Protein AF-A0A833LW40-F1 (afdb_monomer)

Sequence (760 aa):
MRTWFSGILLFLTTVAGSALFSAPELRRFTVTARVQCLDTPEELRRGIEALIHDDLYALSAVDVVEGRDLEELQRSLYTGSIEETLKAGGVDYLIDVRCRPGKSGLVFQASLRQLLTGALISMEEQTLPQRQAGQIPFIVIRGLFLRASEKGLISSSVVAASEQSRLSSAVRPQFDTLLAYGRARQFEHVDPVRSTSYLREAMVIDPDFHQAYARLFFSYYANHTISRPAEIDLQSQRRVRTDGLAGIWLARAFYDLGVRAHTMGNIPNAAAYQRITNGLLSGAGRSRSLLAALNLHRTGQIQLLMIQPYQAHYSFQTAREMLESGEQQNTFFYAANLLPLSAAYAADGKPDLGLRLLERAQRSDRPTLFTALVQANTALIHAKAGDAASALEKFRTARKILDDEGFASSTLYMSVLVQEANLLRSTGETRTAESIYSEILLRSRILGMDASRAQADAFSGLGMTRMARGESQTARHYLQNASFMQLRLGPRPAFDSFTTSQLPERTPAGFTTEERNRVASYTGAFQYSRHARHVQARTYAGRLDDTNVILRDLFDRTMTGDTALNRLRQEWLNGRSQDEVHFLDIGPAIANRQSPGVTAVSLARDFPEMNVIALDLPEQVQIFEREVSPVLRRRVLDFPNFHILAGNGVHPLRKQILGSNWVERSKKRRTLATGDAIAIRAANSIDIYETWPVIERHLIDIGADFEANPVLYLFNRSILFKPAGSRQFRIAGMISRAGFDHMYETFNRAGEPAYTLMPR

Mean predicted aligned error: 10.38 Å

Solvent-accessible surface area (backbone atoms only — not comparable to full-atom values): 39682 Å² total; per-residue (Å²): 145,83,90,82,76,79,85,78,78,83,81,88,72,88,77,73,90,80,81,83,83,80,70,89,74,76,79,47,50,31,34,35,70,48,55,47,50,50,95,54,63,68,30,47,32,44,19,51,35,51,47,36,55,58,52,44,62,59,31,90,43,43,32,74,57,50,69,67,65,48,46,56,42,38,54,56,48,73,55,95,43,70,66,59,39,37,50,45,57,44,36,44,31,41,36,43,36,41,34,33,77,47,98,78,25,38,30,38,35,37,32,40,31,33,62,89,80,63,49,74,45,72,53,72,80,43,75,40,46,52,70,50,53,39,46,48,41,57,52,48,55,55,54,46,48,49,56,31,28,76,69,66,76,42,65,61,74,62,64,29,72,71,39,48,50,51,54,66,67,55,74,62,46,46,39,66,26,33,34,27,40,6,45,13,68,70,24,42,88,81,39,21,66,62,11,35,53,24,24,51,51,17,40,71,73,38,78,75,47,60,70,44,55,28,49,37,54,35,19,51,56,75,69,46,85,89,80,82,65,78,78,69,55,55,62,54,47,54,63,37,67,76,37,73,61,42,30,48,53,36,20,50,27,28,40,54,50,16,54,50,26,45,75,70,67,38,52,72,59,14,55,51,25,38,52,50,18,52,53,28,23,45,75,50,74,34,63,74,34,60,70,38,25,55,45,26,39,51,44,14,57,50,25,21,48,68,61,32,55,70,61,15,41,52,26,27,52,52,20,48,53,40,32,53,75,54,69,32,69,81,13,45,66,42,31,51,44,29,42,52,39,17,40,41,33,33,70,72,77,34,39,72,62,13,50,57,36,44,56,67,48,59,57,91,89,54,40,70,68,54,50,23,38,47,30,40,40,49,12,52,37,30,44,74,70,67,38,54,69,63,13,50,54,25,33,52,50,17,46,47,51,34,43,76,73,69,36,66,72,25,74,48,42,43,45,48,49,47,53,48,23,54,49,31,42,74,75,64,43,46,68,63,16,46,52,48,29,50,48,46,49,50,49,28,61,56,37,61,44,78,70,34,70,47,41,25,49,24,29,36,52,47,12,52,54,30,43,78,71,68,40,57,68,66,11,48,55,26,37,50,52,15,51,57,29,41,70,73,65,52,75,64,52,66,63,83,59,53,55,71,92,49,57,71,49,69,47,94,39,44,24,39,62,44,44,43,52,42,67,43,71,47,32,41,68,56,59,76,90,80,52,57,68,70,51,65,63,72,74,57,89,76,52,44,43,29,61,52,51,55,52,50,56,54,68,37,84,82,63,66,89,44,68,47,56,46,49,51,28,47,62,45,47,63,86,58,60,54,66,52,28,41,36,40,30,31,51,44,47,52,40,39,75,86,55,48,17,45,53,49,52,50,46,32,67,78,37,66,59,23,40,29,35,37,33,29,43,55,69,40,47,48,38,29,75,72,68,31,50,70,68,61,52,47,66,54,61,68,42,91,31,45,32,46,35,46,40,63,83,66,52,61,59,61,64,56,72,73,46,82,51,44,45,79,90,33,63,82,63,84,79,88,56,90,54,38,28,35,36,37,35,28,52,80,24,60,38,26,61,35,44,47,74,59,50,48,50,31,50,34,41,50,16,63,71,38,23,59,21,14,36,41,35,38,42,58,49,37,29,32,35,22,46,50,79,33,49,38,37,42,76,47,21,24,45,22,67,33,36,50,50,65,81,52,101,48,83,71,44,86,86,50,54,51,54,50,64,45,84,129

Foldseek 3Di:
DPDDPPPVPPDDDDPDPDPPPPDDDLQAAEEAEAEAEPPDDQLLRQLLRVLLQLLQLLFQRYFYDYPVNLVLQCQLQVDPDSLLSCVQQRHQKYKYKYWYDDPQAIKIKIWIAGSPPRDIDIDDIDGDHLQQSLCVSLCSVQVHVVVCCVVVNDPCSRVDPVNNVSSVPQDRATNQLSSLQSQLSVCQLPPLVSSLVSLVVSCVRPVLNLLSLLSNVLSVLVPDDPDDDPPSPPPSCVSLVVDLSSLSSNLVSLQVSLVVCVVVVVLVSNLVSLVSSCVSCVSSVNCLHLSVLVSLLSNLVSCQLVLNLVSSLVSLVVSLVSCVVNVNLSHLSNLLSLFVNLQSCLVVVNNVVSLVSLVSSDDPSGRLLSQLQSLLSNLQSCLSVVNLVSSLVSLVVSLVSCVVVPNCLAPSNLVSLLVNLVSCVVVPVLVVSLVSLVLSCQSCVFLVVQLDLSVLSSLQSNLVSCVVVVVNVSSVVSPVSSVVSDVVVGGDGNTDTRGSVRRWGADLQGETPSNLCRLQVQAQQDDLVPADVLLNLQDDACALCLVVVLVVLLQPPVNPPDPLSVVCSCQQQVVPDQLLEEEEEEPLQQLRQPQGSNVQLVVCVSRLNHQGEYEYAQVSVVSNVPPHDPVNNCVSLVRLRYWYFHDDLLPLVLCRLPDDRTDPSRPPDDDNDQARGYEYEQQPHSSNRHHSVSVSNSLLSCLVSRQQYWYFYHHQQFTWTDGGNGSHIYTQWGAACCSRPSRDPDPDSVPDDRIDTNDD

Structure (mmCIF, N/CA/C/O backbone):
data_AF-A0A833LW40-F1
#
_entry.id   AF-A0A833LW40-F1
#
loop_
_atom_site.group_PDB
_atom_site.id
_atom_site.type_symbol
_atom_site.label_atom_id
_atom_site.label_alt_id
_atom_site.label_comp_id
_atom_site.label_asym_id
_atom_site.label_entity_id
_atom_site.label_seq_id
_atom_site.pdbx_PDB_ins_code
_atom_site.Cartn_x
_atom_site.Cartn_y
_atom_site.Cartn_z
_atom_site.occupancy
_atom_site.B_iso_or_equiv
_atom_site.auth_seq_id
_atom_site.auth_comp_id
_atom_site.auth_asym_id
_atom_site.auth_atom_id
_atom_site.pdbx_PDB_model_num
ATOM 1 N N . MET A 1 1 ? 41.317 5.385 2.485 1.00 39.12 1 MET A N 1
ATOM 2 C CA . MET A 1 1 ? 40.192 5.944 1.692 1.00 39.12 1 MET A CA 1
ATOM 3 C C . MET A 1 1 ? 40.639 6.936 0.596 1.00 39.12 1 MET A C 1
ATOM 5 O O . MET A 1 1 ? 39.841 7.722 0.110 1.00 39.12 1 MET A O 1
ATOM 9 N N . ARG A 1 2 ? 41.888 6.850 0.120 1.00 28.72 2 ARG A N 1
ATOM 10 C CA . ARG A 1 2 ? 42.399 7.415 -1.139 1.00 28.72 2 ARG A CA 1
ATOM 11 C C . ARG A 1 2 ? 43.427 6.394 -1.620 1.00 28.72 2 ARG A C 1
ATOM 13 O O . ARG A 1 2 ? 44.335 6.174 -0.835 1.00 28.72 2 ARG A O 1
ATOM 20 N N . THR A 1 3 ? 43.208 5.781 -2.794 1.00 29.77 3 THR A N 1
ATOM 21 C CA . THR A 1 3 ? 44.083 4.859 -3.584 1.00 29.77 3 THR A CA 1
ATOM 22 C C . THR A 1 3 ? 43.399 3.588 -4.125 1.00 29.77 3 THR A C 1
ATOM 24 O O . THR A 1 3 ? 44.073 2.598 -4.331 1.00 29.77 3 THR A O 1
ATOM 27 N N . TRP A 1 4 ? 42.090 3.565 -4.414 1.00 26.28 4 TRP A N 1
ATOM 28 C CA . TRP A 1 4 ? 41.480 2.435 -5.165 1.00 26.28 4 TRP A CA 1
ATOM 29 C C . TRP A 1 4 ? 40.486 2.867 -6.267 1.00 26.28 4 TRP A C 1
ATOM 31 O O . TRP A 1 4 ? 39.803 2.038 -6.853 1.00 26.28 4 TRP A O 1
ATOM 41 N N . PHE A 1 5 ? 40.434 4.164 -6.599 1.00 28.83 5 PHE A N 1
ATOM 42 C CA . PHE A 1 5 ? 39.567 4.722 -7.656 1.00 28.83 5 PHE A CA 1
ATOM 43 C C . PHE A 1 5 ? 40.285 4.966 -8.999 1.00 28.83 5 PHE A C 1
ATOM 45 O O . PHE A 1 5 ? 39.670 5.433 -9.953 1.00 28.83 5 PHE A O 1
ATOM 52 N N . SER A 1 6 ? 41.573 4.635 -9.108 1.00 24.28 6 SER A N 1
ATOM 53 C CA . SER A 1 6 ? 42.417 5.040 -10.244 1.00 24.28 6 SER A CA 1
ATOM 54 C C . SER A 1 6 ? 42.360 4.112 -11.468 1.00 24.28 6 SER A C 1
ATOM 56 O O . SER A 1 6 ? 42.991 4.411 -12.471 1.00 24.28 6 SER A O 1
ATOM 58 N N . GLY A 1 7 ? 41.617 3.001 -11.422 1.00 24.78 7 GLY A N 1
ATOM 59 C CA . GLY A 1 7 ? 41.494 2.063 -12.553 1.00 24.78 7 GLY A CA 1
ATOM 60 C C . GLY A 1 7 ? 40.298 2.311 -13.481 1.00 24.78 7 GLY A C 1
ATOM 61 O O . GLY A 1 7 ? 40.121 1.580 -14.448 1.00 24.78 7 GLY A O 1
ATOM 62 N N . ILE A 1 8 ? 39.457 3.306 -13.179 1.00 34.19 8 ILE A N 1
ATOM 63 C CA . ILE A 1 8 ? 38.202 3.598 -13.905 1.00 34.19 8 ILE A CA 1
ATOM 64 C C . ILE A 1 8 ? 38.361 4.794 -14.870 1.00 34.19 8 ILE A C 1
ATOM 66 O O . ILE A 1 8 ? 37.428 5.173 -15.571 1.00 34.19 8 ILE A O 1
ATOM 70 N N . LEU A 1 9 ? 39.558 5.377 -14.972 1.00 28.31 9 LEU A N 1
ATOM 71 C CA . LEU A 1 9 ? 39.792 6.612 -15.720 1.00 28.31 9 LEU A CA 1
ATOM 72 C C . LEU A 1 9 ? 40.709 6.400 -16.934 1.00 28.31 9 LEU A C 1
ATOM 74 O O . LEU A 1 9 ? 41.832 6.879 -16.924 1.00 28.31 9 LEU A O 1
ATOM 78 N N . LEU A 1 10 ? 40.254 5.678 -17.964 1.00 26.95 10 LEU A N 1
ATOM 79 C CA . LEU A 1 10 ? 40.757 5.807 -19.348 1.00 26.95 10 LEU A CA 1
ATOM 80 C C . LEU A 1 10 ? 39.949 4.918 -20.306 1.00 26.95 10 LEU A C 1
ATOM 82 O O . LEU A 1 10 ? 40.386 3.851 -20.701 1.00 26.95 10 LEU A O 1
ATOM 86 N N . PHE A 1 11 ? 38.739 5.363 -20.641 1.00 24.83 11 PHE A N 1
ATOM 87 C CA . PHE A 1 11 ? 38.188 5.321 -22.003 1.00 24.83 11 PHE A CA 1
ATOM 88 C C . PHE A 1 11 ? 37.021 6.316 -22.042 1.00 24.83 11 PHE A C 1
ATOM 90 O O . PHE A 1 11 ? 35.841 5.978 -22.002 1.00 24.83 11 PHE A O 1
ATOM 97 N N . LEU A 1 12 ? 37.392 7.598 -22.030 1.00 27.61 12 LEU A N 1
ATOM 98 C CA . LEU A 1 12 ? 36.529 8.685 -22.463 1.00 27.61 12 LEU A CA 1
ATOM 99 C C . LEU A 1 12 ? 36.328 8.534 -23.971 1.00 27.61 12 LEU A C 1
ATOM 101 O O . LEU A 1 12 ? 37.266 8.724 -24.738 1.00 27.61 12 LEU A O 1
ATOM 105 N N . THR A 1 13 ? 35.103 8.250 -24.396 1.00 26.66 13 THR A N 1
ATOM 106 C CA . THR A 1 13 ? 34.599 8.815 -25.647 1.00 26.66 13 THR A CA 1
ATOM 107 C C . THR A 1 13 ? 33.279 9.510 -25.355 1.00 26.66 13 THR A C 1
ATOM 109 O O . THR A 1 13 ? 32.255 8.905 -25.050 1.00 26.66 13 THR A O 1
ATOM 112 N N . THR A 1 14 ? 33.343 10.835 -25.411 1.00 30.95 14 THR A N 1
ATOM 113 C CA . THR A 1 14 ? 32.239 11.707 -25.790 1.00 30.95 14 THR A CA 1
ATOM 114 C C . THR A 1 14 ? 31.642 11.197 -27.099 1.00 30.95 14 THR A C 1
ATOM 116 O O . THR A 1 14 ? 32.168 11.489 -28.171 1.00 30.95 14 THR A O 1
ATOM 119 N N . VAL A 1 15 ? 30.549 10.440 -27.032 1.00 29.17 15 VAL A N 1
ATOM 120 C CA . VAL A 1 15 ? 29.666 10.292 -28.190 1.00 29.17 15 VAL A CA 1
ATOM 121 C C . VAL A 1 15 ? 28.694 11.457 -28.125 1.00 29.17 15 VAL A C 1
ATOM 123 O O . VAL A 1 15 ? 27.724 11.451 -27.369 1.00 29.17 15 VAL A O 1
ATOM 126 N N . ALA A 1 16 ? 29.028 12.502 -28.879 1.00 26.61 16 ALA A N 1
ATOM 127 C CA . ALA A 1 16 ? 28.107 13.572 -29.205 1.00 26.61 16 ALA A CA 1
ATOM 128 C C . ALA A 1 16 ? 26.830 12.961 -29.804 1.00 26.61 16 ALA A C 1
ATOM 130 O O . ALA A 1 16 ? 26.882 12.118 -30.704 1.00 26.61 16 ALA A O 1
ATOM 131 N N . GLY A 1 17 ? 25.682 13.364 -29.262 1.00 33.47 17 GLY A N 1
ATOM 132 C CA . GLY A 1 17 ? 24.375 12.964 -29.756 1.00 33.47 17 GLY A CA 1
ATOM 133 C C . GLY A 1 17 ? 24.180 13.430 -31.195 1.00 33.47 17 GLY A C 1
ATOM 134 O O . GLY A 1 17 ? 24.344 14.611 -31.483 1.00 33.47 17 GLY A O 1
ATOM 135 N N . SER A 1 18 ? 23.884 12.483 -32.088 1.00 29.64 18 SER A N 1
ATOM 136 C CA . SER A 1 18 ? 23.104 12.642 -33.338 1.00 29.64 18 SER A CA 1
ATOM 137 C C . SER A 1 18 ? 23.306 11.478 -34.320 1.00 29.64 18 SER A C 1
ATOM 139 O O . SER A 1 18 ? 22.460 11.277 -35.180 1.00 29.64 18 SER A O 1
ATOM 141 N N . ALA A 1 19 ? 24.341 10.641 -34.168 1.00 26.77 19 ALA A N 1
ATOM 142 C CA . ALA A 1 19 ? 24.646 9.563 -35.127 1.00 26.77 19 ALA A CA 1
ATOM 143 C C . ALA A 1 19 ? 24.231 8.137 -34.691 1.00 26.77 19 ALA A C 1
ATOM 145 O O . ALA A 1 19 ? 24.682 7.159 -35.279 1.00 26.77 19 ALA A O 1
ATOM 146 N N . LEU A 1 20 ? 23.381 7.980 -33.668 1.00 35.72 20 LEU A N 1
ATOM 147 C CA . LEU A 1 20 ? 22.993 6.659 -33.142 1.00 35.72 20 LEU A CA 1
ATOM 148 C C . LEU A 1 20 ? 21.803 6.002 -33.877 1.00 35.72 20 LEU A C 1
ATOM 150 O O . LEU A 1 20 ? 21.520 4.839 -33.625 1.00 35.72 20 LEU A O 1
ATOM 154 N N . PHE A 1 21 ? 21.099 6.679 -34.786 1.00 42.69 21 PHE A N 1
ATOM 155 C CA . PHE A 1 21 ? 19.776 6.239 -35.272 1.00 42.69 21 PHE A CA 1
ATOM 156 C C . PHE A 1 21 ? 19.742 5.497 -36.630 1.00 42.69 21 PHE A C 1
ATOM 158 O O . PHE A 1 21 ? 18.677 5.410 -37.230 1.00 42.69 21 PHE A O 1
ATOM 165 N N . SER A 1 22 ? 20.853 4.948 -37.142 1.00 31.33 22 SER A N 1
ATOM 166 C CA . SER A 1 22 ? 20.928 4.472 -38.544 1.00 31.33 22 SER A CA 1
ATOM 167 C C . SER A 1 22 ? 21.020 2.953 -38.787 1.00 31.33 22 SER A C 1
ATOM 169 O O . SER A 1 22 ? 21.192 2.550 -39.936 1.00 31.33 22 SER A O 1
ATOM 171 N N . ALA A 1 23 ? 20.875 2.087 -37.778 1.00 35.06 23 ALA A N 1
ATOM 172 C CA . ALA A 1 23 ? 20.786 0.636 -38.009 1.00 35.06 23 ALA A CA 1
ATOM 173 C C . ALA A 1 23 ? 19.313 0.172 -38.026 1.00 35.06 23 ALA A C 1
ATOM 175 O O . ALA A 1 23 ? 18.579 0.548 -37.110 1.00 35.06 23 ALA A O 1
ATOM 176 N N . PRO A 1 24 ? 18.870 -0.651 -39.001 1.00 37.50 24 PRO A N 1
ATOM 177 C CA . PRO A 1 24 ? 17.535 -1.248 -38.979 1.00 37.50 24 PRO A CA 1
ATOM 178 C C . PRO A 1 24 ? 17.404 -2.131 -37.734 1.00 37.50 24 PRO A C 1
ATOM 180 O O . PRO A 1 24 ? 18.184 -3.068 -37.547 1.00 37.50 24 PRO A O 1
ATOM 183 N N . GLU A 1 25 ? 16.467 -1.798 -36.850 1.00 51.00 25 GLU A N 1
ATOM 184 C CA . GLU A 1 25 ? 16.312 -2.484 -35.571 1.00 51.00 25 GLU A CA 1
ATOM 185 C C . GLU A 1 25 ? 15.715 -3.885 -35.757 1.00 51.00 25 GLU A C 1
ATOM 187 O O . GLU A 1 25 ? 14.731 -4.089 -36.467 1.00 51.00 25 GLU A O 1
ATOM 192 N N . LEU A 1 26 ? 16.304 -4.868 -35.073 1.00 53.53 26 LEU A N 1
ATOM 193 C CA . LEU A 1 26 ? 15.640 -6.137 -34.798 1.00 53.53 26 LEU A CA 1
ATOM 194 C C . LEU A 1 26 ? 14.431 -5.843 -33.909 1.00 53.53 26 LEU A C 1
ATOM 196 O O . LEU A 1 26 ? 14.613 -5.494 -32.742 1.00 53.53 26 LEU A O 1
ATOM 200 N N . ARG A 1 27 ? 13.217 -5.993 -34.449 1.00 61.97 27 ARG A N 1
ATOM 201 C CA . ARG A 1 27 ? 11.978 -5.915 -33.664 1.00 61.97 27 ARG A CA 1
ATOM 202 C C . ARG A 1 27 ? 12.071 -6.905 -32.502 1.00 61.97 27 ARG A C 1
ATOM 204 O O . ARG A 1 27 ? 12.167 -8.114 -32.729 1.00 61.97 27 ARG A O 1
ATOM 211 N N . ARG A 1 28 ? 12.092 -6.382 -31.275 1.00 76.25 28 ARG A N 1
ATOM 212 C CA . ARG A 1 28 ? 12.065 -7.186 -30.051 1.00 76.25 28 ARG A CA 1
ATOM 213 C C . ARG A 1 28 ? 10.629 -7.444 -29.643 1.00 76.25 28 ARG A C 1
ATOM 215 O O . ARG A 1 28 ? 9.750 -6.638 -29.927 1.00 76.25 28 ARG A O 1
ATOM 222 N N . PHE A 1 29 ? 10.416 -8.570 -28.986 1.00 83.62 29 PHE A N 1
ATOM 223 C CA . PHE A 1 29 ? 9.145 -8.891 -28.357 1.00 83.62 29 PHE A CA 1
ATOM 224 C C . PHE A 1 29 ? 9.375 -9.212 -26.887 1.00 83.62 29 PHE A C 1
ATOM 226 O O . PHE A 1 29 ? 10.443 -9.698 -26.492 1.00 83.62 29 PHE A O 1
ATOM 233 N N . THR A 1 30 ? 8.356 -8.934 -26.090 1.00 87.38 30 THR A N 1
ATOM 234 C CA . THR A 1 30 ? 8.405 -9.061 -24.642 1.00 87.38 30 THR A CA 1
ATOM 235 C C . THR A 1 30 ? 7.868 -10.426 -24.217 1.00 87.38 30 THR A C 1
ATOM 237 O O . THR A 1 30 ? 6.760 -10.820 -24.586 1.00 87.38 30 THR A O 1
ATOM 240 N N . VAL A 1 31 ? 8.639 -11.158 -23.414 1.00 90.31 31 VAL A N 1
ATOM 241 C CA . VAL A 1 31 ? 8.305 -12.514 -22.958 1.00 90.31 31 VAL A CA 1
ATOM 242 C C . VAL A 1 31 ? 8.366 -12.605 -21.444 1.00 90.31 31 VAL A C 1
ATOM 244 O O . VAL A 1 31 ? 9.227 -12.013 -20.793 1.00 90.31 31 VAL A O 1
ATOM 247 N N . THR A 1 32 ? 7.486 -13.423 -20.881 1.00 91.31 32 THR A N 1
ATOM 248 C CA . THR A 1 32 ? 7.669 -13.964 -19.535 1.00 91.31 32 THR A CA 1
ATOM 249 C C . THR A 1 32 ? 7.434 -15.470 -19.526 1.00 91.31 32 THR A C 1
ATOM 251 O O . THR A 1 32 ? 6.927 -16.048 -20.491 1.00 91.31 32 THR A O 1
ATOM 254 N N . ALA A 1 33 ? 7.798 -16.110 -18.423 1.00 91.12 33 ALA A N 1
ATOM 255 C CA . ALA A 1 33 ? 7.589 -17.534 -18.219 1.00 91.12 33 ALA A CA 1
ATOM 256 C C . ALA A 1 33 ? 6.937 -17.803 -16.870 1.00 91.12 33 ALA A C 1
ATOM 258 O O . ALA A 1 33 ? 7.247 -17.125 -15.894 1.00 91.12 33 ALA A O 1
ATOM 259 N N . ARG A 1 34 ? 6.074 -18.818 -16.843 1.00 90.12 34 ARG A N 1
ATOM 260 C CA . ARG A 1 34 ? 5.414 -19.352 -15.661 1.00 90.12 34 ARG A CA 1
ATOM 261 C C . ARG A 1 34 ? 5.629 -20.855 -15.616 1.00 90.12 34 ARG A C 1
ATOM 263 O O . ARG A 1 34 ? 5.356 -21.561 -16.586 1.00 90.12 34 ARG A O 1
ATOM 270 N N . VAL A 1 35 ? 6.056 -21.354 -14.462 1.00 90.88 35 VAL A N 1
ATOM 271 C CA . VAL A 1 35 ? 6.257 -22.791 -14.249 1.00 90.88 35 VAL A CA 1
ATOM 272 C C . VAL A 1 35 ? 5.314 -23.296 -13.167 1.00 90.88 35 VAL A C 1
ATOM 274 O O . VAL A 1 35 ? 5.223 -22.721 -12.080 1.00 90.88 35 VAL A O 1
ATOM 277 N N . GLN A 1 36 ? 4.615 -24.388 -13.462 1.00 90.06 36 GLN A N 1
ATOM 278 C CA . GLN A 1 36 ? 3.779 -25.138 -12.532 1.00 90.06 36 GLN A CA 1
ATOM 279 C C . GLN A 1 36 ? 4.321 -26.558 -12.433 1.00 90.06 36 GLN A C 1
ATOM 281 O O . GLN A 1 36 ? 4.336 -27.278 -13.427 1.00 90.06 36 GLN A O 1
ATOM 286 N N . CYS A 1 37 ? 4.733 -26.981 -11.244 1.00 86.75 37 CYS A N 1
ATOM 287 C CA . CYS A 1 37 ? 5.163 -28.354 -11.029 1.00 86.75 37 CYS A CA 1
ATOM 288 C C . CYS A 1 37 ? 4.234 -29.018 -10.006 1.00 86.75 37 CYS A C 1
ATOM 290 O O . CYS A 1 37 ? 4.160 -28.570 -8.863 1.00 86.75 37 CYS A O 1
ATOM 292 N N . LEU A 1 38 ? 3.486 -30.036 -10.435 1.00 85.62 38 LEU A N 1
ATOM 293 C CA . LEU A 1 38 ? 2.583 -30.805 -9.575 1.00 85.62 38 LEU A CA 1
ATOM 294 C C . LEU A 1 38 ? 3.371 -31.900 -8.860 1.00 85.62 38 LEU A C 1
ATOM 296 O O . LEU A 1 38 ? 4.189 -32.563 -9.493 1.00 85.62 38 LEU A O 1
ATOM 300 N N . ASP A 1 39 ? 3.109 -32.098 -7.568 1.00 83.19 39 ASP A N 1
ATOM 301 C CA . ASP A 1 39 ? 3.709 -33.165 -6.752 1.00 83.19 39 ASP A CA 1
ATOM 302 C C . ASP A 1 39 ? 5.252 -33.184 -6.771 1.00 83.19 39 ASP A C 1
ATOM 304 O O . ASP A 1 39 ? 5.891 -34.234 -6.699 1.00 83.19 39 ASP A O 1
ATOM 308 N N . THR A 1 40 ? 5.873 -32.005 -6.867 1.00 79.31 40 THR A N 1
ATOM 309 C CA . THR A 1 40 ? 7.334 -31.820 -6.806 1.00 79.31 40 THR A CA 1
ATOM 310 C C . THR A 1 40 ? 7.721 -30.724 -5.810 1.00 79.31 40 THR A C 1
ATOM 312 O O . THR A 1 40 ? 6.889 -29.858 -5.534 1.00 79.31 40 THR A O 1
ATOM 315 N N . PRO A 1 41 ? 8.984 -30.679 -5.342 1.00 82.19 41 PRO A N 1
ATOM 316 C CA . PRO A 1 41 ? 9.470 -29.592 -4.494 1.00 82.19 41 PRO A CA 1
ATOM 317 C C . PRO A 1 41 ? 9.287 -28.206 -5.138 1.00 82.19 41 PRO A C 1
ATOM 319 O O . PRO A 1 41 ? 9.587 -28.013 -6.318 1.00 82.19 41 PRO A O 1
ATOM 322 N N . GLU A 1 42 ? 8.830 -27.229 -4.354 1.00 83.38 42 GLU A N 1
ATOM 323 C CA . GLU A 1 42 ? 8.603 -25.841 -4.792 1.00 83.38 42 GLU A CA 1
ATOM 324 C C . GLU A 1 42 ? 9.896 -25.176 -5.295 1.00 83.38 42 GLU A C 1
ATOM 326 O O . GLU A 1 42 ? 9.872 -24.370 -6.228 1.00 83.38 42 GLU A O 1
ATOM 331 N N . GLU A 1 43 ? 11.051 -25.549 -4.738 1.00 88.56 43 GLU A N 1
ATOM 332 C CA . GLU A 1 43 ? 12.347 -25.083 -5.225 1.00 88.56 43 GLU A CA 1
ATOM 333 C C . GLU A 1 43 ? 12.643 -25.526 -6.665 1.00 88.56 43 GLU A C 1
ATOM 335 O O . GLU A 1 43 ? 13.246 -24.763 -7.414 1.00 88.56 43 GLU A O 1
ATOM 340 N N . LEU A 1 44 ? 12.169 -26.697 -7.107 1.00 89.62 44 LEU A N 1
ATOM 341 C CA . LEU A 1 44 ? 12.368 -27.145 -8.487 1.00 89.62 44 LEU A CA 1
ATOM 342 C C . LEU A 1 44 ? 11.615 -26.235 -9.459 1.00 89.62 44 LEU A C 1
ATOM 344 O O . LEU A 1 44 ? 12.169 -25.807 -10.471 1.00 89.62 44 LEU A O 1
ATOM 348 N N . ARG A 1 45 ? 10.363 -25.904 -9.122 1.00 91.19 45 ARG A N 1
ATOM 349 C CA . ARG A 1 45 ? 9.527 -24.971 -9.886 1.00 91.19 45 ARG A CA 1
ATOM 350 C C . ARG A 1 45 ? 10.227 -23.621 -10.050 1.00 91.19 45 ARG A C 1
ATOM 352 O O . ARG A 1 45 ? 10.368 -23.141 -11.172 1.00 91.19 45 ARG A O 1
ATOM 359 N N . ARG A 1 46 ? 10.719 -23.050 -8.944 1.00 89.06 46 ARG A N 1
ATOM 360 C CA . ARG A 1 46 ? 11.427 -21.757 -8.929 1.00 89.06 46 ARG A CA 1
ATOM 361 C C . ARG A 1 46 ? 12.762 -21.799 -9.662 1.00 89.06 46 ARG A C 1
ATOM 363 O O . ARG A 1 46 ? 13.106 -20.829 -10.328 1.00 89.06 46 ARG A O 1
ATOM 370 N N . GLY A 1 47 ? 13.499 -22.904 -9.549 1.00 92.25 47 GLY A N 1
ATOM 371 C CA . GLY A 1 47 ? 14.762 -23.104 -10.255 1.00 92.25 47 GLY A CA 1
ATOM 372 C C . GLY A 1 47 ? 14.569 -23.112 -11.771 1.00 92.25 47 GLY A C 1
ATOM 373 O O . GLY A 1 47 ? 15.266 -22.383 -12.472 1.00 92.25 47 GLY A O 1
ATOM 374 N N . ILE A 1 48 ? 13.592 -23.880 -12.274 1.00 92.75 48 ILE A N 1
ATOM 375 C CA . ILE A 1 48 ? 13.271 -23.934 -13.712 1.00 92.75 48 ILE A CA 1
ATOM 376 C C . ILE A 1 48 ? 12.790 -22.565 -14.206 1.00 92.75 48 ILE A C 1
ATOM 378 O O . ILE A 1 48 ? 13.251 -22.101 -15.243 1.00 92.75 48 ILE A O 1
ATOM 382 N N . GLU A 1 49 ? 11.888 -21.908 -13.471 1.00 91.81 49 GLU A N 1
ATOM 383 C CA . GLU A 1 49 ? 11.341 -20.596 -13.843 1.00 91.81 49 GLU A CA 1
ATOM 384 C C . GLU A 1 49 ? 12.430 -19.524 -13.947 1.00 91.81 49 GLU A C 1
ATOM 386 O O . GLU A 1 49 ? 12.527 -18.845 -14.969 1.00 91.81 49 GLU A O 1
ATOM 391 N N . ALA A 1 50 ? 13.294 -19.428 -12.932 1.00 89.44 50 ALA A N 1
ATOM 392 C CA . ALA A 1 50 ? 14.398 -18.476 -12.925 1.00 89.44 50 ALA A CA 1
ATOM 393 C C . ALA A 1 50 ? 15.392 -18.741 -14.060 1.00 89.44 50 ALA A C 1
ATOM 395 O O . ALA A 1 50 ? 15.809 -17.802 -14.730 1.00 89.44 50 ALA A O 1
ATOM 396 N N . LEU A 1 51 ? 15.727 -20.009 -14.317 1.00 91.00 51 LEU A N 1
ATOM 397 C CA . LEU A 1 51 ? 16.663 -20.354 -15.383 1.00 91.00 51 LEU A CA 1
ATOM 398 C C . LEU A 1 51 ? 16.080 -20.072 -16.779 1.00 91.00 51 LEU A C 1
ATOM 400 O O . LEU A 1 51 ? 16.814 -19.633 -17.656 1.00 91.00 51 LEU A O 1
ATOM 404 N N . ILE A 1 52 ? 14.762 -20.229 -16.982 1.00 92.25 52 ILE A N 1
ATOM 405 C CA . ILE A 1 52 ? 14.104 -19.783 -18.224 1.00 92.25 52 ILE A CA 1
ATOM 406 C C . ILE A 1 52 ? 14.260 -18.269 -18.404 1.00 92.25 52 ILE A C 1
ATOM 408 O O . ILE A 1 52 ? 14.605 -17.829 -19.498 1.00 92.25 52 ILE A O 1
ATOM 412 N N . HIS A 1 53 ? 14.012 -17.459 -17.367 1.00 89.56 53 HIS A N 1
ATOM 413 C CA . HIS A 1 53 ? 14.185 -16.001 -17.466 1.00 89.56 53 HIS A CA 1
ATOM 414 C C . HIS A 1 53 ? 15.645 -15.623 -17.752 1.00 89.56 53 HIS A C 1
ATOM 416 O O . HIS A 1 53 ? 15.896 -14.829 -18.662 1.00 89.56 53 HIS A O 1
ATOM 422 N N . ASP A 1 54 ? 16.599 -16.232 -17.043 1.00 86.62 54 ASP A N 1
ATOM 423 C CA . ASP A 1 54 ? 18.035 -15.999 -17.233 1.00 86.62 54 ASP A CA 1
ATOM 424 C C . ASP A 1 54 ? 18.489 -16.353 -18.664 1.00 86.62 54 ASP A C 1
ATOM 426 O O . ASP A 1 54 ? 19.220 -15.579 -19.291 1.00 86.62 54 ASP A O 1
ATOM 430 N N . ASP A 1 55 ? 18.020 -17.475 -19.215 1.00 87.81 55 ASP A N 1
ATOM 431 C CA . ASP A 1 55 ? 18.337 -17.907 -20.581 1.00 87.81 55 ASP A CA 1
ATOM 432 C C . ASP A 1 55 ? 17.685 -17.002 -21.641 1.00 87.81 55 ASP A C 1
ATOM 434 O O . ASP A 1 55 ? 18.299 -16.695 -22.664 1.00 87.81 55 ASP A O 1
ATOM 438 N N . LEU A 1 56 ? 16.463 -16.511 -21.404 1.00 88.62 56 LEU A N 1
ATOM 439 C CA . LEU A 1 56 ? 15.813 -15.550 -22.300 1.00 88.62 56 LEU A CA 1
ATOM 440 C C . LEU A 1 56 ? 16.563 -14.210 -22.341 1.00 88.62 56 LEU A C 1
ATOM 442 O O . LEU A 1 56 ? 16.679 -13.614 -23.414 1.00 88.62 56 LEU A O 1
ATOM 446 N N . TYR A 1 57 ? 17.141 -13.758 -21.220 1.00 83.12 57 TYR A N 1
ATOM 447 C CA . TYR A 1 57 ? 17.981 -12.553 -21.194 1.00 83.12 57 TYR A CA 1
ATOM 448 C C . TYR A 1 57 ? 19.224 -12.668 -22.086 1.00 83.12 57 TYR A C 1
ATOM 450 O O . TYR A 1 57 ? 19.746 -11.642 -22.533 1.00 83.12 57 TYR A O 1
ATOM 458 N N . ALA A 1 58 ? 19.688 -13.882 -22.401 1.00 77.62 58 ALA A N 1
ATOM 459 C CA . ALA A 1 58 ? 20.801 -14.090 -23.324 1.00 77.62 58 ALA A CA 1
ATOM 460 C C . ALA A 1 58 ? 20.437 -13.755 -24.786 1.00 77.62 58 ALA A C 1
ATOM 462 O O . ALA A 1 58 ? 21.322 -13.391 -25.566 1.00 77.62 58 ALA A O 1
ATOM 463 N N . LEU A 1 59 ? 19.150 -13.792 -25.158 1.00 83.75 59 LEU A N 1
ATOM 464 C CA . LEU A 1 59 ? 18.687 -13.646 -26.545 1.00 83.75 59 LEU A CA 1
ATOM 465 C C . LEU A 1 59 ? 18.510 -12.181 -26.962 1.00 83.75 59 LEU A C 1
ATOM 467 O O . LEU A 1 59 ? 17.814 -11.427 -26.280 1.00 83.75 59 LEU A O 1
ATOM 471 N N . SER A 1 60 ? 19.137 -11.730 -28.057 1.00 77.62 60 SER A N 1
ATOM 472 C CA . SER A 1 60 ? 19.195 -10.286 -28.387 1.00 77.62 60 SER A CA 1
ATOM 473 C C . SER A 1 60 ? 17.917 -9.687 -28.954 1.00 77.62 60 SER A C 1
ATOM 475 O O . SER A 1 60 ? 17.734 -8.467 -28.896 1.00 77.62 60 SER A O 1
ATOM 477 N N . ALA A 1 61 ? 17.027 -10.545 -29.442 1.00 78.31 61 ALA A N 1
ATOM 478 C CA . ALA A 1 61 ? 15.717 -10.186 -29.968 1.00 78.31 61 ALA A CA 1
ATOM 479 C C . ALA A 1 61 ? 14.584 -10.305 -28.927 1.00 78.31 61 ALA A C 1
ATOM 481 O O . ALA A 1 61 ? 13.421 -10.128 -29.277 1.00 78.31 61 ALA A O 1
ATOM 482 N N . VAL A 1 62 ? 14.910 -10.620 -27.669 1.00 85.62 62 VAL A N 1
ATOM 483 C CA . VAL A 1 62 ? 13.931 -10.834 -26.597 1.00 85.62 62 VAL A CA 1
ATOM 484 C C . VAL A 1 62 ? 14.151 -9.823 -25.484 1.00 85.62 62 VAL A C 1
ATOM 486 O O . VAL A 1 62 ? 15.283 -9.614 -25.037 1.00 85.62 62 VAL A O 1
ATOM 489 N N . ASP A 1 63 ? 13.053 -9.232 -25.026 1.00 86.88 63 ASP A N 1
ATOM 490 C CA . ASP A 1 63 ? 12.983 -8.527 -23.754 1.00 86.88 63 ASP A CA 1
ATOM 491 C C . ASP A 1 63 ? 12.211 -9.383 -22.744 1.00 86.88 63 ASP A C 1
ATOM 493 O O . ASP A 1 63 ? 11.217 -10.029 -23.077 1.00 86.88 63 ASP A O 1
ATOM 497 N N . VAL A 1 64 ? 12.694 -9.423 -21.502 1.00 86.25 64 VAL A N 1
ATOM 498 C CA . VAL A 1 64 ? 12.139 -10.281 -20.449 1.00 86.25 64 VAL A CA 1
ATOM 499 C C . VAL A 1 64 ? 11.541 -9.422 -19.351 1.00 86.25 64 VAL A C 1
ATOM 501 O O . VAL A 1 64 ? 12.213 -8.531 -18.821 1.00 86.25 64 VAL A O 1
ATOM 504 N N . VAL A 1 65 ? 10.297 -9.731 -18.986 1.00 80.19 65 VAL A N 1
ATOM 505 C CA . VAL A 1 65 ? 9.649 -9.190 -17.788 1.00 80.19 65 VAL A CA 1
ATOM 506 C C . VAL A 1 65 ? 9.613 -10.297 -16.742 1.00 80.19 65 VAL A C 1
ATOM 508 O O . VAL A 1 65 ? 8.910 -11.298 -16.897 1.00 80.19 65 VAL A O 1
ATOM 511 N N . GLU A 1 66 ? 10.406 -10.138 -15.688 1.00 75.75 66 GLU A N 1
ATOM 512 C CA . GLU A 1 66 ? 10.474 -11.102 -14.591 1.00 75.75 66 GLU A CA 1
ATOM 513 C C . GLU A 1 66 ? 9.336 -10.922 -13.583 1.00 75.75 66 GLU A C 1
ATOM 515 O O . GLU A 1 66 ? 8.706 -9.866 -13.481 1.00 75.75 66 GLU A O 1
ATOM 520 N N . GLY A 1 67 ? 9.160 -11.948 -12.745 1.00 65.12 67 GLY A N 1
ATOM 521 C CA . GLY A 1 67 ? 8.168 -11.982 -11.674 1.00 65.12 67 GLY A CA 1
ATOM 522 C C . GLY A 1 67 ? 8.186 -10.765 -10.747 1.00 65.12 67 GLY A C 1
ATOM 523 O O . GLY A 1 67 ? 7.123 -10.330 -10.350 1.00 65.12 67 GLY A O 1
ATOM 524 N N . ARG A 1 68 ? 9.338 -10.147 -10.446 1.00 65.88 68 ARG A N 1
ATOM 525 C CA . ARG A 1 68 ? 9.382 -8.947 -9.584 1.00 65.88 68 ARG A CA 1
ATOM 526 C C . ARG A 1 68 ? 8.705 -7.736 -10.229 1.00 65.88 68 ARG A C 1
ATOM 528 O O . ARG A 1 68 ? 7.911 -7.067 -9.573 1.00 65.88 68 ARG A O 1
ATOM 535 N N . ASP A 1 69 ? 9.035 -7.454 -11.488 1.00 68.88 69 ASP A N 1
ATOM 536 C CA . ASP A 1 69 ? 8.455 -6.322 -12.216 1.00 68.88 69 ASP A CA 1
ATOM 537 C C . ASP A 1 69 ? 6.953 -6.566 -12.428 1.00 68.88 69 ASP A C 1
AT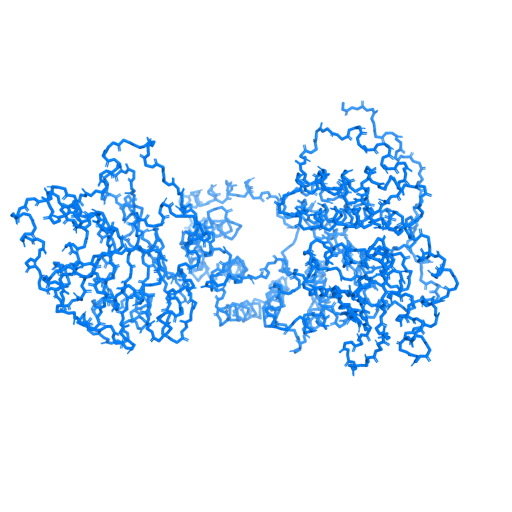OM 539 O O . ASP A 1 69 ? 6.154 -5.640 -12.318 1.00 68.88 69 ASP A O 1
ATOM 543 N N . LEU A 1 70 ? 6.558 -7.831 -12.630 1.00 67.81 70 LEU A N 1
ATOM 544 C CA . LEU A 1 70 ? 5.161 -8.264 -12.675 1.00 67.81 70 LEU A CA 1
ATOM 545 C C . LEU A 1 70 ? 4.457 -8.234 -11.324 1.00 67.81 70 LEU A C 1
ATOM 547 O O . LEU A 1 70 ? 3.272 -7.956 -11.301 1.00 67.81 70 LEU A O 1
ATOM 551 N N . GLU A 1 71 ? 5.132 -8.513 -10.215 1.00 65.62 71 GLU A N 1
ATOM 552 C CA . GLU A 1 71 ? 4.569 -8.397 -8.871 1.00 65.62 71 GLU A CA 1
ATOM 553 C C . GLU A 1 71 ? 4.316 -6.928 -8.537 1.00 65.62 71 GLU A C 1
ATOM 555 O O . GLU A 1 71 ? 3.247 -6.609 -8.028 1.00 65.62 71 GLU A O 1
ATOM 560 N N . GLU A 1 72 ? 5.253 -6.026 -8.856 1.00 64.38 72 GLU A N 1
ATOM 561 C CA . GLU A 1 72 ? 5.048 -4.574 -8.740 1.00 64.38 72 GLU A CA 1
ATOM 562 C C . GLU A 1 72 ? 3.866 -4.129 -9.615 1.00 64.38 72 GLU A C 1
ATOM 564 O O . GLU A 1 72 ? 3.003 -3.374 -9.162 1.00 64.38 72 GLU A O 1
ATOM 569 N N . LEU A 1 73 ? 3.764 -4.668 -10.833 1.00 65.44 73 LEU A N 1
ATOM 570 C CA . LEU A 1 73 ? 2.634 -4.439 -11.730 1.00 65.44 73 LEU A CA 1
ATOM 571 C C . LEU A 1 73 ? 1.320 -4.991 -11.154 1.00 65.44 73 LEU A C 1
ATOM 573 O O . LEU A 1 73 ? 0.334 -4.275 -11.073 1.00 65.44 73 LEU A O 1
ATOM 577 N N . GLN A 1 74 ? 1.290 -6.240 -10.700 1.00 66.38 74 GLN A N 1
ATOM 578 C CA . GLN A 1 74 ? 0.102 -6.912 -10.172 1.00 66.38 74 GLN A CA 1
ATOM 579 C C . GLN A 1 74 ? -0.417 -6.202 -8.922 1.00 66.38 74 GLN A C 1
ATOM 581 O O . GLN A 1 74 ? -1.622 -5.987 -8.791 1.00 66.38 74 GLN A O 1
ATOM 586 N N . ARG A 1 75 ? 0.498 -5.776 -8.041 1.00 63.62 75 ARG A N 1
ATOM 587 C CA . ARG A 1 75 ? 0.189 -4.933 -6.880 1.00 63.62 75 ARG A CA 1
ATOM 588 C C . ARG A 1 75 ? -0.408 -3.591 -7.304 1.00 63.62 75 ARG A C 1
ATOM 590 O O . ARG A 1 75 ? -1.380 -3.148 -6.704 1.00 63.62 75 ARG A O 1
ATOM 597 N N . SER A 1 76 ? 0.121 -2.992 -8.371 1.00 58.94 76 SER A N 1
ATOM 598 C CA . SER A 1 76 ? -0.313 -1.690 -8.898 1.00 58.94 76 SER A CA 1
ATOM 599 C C . SER A 1 76 ? -1.646 -1.719 -9.657 1.00 58.94 76 SER A C 1
ATOM 601 O O . SER A 1 76 ? -2.375 -0.728 -9.650 1.00 58.94 76 SER A O 1
ATOM 603 N N . LEU A 1 77 ? -1.957 -2.812 -10.363 1.00 59.88 77 LEU A N 1
ATOM 604 C CA . LEU A 1 77 ? -3.117 -2.890 -11.258 1.00 59.88 77 LEU A CA 1
ATOM 605 C C . LEU A 1 77 ? -4.373 -3.471 -10.586 1.00 59.88 77 LEU A C 1
ATOM 607 O O . LEU A 1 77 ? -5.459 -3.328 -11.140 1.00 59.88 77 LEU A O 1
ATOM 611 N N . TYR A 1 78 ? -4.243 -4.117 -9.421 1.00 57.81 78 TYR A N 1
ATOM 612 C CA . TYR A 1 78 ? -5.354 -4.728 -8.673 1.00 57.81 78 TYR A CA 1
ATOM 613 C C . TYR A 1 78 ? -6.217 -5.706 -9.505 1.00 57.81 78 TYR A C 1
ATOM 615 O O . TYR A 1 78 ? -7.416 -5.859 -9.280 1.00 57.81 78 TYR A O 1
ATOM 623 N N . THR A 1 79 ? -5.626 -6.386 -10.491 1.00 55.44 79 THR A N 1
ATOM 624 C CA . THR A 1 79 ? -6.343 -7.338 -11.354 1.00 55.44 79 THR A CA 1
ATOM 625 C C . THR A 1 79 ? -6.373 -8.731 -10.726 1.00 55.44 79 THR A C 1
ATOM 627 O O . THR A 1 79 ? -5.342 -9.243 -10.286 1.00 55.44 79 THR A O 1
ATOM 630 N N . GLY A 1 80 ? -7.537 -9.389 -10.741 1.00 53.94 80 GLY A N 1
ATOM 631 C CA . GLY A 1 80 ? -7.683 -10.781 -10.288 1.00 53.94 80 GLY A CA 1
ATOM 632 C C . GLY A 1 80 ? -7.061 -11.815 -11.238 1.00 53.94 80 GLY A C 1
ATOM 633 O O . GLY A 1 80 ? -6.841 -12.959 -10.842 1.00 53.94 80 GLY A O 1
ATOM 634 N N . SER A 1 81 ? -6.753 -11.422 -12.480 1.00 73.06 81 SER A N 1
ATOM 635 C CA . SER A 1 81 ? -6.134 -12.282 -13.489 1.00 73.06 81 SER A CA 1
ATOM 636 C C . SER A 1 81 ? -4.692 -11.873 -13.770 1.00 73.06 81 SER A C 1
ATOM 638 O O . SER A 1 81 ? -4.421 -10.751 -14.196 1.00 73.06 81 SER A O 1
ATOM 640 N N . ILE A 1 82 ? -3.765 -12.825 -13.624 1.00 73.56 82 ILE A N 1
ATOM 641 C CA . ILE A 1 82 ? -2.372 -12.644 -14.049 1.00 73.56 82 ILE A CA 1
ATOM 642 C C . ILE A 1 82 ? -2.287 -12.310 -15.543 1.00 73.56 82 ILE A C 1
ATOM 644 O O . ILE A 1 82 ? -1.431 -11.542 -15.946 1.00 73.56 82 ILE A O 1
ATOM 648 N N . GLU A 1 83 ? -3.196 -12.821 -16.377 1.00 76.38 83 GLU A N 1
ATOM 649 C CA . GLU A 1 83 ? -3.167 -12.560 -17.819 1.00 76.38 83 GLU A CA 1
ATOM 650 C C . GLU A 1 83 ? -3.463 -11.090 -18.146 1.00 76.38 83 GLU A C 1
ATOM 652 O O . GLU A 1 83 ? -2.820 -10.507 -19.018 1.00 76.38 83 GLU A O 1
ATOM 657 N N . GLU A 1 84 ? -4.392 -10.471 -17.416 1.00 75.94 84 GLU A N 1
ATOM 658 C CA . GLU A 1 84 ? -4.686 -9.039 -17.537 1.00 75.94 84 GLU A CA 1
ATOM 659 C C . GLU A 1 84 ? -3.495 -8.201 -17.075 1.00 75.94 84 GLU A C 1
ATOM 661 O O . GLU A 1 84 ? -3.124 -7.240 -17.750 1.00 75.94 84 GLU A O 1
ATOM 666 N N . THR A 1 85 ? -2.836 -8.617 -15.985 1.00 76.06 85 THR A N 1
ATOM 667 C CA . THR A 1 85 ? -1.578 -8.015 -15.527 1.00 76.06 85 THR A CA 1
ATOM 668 C C . THR A 1 85 ? -0.517 -8.066 -16.627 1.00 76.06 85 THR A C 1
ATOM 670 O O . THR A 1 85 ? 0.055 -7.040 -16.982 1.00 76.06 85 THR A O 1
ATOM 673 N N . LEU A 1 86 ? -0.276 -9.242 -17.214 1.00 80.38 86 LEU A N 1
ATOM 674 C CA . LEU A 1 86 ? 0.732 -9.426 -18.261 1.00 80.38 86 LEU A CA 1
ATOM 675 C C . LEU A 1 86 ? 0.436 -8.565 -19.499 1.00 80.38 86 LEU A C 1
ATOM 677 O O . LEU A 1 86 ? 1.332 -7.888 -20.005 1.00 80.38 86 LEU A O 1
ATOM 681 N N . LYS A 1 87 ? -0.825 -8.535 -19.949 1.00 78.75 87 LYS A N 1
ATOM 682 C CA . LYS A 1 87 ? -1.276 -7.701 -21.075 1.00 78.75 87 LYS A CA 1
ATOM 683 C C . LYS A 1 87 ? -1.045 -6.217 -20.806 1.00 78.75 87 LYS A C 1
ATOM 685 O O . LYS A 1 87 ? -0.456 -5.527 -21.633 1.00 78.75 87 LYS A O 1
ATOM 690 N N . ALA A 1 88 ? -1.448 -5.733 -19.633 1.00 73.56 88 ALA A N 1
ATOM 691 C CA . ALA A 1 88 ? -1.232 -4.344 -19.235 1.00 73.56 88 ALA A CA 1
ATOM 692 C C . ALA A 1 88 ? 0.264 -3.997 -19.116 1.00 73.56 88 ALA A C 1
ATOM 694 O O . ALA A 1 88 ? 0.675 -2.882 -19.450 1.00 73.56 88 ALA A O 1
ATOM 695 N N . GLY A 1 89 ? 1.084 -4.961 -18.689 1.00 75.25 89 GLY A N 1
ATOM 696 C CA . GLY A 1 89 ? 2.542 -4.858 -18.625 1.00 75.25 89 GLY A CA 1
ATOM 697 C C . GLY A 1 89 ? 3.230 -4.837 -19.988 1.00 75.25 89 GLY A C 1
ATOM 698 O O . GLY A 1 89 ? 4.416 -4.526 -20.046 1.00 75.25 89 GLY A O 1
ATOM 699 N N . GLY A 1 90 ? 2.503 -5.109 -21.078 1.00 77.88 90 GLY A N 1
ATOM 700 C CA . GLY A 1 90 ? 3.078 -5.160 -22.418 1.00 77.88 90 GLY A CA 1
ATOM 701 C C . GLY A 1 90 ? 3.781 -6.460 -22.756 1.00 77.88 90 GLY A C 1
ATOM 702 O O . GLY A 1 90 ? 4.664 -6.472 -23.606 1.00 77.88 90 GLY A O 1
ATOM 703 N N . VAL A 1 91 ? 3.448 -7.544 -22.060 1.00 86.12 91 VAL A N 1
ATOM 704 C CA . VAL A 1 91 ? 3.995 -8.856 -22.386 1.00 86.12 91 VAL A CA 1
ATOM 705 C C . VAL A 1 91 ? 3.306 -9.363 -23.649 1.00 86.12 91 VAL A C 1
ATOM 707 O O . VAL A 1 91 ? 2.084 -9.493 -23.693 1.00 86.12 91 VAL A O 1
ATOM 710 N N . ASP A 1 92 ? 4.091 -9.665 -24.679 1.00 87.81 92 ASP A N 1
ATOM 711 C CA . ASP A 1 92 ? 3.574 -10.192 -25.940 1.00 87.81 92 ASP A CA 1
ATOM 712 C C . ASP A 1 92 ? 3.297 -11.693 -25.826 1.00 87.81 92 ASP A C 1
ATOM 714 O O . ASP A 1 92 ? 2.271 -12.181 -26.314 1.00 87.81 92 ASP A O 1
ATOM 718 N N . TYR A 1 93 ? 4.195 -12.425 -25.152 1.00 91.25 93 TYR A N 1
ATOM 719 C CA . TYR A 1 93 ? 4.118 -13.878 -25.037 1.00 91.25 93 TYR A CA 1
ATOM 720 C C . TYR A 1 93 ? 4.336 -14.401 -23.617 1.00 91.25 93 TYR A C 1
ATOM 722 O O . TYR A 1 93 ? 5.238 -13.97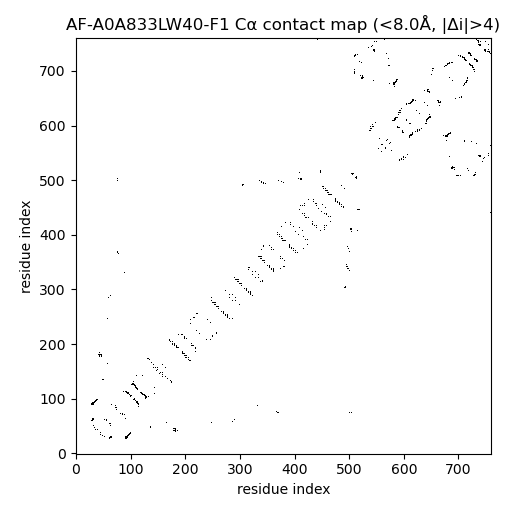6 -22.895 1.00 91.25 93 TYR A O 1
ATOM 730 N N . LEU A 1 94 ? 3.543 -15.409 -23.258 1.00 92.69 94 LEU A N 1
ATOM 731 C CA . LEU A 1 94 ? 3.691 -16.196 -22.039 1.00 92.69 94 LEU A CA 1
ATOM 732 C C . LEU A 1 94 ? 4.170 -17.608 -22.388 1.00 92.69 94 LEU A C 1
ATOM 734 O O . LEU A 1 94 ? 3.504 -18.325 -23.138 1.00 92.69 94 LEU A O 1
ATOM 738 N N . ILE A 1 95 ? 5.306 -18.011 -21.822 1.00 94.88 95 ILE A N 1
ATOM 739 C CA . ILE A 1 95 ? 5.747 -19.406 -21.781 1.00 94.88 95 ILE A CA 1
ATOM 740 C C . ILE A 1 95 ? 5.127 -20.055 -20.543 1.00 94.88 95 ILE A C 1
ATOM 742 O O . ILE A 1 95 ? 5.518 -19.750 -19.422 1.00 94.88 95 ILE A O 1
ATOM 746 N N . ASP A 1 96 ? 4.190 -20.975 -20.732 1.00 94.06 96 ASP A N 1
ATOM 747 C CA . ASP A 1 96 ? 3.674 -21.828 -19.662 1.00 94.06 96 ASP A CA 1
ATOM 748 C C . ASP A 1 96 ? 4.391 -23.178 -19.701 1.00 94.06 96 ASP A C 1
ATOM 750 O O . ASP A 1 96 ? 4.345 -23.875 -20.715 1.00 94.06 96 ASP A O 1
ATOM 754 N N . VAL A 1 97 ? 5.018 -23.572 -18.593 1.00 95.56 97 VAL A N 1
ATOM 755 C CA . VAL A 1 97 ? 5.629 -24.896 -18.419 1.00 95.56 97 VAL A CA 1
ATOM 756 C C . VAL A 1 97 ? 4.910 -25.635 -17.303 1.00 95.56 97 VAL A C 1
ATOM 758 O O . VAL A 1 97 ? 4.767 -25.128 -16.191 1.00 95.56 97 VAL A O 1
ATOM 761 N N . ARG A 1 98 ? 4.466 -26.856 -17.591 1.00 94.44 98 ARG A N 1
ATOM 762 C CA . ARG A 1 98 ? 3.871 -27.770 -16.619 1.00 94.44 98 ARG A CA 1
ATOM 763 C C . ARG A 1 98 ? 4.766 -28.980 -16.459 1.00 94.44 98 ARG A C 1
ATOM 765 O O . ARG A 1 98 ? 5.065 -29.638 -17.449 1.00 94.44 98 ARG A O 1
ATOM 772 N N . CYS A 1 99 ? 5.141 -29.293 -15.229 1.00 92.81 99 CYS A N 1
ATOM 773 C CA . CYS A 1 99 ? 5.953 -30.455 -14.898 1.00 92.81 99 CYS A CA 1
ATOM 774 C C . CYS A 1 99 ? 5.234 -31.340 -13.876 1.00 92.81 99 CYS A C 1
ATOM 776 O O . CYS A 1 99 ? 4.464 -30.855 -13.047 1.00 92.81 99 CYS A O 1
ATOM 778 N N . ARG A 1 100 ? 5.505 -32.642 -13.914 1.00 92.00 100 ARG A N 1
ATOM 779 C CA . ARG A 1 100 ? 5.026 -33.625 -12.936 1.00 92.00 100 ARG A CA 1
ATOM 780 C C . ARG A 1 100 ? 6.006 -34.796 -12.833 1.00 92.00 100 ARG A C 1
ATOM 782 O O . ARG A 1 100 ? 6.733 -35.063 -13.797 1.00 92.00 100 ARG A O 1
ATOM 789 N N . PRO A 1 101 ? 6.036 -35.529 -11.713 1.00 87.19 101 PRO A N 1
ATOM 790 C CA . PRO A 1 101 ? 6.781 -36.776 -11.642 1.00 87.19 101 PRO A CA 1
ATOM 791 C C . PRO A 1 101 ? 6.185 -37.819 -12.605 1.00 87.19 101 PRO A C 1
ATOM 793 O O . PRO A 1 101 ? 4.968 -37.936 -12.767 1.00 87.19 101 PRO A O 1
ATOM 796 N N . GLY A 1 102 ? 7.055 -38.586 -13.258 1.00 84.62 102 GLY A N 1
ATOM 797 C CA . GLY A 1 102 ? 6.710 -39.737 -14.089 1.00 84.62 102 GLY A CA 1
ATOM 798 C C . GLY A 1 102 ? 7.497 -40.984 -13.691 1.00 84.62 102 GLY A C 1
ATOM 799 O O . GLY A 1 102 ? 8.395 -40.938 -12.855 1.00 84.62 102 GLY A O 1
ATOM 800 N N . LYS A 1 103 ? 7.170 -42.125 -14.313 1.00 80.44 103 LYS A N 1
ATOM 801 C CA . LYS A 1 103 ? 7.748 -43.437 -13.959 1.00 80.44 103 LYS A CA 1
ATOM 802 C C . LYS A 1 103 ? 9.269 -43.522 -14.151 1.00 80.44 103 LYS A C 1
ATOM 804 O O . LYS A 1 103 ? 9.922 -44.272 -13.438 1.00 80.44 103 LYS A O 1
ATOM 809 N N . SER A 1 104 ? 9.820 -42.787 -15.116 1.00 79.38 104 SER A N 1
ATOM 810 C CA . SER A 1 104 ? 11.238 -42.837 -15.509 1.00 79.38 104 SER A CA 1
ATOM 811 C C . SER A 1 104 ? 11.955 -41.483 -15.410 1.00 79.38 104 SER A C 1
ATOM 813 O O . SER A 1 104 ? 13.075 -41.343 -15.905 1.00 79.38 104 SER A O 1
ATOM 815 N N . GLY A 1 105 ? 11.330 -40.475 -14.793 1.00 86.88 105 GLY A N 1
ATOM 816 C CA . GLY A 1 105 ? 11.888 -39.128 -14.698 1.00 86.88 105 GLY A CA 1
ATOM 817 C C . GLY A 1 105 ? 10.831 -38.039 -14.536 1.00 86.88 105 GLY A C 1
ATOM 818 O O . GLY A 1 105 ? 9.697 -38.315 -14.153 1.00 86.88 105 GLY A O 1
ATOM 819 N N . LEU A 1 106 ? 11.208 -36.796 -14.828 1.00 91.19 106 LEU A N 1
ATOM 820 C CA . LEU A 1 106 ? 10.295 -35.661 -14.844 1.00 91.19 106 LEU A CA 1
ATOM 821 C C . LEU A 1 106 ? 9.608 -35.578 -16.208 1.00 91.19 106 LEU A C 1
ATOM 823 O O . LEU A 1 106 ? 10.264 -35.569 -17.253 1.00 91.19 106 LEU A O 1
ATOM 827 N N . VAL A 1 107 ? 8.285 -35.507 -16.183 1.00 93.50 107 VAL A N 1
ATOM 828 C CA . VAL A 1 107 ? 7.459 -35.297 -17.367 1.00 93.50 107 VAL A CA 1
ATOM 829 C C . VAL A 1 107 ? 7.120 -33.820 -17.439 1.00 93.50 107 VAL A C 1
ATOM 831 O O . VAL A 1 107 ? 6.685 -33.250 -16.437 1.00 93.50 107 VAL A O 1
ATOM 834 N N . PHE A 1 108 ? 7.308 -33.196 -18.597 1.00 95.06 108 PHE A N 1
ATOM 835 C CA . PHE A 1 108 ? 6.956 -31.797 -18.789 1.00 95.06 108 PHE A CA 1
ATOM 836 C C . PHE A 1 108 ? 6.284 -31.540 -20.134 1.00 95.06 108 PHE A C 1
ATOM 838 O O . PHE A 1 108 ? 6.524 -32.218 -21.132 1.00 95.06 108 PHE A O 1
ATOM 845 N N . GLN A 1 109 ? 5.448 -30.512 -20.141 1.00 95.75 109 GLN A N 1
ATOM 846 C CA . GLN A 1 109 ? 4.820 -29.944 -21.319 1.00 95.75 109 GLN A CA 1
ATOM 847 C C . GLN A 1 109 ? 5.004 -28.432 -21.263 1.00 95.75 109 GLN A C 1
ATOM 849 O O . GLN A 1 109 ? 4.914 -27.833 -20.191 1.00 95.75 109 GLN A O 1
ATOM 854 N N . ALA A 1 110 ? 5.242 -27.808 -22.411 1.00 97.12 110 ALA A N 1
ATOM 855 C CA . ALA A 1 110 ? 5.355 -26.363 -22.491 1.00 97.12 110 ALA A CA 1
ATOM 856 C C . ALA A 1 110 ? 4.515 -25.795 -23.628 1.00 97.12 110 ALA A C 1
ATOM 858 O O . ALA A 1 110 ? 4.303 -26.452 -24.652 1.00 97.12 110 ALA A O 1
ATOM 859 N N . SER A 1 111 ? 4.060 -24.562 -23.453 1.00 96.62 111 SER A N 1
ATOM 860 C CA . SER A 1 111 ? 3.364 -23.811 -24.485 1.00 96.62 111 SER A CA 1
ATOM 861 C C . SER A 1 111 ? 3.774 -22.347 -24.496 1.00 96.62 111 SER A C 1
ATOM 863 O O . SER A 1 111 ? 4.007 -21.764 -23.444 1.00 96.62 111 SER A O 1
ATOM 865 N N . LEU A 1 112 ? 3.810 -21.752 -25.683 1.00 95.94 112 LEU A N 1
ATOM 866 C CA . LEU A 1 112 ? 3.953 -20.324 -25.917 1.00 95.94 112 LEU A CA 1
ATOM 867 C C . LEU A 1 112 ? 2.591 -19.775 -26.334 1.00 95.94 112 LEU A C 1
ATOM 869 O O . LEU A 1 112 ? 2.045 -20.189 -27.360 1.00 95.94 112 LEU A O 1
ATOM 873 N N . ARG A 1 113 ? 2.051 -18.844 -25.554 1.00 93.94 113 ARG A N 1
ATOM 874 C CA . ARG A 1 113 ? 0.804 -18.145 -25.863 1.00 93.94 113 ARG A CA 1
ATOM 875 C C . ARG A 1 113 ? 1.097 -16.699 -26.224 1.00 93.94 113 ARG A C 1
ATOM 877 O O . ARG A 1 113 ? 1.716 -16.001 -25.431 1.00 93.94 113 ARG A O 1
ATOM 884 N N . GLN A 1 114 ? 0.598 -16.239 -27.364 1.00 92.88 114 GLN A N 1
ATOM 885 C CA . GLN A 1 114 ? 0.544 -14.819 -27.693 1.00 92.88 114 GLN A CA 1
ATOM 886 C C . GLN A 1 114 ? -0.646 -14.188 -26.966 1.00 92.88 114 GLN A C 1
ATOM 888 O O . GLN A 1 114 ? -1.792 -14.582 -27.187 1.00 92.88 114 GLN A O 1
ATOM 893 N N . LEU A 1 115 ? -0.395 -13.222 -26.085 1.00 88.19 115 LEU A N 1
ATOM 894 C CA . LEU A 1 115 ? -1.424 -12.722 -25.172 1.00 88.19 115 LEU A CA 1
ATOM 895 C C . LEU A 1 115 ? -2.512 -11.912 -25.886 1.00 88.19 115 LEU A C 1
ATOM 897 O O . LEU A 1 115 ? -3.680 -12.014 -25.519 1.00 88.19 115 LEU A O 1
ATOM 901 N N . LEU A 1 116 ? -2.164 -11.150 -26.926 1.00 83.31 116 LEU A N 1
ATOM 902 C CA . LEU A 1 116 ? -3.130 -10.315 -27.651 1.00 83.31 116 LEU A CA 1
ATOM 903 C C . LEU A 1 116 ? -4.111 -11.124 -28.509 1.00 83.31 116 LEU A C 1
ATOM 905 O O . LEU A 1 116 ? -5.303 -10.837 -28.514 1.00 83.31 116 LEU A O 1
ATOM 909 N N . THR A 1 117 ? -3.620 -12.129 -29.234 1.00 88.25 117 THR A N 1
ATOM 910 C CA . THR A 1 117 ? -4.423 -12.906 -30.197 1.00 88.25 117 THR A CA 1
ATOM 911 C C . THR A 1 117 ? -4.969 -14.203 -29.604 1.00 88.25 117 THR A C 1
ATOM 913 O O . THR A 1 117 ? -5.871 -14.809 -30.175 1.00 88.25 117 THR A O 1
ATOM 916 N N . GLY A 1 118 ? -4.396 -14.669 -28.489 1.00 89.31 118 GLY A N 1
ATOM 917 C CA . GLY A 1 118 ? -4.651 -15.996 -27.938 1.00 89.31 118 GLY A CA 1
ATOM 918 C C . GLY A 1 118 ? -3.990 -17.135 -28.723 1.00 89.31 118 GLY A C 1
ATOM 919 O O . GLY A 1 118 ? -4.210 -18.298 -28.383 1.00 89.31 118 GLY A O 1
ATOM 920 N N . ALA A 1 119 ? -3.181 -16.839 -29.751 1.00 93.25 119 ALA A N 1
ATOM 921 C CA . ALA A 1 119 ? -2.493 -17.863 -30.532 1.00 93.25 119 ALA A CA 1
ATOM 922 C C . ALA A 1 119 ? -1.600 -18.723 -29.627 1.00 93.25 119 ALA A C 1
ATOM 924 O O . ALA A 1 119 ? -0.843 -18.204 -28.805 1.00 93.25 119 ALA A O 1
ATOM 925 N N . LEU A 1 120 ? -1.694 -20.044 -29.781 1.00 94.88 120 LEU A N 1
ATOM 926 C CA . LEU A 1 120 ? -1.041 -21.010 -28.904 1.00 94.88 120 LEU A CA 1
ATOM 927 C C . LEU A 1 120 ? -0.157 -21.966 -29.700 1.00 94.88 120 LEU A C 1
ATOM 929 O O . LEU A 1 120 ? -0.578 -22.575 -30.687 1.00 94.88 120 LEU A O 1
ATOM 933 N N . ILE A 1 121 ? 1.066 -22.145 -29.218 1.00 95.75 121 ILE A N 1
ATOM 934 C CA . ILE A 1 121 ? 1.994 -23.166 -29.687 1.00 95.75 121 ILE A CA 1
ATOM 935 C C . ILE A 1 121 ? 2.338 -24.051 -28.518 1.00 95.75 121 ILE A C 1
ATOM 937 O O . ILE A 1 121 ? 2.814 -23.569 -27.502 1.00 95.75 121 ILE A O 1
ATOM 941 N N . SER A 1 122 ? 2.140 -25.347 -28.689 1.00 95.69 122 SER A N 1
ATOM 942 C CA . SER A 1 122 ? 2.446 -26.327 -27.658 1.00 95.69 122 SER A CA 1
ATOM 943 C C . SER A 1 122 ? 3.543 -27.263 -28.131 1.00 95.69 122 SER A C 1
ATOM 945 O O . SER A 1 122 ? 3.638 -27.609 -29.314 1.00 95.69 122 SER A O 1
ATOM 947 N N . MET A 1 123 ? 4.373 -27.680 -27.188 1.00 95.50 123 MET A N 1
ATOM 948 C CA . MET A 1 123 ? 5.240 -28.837 -27.323 1.00 95.50 123 MET A CA 1
ATOM 949 C C . MET A 1 123 ? 4.466 -30.088 -26.916 1.00 95.50 123 MET A C 1
ATOM 951 O O . MET A 1 123 ? 3.547 -30.033 -26.094 1.00 95.50 123 MET A O 1
ATOM 955 N N . GLU A 1 124 ? 4.835 -31.214 -27.519 1.00 93.19 124 GLU A N 1
ATOM 956 C CA . GLU A 1 124 ? 4.381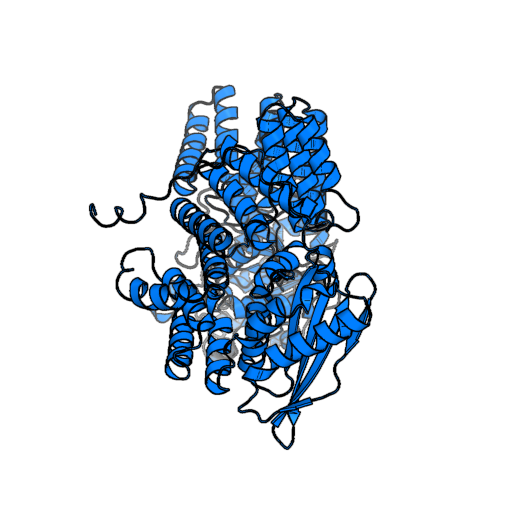 -32.519 -27.044 1.00 93.19 124 GLU A CA 1
ATOM 957 C C . GLU A 1 124 ? 4.960 -32.798 -25.657 1.00 93.19 124 GLU A C 1
ATOM 959 O O . GLU A 1 124 ? 5.975 -32.213 -25.269 1.00 93.19 124 GLU A O 1
ATOM 964 N N . GLU A 1 125 ? 4.293 -33.675 -24.910 1.00 93.69 125 GLU A N 1
ATOM 965 C CA . GLU A 1 125 ? 4.780 -34.118 -23.610 1.00 93.69 125 GLU A CA 1
ATOM 966 C C . GLU A 1 125 ? 6.141 -34.809 -23.778 1.00 93.69 125 GLU A C 1
ATOM 968 O O . GLU A 1 125 ? 6.303 -35.709 -24.601 1.00 93.69 125 GLU A O 1
ATOM 973 N N . GLN A 1 126 ? 7.128 -34.376 -22.997 1.00 94.00 126 GLN A N 1
ATOM 974 C CA . GLN A 1 126 ? 8.470 -34.946 -22.995 1.00 94.00 126 GLN A CA 1
ATOM 975 C C . GLN A 1 126 ? 8.798 -35.513 -21.620 1.00 94.00 126 GLN A C 1
ATOM 977 O O . GLN A 1 126 ? 8.370 -34.991 -20.592 1.00 94.00 126 GLN A O 1
ATOM 982 N N . THR A 1 127 ? 9.588 -36.585 -21.601 1.00 93.50 127 THR A N 1
ATOM 983 C CA . THR A 1 127 ? 10.093 -37.193 -20.366 1.00 93.50 127 THR A CA 1
ATOM 984 C C . THR A 1 127 ? 11.609 -37.104 -20.347 1.00 93.50 127 THR A C 1
ATOM 986 O O . THR A 1 127 ? 12.267 -37.570 -21.275 1.00 93.50 127 THR A O 1
ATOM 989 N N . LEU A 1 128 ? 12.164 -36.542 -19.275 1.00 92.19 128 LEU A N 1
ATOM 990 C CA . LEU A 1 128 ? 13.604 -36.490 -19.038 1.00 92.19 128 LEU A CA 1
ATOM 991 C C . LEU A 1 128 ? 13.947 -37.157 -17.708 1.00 92.19 128 LEU A C 1
ATOM 993 O O . LEU A 1 128 ? 13.230 -36.954 -16.727 1.00 92.19 128 LEU A O 1
ATOM 997 N N . PRO A 1 129 ? 15.066 -37.895 -17.614 1.00 91.75 129 PRO A N 1
ATOM 998 C CA . PRO A 1 129 ? 15.607 -38.309 -16.326 1.00 91.75 129 PRO A CA 1
ATOM 999 C C . PRO A 1 129 ? 15.729 -37.105 -15.385 1.00 91.75 129 PRO A C 1
ATOM 1001 O O . PRO A 1 129 ? 16.197 -36.048 -15.800 1.00 91.75 129 PRO A O 1
ATOM 1004 N N . GLN A 1 130 ? 15.369 -37.261 -14.110 1.00 84.69 130 GLN A N 1
ATOM 1005 C CA . GLN A 1 130 ? 15.359 -36.154 -13.139 1.00 84.69 130 GLN A CA 1
ATOM 1006 C C . GLN A 1 130 ? 16.713 -35.430 -13.042 1.00 84.69 130 GLN A C 1
ATOM 1008 O O . GLN A 1 130 ? 16.763 -34.205 -13.007 1.00 84.69 130 GLN A O 1
ATOM 1013 N N . ARG A 1 131 ? 17.820 -36.180 -13.130 1.00 86.81 131 ARG A N 1
ATOM 1014 C CA . ARG A 1 131 ? 19.192 -35.641 -13.188 1.00 86.81 131 ARG A CA 1
ATOM 1015 C C . ARG A 1 131 ? 19.449 -34.662 -14.348 1.00 86.81 131 ARG A C 1
ATOM 1017 O O . ARG A 1 131 ? 20.434 -33.942 -14.320 1.00 86.81 131 ARG A O 1
ATOM 1024 N N . GLN A 1 132 ? 18.593 -34.657 -15.371 1.00 89.31 132 GLN A N 1
ATOM 1025 C CA . GLN A 1 132 ? 18.665 -33.787 -16.548 1.00 89.31 132 GLN A CA 1
ATOM 1026 C C . GLN A 1 132 ? 17.632 -32.649 -16.510 1.00 89.31 132 GLN A C 1
ATOM 1028 O O . GLN A 1 132 ? 17.455 -31.969 -17.517 1.00 89.31 132 GLN A O 1
ATOM 1033 N N . ALA A 1 133 ? 16.956 -32.398 -15.380 1.00 87.88 133 ALA A N 1
ATOM 1034 C CA . ALA A 1 133 ? 15.947 -31.336 -15.298 1.00 87.88 133 ALA A CA 1
ATOM 1035 C C . ALA A 1 133 ? 16.503 -29.939 -15.638 1.00 87.88 133 ALA A C 1
ATOM 1037 O O . ALA A 1 133 ? 15.777 -29.117 -16.189 1.00 87.88 133 ALA A O 1
ATOM 1038 N N . GLY A 1 134 ? 17.798 -29.685 -15.407 1.00 88.56 134 GLY A N 1
ATOM 1039 C CA . GLY A 1 134 ? 18.466 -28.447 -15.830 1.00 88.56 134 GLY A CA 1
ATOM 1040 C C . GLY A 1 134 ? 18.496 -28.219 -17.349 1.00 88.56 134 GLY A C 1
ATOM 1041 O O . GLY A 1 134 ? 18.811 -27.122 -17.790 1.00 88.56 134 GLY A O 1
ATOM 1042 N N . GLN A 1 135 ? 18.141 -29.218 -18.168 1.00 92.12 135 GLN A N 1
ATOM 1043 C CA . GLN A 1 135 ? 18.012 -29.073 -19.624 1.00 92.12 135 GLN A CA 1
ATOM 1044 C C . GLN A 1 135 ? 16.643 -28.535 -20.064 1.00 92.12 135 GLN A C 1
ATOM 1046 O O . GLN A 1 135 ? 16.496 -28.123 -21.215 1.00 92.12 135 GLN A O 1
ATOM 1051 N N . ILE A 1 136 ? 15.641 -28.550 -19.177 1.00 93.06 136 ILE A N 1
ATOM 1052 C CA . ILE A 1 136 ? 14.260 -28.171 -19.507 1.00 93.06 136 ILE A CA 1
ATOM 1053 C C . ILE A 1 136 ? 14.183 -26.747 -20.076 1.00 93.06 136 ILE A C 1
ATOM 1055 O O . ILE A 1 136 ? 13.587 -26.608 -21.144 1.00 93.06 136 ILE A O 1
ATOM 1059 N N . PRO A 1 137 ? 14.801 -25.710 -19.470 1.00 92.25 137 PRO A N 1
ATOM 1060 C CA . PRO A 1 137 ? 14.743 -24.347 -20.008 1.00 92.25 137 PRO A CA 1
ATOM 1061 C C . PRO A 1 137 ? 15.219 -24.248 -21.460 1.00 92.25 137 PRO A C 1
ATOM 1063 O O . PRO A 1 137 ? 14.484 -23.761 -22.320 1.00 92.25 137 PRO A O 1
ATOM 1066 N N . PHE A 1 138 ? 16.386 -24.825 -21.762 1.00 91.38 138 PHE A N 1
ATOM 1067 C CA . PHE A 1 138 ? 16.937 -24.882 -23.117 1.00 91.38 138 PHE A CA 1
ATOM 1068 C C . PHE A 1 138 ? 15.977 -25.562 -24.106 1.00 91.38 138 PHE A C 1
ATOM 1070 O O . PHE A 1 138 ? 15.717 -25.032 -25.189 1.00 91.38 138 PHE A O 1
ATOM 1077 N N . ILE A 1 139 ? 15.439 -26.732 -23.740 1.00 93.56 139 ILE A N 1
ATOM 1078 C CA . ILE A 1 139 ? 14.531 -27.507 -24.599 1.00 93.56 139 ILE A CA 1
ATOM 1079 C C . ILE A 1 139 ? 13.240 -26.729 -24.865 1.00 93.56 139 ILE A C 1
ATOM 1081 O O . ILE A 1 139 ? 12.786 -26.675 -26.010 1.00 93.56 139 ILE A O 1
ATOM 1085 N N . VAL A 1 140 ? 12.677 -26.106 -23.828 1.00 94.75 140 VAL A N 1
ATOM 1086 C CA . VAL A 1 140 ? 11.446 -25.316 -23.905 1.00 94.75 140 VAL A CA 1
ATOM 1087 C C . VAL A 1 140 ? 11.629 -24.096 -24.801 1.00 94.75 140 VAL A C 1
ATOM 1089 O O . VAL A 1 140 ? 10.871 -23.935 -25.757 1.00 94.75 140 VAL A O 1
ATOM 1092 N N . ILE A 1 141 ? 12.643 -23.263 -24.540 1.00 93.06 141 ILE A N 1
ATOM 1093 C CA . ILE A 1 141 ? 12.871 -22.025 -25.300 1.00 93.06 141 ILE A CA 1
ATOM 1094 C C . ILE A 1 141 ? 13.127 -22.363 -26.769 1.00 93.06 141 ILE A C 1
ATOM 1096 O O . ILE A 1 141 ? 12.437 -21.855 -27.653 1.00 93.06 141 ILE A O 1
ATOM 1100 N N . ARG A 1 142 ? 14.060 -23.284 -27.043 1.00 92.00 142 ARG A N 1
ATOM 1101 C CA . ARG A 1 142 ? 14.398 -23.683 -28.414 1.00 92.00 142 ARG A CA 1
ATOM 1102 C C . ARG A 1 142 ? 13.200 -24.291 -29.143 1.00 92.00 142 ARG A C 1
ATOM 1104 O O . ARG A 1 142 ? 12.920 -23.909 -30.277 1.00 92.00 142 ARG A O 1
ATOM 1111 N N . GLY A 1 143 ? 12.500 -25.232 -28.510 1.00 92.88 143 GLY A N 1
ATOM 1112 C CA . GLY A 1 143 ? 11.382 -25.950 -29.122 1.00 92.88 143 GLY A CA 1
ATOM 1113 C C . GLY A 1 143 ? 10.196 -25.044 -29.441 1.00 92.88 143 GLY A C 1
ATOM 1114 O O . GLY A 1 143 ? 9.648 -25.115 -30.543 1.00 92.88 143 GLY A O 1
ATOM 1115 N N . LEU A 1 144 ? 9.818 -24.166 -28.508 1.00 95.06 144 LEU A N 1
ATOM 1116 C CA . LEU A 1 144 ? 8.724 -23.221 -28.716 1.00 95.06 144 LEU A CA 1
ATOM 1117 C C . LEU A 1 144 ? 9.076 -22.163 -29.757 1.00 95.06 144 LEU A C 1
ATOM 1119 O O . LEU A 1 144 ? 8.249 -21.887 -30.622 1.00 95.06 144 LEU A O 1
ATOM 1123 N N . PHE A 1 145 ? 10.283 -21.594 -29.710 1.00 92.44 145 PHE A N 1
ATOM 1124 C CA . PHE A 1 145 ? 10.655 -20.505 -30.613 1.00 92.44 145 PHE A CA 1
ATOM 1125 C C . PHE A 1 145 ? 10.826 -20.984 -32.056 1.00 92.44 145 PHE A C 1
ATOM 1127 O O . PHE A 1 145 ? 10.386 -20.292 -32.970 1.00 92.44 145 PHE A O 1
ATOM 1134 N N . LEU A 1 146 ? 11.373 -22.185 -32.280 1.00 92.12 146 LEU A N 1
ATOM 1135 C CA . LEU A 1 146 ? 11.421 -22.783 -33.621 1.00 92.12 146 LEU A CA 1
ATOM 1136 C C . LEU A 1 146 ? 10.011 -22.967 -34.195 1.00 92.12 146 LEU A C 1
ATOM 1138 O O . LEU A 1 146 ? 9.713 -22.433 -35.261 1.00 92.12 146 LEU A O 1
ATOM 1142 N N . ARG A 1 147 ? 9.107 -23.608 -33.443 1.00 94.06 147 ARG A N 1
ATOM 1143 C CA . ARG A 1 147 ? 7.706 -23.803 -33.864 1.00 94.06 147 ARG A CA 1
ATOM 1144 C C . ARG A 1 147 ? 6.972 -22.474 -34.078 1.00 94.06 147 ARG A C 1
ATOM 1146 O O . ARG A 1 147 ? 6.138 -22.360 -34.973 1.00 94.06 147 ARG A O 1
ATOM 1153 N N . ALA A 1 148 ? 7.259 -21.467 -33.254 1.00 91.62 148 ALA A N 1
ATOM 1154 C CA . ALA A 1 148 ? 6.688 -20.128 -33.379 1.00 91.62 148 ALA A CA 1
ATOM 1155 C C . ALA A 1 148 ? 7.182 -19.384 -34.608 1.00 91.62 148 ALA A C 1
ATOM 1157 O O . ALA A 1 148 ? 6.380 -18.735 -35.279 1.00 91.62 148 ALA A O 1
ATOM 1158 N N . SER A 1 149 ? 8.462 -19.527 -34.936 1.00 90.56 149 SER A N 1
ATOM 1159 C CA . SER A 1 149 ? 9.022 -18.980 -36.163 1.00 90.56 149 SER A CA 1
ATOM 1160 C C . SER A 1 149 ? 8.452 -19.676 -37.400 1.00 90.56 149 SER A C 1
ATOM 1162 O O . SER A 1 149 ? 8.115 -18.993 -38.360 1.00 90.56 149 SER A O 1
ATOM 1164 N N . GLU A 1 150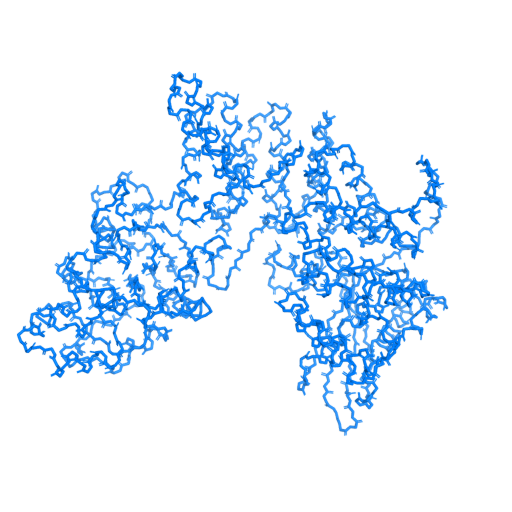 ? 8.304 -21.004 -37.386 1.00 91.50 150 GLU A N 1
ATOM 1165 C CA . GLU A 1 150 ? 7.721 -21.778 -38.497 1.00 91.50 150 GLU A CA 1
ATOM 1166 C C . GLU A 1 150 ? 6.273 -21.370 -38.794 1.00 91.50 150 GLU A C 1
ATOM 1168 O O . GLU A 1 150 ? 5.857 -21.319 -39.948 1.00 91.50 150 GLU A O 1
ATOM 1173 N N . LYS A 1 151 ? 5.507 -21.035 -37.749 1.00 90.06 151 LYS A N 1
ATOM 1174 C CA . LYS A 1 151 ? 4.128 -20.541 -37.867 1.00 90.06 151 LYS A CA 1
ATOM 1175 C C . LYS A 1 151 ? 4.025 -19.035 -38.128 1.00 90.06 151 LYS A C 1
ATOM 1177 O O . LYS A 1 151 ? 2.914 -18.512 -38.160 1.00 90.06 151 LYS A O 1
ATOM 1182 N N . GLY A 1 152 ? 5.150 -18.334 -38.268 1.00 87.38 152 GLY A N 1
ATOM 1183 C CA . GLY A 1 152 ? 5.181 -16.887 -38.483 1.00 87.38 152 GLY A CA 1
ATOM 1184 C C . GLY A 1 152 ? 4.671 -16.056 -37.300 1.00 87.38 152 GLY A C 1
ATOM 1185 O O . GLY A 1 152 ? 4.334 -14.892 -37.492 1.00 87.38 152 GLY A O 1
ATOM 1186 N N . LEU A 1 153 ? 4.598 -16.626 -36.088 1.00 86.38 153 LEU A N 1
ATOM 1187 C CA . LEU A 1 153 ? 4.205 -15.877 -34.888 1.00 86.38 153 LEU A CA 1
ATOM 1188 C C . LEU A 1 153 ? 5.343 -14.981 -34.392 1.00 86.38 153 LEU A C 1
ATOM 1190 O O . LEU A 1 153 ? 5.097 -13.850 -33.989 1.00 86.38 153 LEU A O 1
ATOM 1194 N N . ILE A 1 154 ? 6.586 -15.464 -34.448 1.00 86.19 154 ILE A N 1
ATOM 1195 C CA . ILE A 1 154 ? 7.776 -14.677 -34.098 1.00 86.19 154 ILE A CA 1
ATOM 1196 C C . ILE A 1 154 ? 8.734 -14.585 -35.284 1.00 86.19 154 ILE A C 1
ATOM 1198 O O . ILE A 1 154 ? 8.737 -15.443 -36.166 1.00 86.19 154 ILE A O 1
ATOM 1202 N N . SER A 1 155 ? 9.564 -13.542 -35.298 1.00 82.50 155 SER A N 1
ATOM 1203 C CA . SER A 1 155 ? 10.558 -13.332 -36.354 1.00 82.50 155 SER A CA 1
ATOM 1204 C C . SER A 1 155 ? 11.576 -14.478 -36.416 1.00 82.50 155 SER A C 1
ATOM 1206 O O . SER A 1 155 ? 12.088 -14.928 -35.388 1.00 82.50 155 SER A O 1
ATOM 1208 N N . SER A 1 156 ? 11.956 -14.883 -37.630 1.00 81.44 156 SER A N 1
ATOM 1209 C CA . SER A 1 156 ? 13.005 -15.888 -37.862 1.00 81.44 156 SER A CA 1
ATOM 1210 C C . SER A 1 156 ? 14.380 -15.455 -37.353 1.00 81.44 156 SER A C 1
ATOM 1212 O O . SER A 1 156 ? 15.233 -16.291 -37.061 1.00 81.44 156 SER A O 1
ATOM 1214 N N . SER A 1 157 ? 14.588 -14.152 -37.155 1.00 78.38 157 SER A N 1
ATOM 1215 C CA . SER A 1 157 ? 15.808 -13.618 -36.551 1.00 78.38 157 SER A CA 1
ATOM 1216 C C . SER A 1 157 ? 16.040 -14.079 -35.108 1.00 78.38 157 SER A C 1
ATOM 1218 O O . SER A 1 157 ? 17.179 -14.107 -34.652 1.00 78.38 157 SER A O 1
ATOM 1220 N N . VAL A 1 158 ? 14.981 -14.468 -34.394 1.00 76.69 158 VAL A N 1
ATOM 1221 C CA . VAL A 1 158 ? 15.026 -14.938 -32.997 1.00 76.69 158 VAL A CA 1
ATOM 1222 C C . VAL A 1 158 ? 15.584 -16.363 -32.908 1.00 76.69 158 VAL A C 1
ATOM 1224 O O . VAL A 1 158 ? 16.117 -16.778 -31.881 1.00 76.69 158 VAL A O 1
ATOM 1227 N N . VAL A 1 159 ? 15.501 -17.115 -34.007 1.00 81.69 159 VAL A N 1
ATOM 1228 C CA . VAL A 1 159 ? 16.049 -18.471 -34.142 1.00 81.69 159 VAL A CA 1
ATOM 1229 C C . VAL A 1 159 ? 17.281 -18.513 -35.047 1.00 81.69 159 VAL A C 1
ATOM 1231 O O . VAL A 1 159 ? 17.714 -19.589 -35.458 1.00 81.69 159 VAL A O 1
ATOM 1234 N N . ALA A 1 160 ? 17.879 -17.353 -35.335 1.00 84.19 160 ALA A N 1
ATOM 1235 C CA . ALA A 1 160 ? 19.117 -17.264 -36.095 1.00 84.19 160 ALA A CA 1
ATOM 1236 C C . ALA A 1 160 ? 20.252 -18.055 -35.421 1.00 84.19 160 ALA A C 1
ATOM 1238 O O . ALA A 1 160 ? 20.286 -18.219 -34.200 1.00 84.19 160 ALA A O 1
ATOM 1239 N N . ALA A 1 161 ? 21.223 -18.510 -36.218 1.00 81.38 161 ALA A N 1
ATOM 1240 C CA . ALA A 1 161 ? 22.333 -19.336 -35.736 1.00 81.38 161 ALA A CA 1
ATOM 1241 C C . ALA A 1 161 ? 23.107 -18.693 -34.568 1.00 81.38 161 ALA A C 1
ATOM 1243 O O . ALA A 1 161 ? 23.515 -19.389 -33.641 1.00 81.38 161 ALA A O 1
ATOM 1244 N N . SER A 1 162 ? 23.257 -17.366 -34.570 1.00 80.00 162 SER A N 1
ATOM 1245 C CA . SER A 1 162 ? 23.884 -16.609 -33.480 1.00 80.00 162 SER A CA 1
ATOM 1246 C C . SER A 1 162 ? 23.089 -16.673 -32.169 1.00 80.00 162 SER A C 1
ATOM 1248 O O . SER A 1 162 ? 23.681 -16.865 -31.109 1.00 80.00 162 SER A O 1
ATOM 1250 N N . GLU A 1 163 ? 21.760 -16.560 -32.226 1.00 82.88 163 GLU A N 1
ATOM 1251 C CA . GLU A 1 163 ? 20.874 -16.677 -31.058 1.00 82.88 163 GLU A CA 1
ATOM 1252 C C . GLU A 1 163 ? 20.855 -18.108 -30.515 1.00 82.88 163 GLU A C 1
ATOM 1254 O O . GLU A 1 163 ? 20.984 -18.329 -29.311 1.00 82.88 163 GLU A O 1
ATOM 1259 N N . GLN A 1 164 ? 20.795 -19.099 -31.407 1.00 82.25 164 GLN A N 1
ATOM 1260 C CA . GLN A 1 164 ? 20.875 -20.510 -31.028 1.00 82.25 164 GLN A CA 1
ATOM 1261 C C . GLN A 1 164 ? 22.227 -20.850 -30.392 1.00 82.25 164 GLN A C 1
ATOM 1263 O O . GLN A 1 164 ? 22.268 -21.587 -29.408 1.00 82.25 164 GLN A O 1
ATOM 1268 N N . SER A 1 165 ? 23.322 -20.274 -30.899 1.00 82.00 165 SER A N 1
ATOM 1269 C CA . SER A 1 165 ? 24.650 -20.433 -30.305 1.00 82.00 165 SER A CA 1
ATOM 1270 C C . SER A 1 165 ? 24.693 -19.883 -28.877 1.00 82.00 165 SER A C 1
ATOM 1272 O O . SER A 1 165 ? 25.186 -20.577 -27.991 1.00 82.00 165 SER A O 1
ATOM 1274 N N . ARG A 1 166 ? 24.133 -18.689 -28.627 1.00 80.12 166 ARG A N 1
ATOM 1275 C CA . ARG A 1 166 ? 24.062 -18.089 -27.278 1.00 80.12 166 ARG A CA 1
ATOM 1276 C C . ARG A 1 166 ? 23.231 -18.924 -26.310 1.00 80.12 166 ARG A C 1
ATOM 1278 O O . ARG A 1 166 ? 23.648 -19.158 -25.180 1.00 80.12 166 ARG A O 1
ATOM 1285 N N . LEU A 1 167 ? 22.079 -19.412 -26.763 1.00 81.38 167 LEU A N 1
ATOM 1286 C CA . LEU A 1 167 ? 21.235 -20.285 -25.951 1.00 81.38 167 LEU A CA 1
ATOM 1287 C C . LEU A 1 167 ? 21.937 -21.619 -25.654 1.00 81.38 167 LEU A C 1
ATOM 1289 O O . LEU A 1 167 ? 21.816 -22.167 -24.565 1.00 81.38 167 LEU A O 1
ATOM 1293 N N . SER A 1 168 ? 22.706 -22.144 -26.612 1.00 80.38 168 SER A N 1
ATOM 1294 C CA . SER A 1 168 ? 23.447 -23.396 -26.437 1.00 80.38 168 SER A CA 1
ATOM 1295 C C . SER A 1 168 ? 24.651 -23.284 -25.501 1.00 80.38 168 SER A C 1
ATOM 1297 O O . SER A 1 168 ? 25.036 -24.298 -24.921 1.00 80.38 168 SER A O 1
ATOM 1299 N N . SER A 1 169 ? 25.219 -22.083 -25.337 1.00 75.88 169 SER A N 1
ATOM 1300 C CA . SER A 1 169 ? 26.304 -21.820 -24.385 1.00 75.88 169 SER A CA 1
ATOM 1301 C C . SER A 1 169 ? 25.830 -21.673 -22.937 1.00 75.88 169 SER A C 1
ATOM 1303 O O . SER A 1 169 ? 26.665 -21.671 -22.037 1.00 75.88 169 SER A O 1
ATOM 1305 N N . ALA A 1 170 ? 24.518 -21.571 -22.692 1.00 77.00 170 ALA A N 1
ATOM 1306 C CA . ALA A 1 170 ? 23.981 -21.541 -21.338 1.00 77.00 170 ALA A CA 1
ATOM 1307 C C . ALA A 1 170 ? 24.279 -22.858 -20.600 1.00 77.00 170 ALA A C 1
ATOM 1309 O O . ALA A 1 170 ? 24.078 -23.961 -21.124 1.00 77.00 170 ALA A O 1
ATOM 1310 N N . VAL A 1 171 ? 24.773 -22.739 -19.367 1.00 78.94 171 VAL A N 1
ATOM 1311 C CA . VAL A 1 171 ? 25.118 -23.889 -18.527 1.00 78.94 171 VAL A CA 1
ATOM 1312 C C . VAL A 1 171 ? 23.848 -24.622 -18.111 1.00 78.94 171 VAL A C 1
ATOM 1314 O O . VAL A 1 171 ? 22.882 -24.009 -17.669 1.00 78.94 171 VAL A O 1
ATOM 1317 N N . ARG A 1 172 ? 23.862 -25.951 -18.245 1.00 88.19 172 ARG A N 1
ATOM 1318 C CA . ARG A 1 172 ? 22.761 -26.842 -17.856 1.00 88.19 172 ARG A CA 1
ATOM 1319 C C . ARG A 1 172 ? 23.097 -27.433 -16.487 1.00 88.19 172 ARG A C 1
ATOM 1321 O O . ARG A 1 172 ? 23.851 -28.407 -16.450 1.00 88.19 172 ARG A O 1
ATOM 1328 N N . PRO A 1 173 ? 22.606 -26.846 -15.384 1.00 89.81 173 PRO A N 1
ATOM 1329 C CA . PRO A 1 173 ? 23.013 -27.260 -14.052 1.00 89.81 173 PRO A CA 1
ATOM 1330 C C . PRO A 1 173 ? 22.546 -28.683 -13.741 1.00 89.81 173 PRO A C 1
ATOM 1332 O O . PRO A 1 173 ? 21.528 -29.164 -14.257 1.00 89.81 173 PRO A O 1
ATOM 1335 N N . GLN A 1 174 ? 23.278 -29.344 -12.851 1.00 91.38 174 GLN A N 1
ATOM 1336 C CA . GLN A 1 174 ? 22.845 -30.585 -12.229 1.00 91.38 174 GLN A CA 1
ATOM 1337 C C . GLN A 1 174 ? 21.549 -30.368 -11.441 1.00 91.38 174 GLN A C 1
ATOM 1339 O O . GLN A 1 174 ? 21.192 -29.251 -11.061 1.00 91.38 174 GLN A O 1
ATOM 1344 N N . PHE A 1 175 ? 20.829 -31.460 -11.180 1.00 91.19 175 PHE A N 1
ATOM 1345 C CA . PHE A 1 175 ? 19.551 -31.395 -10.475 1.00 91.19 175 PHE A CA 1
ATOM 1346 C C . PHE A 1 175 ? 19.674 -30.738 -9.092 1.00 91.19 175 PHE A C 1
ATOM 1348 O O . PHE A 1 175 ? 18.889 -29.847 -8.775 1.00 91.19 175 PHE A O 1
ATOM 1355 N N . ASP A 1 176 ? 20.689 -31.105 -8.310 1.00 92.38 176 ASP A N 1
ATOM 1356 C CA . ASP A 1 176 ? 20.886 -30.547 -6.969 1.00 92.38 176 ASP A CA 1
ATOM 1357 C C . ASP A 1 176 ? 21.288 -29.064 -7.016 1.00 92.38 176 ASP A C 1
ATOM 1359 O O . ASP A 1 176 ? 20.773 -28.263 -6.235 1.00 92.38 176 ASP A O 1
ATOM 1363 N N . THR A 1 177 ? 22.101 -28.659 -8.000 1.00 94.12 177 THR A N 1
ATOM 1364 C CA . THR A 1 177 ? 22.400 -27.245 -8.287 1.00 94.12 177 THR A CA 1
ATOM 1365 C C . THR A 1 177 ? 21.130 -26.458 -8.596 1.00 94.12 177 THR A C 1
ATOM 1367 O O . THR A 1 177 ? 20.945 -25.356 -8.081 1.00 94.12 177 THR A O 1
ATOM 1370 N N . LEU A 1 178 ? 20.228 -27.019 -9.409 1.00 93.31 178 LEU A N 1
ATOM 1371 C CA . LEU A 1 178 ? 18.958 -26.386 -9.767 1.00 93.31 178 LEU A CA 1
ATOM 1372 C C . LEU A 1 178 ? 18.040 -26.217 -8.547 1.00 93.31 178 LEU A C 1
ATOM 1374 O O . LEU A 1 178 ? 17.409 -25.169 -8.402 1.00 93.31 178 LEU A O 1
ATOM 1378 N N . LEU A 1 179 ? 17.984 -27.213 -7.655 1.00 93.31 179 LEU A N 1
ATOM 1379 C CA . LEU A 1 179 ? 17.236 -27.117 -6.398 1.00 93.31 179 LEU A CA 1
ATOM 1380 C C . LEU A 1 179 ? 17.824 -26.045 -5.475 1.00 93.31 179 LEU A C 1
ATOM 1382 O O . LEU A 1 179 ? 17.082 -25.201 -4.969 1.00 93.31 179 LEU A O 1
ATOM 1386 N N . ALA A 1 180 ? 19.146 -26.042 -5.279 1.00 94.06 180 ALA A N 1
ATOM 1387 C CA . ALA A 1 180 ? 19.831 -25.034 -4.474 1.00 94.06 180 ALA A CA 1
ATOM 1388 C C . ALA A 1 180 ? 19.601 -23.623 -5.042 1.00 94.06 180 ALA A C 1
ATOM 1390 O O . ALA A 1 180 ? 19.233 -22.704 -4.307 1.00 94.06 180 ALA A O 1
ATOM 1391 N N . TYR A 1 181 ? 19.695 -23.460 -6.364 1.00 94.12 181 TYR A N 1
ATOM 1392 C CA . TYR A 1 181 ? 19.373 -22.201 -7.031 1.00 94.12 181 TYR A CA 1
ATOM 1393 C C . TYR A 1 181 ? 17.916 -21.788 -6.797 1.00 94.12 181 TYR A C 1
ATOM 1395 O O . TYR A 1 181 ? 17.655 -20.662 -6.383 1.00 94.12 181 TYR A O 1
ATOM 1403 N N . GLY A 1 182 ? 16.958 -22.701 -6.960 1.00 92.19 182 GLY A N 1
ATOM 1404 C CA . GLY A 1 182 ? 15.544 -22.435 -6.702 1.00 92.19 182 GLY A CA 1
ATOM 1405 C C . GLY A 1 182 ? 15.248 -21.985 -5.267 1.00 92.19 182 GLY A C 1
ATOM 1406 O O . GLY A 1 182 ? 14.495 -21.026 -5.064 1.00 92.19 182 GLY A O 1
ATOM 1407 N N . ARG A 1 183 ? 15.897 -22.604 -4.270 1.00 92.56 183 ARG A N 1
ATOM 1408 C CA . ARG A 1 183 ? 15.834 -22.165 -2.863 1.00 92.56 183 ARG A CA 1
ATOM 1409 C C . ARG A 1 183 ? 16.426 -20.773 -2.687 1.00 92.56 183 ARG A C 1
ATOM 1411 O O . ARG A 1 183 ? 15.827 -19.937 -2.013 1.00 92.56 183 ARG A O 1
ATOM 1418 N N . ALA A 1 184 ? 17.563 -20.482 -3.315 1.00 91.56 184 ALA A N 1
ATOM 1419 C CA . ALA A 1 184 ? 18.131 -19.141 -3.277 1.00 91.56 184 ALA A CA 1
ATOM 1420 C C . ALA A 1 184 ? 17.151 -18.090 -3.816 1.00 91.56 184 ALA A C 1
ATOM 1422 O O . ALA A 1 184 ? 16.862 -17.110 -3.130 1.00 91.56 184 ALA A O 1
ATOM 1423 N N . ARG A 1 185 ? 16.562 -18.329 -4.998 1.00 88.06 185 ARG A N 1
ATOM 1424 C CA . ARG A 1 185 ? 15.570 -17.423 -5.608 1.00 88.06 185 ARG A CA 1
ATOM 1425 C C . ARG A 1 185 ? 14.347 -17.213 -4.710 1.00 88.06 185 ARG A C 1
ATOM 1427 O O . ARG A 1 185 ? 13.805 -16.115 -4.679 1.00 88.06 185 ARG A O 1
ATOM 1434 N N . GLN A 1 186 ? 13.930 -18.228 -3.950 1.00 84.94 186 GLN A N 1
ATOM 1435 C CA . GLN A 1 186 ? 12.831 -18.112 -2.986 1.00 84.94 186 GLN A CA 1
ATOM 1436 C C . GLN A 1 186 ? 13.140 -17.124 -1.851 1.00 84.94 186 GLN A C 1
ATOM 1438 O O . GLN A 1 186 ? 12.271 -16.344 -1.462 1.00 84.94 186 GLN A O 1
ATOM 1443 N N . PHE A 1 187 ? 14.356 -17.165 -1.303 1.00 82.25 187 PHE A N 1
ATOM 1444 C CA . PHE A 1 187 ? 14.728 -16.365 -0.133 1.00 82.25 187 PHE A CA 1
ATOM 1445 C C . PHE A 1 187 ? 15.385 -15.030 -0.480 1.00 82.25 187 PHE A C 1
ATOM 1447 O O . PHE A 1 187 ? 15.550 -14.195 0.402 1.00 82.25 187 PHE A O 1
ATOM 1454 N N . GLU A 1 188 ? 15.724 -14.783 -1.741 1.00 82.06 188 GLU A N 1
ATOM 1455 C CA . GLU A 1 188 ? 16.583 -13.672 -2.156 1.00 82.06 188 GLU A CA 1
ATOM 1456 C C . GLU A 1 188 ? 16.143 -12.280 -1.667 1.00 82.06 188 GLU A C 1
ATOM 1458 O O . GLU A 1 188 ? 16.974 -11.406 -1.419 1.00 82.06 188 GLU A O 1
ATOM 1463 N N . HIS A 1 189 ? 14.838 -12.049 -1.522 1.00 73.19 189 HIS A N 1
ATOM 1464 C CA . HIS A 1 189 ? 14.286 -10.757 -1.090 1.00 73.19 189 HIS A CA 1
ATOM 1465 C C . HIS A 1 189 ? 13.741 -10.763 0.336 1.00 73.19 189 HIS A C 1
ATOM 1467 O O . HIS A 1 189 ? 13.457 -9.698 0.879 1.00 73.19 189 HIS A O 1
ATOM 1473 N N . VAL A 1 190 ? 13.612 -11.945 0.938 1.00 74.06 190 VAL A N 1
ATOM 1474 C CA . VAL A 1 190 ? 13.020 -12.137 2.268 1.00 74.06 190 VAL A CA 1
ATOM 1475 C C . VAL A 1 190 ? 14.110 -12.378 3.311 1.00 74.06 190 VAL A C 1
ATOM 1477 O O . VAL A 1 190 ? 14.106 -11.769 4.374 1.00 74.06 190 VAL A O 1
ATOM 1480 N N . ASP A 1 191 ? 15.068 -13.241 2.983 1.00 75.75 191 ASP A N 1
ATOM 1481 C CA . ASP A 1 191 ? 16.211 -13.622 3.809 1.00 75.75 191 ASP A CA 1
ATOM 1482 C C . ASP A 1 191 ? 17.440 -13.782 2.890 1.00 75.75 191 ASP A C 1
ATOM 1484 O O . ASP A 1 191 ? 17.804 -14.897 2.487 1.00 75.75 191 ASP A O 1
ATOM 1488 N N . PRO A 1 192 ? 18.094 -12.669 2.499 1.00 79.38 192 PRO A N 1
ATOM 1489 C CA . PRO A 1 192 ? 19.196 -12.748 1.552 1.00 79.38 192 PRO A CA 1
ATOM 1490 C C . PRO A 1 192 ? 20.433 -13.437 2.152 1.00 79.38 192 PRO A C 1
ATOM 1492 O O . PRO A 1 192 ? 21.337 -13.831 1.410 1.00 79.38 192 PRO A O 1
ATOM 1495 N N . VAL A 1 193 ? 20.516 -13.610 3.479 1.00 77.69 193 VAL A N 1
ATOM 1496 C CA . VAL A 1 193 ? 21.577 -14.399 4.134 1.00 77.69 193 VAL A CA 1
ATOM 1497 C C . VAL A 1 193 ? 21.403 -15.867 3.776 1.00 77.69 193 VAL A C 1
ATOM 1499 O O . VAL A 1 193 ? 22.332 -16.499 3.274 1.00 77.69 193 VAL A O 1
ATOM 1502 N N . ARG A 1 194 ? 20.188 -16.390 3.944 1.00 82.38 194 ARG A N 1
ATOM 1503 C CA . ARG A 1 194 ? 19.857 -17.759 3.552 1.00 82.38 194 ARG A CA 1
ATOM 1504 C C . ARG A 1 194 ? 19.996 -17.976 2.046 1.00 82.38 194 ARG A C 1
ATOM 1506 O O . ARG A 1 194 ? 20.551 -18.990 1.634 1.00 82.38 194 ARG A O 1
ATOM 1513 N N . SER A 1 195 ? 19.598 -16.991 1.235 1.00 87.75 195 SER A N 1
ATOM 1514 C CA . SER A 1 195 ? 19.851 -16.998 -0.215 1.00 87.75 195 SER A CA 1
ATOM 1515 C C . SER A 1 195 ? 21.340 -17.145 -0.547 1.00 87.75 195 SER A C 1
ATOM 1517 O O . SER A 1 195 ? 21.720 -17.988 -1.355 1.00 87.75 195 SER A O 1
ATOM 1519 N N . THR A 1 196 ? 22.207 -16.381 0.130 1.00 85.94 196 THR A N 1
ATOM 1520 C CA . THR A 1 196 ? 23.667 -16.441 -0.063 1.00 85.94 196 THR A CA 1
ATOM 1521 C C . THR A 1 196 ? 24.214 -17.849 0.187 1.00 85.94 196 THR A C 1
ATOM 1523 O O . THR A 1 196 ? 25.053 -18.323 -0.579 1.00 85.94 196 THR A O 1
ATOM 1526 N N . SER A 1 197 ? 23.739 -18.532 1.233 1.00 85.69 197 SER A N 1
ATOM 1527 C CA . SER A 1 197 ? 24.151 -19.908 1.539 1.00 85.69 197 SER A CA 1
ATOM 1528 C C . SER A 1 197 ? 23.761 -20.888 0.432 1.00 85.69 197 SER A C 1
ATOM 1530 O O . SER A 1 197 ? 24.610 -21.654 -0.016 1.00 85.69 197 SER A O 1
ATOM 1532 N N . TYR A 1 198 ? 22.524 -20.816 -0.067 1.00 92.81 198 TYR A N 1
ATOM 1533 C CA . TYR A 1 198 ? 22.058 -21.686 -1.151 1.00 92.81 198 TYR A CA 1
ATOM 1534 C C . TYR A 1 198 ? 22.753 -21.410 -2.494 1.00 92.81 198 TYR A C 1
ATOM 1536 O O . TYR A 1 198 ? 23.010 -22.334 -3.260 1.00 92.81 198 TYR A O 1
ATOM 1544 N N . LEU A 1 199 ? 23.127 -20.158 -2.779 1.00 90.50 199 LEU A N 1
ATOM 1545 C CA . LEU A 1 199 ? 23.916 -19.832 -3.975 1.00 90.50 199 LEU A CA 1
ATOM 1546 C C . LEU A 1 199 ? 25.326 -20.416 -3.899 1.00 90.50 199 LEU A C 1
ATOM 1548 O O . LEU A 1 199 ? 25.829 -20.940 -4.889 1.00 90.50 199 LEU A O 1
ATOM 1552 N N . ARG A 1 200 ? 25.954 -20.372 -2.718 1.00 88.44 200 ARG A N 1
ATOM 1553 C CA . ARG A 1 200 ? 27.251 -21.024 -2.497 1.00 88.44 200 ARG A CA 1
ATOM 1554 C C . ARG A 1 200 ? 27.150 -22.539 -2.635 1.00 88.44 200 ARG A C 1
ATOM 1556 O O . ARG A 1 200 ? 28.042 -23.127 -3.228 1.00 88.44 200 ARG A O 1
ATOM 1563 N N . GLU A 1 201 ? 26.080 -23.149 -2.130 1.00 92.31 201 GLU A N 1
ATOM 1564 C CA . GLU A 1 201 ? 25.799 -24.577 -2.322 1.00 92.31 201 GLU A CA 1
ATOM 1565 C C . GLU A 1 201 ? 25.720 -24.928 -3.815 1.00 92.31 201 GLU A C 1
ATOM 1567 O O . GLU A 1 201 ? 26.455 -25.802 -4.268 1.00 92.31 201 GLU A O 1
ATOM 1572 N N . ALA A 1 202 ? 24.937 -24.181 -4.601 1.00 92.06 202 ALA A N 1
ATOM 1573 C CA . ALA A 1 202 ? 24.847 -24.373 -6.050 1.00 92.06 202 ALA A CA 1
ATOM 1574 C C . ALA A 1 202 ? 26.224 -24.280 -6.739 1.00 92.06 202 ALA A C 1
ATOM 1576 O O . ALA A 1 202 ? 26.560 -25.109 -7.576 1.00 92.06 202 ALA A O 1
ATOM 1577 N N . MET A 1 203 ? 27.051 -23.308 -6.343 1.00 88.56 203 MET A N 1
ATOM 1578 C CA . MET A 1 203 ? 28.397 -23.108 -6.895 1.00 88.56 203 MET A CA 1
ATOM 1579 C C . MET A 1 203 ? 29.422 -24.164 -6.453 1.00 88.56 203 MET A C 1
ATOM 1581 O O . MET A 1 203 ? 30.430 -24.350 -7.128 1.00 88.56 203 MET A O 1
ATOM 1585 N N . VAL A 1 204 ? 29.211 -24.828 -5.313 1.00 91.00 204 VAL A N 1
ATOM 1586 C CA . VAL A 1 204 ? 30.045 -25.964 -4.889 1.00 91.00 204 VAL A CA 1
ATOM 1587 C C . VAL A 1 204 ? 29.738 -27.192 -5.744 1.00 91.00 204 VAL A C 1
ATOM 1589 O O . VAL A 1 204 ? 30.660 -27.929 -6.085 1.00 91.00 204 VAL A O 1
ATOM 1592 N N . ILE A 1 205 ? 28.465 -27.395 -6.097 1.00 91.12 205 ILE A N 1
ATOM 1593 C CA . ILE A 1 205 ? 28.024 -28.524 -6.924 1.00 91.12 205 ILE A CA 1
ATOM 1594 C C . ILE A 1 205 ? 28.432 -28.307 -8.390 1.00 91.12 205 ILE A C 1
ATOM 1596 O O . ILE A 1 205 ? 29.066 -29.184 -8.973 1.00 91.12 205 ILE A O 1
ATOM 1600 N N . ASP A 1 206 ? 28.135 -27.131 -8.958 1.00 88.88 206 ASP A N 1
ATOM 1601 C CA . ASP A 1 206 ? 28.532 -26.735 -10.315 1.00 88.88 206 ASP A CA 1
ATOM 1602 C C . ASP A 1 206 ? 29.306 -25.396 -10.304 1.00 88.88 206 ASP A C 1
ATOM 1604 O O . ASP A 1 206 ? 28.710 -24.317 -10.412 1.00 88.88 206 ASP A O 1
ATOM 1608 N N . PRO A 1 207 ? 30.652 -25.432 -10.237 1.00 84.94 207 PRO A N 1
ATOM 1609 C CA . PRO A 1 207 ? 31.502 -24.232 -10.212 1.00 84.94 207 PRO A CA 1
ATOM 1610 C C . PRO A 1 207 ? 31.447 -23.349 -11.465 1.00 84.94 207 PRO A C 1
ATOM 1612 O O . PRO A 1 207 ? 31.948 -22.222 -11.438 1.00 84.94 207 PRO A O 1
ATOM 1615 N N . ASP A 1 208 ? 30.861 -23.850 -12.551 1.00 80.50 208 ASP A N 1
ATOM 1616 C CA . ASP A 1 208 ? 30.695 -23.134 -13.817 1.00 80.50 208 ASP A CA 1
ATOM 1617 C C . ASP A 1 208 ? 29.288 -22.530 -13.969 1.00 80.50 208 ASP A C 1
ATOM 1619 O O . ASP A 1 208 ? 28.970 -21.950 -15.003 1.00 80.50 208 ASP A O 1
ATOM 1623 N N . PHE A 1 209 ? 28.414 -22.627 -12.960 1.00 84.81 209 PHE A N 1
ATOM 1624 C CA . PHE A 1 209 ? 27.057 -22.079 -13.032 1.00 84.81 209 PHE A CA 1
ATOM 1625 C C . PHE A 1 209 ? 27.038 -20.547 -12.843 1.00 84.81 209 PHE A C 1
ATOM 1627 O O . PHE A 1 209 ? 26.757 -20.016 -11.766 1.00 84.81 209 PHE A O 1
ATOM 1634 N N . HIS A 1 210 ? 27.369 -19.819 -13.915 1.00 78.38 210 HIS A N 1
ATOM 1635 C CA . HIS A 1 210 ? 27.563 -18.362 -13.946 1.00 78.38 210 HIS A CA 1
ATOM 1636 C C . HIS A 1 210 ? 26.364 -17.545 -13.425 1.00 78.38 210 HIS A C 1
ATOM 1638 O O . HIS A 1 210 ? 26.563 -16.508 -12.786 1.00 78.38 210 HIS A O 1
ATOM 1644 N N . GLN A 1 211 ? 25.128 -18.010 -13.628 1.00 83.25 211 GLN A N 1
ATOM 1645 C CA . GLN A 1 211 ? 23.917 -17.347 -13.131 1.00 83.25 211 GLN A CA 1
ATOM 1646 C C . GLN A 1 211 ? 23.912 -17.253 -11.592 1.00 83.25 211 GLN A C 1
ATOM 1648 O O . GLN A 1 211 ? 23.593 -16.198 -11.031 1.00 83.25 211 GLN A O 1
ATOM 1653 N N . ALA A 1 212 ? 24.365 -18.301 -10.890 1.00 86.12 212 ALA A N 1
ATOM 1654 C CA . ALA A 1 212 ? 24.484 -18.274 -9.431 1.00 86.12 212 ALA A CA 1
ATOM 1655 C C . ALA A 1 212 ? 25.517 -17.246 -8.947 1.00 86.12 212 ALA A C 1
ATOM 1657 O O . ALA A 1 212 ? 25.270 -16.570 -7.947 1.00 86.12 212 ALA A O 1
ATOM 1658 N N . TYR A 1 213 ? 26.621 -17.042 -9.676 1.00 80.69 213 TYR A N 1
ATOM 1659 C CA . TYR A 1 213 ? 27.598 -15.994 -9.353 1.00 80.69 213 TYR A CA 1
ATOM 1660 C C . TYR A 1 213 ? 26.994 -14.586 -9.466 1.00 80.69 213 TYR A C 1
ATOM 1662 O O . TYR A 1 213 ? 27.221 -13.746 -8.590 1.00 80.69 213 TYR A O 1
ATOM 1670 N N . ALA A 1 214 ? 26.198 -14.322 -10.508 1.00 78.31 214 ALA A N 1
ATOM 1671 C CA . ALA A 1 214 ? 25.531 -13.031 -10.681 1.00 78.31 214 ALA A CA 1
ATOM 1672 C C . ALA A 1 214 ? 24.507 -12.756 -9.562 1.00 78.31 214 ALA A C 1
ATOM 1674 O O . ALA A 1 214 ? 24.489 -11.660 -8.997 1.00 78.31 214 ALA A O 1
ATOM 1675 N N . ARG A 1 215 ? 23.696 -13.748 -9.166 1.00 85.81 215 ARG A N 1
ATOM 1676 C CA . ARG A 1 215 ? 22.747 -13.584 -8.044 1.00 85.81 215 ARG A CA 1
ATOM 1677 C C . ARG A 1 215 ? 23.433 -13.576 -6.672 1.00 85.81 215 ARG A C 1
ATOM 1679 O O . ARG A 1 215 ? 22.928 -12.938 -5.744 1.00 85.81 215 ARG A O 1
ATOM 1686 N N . LEU A 1 216 ? 24.606 -14.204 -6.529 1.00 82.81 216 LEU A N 1
ATOM 1687 C CA . LEU A 1 216 ? 25.412 -14.124 -5.302 1.00 82.81 216 LEU A CA 1
ATOM 1688 C C . LEU A 1 216 ? 25.834 -12.680 -5.040 1.00 82.81 216 LEU A C 1
ATOM 1690 O O . LEU A 1 216 ? 25.773 -12.227 -3.897 1.00 82.81 216 LEU A O 1
ATOM 1694 N N . PHE A 1 217 ? 26.180 -11.943 -6.100 1.00 76.75 217 PHE A N 1
ATOM 1695 C CA . PHE A 1 217 ? 26.460 -10.515 -6.010 1.00 76.75 217 PHE A CA 1
ATOM 1696 C C . PHE A 1 217 ? 25.267 -9.748 -5.421 1.00 76.75 217 PHE A C 1
ATOM 1698 O O . PHE A 1 217 ? 25.427 -9.050 -4.419 1.00 76.75 217 PHE A O 1
ATOM 1705 N N . PHE A 1 218 ? 24.060 -9.933 -5.974 1.00 79.06 218 PHE A N 1
ATOM 1706 C CA . PHE A 1 218 ? 22.848 -9.317 -5.423 1.00 79.06 218 PHE A CA 1
ATOM 1707 C C . PHE A 1 218 ? 22.668 -9.677 -3.941 1.00 79.06 218 PHE A C 1
ATOM 1709 O O . PHE A 1 218 ? 22.610 -8.776 -3.107 1.00 79.06 218 PHE A O 1
ATOM 1716 N N . SER A 1 219 ? 22.631 -10.972 -3.603 1.00 77.44 219 SER A N 1
ATOM 1717 C CA . SER A 1 219 ? 22.326 -11.457 -2.245 1.00 77.44 219 SER A CA 1
ATOM 1718 C C . SER A 1 219 ? 23.347 -10.994 -1.201 1.00 77.44 219 SER A C 1
ATOM 1720 O O . SER A 1 219 ? 22.981 -10.661 -0.074 1.00 77.44 219 SER A O 1
ATOM 1722 N N . TYR A 1 220 ? 24.627 -10.908 -1.566 1.00 73.44 220 TYR A N 1
ATOM 1723 C CA . TYR A 1 220 ? 25.677 -10.474 -0.649 1.00 73.44 220 TYR A CA 1
ATOM 1724 C C . TYR A 1 220 ? 25.613 -8.968 -0.353 1.00 73.44 220 TYR A C 1
ATOM 1726 O O . TYR A 1 220 ? 25.653 -8.569 0.816 1.00 73.44 220 TYR A O 1
ATOM 1734 N N . TYR A 1 221 ? 25.459 -8.127 -1.383 1.00 72.56 221 TYR A N 1
ATOM 1735 C CA . TYR A 1 221 ? 25.336 -6.669 -1.220 1.00 72.56 221 TYR A CA 1
ATOM 1736 C C . TYR A 1 221 ? 24.000 -6.263 -0.596 1.00 72.56 221 TYR A C 1
ATOM 1738 O O . TYR A 1 221 ? 23.935 -5.313 0.180 1.00 72.56 221 TYR A O 1
ATOM 1746 N N . ALA A 1 222 ? 22.947 -7.032 -0.860 1.00 69.88 222 ALA A N 1
ATOM 1747 C CA . ALA A 1 222 ? 21.661 -6.960 -0.181 1.00 69.88 222 ALA A CA 1
ATOM 1748 C C . ALA A 1 222 ? 21.769 -7.075 1.356 1.00 69.88 222 ALA A C 1
ATOM 1750 O O . ALA A 1 222 ? 20.909 -6.550 2.065 1.00 69.88 222 ALA A O 1
ATOM 1751 N N . ASN A 1 223 ? 22.796 -7.754 1.873 1.00 67.06 223 ASN A N 1
ATOM 1752 C CA . ASN A 1 223 ? 22.985 -7.991 3.306 1.00 67.06 223 ASN A CA 1
ATOM 1753 C C . ASN A 1 223 ? 23.959 -7.024 3.989 1.00 67.06 223 ASN A C 1
ATOM 1755 O O . ASN A 1 223 ? 23.961 -6.949 5.215 1.00 67.06 223 ASN A O 1
ATOM 1759 N N . HIS A 1 224 ? 24.795 -6.300 3.240 1.00 59.50 224 HIS A N 1
ATOM 1760 C CA . HIS A 1 224 ? 25.882 -5.507 3.815 1.00 59.50 224 HIS A CA 1
ATOM 1761 C C . HIS A 1 224 ? 25.774 -4.030 3.424 1.00 59.50 224 HIS A C 1
ATOM 1763 O O . HIS A 1 224 ? 25.924 -3.658 2.261 1.00 59.50 224 HIS A O 1
ATOM 1769 N N . THR A 1 225 ? 25.604 -3.155 4.418 1.00 51.50 225 THR A N 1
ATOM 1770 C CA . THR A 1 225 ? 25.877 -1.719 4.286 1.00 51.50 225 THR A CA 1
ATOM 1771 C C . THR A 1 225 ? 27.377 -1.532 4.065 1.00 51.50 225 THR A C 1
ATOM 1773 O O . THR A 1 225 ? 28.179 -1.670 4.987 1.00 51.50 225 THR A O 1
ATOM 1776 N N . ILE A 1 226 ? 27.736 -1.304 2.798 1.00 48.75 226 ILE A N 1
ATOM 1777 C CA . ILE A 1 226 ? 29.063 -1.008 2.232 1.00 48.75 226 ILE A CA 1
ATOM 1778 C C . ILE A 1 226 ? 30.140 -0.734 3.293 1.00 48.75 226 ILE A C 1
ATOM 1780 O O . ILE A 1 226 ? 30.381 0.404 3.683 1.00 48.75 226 ILE A O 1
ATOM 1784 N N . SER A 1 227 ? 30.813 -1.787 3.756 1.00 41.03 227 SER A N 1
ATOM 1785 C CA . SER A 1 227 ? 32.064 -1.635 4.511 1.00 41.03 227 SER A CA 1
ATOM 1786 C C . SER A 1 227 ? 33.031 -2.819 4.410 1.00 41.03 227 SER A C 1
ATOM 1788 O O . SER A 1 227 ? 34.169 -2.677 4.849 1.00 41.03 227 SER A O 1
ATOM 1790 N N . ARG A 1 228 ? 32.682 -3.942 3.754 1.00 45.34 228 ARG A N 1
ATOM 1791 C CA . ARG A 1 228 ? 33.655 -5.007 3.417 1.00 45.34 228 ARG A CA 1
ATOM 1792 C C . ARG A 1 228 ? 33.395 -5.664 2.047 1.00 45.34 228 ARG A C 1
ATOM 1794 O O . ARG A 1 228 ? 32.782 -6.728 1.999 1.00 45.34 228 ARG A O 1
ATOM 1801 N N . PRO A 1 229 ? 33.852 -5.049 0.935 1.00 48.75 229 PRO A N 1
ATOM 1802 C CA . PRO A 1 229 ? 33.651 -5.596 -0.410 1.00 48.75 229 PRO A CA 1
ATOM 1803 C C . PRO A 1 229 ? 34.803 -6.484 -0.919 1.00 48.75 229 PRO A C 1
ATOM 1805 O O . PRO A 1 229 ? 34.600 -7.254 -1.838 1.00 48.75 229 PRO A O 1
ATOM 1808 N N . ALA A 1 230 ? 36.018 -6.408 -0.372 1.00 44.22 230 ALA A N 1
ATOM 1809 C CA . ALA A 1 230 ? 37.216 -6.697 -1.175 1.00 44.22 230 ALA A CA 1
ATOM 1810 C C . ALA A 1 230 ? 37.462 -8.163 -1.613 1.00 44.22 230 ALA A C 1
ATOM 1812 O O . ALA A 1 230 ? 38.089 -8.362 -2.650 1.00 44.22 230 ALA A O 1
ATOM 1813 N N . GLU A 1 231 ? 37.002 -9.188 -0.887 1.00 42.31 231 GLU A N 1
ATOM 1814 C CA . GLU A 1 231 ? 37.418 -10.579 -1.180 1.00 42.31 231 GLU A CA 1
ATOM 1815 C C . GLU A 1 231 ? 36.490 -11.350 -2.131 1.00 42.31 231 GLU A C 1
ATOM 1817 O O . GLU A 1 231 ? 36.971 -12.132 -2.949 1.00 42.31 231 GLU A O 1
ATOM 1822 N N . ILE A 1 232 ? 35.176 -11.103 -2.108 1.00 50.38 232 ILE A N 1
ATOM 1823 C CA . ILE A 1 232 ? 34.222 -11.778 -3.017 1.00 50.38 232 ILE A CA 1
ATOM 1824 C C . ILE A 1 232 ? 34.205 -11.111 -4.412 1.00 50.38 232 ILE A C 1
ATOM 1826 O O . ILE A 1 232 ? 33.776 -11.711 -5.402 1.00 50.38 232 ILE A O 1
ATOM 1830 N N . ASP A 1 233 ? 34.744 -9.894 -4.506 1.00 56.41 233 ASP A N 1
ATOM 1831 C CA . ASP A 1 233 ? 34.581 -8.956 -5.620 1.00 56.41 233 ASP A CA 1
ATOM 1832 C C . ASP A 1 233 ? 35.582 -9.144 -6.775 1.00 56.41 233 ASP A C 1
ATOM 1834 O O . ASP A 1 233 ? 35.343 -8.665 -7.874 1.00 56.41 233 ASP A O 1
ATOM 1838 N N . LEU A 1 234 ? 36.685 -9.881 -6.597 1.00 50.09 234 LEU A N 1
ATOM 1839 C CA . LEU A 1 234 ? 37.718 -10.011 -7.642 1.00 50.09 234 LEU A CA 1
ATOM 1840 C C . LEU A 1 234 ? 37.639 -11.315 -8.446 1.00 50.09 234 LEU A C 1
ATOM 1842 O O . LEU A 1 234 ? 37.776 -11.279 -9.668 1.00 50.09 234 LEU A O 1
ATOM 1846 N N . GLN A 1 235 ? 37.392 -12.463 -7.809 1.00 50.62 235 GLN A N 1
ATOM 1847 C CA . GLN A 1 235 ? 37.274 -13.745 -8.525 1.00 50.62 235 GLN A CA 1
ATOM 1848 C C . GLN A 1 235 ? 35.918 -13.899 -9.223 1.00 50.62 235 GLN A C 1
ATOM 1850 O O . GLN A 1 235 ? 35.875 -14.295 -10.388 1.00 50.62 235 GLN A O 1
ATOM 1855 N N . SER A 1 236 ? 34.830 -13.513 -8.551 1.00 53.47 236 SER A N 1
ATOM 1856 C CA . SER A 1 236 ? 33.471 -13.569 -9.104 1.00 53.47 236 SER A CA 1
ATOM 1857 C C . SER A 1 236 ? 33.314 -12.605 -10.284 1.00 53.47 236 SER A C 1
ATOM 1859 O O . SER A 1 236 ? 32.815 -12.994 -11.335 1.00 53.47 236 SER A O 1
ATOM 1861 N N . GLN A 1 237 ? 33.832 -11.372 -10.168 1.00 53.44 237 GLN A N 1
ATOM 1862 C CA . GLN A 1 237 ? 33.824 -10.421 -11.283 1.00 53.44 237 GLN A CA 1
ATOM 1863 C C . GLN A 1 237 ? 34.731 -10.859 -12.436 1.00 53.44 237 GLN A C 1
ATOM 1865 O O . GLN A 1 237 ? 34.361 -10.649 -13.584 1.00 53.44 237 GLN A O 1
ATOM 1870 N N . ARG A 1 238 ? 35.904 -11.461 -12.181 1.00 57.94 238 ARG A N 1
ATOM 1871 C CA . ARG A 1 238 ? 36.778 -11.944 -13.267 1.00 57.94 238 ARG A CA 1
ATOM 1872 C C . ARG A 1 238 ? 36.112 -13.045 -14.092 1.00 57.94 238 ARG A C 1
ATOM 1874 O O . ARG A 1 238 ? 36.166 -12.954 -15.309 1.00 57.94 238 ARG A O 1
ATOM 1881 N N . ARG A 1 239 ? 35.458 -14.023 -13.451 1.00 56.44 239 ARG A N 1
ATOM 1882 C CA . ARG A 1 239 ? 34.751 -15.115 -14.150 1.00 56.44 239 ARG A CA 1
ATOM 1883 C C . ARG A 1 239 ? 33.513 -14.631 -14.910 1.00 56.44 239 ARG A C 1
ATOM 1885 O O . ARG A 1 239 ? 33.284 -15.051 -16.035 1.00 56.44 239 ARG A O 1
ATOM 1892 N N . VAL A 1 240 ? 32.756 -13.697 -14.335 1.00 56.38 240 VAL A N 1
ATOM 1893 C CA . VAL A 1 240 ? 31.569 -13.106 -14.982 1.00 56.38 240 VAL A CA 1
ATOM 1894 C C . VAL A 1 240 ? 31.949 -12.131 -16.110 1.00 56.38 240 VAL A C 1
ATOM 1896 O O .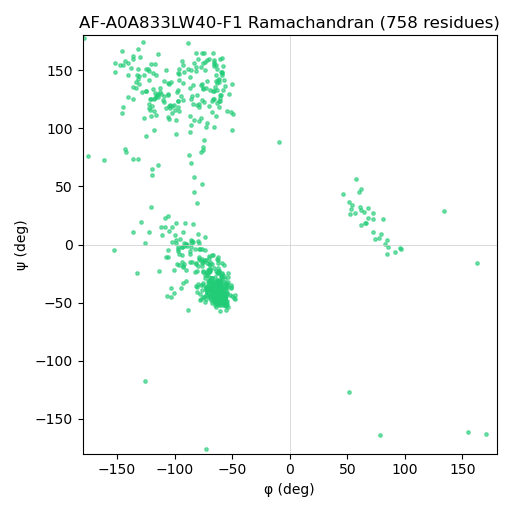 VAL A 1 240 ? 31.207 -11.985 -17.067 1.00 56.38 240 VAL A O 1
ATOM 1899 N N . ARG A 1 241 ? 33.110 -11.464 -16.056 1.00 53.81 241 ARG A N 1
ATOM 1900 C CA . ARG A 1 241 ? 33.542 -10.516 -17.107 1.00 53.81 241 ARG A CA 1
ATOM 1901 C C . ARG A 1 241 ? 34.127 -11.182 -18.355 1.00 53.81 241 ARG A C 1
ATOM 1903 O O . ARG A 1 241 ? 34.234 -10.514 -19.378 1.00 53.81 241 ARG A O 1
ATOM 1910 N N . THR A 1 242 ? 34.542 -12.446 -18.278 1.00 52.84 242 THR A N 1
ATOM 1911 C CA . THR A 1 242 ? 35.092 -13.185 -19.429 1.00 52.84 242 THR A CA 1
ATOM 1912 C C . THR A 1 242 ? 34.020 -13.757 -20.356 1.00 52.84 242 THR A C 1
ATOM 1914 O O . THR A 1 242 ? 34.332 -14.068 -21.501 1.00 52.84 242 THR A O 1
ATOM 1917 N N . ASP A 1 243 ? 32.771 -13.852 -19.895 1.00 58.50 243 ASP A N 1
ATOM 1918 C CA . ASP A 1 243 ? 31.623 -14.274 -20.698 1.00 58.50 243 ASP A CA 1
ATOM 1919 C C . ASP A 1 243 ? 30.757 -13.055 -21.065 1.00 58.50 243 ASP A C 1
ATOM 1921 O O . ASP A 1 243 ? 30.246 -12.343 -20.198 1.00 58.50 243 ASP A O 1
ATOM 1925 N N . GLY A 1 244 ? 30.585 -12.801 -22.366 1.00 58.47 244 GLY A N 1
ATOM 1926 C CA . GLY A 1 244 ? 29.785 -11.683 -22.874 1.00 58.47 244 GLY A CA 1
ATOM 1927 C C . GLY A 1 244 ? 28.303 -11.744 -22.477 1.00 58.47 244 GLY A C 1
ATOM 1928 O O . GLY A 1 244 ? 27.651 -10.700 -22.430 1.00 58.47 244 GLY A O 1
ATOM 1929 N N . LEU A 1 245 ? 27.769 -12.930 -22.151 1.00 63.59 245 LEU A N 1
ATOM 1930 C CA . LEU A 1 245 ? 26.388 -13.106 -21.678 1.00 63.59 245 LEU A CA 1
ATOM 1931 C C . LEU A 1 245 ? 26.232 -12.764 -20.193 1.00 63.59 245 LEU A C 1
ATOM 1933 O O . LEU A 1 245 ? 25.226 -12.178 -19.782 1.00 63.59 245 LEU A O 1
ATOM 1937 N N . ALA A 1 246 ? 27.260 -13.039 -19.393 1.00 68.31 246 ALA A N 1
ATOM 1938 C CA . ALA A 1 246 ? 27.211 -12.859 -17.949 1.00 68.31 246 ALA A CA 1
ATOM 1939 C C . ALA A 1 246 ? 27.165 -11.374 -17.522 1.00 68.31 246 ALA A C 1
ATOM 1941 O O . ALA A 1 246 ? 26.683 -11.044 -16.433 1.00 68.31 246 ALA A O 1
ATOM 1942 N N . GLY A 1 247 ? 27.539 -10.454 -18.420 1.00 76.06 247 GLY A N 1
ATOM 1943 C CA . GLY A 1 247 ? 27.328 -9.015 -18.249 1.00 76.06 247 GLY A CA 1
ATOM 1944 C C . GLY A 1 247 ? 25.853 -8.609 -18.100 1.00 76.06 247 GLY A C 1
ATOM 1945 O O . GLY A 1 247 ? 25.560 -7.690 -17.334 1.00 76.06 247 GLY A O 1
ATOM 1946 N N . ILE A 1 248 ? 24.915 -9.301 -18.761 1.00 80.00 248 ILE A N 1
ATOM 1947 C CA . ILE A 1 248 ? 23.475 -8.980 -18.698 1.00 80.00 248 ILE A CA 1
ATOM 1948 C C . ILE A 1 248 ? 22.881 -9.414 -17.356 1.00 80.00 248 ILE A C 1
ATOM 1950 O O . ILE A 1 248 ? 22.185 -8.630 -16.711 1.00 80.00 248 ILE A O 1
ATOM 1954 N N . TRP A 1 249 ? 23.201 -10.623 -16.889 1.00 82.88 249 TRP A N 1
ATOM 1955 C CA . TRP A 1 249 ? 22.750 -11.106 -15.579 1.00 82.88 249 TRP A CA 1
ATOM 1956 C C . TRP A 1 249 ? 23.295 -10.237 -14.445 1.00 82.88 249 TRP A C 1
ATOM 1958 O O . TRP A 1 249 ? 22.572 -9.892 -13.507 1.00 82.88 249 TRP A O 1
ATOM 1968 N N . LEU A 1 250 ? 24.555 -9.805 -14.561 1.00 81.88 250 LEU A N 1
ATOM 1969 C CA . LEU A 1 250 ? 25.143 -8.865 -13.615 1.00 81.88 250 LEU A CA 1
ATOM 1970 C C . LEU A 1 250 ? 24.456 -7.492 -13.684 1.00 81.88 250 LEU A C 1
ATOM 1972 O O . LEU A 1 250 ? 24.177 -6.903 -12.640 1.00 81.88 250 LEU A O 1
ATOM 1976 N N . ALA A 1 251 ? 24.124 -6.998 -14.882 1.00 86.06 251 ALA A N 1
ATOM 1977 C CA . ALA A 1 251 ? 23.358 -5.763 -15.036 1.00 86.06 251 ALA A CA 1
ATOM 1978 C C . ALA A 1 251 ? 21.995 -5.851 -14.333 1.00 86.06 251 ALA A C 1
ATOM 1980 O O . ALA A 1 251 ? 21.624 -4.925 -13.616 1.00 86.06 251 ALA A O 1
ATOM 1981 N N . ARG A 1 252 ? 21.279 -6.976 -14.462 1.00 86.62 252 ARG A N 1
ATOM 1982 C CA . ARG A 1 252 ? 20.012 -7.210 -13.753 1.00 86.62 252 ARG A CA 1
ATOM 1983 C C . ARG A 1 252 ? 20.194 -7.217 -12.232 1.00 86.62 252 ARG A C 1
ATOM 1985 O O . ARG A 1 252 ? 19.429 -6.563 -11.528 1.00 86.62 252 ARG A O 1
ATOM 1992 N N . ALA A 1 253 ? 21.233 -7.874 -11.720 1.00 84.69 253 ALA A N 1
ATOM 1993 C CA . ALA A 1 253 ? 21.546 -7.864 -10.289 1.00 84.69 253 ALA A CA 1
ATOM 1994 C C . ALA A 1 253 ? 21.825 -6.441 -9.758 1.00 84.69 253 ALA A C 1
ATOM 1996 O O . ALA A 1 253 ? 21.331 -6.065 -8.692 1.00 84.69 253 ALA A O 1
ATOM 1997 N N . PHE A 1 254 ? 22.577 -5.621 -10.501 1.00 86.44 254 PHE A N 1
ATOM 1998 C CA . PHE A 1 254 ? 22.813 -4.220 -10.138 1.00 86.44 254 PHE A CA 1
ATOM 1999 C C . PHE A 1 254 ? 21.558 -3.354 -10.255 1.00 86.44 254 PHE A C 1
ATOM 2001 O O . PHE A 1 254 ? 21.334 -2.509 -9.386 1.00 86.44 254 PHE A O 1
ATOM 2008 N N . TYR A 1 255 ? 20.719 -3.582 -11.267 1.00 89.00 255 TYR A N 1
ATOM 2009 C CA . TYR A 1 255 ? 19.419 -2.927 -11.379 1.00 89.00 255 TYR A CA 1
ATOM 2010 C C . TYR A 1 255 ? 18.592 -3.175 -10.113 1.00 89.00 255 TYR A C 1
ATOM 2012 O O . TYR A 1 255 ? 18.154 -2.222 -9.466 1.00 89.00 255 TYR A O 1
ATOM 2020 N N . ASP A 1 256 ? 18.481 -4.443 -9.705 1.00 86.25 256 ASP A N 1
ATOM 2021 C CA . ASP A 1 256 ? 17.741 -4.883 -8.524 1.00 86.25 256 ASP A CA 1
ATOM 2022 C C . ASP A 1 256 ? 18.292 -4.286 -7.215 1.00 86.25 256 ASP A C 1
ATOM 2024 O O . ASP A 1 256 ? 17.516 -3.880 -6.342 1.00 86.25 256 ASP A O 1
ATOM 2028 N N . LEU A 1 257 ? 19.623 -4.221 -7.059 1.00 84.56 257 LEU A N 1
ATOM 2029 C CA . LEU A 1 257 ? 20.282 -3.552 -5.925 1.00 84.56 257 LEU A CA 1
ATOM 2030 C C . LEU A 1 257 ? 19.981 -2.057 -5.905 1.00 84.56 257 LEU A C 1
ATOM 2032 O O . LEU A 1 257 ? 19.760 -1.473 -4.845 1.00 84.56 257 LEU A O 1
ATOM 2036 N N . GLY A 1 258 ? 19.969 -1.453 -7.083 1.00 87.44 258 GLY A N 1
ATOM 2037 C CA . GLY A 1 258 ? 19.619 -0.070 -7.316 1.00 87.44 258 GLY A CA 1
ATOM 2038 C C . GLY A 1 258 ? 18.208 0.292 -6.889 1.00 87.44 258 GLY A C 1
ATOM 2039 O O . GLY A 1 258 ? 18.014 1.230 -6.115 1.00 87.44 258 GLY A O 1
ATOM 2040 N N . VAL A 1 259 ? 17.232 -0.504 -7.335 1.00 85.38 259 VAL A N 1
ATOM 2041 C CA . VAL A 1 259 ? 15.830 -0.386 -6.918 1.00 85.38 259 VAL A CA 1
ATOM 2042 C C . VAL A 1 259 ? 15.730 -0.489 -5.400 1.00 85.38 259 VAL A C 1
ATOM 2044 O O . VAL A 1 259 ? 15.169 0.396 -4.761 1.00 85.38 259 VAL A O 1
ATOM 2047 N N . ARG A 1 260 ? 16.368 -1.498 -4.796 1.00 83.38 260 ARG A N 1
ATOM 2048 C CA . ARG A 1 260 ? 16.362 -1.658 -3.339 1.00 83.38 260 ARG A CA 1
ATOM 2049 C C . ARG A 1 260 ? 17.002 -0.469 -2.615 1.00 83.38 260 ARG A C 1
ATOM 2051 O O . ARG A 1 260 ? 16.451 0.008 -1.627 1.00 83.38 260 ARG A O 1
ATOM 2058 N N . ALA A 1 261 ? 18.156 0.009 -3.076 1.00 83.62 261 ALA A N 1
ATOM 2059 C CA . ALA A 1 261 ? 18.841 1.157 -2.488 1.00 83.62 261 ALA A CA 1
ATOM 2060 C C . ALA A 1 261 ? 17.977 2.423 -2.560 1.00 83.62 261 ALA A C 1
ATOM 2062 O O . ALA A 1 261 ? 17.902 3.154 -1.575 1.00 83.62 261 ALA A O 1
ATOM 2063 N N . HIS A 1 262 ? 17.283 2.636 -3.681 1.00 85.25 262 HIS A N 1
ATOM 2064 C CA . HIS A 1 262 ? 16.338 3.735 -3.850 1.00 85.25 262 HIS A CA 1
ATOM 2065 C C . HIS A 1 262 ? 15.168 3.628 -2.863 1.00 85.25 262 HIS A C 1
ATOM 2067 O O . HIS A 1 262 ? 14.903 4.590 -2.146 1.00 85.25 262 HIS A O 1
ATOM 2073 N N . THR A 1 263 ? 14.541 2.452 -2.742 1.00 80.00 263 THR A N 1
ATOM 2074 C CA . THR A 1 263 ? 13.447 2.203 -1.784 1.00 80.00 263 THR A CA 1
ATOM 2075 C C . THR A 1 263 ? 13.882 2.411 -0.330 1.00 80.00 263 THR A C 1
ATOM 2077 O O . THR A 1 263 ? 13.107 2.901 0.483 1.00 80.00 263 THR A O 1
ATOM 2080 N N . MET A 1 264 ? 15.137 2.098 0.007 1.00 78.38 264 MET A N 1
ATOM 2081 C CA . MET A 1 264 ? 15.714 2.352 1.337 1.00 78.38 264 MET A CA 1
ATOM 2082 C C . MET A 1 264 ? 16.166 3.812 1.545 1.00 78.38 264 MET A C 1
ATOM 2084 O O . MET A 1 264 ? 16.766 4.121 2.573 1.00 78.38 264 MET A O 1
ATOM 2088 N N . GLY A 1 265 ? 15.949 4.707 0.576 1.00 79.69 265 GLY A N 1
ATOM 2089 C CA . GLY A 1 265 ? 16.376 6.109 0.643 1.00 79.69 265 GLY A CA 1
ATOM 2090 C C . GLY A 1 265 ? 17.888 6.325 0.491 1.00 79.69 265 GLY A C 1
ATOM 2091 O O . GLY A 1 265 ? 18.381 7.434 0.692 1.00 79.69 265 GLY A O 1
ATOM 2092 N N . ASN A 1 266 ? 18.653 5.299 0.109 1.00 85.38 266 ASN A N 1
ATOM 2093 C CA . ASN A 1 266 ? 20.094 5.392 -0.112 1.00 85.38 266 ASN A CA 1
ATOM 2094 C C . ASN A 1 266 ? 20.403 5.862 -1.542 1.00 85.38 266 ASN A C 1
ATOM 2096 O O . ASN A 1 266 ? 20.884 5.106 -2.393 1.00 85.38 266 ASN A O 1
ATOM 2100 N N . ILE A 1 267 ? 20.099 7.137 -1.791 1.00 88.06 267 ILE A N 1
ATOM 2101 C CA . ILE A 1 267 ? 20.180 7.773 -3.113 1.00 88.06 267 ILE A CA 1
ATOM 2102 C C . ILE A 1 267 ? 21.584 7.678 -3.743 1.00 88.06 267 ILE A C 1
ATOM 2104 O O . ILE A 1 267 ? 21.662 7.325 -4.922 1.00 88.06 267 ILE A O 1
ATOM 2108 N N . PRO A 1 268 ? 22.704 7.895 -3.016 1.00 86.25 268 PRO A N 1
ATOM 2109 C CA . PRO A 1 268 ? 24.039 7.776 -3.608 1.00 86.25 268 PRO A CA 1
ATOM 2110 C C . PRO A 1 268 ? 24.362 6.366 -4.119 1.00 86.25 268 PRO A C 1
ATOM 2112 O O . PRO A 1 268 ? 24.921 6.217 -5.208 1.00 86.25 268 PRO A O 1
ATOM 2115 N N . ASN A 1 269 ? 23.986 5.328 -3.365 1.00 84.19 269 ASN A N 1
ATOM 2116 C CA . ASN A 1 269 ? 24.222 3.945 -3.780 1.00 84.19 269 ASN A CA 1
ATOM 2117 C C . ASN A 1 269 ? 23.307 3.539 -4.931 1.00 84.19 269 ASN A C 1
ATOM 2119 O O . ASN A 1 269 ? 23.774 2.890 -5.864 1.00 84.19 269 ASN A O 1
ATOM 2123 N N . ALA A 1 270 ? 22.045 3.976 -4.909 1.00 89.56 270 ALA A N 1
ATOM 2124 C CA . ALA A 1 270 ? 21.144 3.793 -6.039 1.00 89.56 270 ALA A CA 1
ATOM 2125 C C . ALA A 1 270 ? 21.747 4.412 -7.315 1.00 89.56 270 ALA A C 1
ATOM 2127 O O . ALA A 1 270 ? 21.925 3.734 -8.318 1.00 89.56 270 ALA A O 1
ATOM 2128 N N . ALA A 1 271 ? 22.209 5.665 -7.266 1.00 89.31 271 ALA A N 1
ATOM 2129 C CA . ALA A 1 271 ? 22.861 6.300 -8.415 1.00 89.31 271 ALA A CA 1
ATOM 2130 C C . ALA A 1 271 ? 24.108 5.532 -8.905 1.00 89.31 271 ALA A C 1
ATOM 2132 O O . ALA A 1 271 ? 24.373 5.454 -10.108 1.00 89.31 271 ALA A O 1
ATOM 2133 N N . ALA A 1 272 ? 24.902 4.965 -7.992 1.00 85.88 272 ALA A N 1
ATOM 2134 C CA . ALA A 1 272 ? 26.070 4.165 -8.349 1.00 85.88 272 ALA A CA 1
ATOM 2135 C C . ALA A 1 272 ? 25.683 2.863 -9.071 1.00 85.88 272 ALA A C 1
ATOM 2137 O O . ALA A 1 272 ? 26.220 2.589 -10.145 1.00 85.88 272 ALA A O 1
ATOM 2138 N N . TYR A 1 273 ? 24.730 2.101 -8.531 1.00 88.12 273 TYR A N 1
ATOM 2139 C CA . TYR A 1 273 ? 24.295 0.831 -9.115 1.00 88.12 273 TYR A CA 1
ATOM 2140 C C . TYR A 1 273 ? 23.618 1.007 -10.483 1.00 88.12 273 TYR A C 1
ATOM 2142 O O . TYR A 1 273 ? 23.889 0.237 -11.406 1.00 88.12 273 TYR A O 1
ATOM 2150 N N . GLN A 1 274 ? 22.839 2.071 -10.680 1.00 91.62 274 GLN A N 1
ATOM 2151 C CA . GLN A 1 274 ? 22.185 2.380 -11.960 1.00 91.62 274 GLN A CA 1
ATOM 2152 C C . GLN A 1 274 ? 23.197 2.755 -13.047 1.00 91.62 274 GLN A C 1
ATOM 2154 O O . GLN A 1 274 ? 23.039 2.359 -14.205 1.00 91.62 274 GLN A O 1
ATOM 2159 N N . ARG A 1 275 ? 24.280 3.459 -12.686 1.00 89.00 275 ARG A N 1
ATOM 2160 C CA . ARG A 1 275 ? 25.391 3.738 -13.612 1.00 89.00 275 ARG A CA 1
ATOM 2161 C C . ARG A 1 275 ? 26.131 2.467 -14.016 1.00 89.00 275 ARG A C 1
ATOM 2163 O O . ARG A 1 275 ? 26.423 2.300 -15.197 1.00 89.00 275 ARG A O 1
ATOM 2170 N N . ILE A 1 276 ? 26.403 1.571 -13.064 1.00 85.81 276 ILE A N 1
ATOM 2171 C CA . ILE A 1 276 ? 27.042 0.277 -13.352 1.00 85.81 276 ILE A CA 1
ATOM 2172 C C . ILE A 1 276 ? 26.145 -0.561 -14.271 1.00 85.81 276 ILE A C 1
ATOM 2174 O O . ILE A 1 276 ? 26.629 -1.092 -15.266 1.00 85.81 276 ILE A O 1
ATOM 2178 N N . THR A 1 277 ? 24.838 -0.595 -13.998 1.00 89.19 277 THR A N 1
ATOM 2179 C CA . THR A 1 277 ? 23.837 -1.259 -14.848 1.00 89.19 277 THR A CA 1
ATOM 2180 C C . THR A 1 277 ? 23.911 -0.758 -16.293 1.00 89.19 277 THR A C 1
ATOM 2182 O O . THR A 1 277 ? 24.061 -1.563 -17.207 1.00 89.19 277 THR A O 1
ATOM 2185 N N . ASN A 1 278 ? 23.895 0.564 -16.514 1.00 89.19 278 ASN A N 1
ATOM 2186 C CA . ASN A 1 278 ? 24.021 1.146 -17.858 1.00 89.19 278 ASN A CA 1
ATOM 2187 C C . ASN A 1 278 ? 25.344 0.773 -18.544 1.00 89.19 278 ASN A C 1
ATOM 2189 O O . ASN A 1 278 ? 25.348 0.458 -19.732 1.00 89.19 278 ASN A O 1
ATOM 2193 N N . GLY A 1 279 ? 26.459 0.790 -17.807 1.00 84.00 279 GLY A N 1
ATOM 2194 C CA . GLY A 1 279 ? 27.766 0.397 -18.337 1.00 84.00 279 GLY A CA 1
ATOM 2195 C C . GLY A 1 279 ? 27.800 -1.063 -18.795 1.00 84.00 279 GLY A C 1
ATOM 2196 O O . GLY A 1 279 ? 28.269 -1.350 -19.895 1.00 84.00 279 GLY A O 1
ATOM 2197 N N . LEU A 1 280 ? 27.243 -1.972 -17.989 1.00 85.25 280 LEU A N 1
ATOM 2198 C CA . LEU A 1 280 ? 27.155 -3.398 -18.309 1.00 85.25 280 LEU A CA 1
ATOM 2199 C C . LEU A 1 280 ? 26.218 -3.668 -19.493 1.00 85.25 280 LEU A C 1
ATOM 2201 O O . LEU A 1 280 ? 26.580 -4.421 -20.393 1.00 85.25 280 LEU A O 1
ATOM 2205 N N . LEU A 1 281 ? 25.054 -3.009 -19.543 1.00 85.81 281 LEU A N 1
ATOM 2206 C CA . LEU A 1 281 ? 24.134 -3.119 -20.679 1.00 85.81 281 LEU A CA 1
ATOM 2207 C C . LEU A 1 281 ? 24.767 -2.593 -21.968 1.00 85.81 281 LEU A C 1
ATOM 2209 O O . LEU A 1 281 ? 24.629 -3.225 -23.009 1.00 85.81 281 LEU A O 1
ATOM 2213 N N . SER A 1 282 ? 25.492 -1.475 -21.909 1.00 84.56 282 SER A N 1
ATOM 2214 C CA . SER A 1 282 ? 26.227 -0.947 -23.062 1.00 84.56 282 SER A CA 1
ATOM 2215 C C . SER A 1 282 ? 27.299 -1.930 -23.545 1.00 84.56 282 SER A C 1
ATOM 2217 O O . SER A 1 282 ? 27.316 -2.284 -24.723 1.00 84.56 282 SER A O 1
ATOM 2219 N N . GLY A 1 283 ? 28.126 -2.452 -22.630 1.00 79.31 283 GLY A N 1
ATOM 2220 C CA . GLY A 1 283 ? 29.163 -3.441 -22.947 1.00 79.31 283 GLY A CA 1
ATOM 2221 C C . GLY A 1 283 ? 28.614 -4.748 -23.528 1.00 79.31 283 GLY A C 1
ATOM 2222 O O . GLY A 1 283 ? 29.265 -5.365 -24.364 1.00 79.31 283 GLY A O 1
ATOM 2223 N N . ALA A 1 284 ? 27.394 -5.135 -23.146 1.00 77.56 284 ALA A N 1
ATOM 2224 C CA . ALA A 1 284 ? 26.694 -6.303 -23.681 1.00 77.56 284 ALA A CA 1
ATOM 2225 C C . ALA A 1 284 ? 25.895 -6.025 -24.976 1.00 77.56 284 ALA A C 1
ATOM 2227 O O . ALA A 1 284 ? 25.169 -6.901 -25.447 1.00 77.56 284 ALA A O 1
ATOM 2228 N N . GLY A 1 285 ? 25.952 -4.810 -25.541 1.00 79.19 285 GLY A N 1
ATOM 2229 C CA . GLY A 1 285 ? 25.156 -4.434 -26.719 1.00 79.19 285 GLY A CA 1
ATOM 2230 C C . GLY A 1 285 ? 23.643 -4.355 -26.451 1.00 79.19 285 GLY A C 1
ATOM 2231 O O . GLY A 1 285 ? 22.827 -4.480 -27.363 1.00 79.19 285 GLY A O 1
ATOM 2232 N N . ARG A 1 286 ? 23.250 -4.158 -25.189 1.00 81.25 286 ARG A N 1
ATOM 2233 C CA . ARG A 1 286 ? 21.866 -4.099 -24.687 1.00 81.25 286 ARG A CA 1
ATOM 2234 C C . ARG A 1 286 ? 21.432 -2.695 -24.278 1.00 81.25 286 ARG A C 1
ATOM 2236 O O . ARG A 1 286 ? 20.493 -2.544 -23.508 1.00 81.25 286 ARG A O 1
ATOM 2243 N N . SER A 1 287 ? 22.067 -1.654 -24.809 1.00 83.75 287 SER A N 1
ATOM 2244 C CA . SER A 1 287 ? 21.741 -0.261 -24.476 1.00 83.75 287 SER A CA 1
ATOM 2245 C C . SER A 1 287 ? 20.319 0.165 -24.860 1.00 83.75 287 SER A C 1
ATOM 2247 O O . SER A 1 287 ? 19.860 1.175 -24.350 1.00 83.75 287 SER A O 1
ATOM 2249 N N . ARG A 1 288 ? 19.616 -0.595 -25.714 1.00 82.31 288 ARG A N 1
ATOM 2250 C CA . ARG A 1 288 ? 18.221 -0.344 -26.135 1.00 82.31 288 ARG A CA 1
ATOM 2251 C C . ARG A 1 288 ? 17.207 -1.377 -25.632 1.00 82.31 288 ARG A C 1
ATOM 2253 O O . ARG A 1 288 ? 16.161 -1.532 -26.246 1.00 82.31 288 ARG A O 1
ATOM 2260 N N . SER A 1 289 ? 17.549 -2.203 -24.644 1.00 85.31 289 SER A N 1
ATOM 2261 C CA . SER A 1 289 ? 16.609 -3.208 -24.115 1.00 85.31 289 SER A CA 1
ATOM 2262 C C . SER A 1 289 ? 15.531 -2.570 -23.242 1.00 85.31 289 SER A C 1
ATOM 2264 O O . SER A 1 289 ? 15.706 -1.452 -22.748 1.00 85.31 289 SER A O 1
ATOM 2266 N N . LEU A 1 290 ? 14.454 -3.309 -22.968 1.00 85.12 290 LEU A N 1
ATOM 2267 C CA . LEU A 1 290 ? 13.457 -2.906 -21.975 1.00 85.12 290 LEU A CA 1
ATOM 2268 C C . LEU A 1 290 ? 14.121 -2.637 -20.615 1.00 85.12 290 LEU A C 1
ATOM 2270 O O . LEU A 1 290 ? 13.850 -1.620 -19.983 1.00 85.12 290 LEU A O 1
ATOM 2274 N N . LEU A 1 291 ? 15.067 -3.487 -20.198 1.00 87.00 291 LEU A N 1
ATOM 2275 C CA . LEU A 1 291 ? 15.828 -3.288 -18.959 1.00 87.00 291 LEU A CA 1
ATOM 2276 C C . LEU A 1 291 ? 16.633 -1.974 -18.971 1.00 87.00 291 LEU A C 1
ATOM 2278 O O . LEU A 1 291 ? 16.722 -1.309 -17.939 1.00 87.00 291 LEU A O 1
ATOM 2282 N N . ALA A 1 292 ? 17.182 -1.565 -20.120 1.00 90.44 292 ALA A N 1
ATOM 2283 C CA . ALA A 1 292 ? 17.859 -0.275 -20.255 1.00 90.44 292 ALA A CA 1
ATOM 2284 C C . ALA A 1 292 ? 16.882 0.898 -20.088 1.00 90.44 292 ALA A C 1
ATOM 2286 O O . ALA A 1 292 ? 17.173 1.831 -19.337 1.00 90.44 292 ALA A O 1
ATOM 2287 N N . ALA A 1 293 ? 15.700 0.823 -20.709 1.00 91.06 293 ALA A N 1
ATOM 2288 C CA . ALA A 1 293 ? 14.659 1.838 -20.560 1.00 91.06 293 ALA A CA 1
ATOM 2289 C C . ALA A 1 293 ? 14.160 1.944 -19.106 1.00 91.06 293 ALA A C 1
ATOM 2291 O O . ALA A 1 293 ? 14.078 3.044 -18.556 1.00 91.06 293 ALA A O 1
ATOM 2292 N N . LEU A 1 294 ? 13.911 0.810 -18.441 1.00 88.81 294 LEU A N 1
ATOM 2293 C CA . LEU A 1 294 ? 13.532 0.764 -17.023 1.00 88.81 294 LEU A CA 1
ATOM 2294 C C . LEU A 1 294 ? 14.637 1.321 -16.113 1.00 88.81 294 LEU A C 1
ATOM 2296 O O . LEU A 1 294 ? 14.354 2.023 -15.138 1.00 88.81 294 LEU A O 1
ATOM 2300 N N . ASN A 1 295 ? 15.906 1.045 -16.427 1.00 93.12 295 ASN A N 1
ATOM 2301 C CA . ASN A 1 295 ? 17.035 1.599 -15.688 1.00 93.12 295 ASN A CA 1
ATOM 2302 C C . ASN A 1 295 ? 17.169 3.117 -15.884 1.00 93.12 295 ASN A C 1
ATOM 2304 O O . ASN A 1 295 ? 17.458 3.827 -14.920 1.00 93.12 295 ASN A O 1
ATOM 2308 N N . LEU A 1 296 ? 16.922 3.636 -17.090 1.00 95.25 296 LEU A N 1
ATOM 2309 C CA . LEU A 1 296 ? 16.900 5.076 -17.367 1.00 95.25 296 LEU A CA 1
ATOM 2310 C C . LEU A 1 296 ? 15.742 5.780 -16.661 1.00 95.25 296 LEU A C 1
ATOM 2312 O O . LEU A 1 296 ? 15.964 6.811 -16.028 1.00 95.25 296 LEU A O 1
ATOM 2316 N N . HIS A 1 297 ? 14.544 5.193 -16.672 1.00 92.12 297 HIS A N 1
ATOM 2317 C CA . HIS A 1 297 ? 13.413 5.683 -15.887 1.00 92.12 297 HIS A CA 1
ATOM 2318 C C . HIS A 1 297 ? 13.787 5.815 -14.400 1.00 92.12 297 HIS A C 1
ATOM 2320 O O . HIS A 1 297 ? 13.614 6.870 -13.785 1.00 92.12 297 HIS A O 1
ATOM 2326 N N . ARG A 1 298 ? 14.390 4.768 -13.823 1.00 91.06 298 ARG A N 1
ATOM 2327 C CA . ARG A 1 298 ? 14.843 4.783 -12.425 1.00 91.06 298 ARG A CA 1
ATOM 2328 C C . ARG A 1 298 ? 15.957 5.807 -12.183 1.00 91.06 298 ARG A C 1
ATOM 2330 O O . ARG A 1 298 ? 15.949 6.497 -11.166 1.00 91.06 298 ARG A O 1
ATOM 2337 N N . THR A 1 299 ? 16.892 5.930 -13.123 1.00 94.44 299 THR A N 1
ATOM 2338 C CA . THR A 1 299 ? 17.972 6.927 -13.087 1.00 94.44 299 THR A CA 1
ATOM 2339 C C . THR A 1 299 ? 17.403 8.344 -13.056 1.00 94.44 299 THR A C 1
ATOM 2341 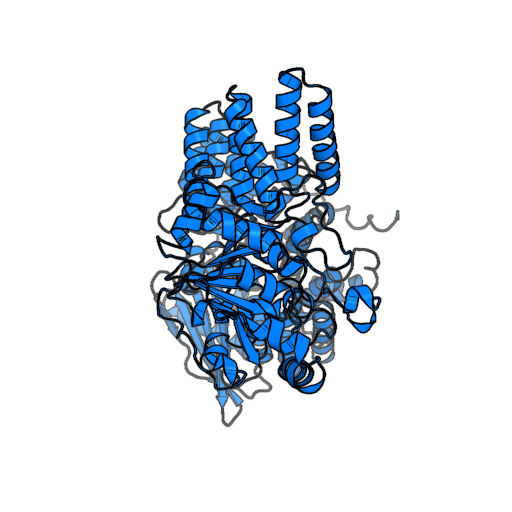O O . THR A 1 299 ? 17.854 9.150 -12.245 1.00 94.44 299 THR A O 1
ATOM 2344 N N . GLY A 1 300 ? 16.370 8.624 -13.857 1.00 93.19 300 GLY A N 1
ATOM 2345 C CA . GLY A 1 300 ? 15.662 9.901 -13.845 1.00 93.19 300 GLY A CA 1
ATOM 2346 C C . GLY A 1 300 ? 15.073 10.222 -12.470 1.00 93.19 300 GLY A C 1
ATOM 2347 O O . GLY A 1 300 ? 15.324 11.297 -11.933 1.00 93.19 300 GLY A O 1
ATOM 2348 N N . GLN A 1 301 ? 14.378 9.270 -11.838 1.00 90.88 301 GLN A N 1
ATOM 2349 C CA . GLN A 1 301 ? 13.818 9.456 -10.487 1.00 90.88 301 GLN A CA 1
ATOM 2350 C C . GLN A 1 301 ? 14.897 9.769 -9.439 1.00 90.88 301 GLN A C 1
ATOM 2352 O O . GLN A 1 301 ? 14.738 10.677 -8.625 1.00 90.88 301 GLN A O 1
ATOM 2357 N N . ILE A 1 302 ? 16.023 9.054 -9.487 1.00 91.62 302 ILE A N 1
ATOM 2358 C CA . ILE A 1 302 ? 17.167 9.282 -8.593 1.00 91.62 302 ILE A CA 1
ATOM 2359 C C . ILE A 1 302 ? 17.772 10.672 -8.829 1.00 91.62 302 ILE A C 1
ATOM 2361 O O . ILE A 1 302 ? 18.066 11.388 -7.873 1.00 91.62 302 ILE A O 1
ATOM 2365 N N . GLN A 1 303 ? 17.920 11.087 -10.089 1.00 92.56 303 GLN A N 1
ATOM 2366 C CA . GLN A 1 303 ? 18.434 12.410 -10.452 1.00 92.56 303 GLN A CA 1
ATOM 2367 C C . GLN A 1 303 ? 17.534 13.542 -9.938 1.00 92.56 303 GLN A C 1
ATOM 2369 O O . GLN A 1 303 ? 18.052 14.570 -9.503 1.00 92.56 303 GLN A O 1
ATOM 2374 N N . LEU A 1 304 ? 16.211 13.350 -9.878 1.00 90.50 304 LEU A N 1
ATOM 2375 C CA . LEU A 1 304 ? 15.315 14.321 -9.237 1.00 90.50 304 LEU A CA 1
ATOM 2376 C C . LEU A 1 304 ? 15.624 14.510 -7.756 1.00 90.50 304 LEU A C 1
ATOM 2378 O O . LEU A 1 304 ? 15.675 15.648 -7.292 1.00 90.50 304 LEU A O 1
ATOM 2382 N N . LEU A 1 305 ? 15.869 13.422 -7.026 1.00 89.06 305 LEU A N 1
ATOM 2383 C CA . LEU A 1 305 ? 16.228 13.466 -5.604 1.00 89.06 305 LEU A CA 1
ATOM 2384 C C . LEU A 1 305 ? 17.637 14.028 -5.366 1.00 89.06 305 LEU A C 1
ATOM 2386 O O . LEU A 1 305 ? 17.917 14.559 -4.294 1.00 89.06 305 LEU A O 1
ATOM 2390 N N . MET A 1 306 ? 18.511 13.946 -6.370 1.00 89.62 306 MET A N 1
ATOM 2391 C CA . MET A 1 306 ? 19.831 14.581 -6.377 1.00 89.62 306 MET A CA 1
ATOM 2392 C C . MET A 1 306 ? 19.809 16.045 -6.846 1.00 89.62 306 MET A C 1
ATOM 2394 O O . MET A 1 306 ? 20.871 16.656 -6.944 1.00 89.62 306 MET A O 1
ATOM 2398 N N . ILE A 1 307 ? 18.630 16.611 -7.130 1.00 89.50 307 ILE A N 1
ATOM 2399 C CA . ILE A 1 307 ? 18.461 17.988 -7.623 1.00 89.50 307 ILE A CA 1
ATOM 2400 C C . ILE A 1 307 ? 19.193 18.200 -8.966 1.00 89.50 307 ILE A C 1
ATOM 2402 O O . ILE A 1 307 ? 19.890 19.184 -9.194 1.00 89.50 307 ILE A O 1
ATOM 2406 N N . GLN A 1 308 ? 19.032 17.239 -9.880 1.00 91.06 308 GLN A N 1
ATOM 2407 C CA . GLN A 1 308 ? 19.615 17.219 -11.227 1.00 91.06 308 GLN A CA 1
ATOM 2408 C C . GLN A 1 308 ? 18.510 17.178 -12.305 1.00 91.06 308 GLN A C 1
ATOM 2410 O O . GLN A 1 308 ? 18.370 16.177 -13.013 1.00 91.06 308 GLN A O 1
ATOM 2415 N N . PRO A 1 309 ? 17.674 18.231 -12.426 1.00 89.81 309 PRO A N 1
ATOM 2416 C CA . PRO A 1 309 ? 16.457 18.193 -13.243 1.00 89.81 309 PRO A CA 1
ATOM 2417 C C . PRO A 1 309 ? 16.730 18.031 -14.745 1.00 89.81 309 PRO A C 1
ATOM 2419 O O . PRO A 1 309 ? 16.019 17.279 -15.406 1.00 89.81 309 PRO A O 1
ATOM 2422 N N . TYR A 1 310 ? 17.787 18.653 -15.277 1.00 91.06 310 TYR A N 1
ATOM 2423 C CA . TYR A 1 310 ? 18.149 18.517 -16.693 1.00 91.06 310 TYR A CA 1
ATOM 2424 C C . TYR A 1 310 ? 18.578 17.090 -17.046 1.00 91.06 310 TYR A C 1
ATOM 2426 O O . TYR A 1 310 ? 18.154 16.542 -18.062 1.00 91.06 310 TYR A O 1
ATOM 2434 N N . GLN A 1 311 ? 19.390 16.459 -16.191 1.00 92.88 311 GLN A N 1
ATOM 2435 C CA . GLN A 1 311 ? 19.776 15.063 -16.382 1.00 92.88 311 GLN A CA 1
ATOM 2436 C C . GLN A 1 311 ? 18.568 14.133 -16.235 1.00 92.88 311 GLN A C 1
ATOM 2438 O O . GLN A 1 311 ? 18.432 13.193 -17.016 1.00 92.88 311 GLN A O 1
ATOM 2443 N N . ALA A 1 312 ? 17.673 14.418 -15.282 1.00 92.38 312 ALA A N 1
ATOM 2444 C CA . ALA A 1 312 ? 16.455 13.641 -15.089 1.00 92.38 312 ALA A CA 1
ATOM 2445 C C . ALA A 1 312 ? 15.550 13.688 -16.324 1.00 92.38 312 ALA A C 1
ATOM 2447 O O . ALA A 1 312 ? 15.130 12.635 -16.804 1.00 92.38 312 ALA A O 1
ATOM 2448 N N . HIS A 1 313 ? 15.313 14.883 -16.880 1.00 93.69 313 HIS A N 1
ATOM 2449 C CA . HIS A 1 313 ? 14.587 15.055 -18.139 1.00 93.69 313 HIS A CA 1
ATOM 2450 C C . HIS A 1 313 ? 15.220 14.197 -19.235 1.00 93.69 313 HIS A C 1
ATOM 2452 O O . HIS A 1 313 ? 14.536 13.361 -19.824 1.00 93.69 313 HIS A O 1
ATOM 2458 N N . TYR A 1 314 ? 16.530 14.335 -19.460 1.00 94.38 314 TYR A N 1
ATOM 2459 C CA . TYR A 1 314 ? 17.239 13.563 -20.479 1.00 94.38 314 TYR A CA 1
ATOM 2460 C C . TYR A 1 314 ? 17.054 12.047 -20.303 1.00 94.38 314 TYR A C 1
ATOM 2462 O O . TYR A 1 314 ? 16.751 11.347 -21.270 1.00 94.38 314 TYR A O 1
ATOM 2470 N N . SER A 1 315 ? 17.167 11.540 -19.072 1.00 95.06 315 SER A N 1
ATOM 2471 C CA . SER A 1 315 ? 16.965 10.120 -18.766 1.00 95.06 315 SER A CA 1
ATOM 2472 C C . SER A 1 315 ? 15.539 9.659 -19.086 1.00 95.06 315 SER A C 1
ATOM 2474 O O . SER A 1 315 ? 15.365 8.637 -19.750 1.00 95.06 315 SER A O 1
ATOM 2476 N N . PHE A 1 316 ? 14.517 10.417 -18.676 1.00 95.38 316 PHE A N 1
ATOM 2477 C CA . PHE A 1 316 ? 13.116 10.080 -18.954 1.00 95.38 316 PHE A CA 1
ATOM 2478 C C . PHE A 1 316 ? 12.766 10.165 -20.441 1.00 95.38 316 PHE A C 1
ATOM 2480 O O . PHE A 1 316 ? 12.027 9.319 -20.949 1.00 95.38 316 PHE A O 1
ATOM 2487 N N . GLN A 1 317 ? 13.294 11.165 -21.147 1.00 95.62 317 GLN A N 1
ATOM 2488 C CA . GLN A 1 317 ? 13.094 11.312 -22.583 1.00 95.62 317 GLN A CA 1
ATOM 2489 C C . GLN A 1 317 ? 13.754 10.159 -23.345 1.00 95.62 317 GLN A C 1
ATOM 2491 O O . GLN A 1 317 ? 13.102 9.534 -24.175 1.00 95.62 317 GLN A O 1
ATOM 2496 N N . THR A 1 318 ? 14.997 9.817 -23.002 1.00 94.94 318 THR A N 1
ATOM 2497 C CA . THR A 1 318 ? 15.707 8.685 -23.615 1.00 94.94 318 THR A CA 1
ATOM 2498 C C . THR A 1 318 ? 14.971 7.369 -23.349 1.00 94.94 318 THR A C 1
ATOM 2500 O O . THR A 1 318 ? 14.798 6.562 -24.258 1.00 94.94 318 THR A O 1
ATOM 2503 N N . ALA A 1 319 ? 14.463 7.165 -22.126 1.00 94.19 319 ALA A N 1
ATOM 2504 C CA . ALA A 1 319 ? 13.633 6.006 -21.801 1.00 94.19 319 ALA A CA 1
ATOM 2505 C C . ALA A 1 319 ? 12.347 5.960 -22.646 1.00 94.19 319 ALA A C 1
ATOM 2507 O O . ALA A 1 319 ? 11.982 4.896 -23.138 1.00 94.19 319 ALA A O 1
ATOM 2508 N N . ARG A 1 320 ? 11.677 7.105 -22.856 1.00 94.50 320 ARG A N 1
ATOM 2509 C CA . ARG A 1 320 ? 10.485 7.196 -23.717 1.00 94.50 320 ARG A CA 1
ATOM 2510 C C . ARG A 1 320 ? 10.811 6.797 -25.154 1.00 94.50 320 ARG A C 1
ATOM 2512 O O . ARG A 1 320 ? 10.091 5.985 -25.720 1.00 94.50 320 ARG A O 1
ATOM 2519 N N . GLU A 1 321 ? 11.877 7.355 -25.719 1.00 92.31 321 GLU A N 1
ATOM 2520 C CA . GLU A 1 321 ? 12.304 7.092 -27.099 1.00 92.31 321 GLU A CA 1
ATOM 2521 C C . GLU A 1 321 ? 12.661 5.612 -27.305 1.00 92.31 321 GLU A C 1
ATOM 2523 O O . GLU A 1 321 ? 12.265 5.024 -28.307 1.00 92.31 321 GLU A O 1
ATOM 2528 N N . MET A 1 322 ? 13.321 4.978 -26.327 1.00 89.50 322 MET A N 1
ATOM 2529 C CA . MET A 1 322 ? 13.591 3.533 -26.352 1.00 89.50 322 MET A CA 1
ATOM 2530 C C . MET A 1 322 ? 12.314 2.690 -26.304 1.00 89.50 322 MET A C 1
ATOM 2532 O O . MET A 1 322 ? 12.199 1.691 -27.008 1.00 89.50 322 MET A O 1
ATOM 2536 N N . LEU A 1 323 ? 11.344 3.077 -25.474 1.00 88.00 323 LEU A N 1
ATOM 2537 C CA . LEU A 1 323 ? 10.062 2.378 -25.401 1.00 88.00 323 LEU A CA 1
ATOM 2538 C C . LEU A 1 323 ? 9.244 2.571 -26.686 1.00 88.00 323 LEU A C 1
ATOM 2540 O O . LEU A 1 323 ? 8.561 1.648 -27.112 1.00 88.00 323 LEU A O 1
ATOM 2544 N N . GLU A 1 324 ? 9.326 3.738 -27.329 1.00 88.31 324 GLU A N 1
ATOM 2545 C CA . GLU A 1 324 ? 8.691 3.993 -28.627 1.00 88.31 324 GLU A CA 1
ATOM 2546 C C . GLU A 1 324 ? 9.326 3.167 -29.750 1.00 88.31 324 GLU A C 1
ATOM 2548 O O . GLU A 1 324 ? 8.594 2.595 -30.557 1.00 88.31 324 GLU A O 1
ATOM 2553 N N . SER A 1 325 ? 10.658 3.059 -29.783 1.00 83.56 325 SER A N 1
ATOM 2554 C CA . SER A 1 325 ? 11.356 2.248 -30.788 1.00 83.56 325 SER A CA 1
ATOM 2555 C C . SER A 1 325 ? 11.101 0.747 -30.602 1.00 83.56 325 SER A C 1
ATOM 2557 O O . SER A 1 325 ? 10.992 0.010 -31.576 1.00 83.56 325 SER A O 1
ATOM 2559 N N . GLY A 1 326 ? 10.904 0.302 -29.356 1.00 77.25 326 GLY A N 1
ATOM 2560 C CA . GLY A 1 326 ? 10.484 -1.060 -29.020 1.00 77.25 326 GLY A CA 1
ATOM 2561 C C . GLY A 1 326 ? 8.984 -1.346 -29.176 1.00 77.25 326 GLY A C 1
ATOM 2562 O O . GLY A 1 326 ? 8.533 -2.385 -28.701 1.00 77.25 326 GLY A O 1
ATOM 2563 N N . GLU A 1 327 ? 8.199 -0.434 -29.765 1.00 81.12 327 GLU A N 1
ATOM 2564 C CA . GLU A 1 327 ? 6.735 -0.550 -29.917 1.00 81.12 327 GLU A CA 1
ATOM 2565 C C . GLU A 1 327 ? 5.972 -0.751 -28.584 1.00 81.12 327 GLU A C 1
ATOM 2567 O O . GLU A 1 327 ? 4.876 -1.311 -28.530 1.00 81.12 327 GLU A O 1
ATOM 2572 N N . GLN A 1 328 ? 6.533 -0.262 -27.475 1.00 80.75 328 GLN A N 1
ATOM 2573 C CA . GLN A 1 328 ? 5.990 -0.427 -26.125 1.00 80.75 328 GLN A CA 1
ATOM 2574 C C . GLN A 1 328 ? 5.035 0.715 -25.711 1.00 80.75 328 GLN A C 1
ATOM 2576 O O . GLN A 1 328 ? 4.763 0.888 -24.520 1.00 80.75 328 GLN A O 1
ATOM 2581 N N . GLN A 1 329 ? 4.484 1.505 -26.642 1.00 85.56 329 GLN A N 1
ATOM 2582 C CA . GLN A 1 329 ? 3.645 2.680 -26.320 1.00 85.56 329 GLN A CA 1
ATOM 2583 C C . GLN A 1 329 ? 2.349 2.317 -25.576 1.00 85.56 329 GLN A C 1
ATOM 2585 O O . GLN A 1 329 ? 1.781 3.125 -24.842 1.00 85.56 329 GLN A O 1
ATOM 2590 N N . ASN A 1 330 ? 1.872 1.084 -25.745 1.00 78.62 330 ASN A N 1
ATOM 2591 C CA . ASN A 1 330 ? 0.647 0.602 -25.109 1.00 78.62 330 ASN A CA 1
ATOM 2592 C C . ASN A 1 330 ? 0.889 0.042 -23.694 1.00 78.62 330 ASN A C 1
ATOM 2594 O O . ASN A 1 330 ? -0.055 -0.272 -22.973 1.00 78.62 330 ASN A O 1
ATOM 2598 N N . THR A 1 331 ? 2.145 -0.060 -23.261 1.00 79.81 331 THR A N 1
ATOM 2599 C CA . THR A 1 331 ? 2.512 -0.739 -22.012 1.00 79.81 331 THR A CA 1
ATOM 2600 C C . THR A 1 331 ? 2.361 0.151 -20.792 1.00 79.81 331 THR A C 1
ATOM 2602 O O . THR A 1 331 ? 2.382 1.382 -20.882 1.00 79.81 331 THR A O 1
ATOM 2605 N N . PHE A 1 332 ? 2.196 -0.465 -19.625 1.00 81.50 332 PHE A N 1
ATOM 2606 C CA . PHE A 1 332 ? 2.194 0.251 -18.354 1.00 81.50 332 PHE A CA 1
ATOM 2607 C C . PHE A 1 332 ? 3.534 0.944 -18.086 1.00 81.50 332 PHE A C 1
ATOM 2609 O O . PHE A 1 332 ? 3.537 2.072 -17.605 1.00 81.50 332 PHE A O 1
ATOM 2616 N N . PHE A 1 333 ? 4.664 0.330 -18.459 1.00 83.06 333 PHE A N 1
ATOM 2617 C CA . PHE A 1 333 ? 5.993 0.927 -18.283 1.00 83.06 333 PHE A CA 1
ATOM 2618 C C . PHE A 1 333 ? 6.155 2.239 -19.059 1.00 83.06 333 PHE A C 1
ATOM 2620 O O . PHE A 1 333 ? 6.698 3.207 -18.524 1.00 83.06 333 PHE A O 1
ATOM 2627 N N . TYR A 1 334 ? 5.625 2.308 -20.285 1.00 88.62 334 TYR A N 1
ATOM 2628 C CA . TYR A 1 334 ? 5.583 3.551 -21.054 1.00 88.62 334 TYR A CA 1
ATOM 2629 C C . TYR A 1 334 ? 4.765 4.625 -20.344 1.00 88.62 334 TYR A C 1
ATOM 2631 O O . TYR A 1 334 ? 5.283 5.710 -20.082 1.00 88.62 334 TYR A O 1
ATOM 2639 N N . ALA A 1 335 ? 3.531 4.309 -19.945 1.00 89.50 335 ALA A N 1
ATOM 2640 C CA . ALA A 1 335 ? 2.673 5.263 -19.247 1.00 89.50 335 ALA A CA 1
ATOM 2641 C C . ALA A 1 335 ? 3.277 5.726 -17.907 1.00 89.50 335 ALA A C 1
ATOM 2643 O O . ALA A 1 335 ? 3.249 6.917 -17.601 1.00 89.50 335 ALA A O 1
ATOM 2644 N N . ALA A 1 336 ? 3.895 4.820 -17.145 1.00 87.69 336 ALA A N 1
ATOM 2645 C CA . ALA A 1 336 ? 4.599 5.130 -15.903 1.00 87.69 336 ALA A CA 1
ATOM 2646 C C . ALA A 1 336 ? 5.778 6.092 -16.125 1.00 87.69 336 ALA A C 1
ATOM 2648 O O . ALA A 1 336 ? 6.015 6.975 -15.299 1.00 87.69 336 ALA A O 1
ATOM 2649 N N . ASN A 1 337 ? 6.493 5.964 -17.249 1.00 92.88 337 ASN A N 1
ATOM 2650 C CA . ASN A 1 337 ? 7.568 6.881 -17.621 1.00 92.88 337 ASN A CA 1
ATOM 2651 C C . ASN A 1 337 ? 7.060 8.275 -18.021 1.00 92.88 337 ASN A C 1
ATOM 2653 O O . ASN A 1 337 ? 7.749 9.266 -17.775 1.00 92.88 337 ASN A O 1
ATOM 2657 N N . LEU A 1 338 ? 5.856 8.370 -18.595 1.00 95.44 338 LEU A N 1
ATOM 2658 C CA . LEU A 1 338 ? 5.277 9.654 -18.991 1.00 95.44 338 LEU A CA 1
ATOM 2659 C C . LEU A 1 338 ? 4.930 10.556 -17.797 1.00 95.44 338 LEU A C 1
ATOM 2661 O O . LEU A 1 338 ? 5.021 11.770 -17.949 1.00 95.44 338 LEU A O 1
ATOM 2665 N N . LEU A 1 339 ? 4.606 9.998 -16.623 1.00 94.38 339 LEU A N 1
ATOM 2666 C CA . LEU A 1 339 ? 4.227 10.775 -15.429 1.00 94.38 339 LEU A CA 1
ATOM 2667 C C . LEU A 1 339 ? 5.341 11.735 -14.942 1.00 94.38 339 LEU A C 1
ATOM 2669 O O . LEU A 1 339 ? 5.114 12.944 -14.880 1.00 94.38 339 LEU A O 1
ATOM 2673 N N . PRO A 1 340 ? 6.567 11.278 -14.615 1.00 93.88 340 PRO A N 1
ATOM 2674 C CA . PRO A 1 340 ? 7.632 12.199 -14.224 1.00 93.88 340 PRO A CA 1
ATOM 2675 C C . PRO A 1 340 ? 8.179 13.011 -15.410 1.00 93.88 340 PRO A C 1
ATOM 2677 O O . PRO A 1 340 ? 8.647 14.132 -15.209 1.00 93.88 340 PRO A O 1
ATOM 2680 N N . LEU A 1 341 ? 8.097 12.501 -16.648 1.00 95.81 341 LEU A N 1
ATOM 2681 C CA . LEU A 1 341 ? 8.506 13.252 -17.841 1.00 95.81 341 LEU A CA 1
ATOM 2682 C C . LEU A 1 341 ? 7.592 14.458 -18.099 1.00 95.81 341 LEU A C 1
ATOM 2684 O O . LEU A 1 341 ? 8.076 15.531 -18.455 1.00 95.81 341 LEU A O 1
ATOM 2688 N N . SER A 1 342 ? 6.278 14.319 -17.900 1.00 96.06 342 SER A N 1
ATOM 2689 C CA . SER A 1 342 ? 5.341 15.434 -18.055 1.00 96.06 342 SER A CA 1
ATOM 2690 C C . SER A 1 342 ? 5.602 16.534 -17.029 1.00 96.06 342 SER A C 1
ATOM 2692 O O . SER A 1 342 ? 5.584 17.716 -17.375 1.00 96.06 342 SER A O 1
ATOM 2694 N N . ALA A 1 343 ? 5.911 16.152 -15.786 1.00 92.81 343 ALA A N 1
ATOM 2695 C CA . ALA A 1 343 ? 6.313 17.089 -14.743 1.00 92.81 343 ALA A CA 1
ATOM 2696 C C . ALA A 1 343 ? 7.641 17.793 -15.082 1.00 92.81 343 ALA A C 1
ATOM 2698 O O . ALA A 1 343 ? 7.760 18.998 -14.854 1.00 92.81 343 ALA A O 1
ATOM 2699 N N . ALA A 1 344 ? 8.597 17.087 -15.702 1.00 92.25 344 ALA A N 1
ATOM 2700 C CA . ALA A 1 344 ? 9.841 17.680 -16.196 1.00 92.25 344 ALA A CA 1
ATOM 2701 C C . ALA A 1 344 ? 9.583 18.745 -17.278 1.00 92.25 344 ALA A C 1
ATOM 2703 O O . ALA A 1 344 ? 10.081 19.862 -17.167 1.00 92.25 344 ALA A O 1
ATOM 2704 N N . TYR A 1 345 ? 8.740 18.455 -18.278 1.00 94.25 345 TYR A N 1
ATOM 2705 C CA . TYR A 1 345 ? 8.372 19.448 -19.299 1.00 94.25 345 TYR A CA 1
ATOM 2706 C C . TYR A 1 345 ? 7.671 20.669 -18.703 1.00 94.25 345 TYR A C 1
ATOM 2708 O O . TYR A 1 345 ? 7.997 21.800 -19.060 1.00 94.25 345 TYR A O 1
ATOM 2716 N N . ALA A 1 346 ? 6.742 20.466 -17.767 1.00 92.00 346 ALA A N 1
ATOM 2717 C CA . ALA A 1 346 ? 6.110 21.576 -17.061 1.00 92.00 346 ALA A CA 1
ATOM 2718 C C . ALA A 1 346 ? 7.129 22.381 -16.235 1.00 92.00 346 ALA A C 1
ATOM 2720 O O . ALA A 1 346 ? 7.011 23.602 -16.124 1.00 92.00 346 ALA A O 1
ATOM 2721 N N . ALA A 1 347 ? 8.154 21.727 -15.676 1.00 89.06 347 ALA A N 1
ATOM 2722 C CA . ALA A 1 347 ? 9.250 22.400 -14.991 1.00 89.06 347 ALA A CA 1
ATOM 2723 C C . ALA A 1 347 ? 10.138 23.248 -15.895 1.00 89.06 347 ALA A C 1
ATOM 2725 O O . ALA A 1 347 ? 10.535 24.330 -15.469 1.00 89.06 347 ALA A O 1
ATOM 2726 N N . ASP A 1 348 ? 10.313 22.835 -17.143 1.00 89.56 348 ASP A N 1
ATOM 2727 C CA . ASP A 1 348 ? 11.034 23.584 -18.173 1.00 89.56 348 ASP A CA 1
ATOM 2728 C C . ASP A 1 348 ? 10.161 24.640 -18.884 1.00 89.56 348 ASP A C 1
ATOM 2730 O O . ASP A 1 348 ? 10.489 25.088 -19.984 1.00 89.56 348 ASP A O 1
ATOM 2734 N N . GLY A 1 349 ? 9.024 25.028 -18.293 1.00 91.06 349 GLY A N 1
ATOM 2735 C CA . GLY A 1 349 ? 8.132 26.053 -18.847 1.00 91.06 349 GLY A CA 1
ATOM 2736 C C . GLY A 1 349 ? 7.343 25.598 -20.079 1.00 91.06 349 GLY A C 1
ATOM 2737 O O . GLY A 1 349 ? 6.898 26.431 -20.863 1.00 91.06 349 GLY A O 1
ATOM 2738 N N . LYS A 1 350 ? 7.168 24.284 -20.268 1.00 94.75 350 LYS A N 1
AT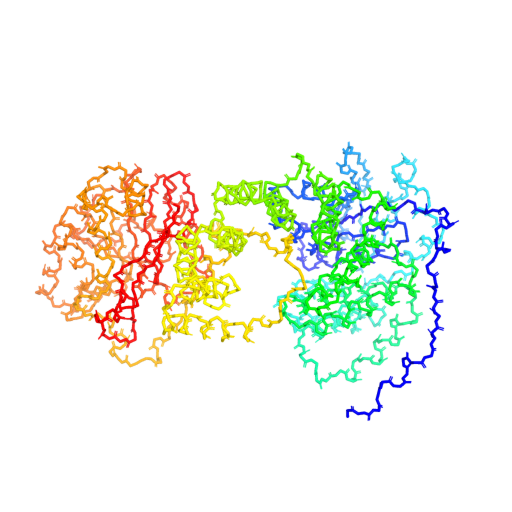OM 2739 C CA . LYS A 1 350 ? 6.450 23.680 -21.404 1.00 94.75 350 LYS A CA 1
ATOM 2740 C C . LYS A 1 350 ? 5.238 22.849 -20.939 1.00 94.75 350 LYS A C 1
ATOM 2742 O O . LYS A 1 350 ? 5.189 21.644 -21.209 1.00 94.75 350 LYS A O 1
ATOM 2747 N N . PRO A 1 351 ? 4.255 23.451 -20.242 1.00 95.31 351 PRO A N 1
ATOM 2748 C CA . PRO A 1 351 ? 3.111 22.725 -19.684 1.00 95.31 351 PRO A CA 1
ATOM 2749 C C . PRO A 1 351 ? 2.280 21.997 -20.753 1.00 95.31 351 PRO A C 1
ATOM 2751 O O . PRO A 1 351 ? 1.920 20.845 -20.536 1.00 95.31 351 PRO A O 1
ATOM 2754 N N . ASP A 1 352 ? 2.081 22.581 -21.939 1.00 96.12 352 ASP A N 1
ATOM 2755 C CA . ASP A 1 352 ? 1.307 21.959 -23.032 1.00 96.12 352 ASP A CA 1
ATOM 2756 C C . ASP A 1 352 ? 1.929 20.661 -23.561 1.00 96.12 352 ASP A C 1
ATOM 2758 O O . ASP A 1 352 ? 1.242 19.757 -24.040 1.00 96.12 352 ASP A O 1
ATOM 2762 N N . LEU A 1 353 ? 3.262 20.553 -23.522 1.00 95.38 353 LEU A N 1
ATOM 2763 C CA . LEU A 1 353 ? 3.938 19.296 -23.846 1.00 95.38 353 LEU A CA 1
ATOM 2764 C C . LEU A 1 353 ? 3.717 18.271 -22.737 1.00 95.38 353 LEU A C 1
ATOM 2766 O O . LEU A 1 353 ? 3.443 17.114 -23.040 1.00 95.38 353 LEU A O 1
ATOM 2770 N N . GLY A 1 354 ? 3.778 18.697 -21.474 1.00 95.56 354 GLY A N 1
ATOM 2771 C CA . GLY A 1 354 ? 3.478 17.836 -20.335 1.00 95.56 354 GLY A CA 1
ATOM 2772 C C . GLY A 1 354 ? 2.046 17.289 -20.364 1.00 95.56 354 GLY A C 1
ATOM 2773 O O . GLY A 1 354 ? 1.863 16.081 -20.235 1.00 95.56 354 GLY A O 1
ATOM 2774 N N . LEU A 1 355 ? 1.046 18.140 -20.614 1.00 96.75 355 LEU A N 1
ATOM 2775 C CA . LEU A 1 355 ? -0.363 17.736 -20.712 1.00 96.75 355 LEU A CA 1
ATOM 2776 C C . LEU A 1 355 ? -0.588 16.709 -21.829 1.00 96.75 355 LEU A C 1
ATOM 2778 O O . LEU A 1 355 ? -1.173 15.659 -21.576 1.00 96.75 355 LEU A O 1
ATOM 2782 N N . ARG A 1 356 ? -0.016 16.925 -23.021 1.00 95.88 356 ARG A N 1
ATOM 2783 C CA . ARG A 1 356 ? -0.094 15.953 -24.130 1.00 95.88 356 ARG A CA 1
ATOM 2784 C C . ARG A 1 356 ? 0.507 14.589 -23.792 1.00 95.88 356 ARG A C 1
ATOM 2786 O O . ARG A 1 356 ? 0.062 13.570 -24.316 1.00 95.88 356 ARG A O 1
ATOM 2793 N N . LEU A 1 357 ? 1.535 14.536 -22.942 1.00 95.50 357 LEU A N 1
ATOM 2794 C CA . LEU A 1 357 ? 2.075 13.255 -22.477 1.00 95.50 357 LEU A CA 1
ATOM 2795 C C . LEU A 1 357 ? 1.131 12.564 -21.490 1.00 95.50 357 LEU A C 1
ATOM 2797 O O . LEU A 1 357 ? 0.993 11.346 -21.550 1.00 95.50 357 LEU A O 1
ATOM 2801 N N . LEU A 1 358 ? 0.454 13.312 -20.620 1.00 95.31 358 LEU A N 1
ATOM 2802 C CA . LEU A 1 358 ? -0.538 12.739 -19.707 1.00 95.31 358 LEU A CA 1
ATOM 2803 C C . LEU A 1 358 ? -1.780 12.237 -20.448 1.00 95.31 358 LEU A C 1
ATOM 2805 O O . LEU A 1 358 ? -2.266 11.154 -20.132 1.00 95.31 358 LEU A O 1
ATOM 2809 N N . GLU A 1 359 ? -2.220 12.940 -21.492 1.00 92.81 359 GLU A N 1
ATOM 2810 C CA . GLU A 1 359 ? -3.268 12.461 -22.404 1.00 92.81 359 GLU A CA 1
ATOM 2811 C C . GLU A 1 359 ? -2.881 11.127 -23.054 1.00 92.81 359 GLU A C 1
ATOM 2813 O O . GLU A 1 359 ? -3.689 10.206 -23.098 1.00 92.81 359 GLU A O 1
ATOM 2818 N N . ARG A 1 360 ? -1.623 10.977 -23.493 1.00 91.00 360 ARG A N 1
ATOM 2819 C CA . ARG A 1 360 ? -1.109 9.700 -24.026 1.00 91.00 360 ARG A CA 1
ATOM 2820 C C . ARG A 1 360 ? -1.020 8.600 -22.969 1.00 91.00 360 ARG A C 1
ATOM 2822 O O . ARG A 1 360 ? -1.177 7.426 -23.298 1.00 91.00 360 ARG A O 1
ATOM 2829 N N . ALA A 1 361 ? -0.727 8.954 -21.718 1.00 89.62 361 ALA A N 1
ATOM 2830 C CA . ALA A 1 361 ? -0.694 7.995 -20.617 1.00 89.62 361 ALA A CA 1
ATOM 2831 C C . ALA A 1 361 ? -2.103 7.479 -20.273 1.00 89.62 361 ALA A C 1
ATOM 2833 O O . ALA A 1 361 ? -2.250 6.331 -19.840 1.00 89.62 361 ALA A O 1
ATOM 2834 N N . GLN A 1 362 ? -3.129 8.310 -20.480 1.00 84.31 362 GLN A N 1
ATOM 2835 C CA . GLN A 1 362 ? -4.519 8.000 -20.179 1.00 84.31 362 GLN A CA 1
ATOM 2836 C C . GLN A 1 362 ? -5.145 7.103 -21.254 1.00 84.31 362 GLN A C 1
ATOM 2838 O O . GLN A 1 362 ? -5.232 7.459 -22.425 1.00 84.31 362 GLN A O 1
ATOM 2843 N N . ARG A 1 363 ? -5.622 5.925 -20.845 1.00 77.81 363 ARG A N 1
ATOM 2844 C CA . ARG A 1 363 ? -6.390 5.000 -21.691 1.00 77.81 363 ARG A CA 1
ATOM 2845 C C . ARG A 1 363 ? -7.455 4.299 -20.855 1.00 77.81 363 ARG A C 1
ATOM 2847 O O . ARG A 1 363 ? -7.289 4.156 -19.646 1.00 77.81 363 ARG A O 1
ATOM 2854 N N . SER A 1 364 ? -8.528 3.850 -21.501 1.00 61.50 364 SER A N 1
ATOM 2855 C CA . SER A 1 364 ? -9.656 3.172 -20.844 1.00 61.50 364 SER A CA 1
ATOM 2856 C C . SER A 1 364 ? -9.318 1.782 -20.298 1.00 61.50 364 SER A C 1
ATOM 2858 O O . SER A 1 364 ? -10.013 1.299 -19.414 1.00 61.50 364 SER A O 1
ATOM 2860 N N . ASP A 1 365 ? -8.259 1.147 -20.802 1.00 67.38 365 ASP A N 1
ATOM 2861 C CA . ASP A 1 365 ? -7.751 -0.150 -20.344 1.00 67.38 365 ASP A CA 1
ATOM 2862 C C . ASP A 1 365 ? -6.785 -0.036 -19.150 1.00 67.38 365 ASP A C 1
ATOM 2864 O O . ASP A 1 365 ? -6.257 -1.043 -18.675 1.00 67.38 365 ASP A O 1
ATOM 2868 N N . ARG A 1 366 ? -6.527 1.181 -18.651 1.00 74.81 366 ARG A N 1
ATOM 2869 C CA . ARG A 1 366 ? -5.697 1.395 -17.459 1.00 74.81 366 ARG A CA 1
ATOM 2870 C C . ARG A 1 366 ? -6.502 1.166 -16.182 1.00 74.81 366 ARG A C 1
ATOM 2872 O O . ARG A 1 366 ? -7.684 1.502 -16.141 1.00 74.81 366 ARG A O 1
ATOM 2879 N N . PRO A 1 367 ? -5.857 0.697 -15.099 1.00 75.56 367 PRO A N 1
ATOM 2880 C CA . PRO A 1 367 ? -6.524 0.600 -13.811 1.00 75.56 367 PRO A CA 1
ATOM 2881 C C . PRO A 1 367 ? -7.022 1.955 -13.331 1.00 75.56 367 PRO A C 1
ATOM 2883 O O . PRO A 1 367 ? -6.369 2.990 -13.517 1.00 75.56 367 PRO A O 1
ATOM 2886 N N . THR A 1 368 ? -8.127 1.919 -12.598 1.00 83.81 368 THR A N 1
ATOM 2887 C CA . THR A 1 368 ? -8.741 3.085 -11.967 1.00 83.81 368 THR A CA 1
ATOM 2888 C C . THR A 1 368 ? -7.735 3.886 -11.129 1.00 83.81 368 THR A C 1
ATOM 2890 O O . THR A 1 368 ? -7.636 5.105 -11.271 1.00 83.81 368 THR A O 1
ATOM 2893 N N . LEU A 1 369 ? -6.887 3.216 -10.339 1.00 85.75 369 LEU A N 1
ATOM 2894 C CA . LEU A 1 369 ? -5.870 3.884 -9.515 1.00 85.75 369 LEU A CA 1
ATOM 2895 C C . LEU A 1 369 ? -4.769 4.572 -10.337 1.00 85.75 369 LEU A C 1
ATOM 2897 O O . LEU A 1 369 ? -4.270 5.626 -9.941 1.00 85.75 369 LEU A O 1
ATOM 2901 N N . PHE A 1 370 ? -4.414 4.034 -11.510 1.00 86.81 370 PHE A N 1
ATOM 2902 C CA . PHE A 1 370 ? -3.485 4.713 -12.417 1.00 86.81 370 PHE A CA 1
ATOM 2903 C C . PHE A 1 370 ? -4.103 6.006 -12.964 1.00 86.81 370 PHE A C 1
ATOM 2905 O O . PHE A 1 370 ? -3.422 7.025 -13.074 1.00 86.81 370 PHE A O 1
ATOM 2912 N N . THR A 1 371 ? -5.411 6.003 -13.227 1.00 89.69 371 THR A N 1
ATOM 2913 C CA . THR A 1 371 ? -6.134 7.220 -13.620 1.00 89.69 371 THR A CA 1
ATOM 2914 C C . THR A 1 371 ? -6.042 8.295 -12.535 1.00 89.69 371 THR A C 1
ATOM 2916 O O . THR A 1 371 ? -5.799 9.454 -12.866 1.00 89.69 371 THR A O 1
ATOM 2919 N N . ALA A 1 372 ? -6.121 7.938 -11.247 1.00 92.94 372 ALA A N 1
ATOM 2920 C CA . ALA A 1 372 ? -5.919 8.899 -10.158 1.00 92.94 372 ALA A CA 1
ATOM 2921 C C . ALA A 1 372 ? -4.528 9.565 -10.202 1.00 92.94 372 ALA A C 1
ATOM 2923 O O . ALA A 1 372 ? -4.430 10.779 -10.018 1.00 92.94 372 ALA A O 1
ATOM 2924 N N . LEU A 1 373 ? -3.462 8.812 -10.515 1.00 93.25 373 LEU A N 1
ATOM 2925 C CA . LEU A 1 373 ? -2.117 9.379 -10.707 1.00 93.25 373 LEU A CA 1
ATOM 2926 C C . LEU A 1 373 ? -2.057 10.349 -11.888 1.00 93.25 373 LEU A C 1
ATOM 2928 O O . LEU A 1 373 ? -1.446 11.414 -11.777 1.00 93.25 373 LEU A O 1
ATOM 2932 N N . VAL A 1 374 ? -2.676 9.998 -13.018 1.00 95.25 374 VAL A N 1
ATOM 2933 C CA . VAL A 1 374 ? -2.720 10.875 -14.197 1.00 95.25 374 VAL A CA 1
ATOM 2934 C C . VAL A 1 374 ? -3.450 12.176 -13.863 1.00 95.25 374 VAL A C 1
ATOM 2936 O O . VAL A 1 374 ? -2.932 13.253 -14.161 1.00 95.25 374 VAL A O 1
ATOM 2939 N N . GLN A 1 375 ? -4.599 12.106 -13.181 1.00 97.19 375 GLN A N 1
ATOM 2940 C CA . GLN A 1 375 ? -5.344 13.294 -12.747 1.00 97.19 375 GLN A CA 1
ATOM 2941 C C . GLN A 1 375 ? -4.521 14.156 -11.776 1.00 97.19 375 GLN A C 1
ATOM 2943 O O . GLN A 1 375 ? -4.438 15.370 -11.953 1.00 97.19 375 GLN A O 1
ATOM 2948 N N . ALA A 1 376 ? -3.839 13.543 -10.804 1.00 97.44 376 ALA A N 1
ATOM 2949 C CA . ALA A 1 376 ? -2.996 14.264 -9.852 1.00 97.44 376 ALA A CA 1
ATOM 2950 C C . ALA A 1 376 ? -1.791 14.955 -10.523 1.00 97.44 376 ALA A C 1
ATOM 2952 O O . ALA A 1 376 ? -1.471 16.095 -10.191 1.00 97.44 376 ALA A O 1
ATOM 2953 N N . ASN A 1 377 ? -1.142 14.316 -11.503 1.00 97.75 377 ASN A N 1
ATOM 2954 C CA . ASN A 1 377 ? -0.077 14.964 -12.280 1.00 97.75 377 ASN A CA 1
ATOM 2955 C C . ASN A 1 377 ? -0.622 16.062 -13.202 1.00 97.75 377 ASN A C 1
ATOM 2957 O O . ASN A 1 377 ? 0.004 17.108 -13.335 1.00 97.75 377 ASN A O 1
ATOM 2961 N N . THR A 1 378 ? -1.798 15.861 -13.800 1.00 98.12 378 THR A N 1
ATOM 2962 C CA . THR A 1 378 ? -2.462 16.877 -14.636 1.00 98.12 378 THR A CA 1
ATOM 2963 C C . THR A 1 378 ? -2.734 18.133 -13.808 1.00 98.12 378 THR A C 1
ATOM 2965 O O . THR A 1 378 ? -2.421 19.243 -14.237 1.00 98.12 378 THR A O 1
ATOM 2968 N N . ALA A 1 379 ? -3.208 17.954 -12.572 1.00 98.00 379 ALA A N 1
ATOM 2969 C CA . ALA A 1 379 ? -3.409 19.033 -11.614 1.00 98.00 379 ALA A CA 1
ATOM 2970 C C . ALA A 1 379 ? -2.118 19.809 -11.305 1.00 98.00 379 ALA A C 1
ATOM 2972 O O . ALA A 1 379 ? -2.126 21.038 -11.336 1.00 98.00 379 ALA A O 1
ATOM 2973 N N . LEU A 1 380 ? -0.998 19.111 -11.063 1.00 97.00 380 LEU A N 1
ATOM 2974 C CA . LEU A 1 380 ? 0.304 19.754 -10.834 1.00 97.00 380 LEU A CA 1
ATOM 2975 C C . LEU A 1 380 ? 0.734 20.628 -12.020 1.00 97.00 380 LEU A C 1
ATOM 2977 O O . LEU A 1 380 ? 1.269 21.719 -11.817 1.00 97.00 380 LEU A O 1
ATOM 2981 N N . ILE A 1 381 ? 0.490 20.174 -13.253 1.00 97.50 381 ILE A N 1
ATOM 2982 C CA . ILE A 1 381 ? 0.846 20.934 -14.457 1.00 97.50 381 ILE A CA 1
ATOM 2983 C C . ILE A 1 381 ? -0.036 22.178 -14.603 1.00 97.50 381 ILE A C 1
ATOM 2985 O O . ILE A 1 381 ? 0.507 23.263 -14.809 1.00 97.50 381 ILE A O 1
ATOM 2989 N N . HIS A 1 382 ? -1.358 22.060 -14.428 1.00 97.56 382 HIS A N 1
ATOM 2990 C CA . HIS A 1 382 ? -2.259 23.223 -14.434 1.00 97.56 382 HIS A CA 1
ATOM 2991 C C . HIS A 1 382 ? -1.897 24.232 -13.339 1.00 97.56 382 HIS A C 1
ATOM 2993 O O . HIS A 1 382 ? -1.791 25.426 -13.618 1.00 97.56 382 HIS A O 1
ATOM 2999 N N . ALA A 1 383 ? -1.612 23.760 -12.120 1.00 95.12 383 ALA A N 1
ATOM 3000 C CA . ALA A 1 383 ? -1.207 24.617 -11.008 1.00 95.12 383 ALA A CA 1
ATOM 3001 C C . ALA A 1 383 ? 0.062 25.407 -11.354 1.00 95.12 383 ALA A C 1
ATOM 3003 O O . ALA A 1 383 ? 0.142 26.609 -11.109 1.00 95.12 383 ALA A O 1
ATOM 3004 N N . LYS A 1 384 ? 1.038 24.747 -11.986 1.00 92.44 384 LYS A N 1
ATOM 3005 C CA . LYS A 1 384 ? 2.282 25.380 -12.433 1.00 92.44 384 LYS A CA 1
ATOM 3006 C C . LYS A 1 384 ? 2.079 26.370 -13.582 1.00 92.44 384 LYS A C 1
ATOM 3008 O O . LYS A 1 384 ? 2.807 27.355 -13.658 1.00 92.44 384 LYS A O 1
ATOM 3013 N N . ALA A 1 385 ? 1.095 26.126 -14.444 1.00 93.69 385 ALA A N 1
ATOM 3014 C CA . ALA A 1 385 ? 0.687 27.044 -15.504 1.00 93.69 385 ALA A CA 1
ATOM 3015 C C . ALA A 1 385 ? -0.153 28.236 -14.993 1.00 93.69 385 ALA A C 1
ATOM 3017 O O . ALA A 1 385 ? -0.481 29.123 -15.776 1.00 93.69 385 ALA A O 1
ATOM 3018 N N . GLY A 1 386 ? -0.493 28.278 -13.698 1.00 93.75 386 GLY A N 1
ATOM 3019 C CA . GLY A 1 386 ? -1.326 29.325 -13.097 1.00 93.75 386 GLY A CA 1
ATOM 3020 C C . GLY A 1 386 ? -2.835 29.094 -13.236 1.00 93.75 386 GLY A C 1
ATOM 3021 O O . GLY A 1 386 ? -3.622 29.926 -12.790 1.00 93.75 386 GLY A O 1
ATOM 3022 N N . ASP A 1 387 ? -3.256 27.962 -13.800 1.00 96.19 387 ASP A N 1
ATOM 3023 C CA . ASP A 1 387 ? -4.662 27.577 -13.930 1.00 96.19 387 ASP A CA 1
ATOM 3024 C C . ASP A 1 387 ? -5.136 26.832 -12.674 1.00 96.19 387 ASP A C 1
ATOM 3026 O O . ASP A 1 387 ? -5.232 25.602 -12.616 1.00 96.19 387 ASP A O 1
ATOM 3030 N N . ALA A 1 388 ? -5.394 27.603 -11.617 1.00 96.81 388 ALA A N 1
ATOM 3031 C CA . ALA A 1 388 ? -5.798 27.052 -10.331 1.00 96.81 388 ALA A CA 1
ATOM 3032 C C . ALA A 1 388 ? -7.159 26.338 -10.378 1.00 96.81 388 ALA A C 1
ATOM 3034 O O . ALA A 1 388 ? -7.349 25.353 -9.665 1.00 96.81 388 ALA A O 1
ATOM 3035 N N . ALA A 1 389 ? -8.097 26.804 -11.208 1.00 96.88 389 ALA A N 1
ATOM 3036 C CA . ALA A 1 389 ? -9.440 26.234 -11.286 1.00 96.88 389 ALA A CA 1
ATOM 3037 C C . ALA A 1 389 ? -9.397 24.792 -11.811 1.00 96.88 389 ALA A C 1
ATOM 3039 O O . ALA A 1 389 ? -9.878 23.878 -11.133 1.00 96.88 389 ALA A O 1
ATOM 3040 N N . SER A 1 390 ? -8.736 24.574 -12.953 1.00 97.50 390 SER A N 1
ATOM 3041 C CA . SER A 1 390 ? -8.560 23.230 -13.511 1.00 97.50 390 SER A CA 1
ATOM 3042 C C . SER A 1 390 ? -7.729 22.349 -12.581 1.00 97.50 390 SER A C 1
ATOM 3044 O O . SER A 1 390 ? -8.055 21.183 -12.370 1.00 97.50 390 SER A O 1
ATOM 3046 N N . ALA A 1 391 ? -6.681 22.893 -11.956 1.00 98.06 391 ALA A N 1
ATOM 3047 C CA . ALA A 1 391 ? -5.864 22.126 -11.023 1.00 98.06 391 ALA A CA 1
ATOM 3048 C C . ALA A 1 391 ? -6.667 21.596 -9.820 1.00 98.06 391 ALA A C 1
ATOM 3050 O O . ALA A 1 391 ? -6.558 20.416 -9.482 1.00 98.06 391 ALA A O 1
ATOM 3051 N N . LEU A 1 392 ? -7.516 22.428 -9.206 1.00 98.19 392 LEU A N 1
ATOM 3052 C CA . LEU A 1 392 ? -8.380 22.007 -8.098 1.00 98.19 392 LEU A CA 1
ATOM 3053 C C . LEU A 1 392 ? -9.390 20.937 -8.527 1.00 98.19 392 LEU A C 1
ATOM 3055 O O . LEU A 1 392 ? -9.577 19.955 -7.808 1.00 98.19 392 LEU A O 1
ATOM 3059 N N . GLU A 1 393 ? -10.013 21.081 -9.700 1.00 98.12 393 GLU A N 1
ATOM 3060 C CA . GLU A 1 393 ? -10.916 20.062 -10.254 1.00 98.12 393 GLU A CA 1
ATOM 3061 C C . GLU A 1 393 ? -10.210 18.701 -10.383 1.00 98.12 393 GLU A C 1
ATOM 3063 O O . GLU A 1 393 ? -10.735 17.662 -9.962 1.00 98.12 393 GLU A O 1
ATOM 3068 N N . LYS A 1 394 ? -8.986 18.700 -10.918 1.00 98.31 394 LYS A N 1
ATOM 3069 C CA . LYS A 1 394 ? -8.206 17.482 -11.158 1.00 98.31 394 LYS A CA 1
ATOM 3070 C C . LYS A 1 394 ? -7.702 16.844 -9.858 1.00 98.31 394 LYS A C 1
ATOM 3072 O O . LYS A 1 394 ? -7.805 15.623 -9.720 1.00 98.31 394 LYS A O 1
ATOM 3077 N N . PHE A 1 395 ? -7.263 17.626 -8.864 1.00 98.19 395 PHE A N 1
ATOM 3078 C CA . PHE A 1 395 ? -6.933 17.091 -7.532 1.00 98.19 395 PHE A CA 1
ATOM 3079 C C . PHE A 1 395 ? -8.144 16.450 -6.848 1.00 98.19 395 PHE A C 1
ATOM 3081 O O . PHE A 1 395 ? -8.040 15.340 -6.320 1.00 98.19 395 PHE A O 1
ATOM 3088 N N . ARG A 1 396 ? -9.313 17.098 -6.909 1.00 97.50 396 ARG A N 1
ATOM 3089 C CA . ARG A 1 396 ? -10.560 16.561 -6.344 1.00 97.50 396 ARG A CA 1
ATOM 3090 C C . ARG A 1 396 ? -11.006 15.288 -7.051 1.00 97.50 396 ARG A C 1
ATOM 3092 O O . ARG A 1 396 ? -11.451 14.357 -6.387 1.00 97.50 396 ARG A O 1
ATOM 3099 N N . THR A 1 397 ? -10.827 15.214 -8.368 1.00 97.75 397 THR A N 1
ATOM 3100 C CA . THR A 1 397 ? -11.096 14.000 -9.150 1.00 97.75 397 THR A CA 1
ATOM 3101 C C . THR A 1 397 ? -10.178 12.854 -8.724 1.00 97.75 397 THR A C 1
ATOM 3103 O O . THR A 1 397 ? -10.663 11.759 -8.448 1.00 97.75 397 THR A O 1
ATOM 3106 N N . ALA A 1 398 ? -8.870 13.101 -8.588 1.00 96.81 398 ALA A N 1
ATOM 3107 C CA . ALA A 1 398 ? -7.921 12.096 -8.107 1.00 96.81 398 ALA A CA 1
ATOM 3108 C C . ALA A 1 398 ? -8.276 11.594 -6.695 1.00 96.81 398 ALA A C 1
ATOM 3110 O O . ALA A 1 398 ? -8.299 10.388 -6.455 1.00 96.81 398 ALA A O 1
ATOM 3111 N N . ARG A 1 399 ? -8.608 12.509 -5.773 1.00 95.94 399 ARG A N 1
ATOM 3112 C CA . ARG A 1 399 ? -9.086 12.174 -4.421 1.00 95.94 399 ARG A CA 1
ATOM 3113 C C . ARG A 1 399 ? -10.351 11.334 -4.445 1.00 95.94 399 ARG A C 1
ATOM 3115 O O . ARG A 1 399 ? -10.412 10.346 -3.728 1.00 95.94 399 ARG A O 1
ATOM 3122 N N . LYS A 1 400 ? -11.340 11.726 -5.252 1.00 95.81 400 LYS A N 1
ATOM 3123 C CA . LYS A 1 400 ? -12.608 11.006 -5.366 1.00 95.81 400 LYS A CA 1
ATOM 3124 C C . LYS A 1 400 ? -12.374 9.572 -5.830 1.00 95.81 400 LYS A C 1
ATOM 3126 O O . LYS A 1 400 ? -12.873 8.660 -5.193 1.00 95.81 400 LYS A O 1
ATOM 3131 N N . ILE A 1 401 ? -11.550 9.376 -6.862 1.00 94.38 401 ILE A N 1
ATOM 3132 C CA . ILE A 1 401 ? -11.180 8.033 -7.326 1.00 94.38 401 ILE A CA 1
ATOM 3133 C C . ILE A 1 401 ? -10.557 7.219 -6.185 1.00 94.38 401 ILE A C 1
ATOM 3135 O O . ILE A 1 401 ? -10.943 6.080 -5.953 1.00 94.38 401 ILE A O 1
ATOM 3139 N N . LEU A 1 402 ? -9.607 7.802 -5.450 1.00 93.31 402 LEU A N 1
ATOM 3140 C CA . LEU A 1 402 ? -8.967 7.117 -4.328 1.00 93.31 402 LEU A CA 1
ATOM 3141 C C . LEU A 1 402 ? -9.948 6.810 -3.189 1.00 93.31 402 LEU A C 1
ATOM 3143 O O . LEU A 1 402 ? -9.819 5.758 -2.578 1.00 93.31 402 LEU A O 1
ATOM 3147 N N . ASP A 1 403 ? -10.900 7.689 -2.881 1.00 91.62 403 ASP A N 1
ATOM 3148 C CA . ASP A 1 403 ? -11.903 7.458 -1.832 1.00 91.62 403 ASP A CA 1
ATOM 3149 C C . ASP A 1 403 ? -12.948 6.409 -2.246 1.00 91.62 403 ASP A C 1
ATOM 3151 O O . ASP A 1 403 ? -13.227 5.501 -1.464 1.00 91.62 403 ASP A O 1
ATOM 3155 N N . ASP A 1 404 ? -13.442 6.468 -3.488 1.00 90.50 404 ASP A N 1
ATOM 3156 C CA . ASP A 1 404 ? -14.388 5.499 -4.064 1.00 90.50 404 ASP A CA 1
ATOM 3157 C C . ASP A 1 404 ? -13.773 4.086 -4.099 1.00 90.50 404 ASP A C 1
ATOM 3159 O O . ASP A 1 404 ? -14.427 3.104 -3.749 1.00 90.50 404 ASP A O 1
ATOM 3163 N N . GLU A 1 405 ? -12.477 3.990 -4.414 1.00 87.81 405 GLU A N 1
ATOM 3164 C CA . GLU A 1 405 ? -11.693 2.749 -4.346 1.00 87.81 405 GLU A CA 1
ATOM 3165 C C . GLU A 1 405 ? -11.247 2.397 -2.912 1.00 87.81 405 GLU A C 1
ATOM 3167 O O . GLU A 1 405 ? -10.551 1.404 -2.702 1.00 87.81 405 GLU A O 1
ATOM 3172 N N . GLY A 1 406 ? -11.624 3.197 -1.907 1.00 87.69 406 GLY A N 1
ATOM 3173 C CA . GLY A 1 406 ? -11.414 2.983 -0.472 1.00 87.69 406 GLY A CA 1
ATOM 3174 C C . GLY A 1 406 ? -9.971 3.154 0.027 1.00 87.69 406 GLY A C 1
ATOM 3175 O O . GLY A 1 406 ? -9.591 2.525 1.015 1.00 87.69 406 GLY A O 1
ATOM 3176 N N . PHE A 1 407 ? -9.170 3.974 -0.646 1.00 91.56 407 PHE A N 1
ATOM 3177 C CA . PHE A 1 407 ? -7.771 4.298 -0.351 1.00 91.56 407 PHE A CA 1
ATOM 3178 C C . PHE A 1 407 ? -7.577 5.700 0.251 1.00 91.56 407 PHE A C 1
ATOM 3180 O O . PHE A 1 407 ? -6.479 6.259 0.187 1.00 91.56 407 PHE A O 1
ATOM 3187 N N . ALA A 1 408 ? -8.596 6.266 0.904 1.00 91.12 408 ALA A N 1
ATOM 3188 C CA . ALA A 1 408 ? -8.493 7.554 1.605 1.00 91.12 408 ALA A CA 1
ATOM 3189 C C . ALA A 1 408 ? -7.484 7.567 2.780 1.00 91.12 408 ALA A C 1
ATOM 3191 O O . ALA A 1 408 ? -7.121 8.630 3.284 1.00 91.12 408 ALA A O 1
ATOM 3192 N N . SER A 1 409 ? -7.023 6.391 3.217 1.00 91.50 409 SER A N 1
ATOM 3193 C CA . SER A 1 409 ? -5.973 6.216 4.233 1.00 91.50 409 SER A CA 1
ATOM 3194 C C . SER A 1 409 ? -4.561 6.099 3.632 1.00 91.50 409 SER A C 1
ATOM 3196 O O . SER A 1 409 ? -3.600 5.889 4.364 1.00 91.50 409 SER A O 1
ATOM 3198 N N . SER A 1 410 ? -4.414 6.187 2.306 1.00 91.94 410 SER A N 1
ATOM 3199 C CA . SER A 1 410 ? -3.128 5.970 1.633 1.00 91.94 410 SER A CA 1
ATOM 3200 C C . SER A 1 410 ? -2.208 7.191 1.647 1.00 91.94 410 SER A C 1
ATOM 3202 O O . SER A 1 410 ? -2.657 8.338 1.590 1.00 91.94 410 SER A O 1
ATOM 3204 N N . THR A 1 411 ? -0.893 6.955 1.593 1.00 91.31 411 THR A N 1
ATOM 3205 C CA . THR A 1 411 ? 0.111 8.018 1.402 1.00 91.31 411 THR A CA 1
ATOM 3206 C C . THR A 1 411 ? -0.148 8.845 0.136 1.00 91.31 411 THR A C 1
ATOM 3208 O O . THR A 1 411 ? 0.071 10.060 0.140 1.00 91.31 411 THR A O 1
ATOM 3211 N N . LEU A 1 412 ? -0.644 8.224 -0.940 1.00 93.00 412 LEU A N 1
ATOM 3212 C CA . LEU A 1 412 ? -1.001 8.925 -2.175 1.00 93.00 412 LEU A CA 1
ATOM 3213 C C . LEU A 1 412 ? -2.146 9.918 -1.956 1.00 93.00 412 LEU A C 1
ATOM 3215 O O . LEU A 1 412 ? -1.997 11.085 -2.311 1.00 93.00 412 LEU A O 1
ATOM 3219 N N . TYR A 1 413 ? -3.238 9.496 -1.310 1.00 95.25 413 TYR A N 1
ATOM 3220 C CA . TYR A 1 413 ? -4.363 10.381 -0.985 1.00 95.25 413 TYR A CA 1
ATOM 3221 C C . TYR A 1 413 ? -3.910 11.595 -0.165 1.00 95.25 413 TYR A C 1
ATOM 3223 O O . TYR A 1 413 ? -4.223 12.740 -0.495 1.00 95.25 413 TYR A O 1
ATOM 3231 N N . MET A 1 414 ? -3.087 11.351 0.857 1.00 94.75 414 MET A N 1
ATOM 3232 C CA . MET A 1 414 ? -2.506 12.394 1.708 1.00 94.75 414 MET A CA 1
ATOM 3233 C C . MET A 1 414 ? -1.612 13.366 0.926 1.00 94.75 414 MET A C 1
ATOM 3235 O O . MET A 1 414 ? -1.624 14.569 1.179 1.00 94.75 414 MET A O 1
ATOM 3239 N N . SER A 1 415 ? -0.851 12.860 -0.045 1.00 94.75 415 SER A N 1
ATOM 3240 C CA . SER A 1 415 ? 0.030 13.676 -0.887 1.00 94.75 415 SER A CA 1
ATOM 3241 C C . SER A 1 415 ? -0.763 14.546 -1.870 1.00 94.75 415 SER A C 1
ATOM 3243 O O . SER A 1 415 ? -0.414 15.706 -2.077 1.00 94.75 415 SER A O 1
ATOM 3245 N N . VAL A 1 416 ? -1.858 14.025 -2.436 1.00 97.19 416 VAL A N 1
ATOM 3246 C CA . VAL A 1 416 ? -2.792 14.806 -3.268 1.00 97.19 416 VAL A CA 1
ATOM 3247 C C . VAL A 1 416 ? -3.425 15.932 -2.446 1.00 97.19 416 VAL A C 1
ATOM 3249 O O . VAL A 1 416 ? -3.455 17.079 -2.887 1.00 97.19 416 VAL A O 1
ATOM 3252 N N . LEU A 1 417 ? -3.847 15.624 -1.218 1.00 96.88 417 LEU A N 1
ATOM 3253 C CA . LEU A 1 417 ? -4.398 16.594 -0.275 1.00 96.88 417 LEU A CA 1
ATOM 3254 C C . LEU A 1 417 ? -3.453 17.761 0.033 1.00 96.88 417 LEU A C 1
ATOM 3256 O O . LEU A 1 417 ? -3.871 18.918 0.065 1.00 96.88 417 LEU A O 1
ATOM 3260 N N . VAL A 1 418 ? -2.172 17.462 0.249 1.00 96.38 418 VAL A N 1
ATOM 3261 C CA . VAL A 1 418 ? -1.143 18.484 0.481 1.00 96.38 418 VAL A CA 1
ATOM 3262 C C . VAL A 1 418 ? -1.040 19.435 -0.704 1.00 96.38 418 VAL A C 1
ATOM 3264 O O . VAL A 1 418 ? -0.973 20.648 -0.507 1.00 96.38 418 VAL A O 1
ATOM 3267 N N . GLN A 1 419 ? -1.033 18.902 -1.927 1.00 96.94 419 GLN A N 1
ATOM 3268 C CA . GLN A 1 419 ? -0.895 19.718 -3.131 1.00 96.94 419 GLN A CA 1
ATOM 3269 C C . GLN A 1 419 ? -2.137 20.586 -3.378 1.00 96.94 419 GLN A C 1
ATOM 3271 O O . GLN A 1 419 ? -1.997 21.766 -3.700 1.00 96.94 419 GLN A O 1
ATOM 3276 N N . GLU A 1 420 ? -3.338 20.062 -3.112 1.00 97.50 420 GLU A N 1
ATOM 3277 C CA . GLU A 1 420 ? -4.577 20.850 -3.122 1.00 97.50 420 GLU A CA 1
ATOM 3278 C C . GLU A 1 420 ? -4.522 22.001 -2.101 1.00 97.50 420 GLU A C 1
ATOM 3280 O O . GLU A 1 420 ? -4.771 23.156 -2.450 1.00 97.50 420 GLU A O 1
ATOM 3285 N N . ALA A 1 421 ? -4.128 21.724 -0.854 1.00 97.56 421 ALA A N 1
ATOM 3286 C CA . ALA A 1 421 ? -4.016 22.748 0.187 1.00 97.56 421 ALA A CA 1
ATOM 3287 C C . ALA A 1 421 ? -2.953 23.807 -0.132 1.00 97.56 421 ALA A C 1
ATOM 3289 O O . ALA A 1 421 ? -3.172 24.997 0.101 1.00 97.56 421 ALA A O 1
ATOM 3290 N N . ASN A 1 422 ? -1.811 23.393 -0.687 1.00 96.06 422 ASN A N 1
ATOM 3291 C CA . ASN A 1 422 ? -0.761 24.306 -1.131 1.00 96.06 422 ASN A CA 1
ATOM 3292 C C . ASN A 1 422 ? -1.276 25.261 -2.211 1.00 96.06 422 ASN A C 1
ATOM 3294 O O . ASN A 1 422 ? -1.011 26.464 -2.126 1.00 96.06 422 ASN A O 1
ATOM 3298 N N . LEU A 1 423 ? -2.036 24.741 -3.179 1.00 96.88 423 LEU A N 1
ATOM 3299 C CA . LEU A 1 423 ? -2.651 25.540 -4.230 1.00 96.88 423 LEU A CA 1
ATOM 3300 C C . LEU A 1 423 ? -3.666 26.533 -3.649 1.00 96.88 423 LEU A C 1
ATOM 3302 O O . LEU A 1 423 ? -3.517 27.732 -3.873 1.00 96.88 423 LEU A O 1
ATOM 3306 N N . LEU A 1 424 ? -4.607 26.071 -2.820 1.00 96.69 424 LEU A N 1
ATOM 3307 C CA . LEU A 1 424 ? -5.596 26.927 -2.145 1.00 96.69 424 LEU A CA 1
ATOM 3308 C C . LEU A 1 424 ? -4.941 28.033 -1.310 1.00 96.69 424 LEU A C 1
ATOM 3310 O O . LEU A 1 424 ? -5.361 29.188 -1.334 1.00 96.69 424 LEU A O 1
ATOM 3314 N N . ARG A 1 425 ? -3.868 27.708 -0.581 1.00 95.62 425 ARG A N 1
ATOM 3315 C CA . ARG A 1 425 ? -3.105 28.703 0.180 1.00 95.62 425 ARG A CA 1
ATOM 3316 C C . ARG A 1 425 ? -2.486 29.745 -0.751 1.00 95.62 425 ARG A C 1
ATOM 3318 O O . ARG A 1 425 ? -2.514 30.928 -0.425 1.00 95.62 425 ARG A O 1
ATOM 3325 N N . SER A 1 426 ? -1.921 29.316 -1.881 1.00 93.25 426 SER A N 1
ATOM 3326 C CA . SER A 1 426 ? -1.280 30.216 -2.847 1.00 93.25 426 SER A CA 1
ATOM 3327 C C . SER A 1 426 ? -2.266 31.143 -3.566 1.00 93.25 426 SER A C 1
ATOM 3329 O O . SER A 1 426 ? -1.898 32.266 -3.894 1.00 93.25 426 SER A O 1
ATOM 3331 N N . THR A 1 427 ? -3.522 30.718 -3.741 1.00 93.81 427 THR A N 1
ATOM 3332 C CA . THR A 1 427 ? -4.594 31.518 -4.357 1.00 93.81 427 THR A CA 1
ATOM 3333 C C . THR A 1 427 ? -5.379 32.372 -3.356 1.00 93.81 427 THR A C 1
ATOM 3335 O O . THR A 1 427 ? -6.270 33.116 -3.754 1.00 93.81 427 THR A O 1
ATOM 3338 N N . GLY A 1 428 ? -5.050 32.303 -2.061 1.00 90.75 428 GLY A N 1
ATOM 3339 C CA . GLY A 1 428 ? -5.665 33.119 -1.008 1.00 90.75 428 GLY A CA 1
ATOM 3340 C C . GLY A 1 428 ? -6.819 32.452 -0.248 1.00 90.75 428 GLY A C 1
ATOM 3341 O O . GLY A 1 428 ? -7.285 33.007 0.750 1.00 90.75 428 GLY A O 1
ATOM 3342 N N . GLU A 1 429 ? -7.222 31.232 -0.611 1.00 94.00 429 GLU A N 1
ATOM 3343 C CA . GLU A 1 429 ? -8.225 30.415 0.096 1.00 94.00 429 GLU A CA 1
ATOM 3344 C C . GLU A 1 429 ? -7.662 29.775 1.384 1.00 94.00 429 GLU A C 1
ATOM 3346 O O . GLU A 1 429 ? -7.739 28.571 1.641 1.00 94.00 429 GLU A O 1
ATOM 3351 N N . THR A 1 430 ? -7.074 30.612 2.237 1.00 90.88 430 THR A N 1
ATOM 3352 C CA . THR A 1 430 ? -6.287 30.185 3.403 1.00 90.88 430 THR A CA 1
ATOM 3353 C C . THR A 1 430 ? -7.084 29.384 4.431 1.00 90.88 430 THR A C 1
ATOM 3355 O O . THR A 1 430 ? -6.527 28.481 5.045 1.00 90.88 430 THR A O 1
ATOM 3358 N N . ARG A 1 431 ? -8.379 29.670 4.623 1.00 92.56 431 ARG A N 1
ATOM 3359 C CA . ARG A 1 431 ? -9.228 28.929 5.577 1.00 92.56 431 ARG A CA 1
ATOM 3360 C C . ARG A 1 431 ? -9.450 27.482 5.135 1.00 92.56 431 ARG A C 1
ATOM 3362 O O . ARG A 1 431 ? -9.296 26.570 5.943 1.00 92.56 431 ARG A O 1
ATOM 3369 N N . THR A 1 432 ? -9.759 27.275 3.857 1.00 94.94 432 THR A N 1
ATOM 3370 C CA . THR A 1 432 ? -9.933 25.937 3.277 1.00 94.94 432 THR A CA 1
ATOM 3371 C C . THR A 1 432 ? -8.620 25.158 3.342 1.00 94.94 432 THR A C 1
ATOM 3373 O O . THR A 1 432 ? -8.603 24.017 3.799 1.00 94.94 432 THR A O 1
ATOM 3376 N N . ALA A 1 433 ? -7.498 25.801 2.994 1.00 96.38 433 ALA A N 1
ATOM 3377 C CA . ALA A 1 433 ? -6.173 25.194 3.101 1.00 96.38 433 ALA A CA 1
ATOM 3378 C C . ALA A 1 433 ? -5.833 24.767 4.542 1.00 96.38 433 ALA A C 1
ATOM 3380 O O . ALA A 1 433 ? -5.357 23.656 4.758 1.00 96.38 433 ALA A O 1
ATOM 3381 N N . GLU A 1 434 ? -6.109 25.607 5.546 1.00 95.31 434 GLU A N 1
ATOM 3382 C CA . GLU A 1 434 ? -5.898 25.259 6.961 1.00 95.31 434 GLU A CA 1
ATOM 3383 C C . GLU A 1 434 ? -6.745 24.076 7.421 1.00 95.31 434 GLU A C 1
ATOM 3385 O O . GLU A 1 434 ? -6.245 23.230 8.168 1.00 95.31 434 GLU A O 1
ATOM 3390 N N . SER A 1 435 ? -8.003 24.011 6.980 1.00 95.12 435 SER A N 1
ATOM 3391 C CA . SER A 1 435 ? -8.881 22.874 7.260 1.00 95.12 435 SER A CA 1
ATOM 3392 C C . SER A 1 435 ? -8.269 21.584 6.720 1.00 95.12 435 SER A C 1
ATOM 3394 O O . SER A 1 435 ? -8.155 20.603 7.452 1.00 95.12 435 SER A O 1
ATOM 3396 N N . ILE A 1 436 ? -7.786 21.611 5.477 1.00 96.62 436 ILE A N 1
ATOM 3397 C CA . ILE A 1 436 ? -7.150 20.455 4.843 1.00 96.62 436 ILE A CA 1
ATOM 3398 C C . ILE A 1 436 ? -5.831 20.079 5.535 1.00 96.62 436 ILE A C 1
ATOM 3400 O O . ILE A 1 436 ? -5.593 18.904 5.809 1.00 96.62 436 ILE A O 1
ATOM 3404 N N . TYR A 1 437 ? -4.964 21.040 5.869 1.00 97.12 437 TYR A N 1
ATOM 3405 C CA . TYR A 1 437 ? -3.736 20.729 6.607 1.00 97.12 437 TYR A CA 1
ATOM 3406 C C . TYR A 1 437 ? -4.038 20.116 7.981 1.00 97.12 437 TYR A C 1
ATOM 3408 O O . TYR A 1 437 ? -3.362 19.178 8.400 1.00 97.12 437 TYR A O 1
ATOM 3416 N N . SER A 1 438 ? -5.072 20.603 8.669 1.00 94.81 438 SER A N 1
ATOM 3417 C CA . SER A 1 438 ? -5.514 20.040 9.949 1.00 94.81 438 SER A CA 1
ATOM 3418 C C . SER A 1 438 ? -6.052 18.616 9.777 1.00 94.81 438 SER A C 1
ATOM 3420 O O . SER A 1 438 ? -5.721 17.739 10.575 1.00 94.81 438 SER A O 1
ATOM 3422 N N . GLU A 1 439 ? -6.801 18.360 8.699 1.00 94.56 439 GLU A N 1
ATOM 3423 C CA . GLU A 1 439 ? -7.246 17.021 8.301 1.00 94.56 439 GLU A CA 1
ATOM 3424 C C . GLU A 1 439 ? -6.051 16.082 8.084 1.00 94.56 439 GLU A C 1
ATOM 3426 O O . GLU A 1 439 ? -6.029 14.974 8.619 1.00 94.56 439 GLU A O 1
ATOM 3431 N N . ILE A 1 440 ? -5.015 16.538 7.371 1.00 95.56 440 ILE A N 1
ATOM 3432 C CA . ILE A 1 440 ? -3.792 15.762 7.133 1.00 95.56 440 ILE A CA 1
ATOM 3433 C C . ILE A 1 440 ? -3.109 15.381 8.451 1.00 95.56 440 ILE A C 1
ATOM 3435 O O . ILE A 1 440 ? -2.723 14.223 8.641 1.00 95.56 440 ILE A O 1
ATOM 3439 N N . LEU A 1 441 ? -2.958 16.330 9.379 1.00 94.12 441 LEU A N 1
ATOM 3440 C CA . LEU A 1 441 ? -2.349 16.056 10.683 1.00 94.12 441 LEU A CA 1
ATOM 3441 C C . LEU A 1 441 ? -3.182 15.057 11.498 1.00 94.12 441 LEU A C 1
ATOM 3443 O O . LEU A 1 441 ? -2.617 14.156 12.123 1.00 94.12 441 LEU A O 1
ATOM 3447 N N . LEU A 1 442 ? -4.511 15.179 11.452 1.00 92.88 442 LEU A N 1
ATOM 3448 C CA . LEU A 1 442 ? -5.434 14.279 12.141 1.00 92.88 442 LEU A CA 1
ATOM 3449 C C . LEU A 1 442 ? -5.349 12.850 11.596 1.00 92.88 442 LEU A C 1
ATOM 3451 O O . LEU A 1 442 ? -5.143 11.907 12.362 1.00 92.88 442 LEU A O 1
ATOM 3455 N N . ARG A 1 443 ? -5.432 12.691 10.269 1.00 93.94 443 ARG A N 1
ATOM 3456 C CA . ARG A 1 443 ? -5.283 11.397 9.587 1.00 93.94 443 ARG A CA 1
ATOM 3457 C C . ARG A 1 443 ? -3.925 10.771 9.881 1.00 93.94 443 ARG A C 1
ATOM 3459 O O . ARG A 1 443 ? -3.863 9.598 10.239 1.00 93.94 443 ARG A O 1
ATOM 3466 N N . SER A 1 444 ? -2.850 11.561 9.810 1.00 93.88 444 SER A N 1
ATOM 3467 C CA . SER A 1 444 ? -1.489 11.086 10.100 1.00 93.88 444 SER A CA 1
ATOM 3468 C C . SER A 1 444 ? -1.389 10.511 11.512 1.00 93.88 444 SER A C 1
ATOM 3470 O O . SER A 1 444 ? -0.805 9.449 11.702 1.00 93.88 444 SER A O 1
ATOM 3472 N N . ARG A 1 445 ? -2.020 11.164 12.494 1.00 91.81 445 ARG A N 1
ATOM 3473 C CA . ARG A 1 445 ? -2.067 10.685 13.880 1.00 91.81 445 ARG A CA 1
ATOM 3474 C C . ARG A 1 445 ? -2.858 9.383 14.024 1.00 91.81 445 ARG A C 1
ATOM 3476 O O . ARG A 1 445 ? -2.394 8.465 14.700 1.00 91.81 445 ARG A O 1
ATOM 3483 N N . ILE A 1 446 ? -4.031 9.289 13.391 1.00 93.56 446 ILE A N 1
ATOM 3484 C CA . ILE A 1 446 ? -4.873 8.080 13.422 1.00 93.56 446 ILE A CA 1
ATOM 3485 C C . ILE A 1 446 ? -4.120 6.888 12.820 1.00 93.56 446 ILE A C 1
ATOM 3487 O O . ILE A 1 446 ? -4.086 5.815 13.425 1.00 93.56 446 ILE A O 1
ATOM 3491 N N . LEU A 1 447 ? -3.470 7.100 11.673 1.00 93.06 447 LEU A N 1
ATOM 3492 C CA . LEU A 1 447 ? -2.730 6.088 10.913 1.00 93.06 447 LEU A CA 1
ATOM 3493 C C . LEU A 1 447 ? -1.308 5.836 11.440 1.00 93.06 447 LEU A C 1
ATOM 3495 O O . LEU A 1 447 ? -0.616 4.964 10.930 1.00 93.06 447 LEU A O 1
ATOM 3499 N N . GLY A 1 448 ? -0.842 6.579 12.449 1.00 89.38 448 GLY A N 1
ATOM 3500 C CA . GLY A 1 448 ? 0.533 6.463 12.951 1.00 89.38 448 GLY A CA 1
ATOM 3501 C C . GLY A 1 448 ? 1.602 6.801 11.904 1.00 89.38 448 GLY A C 1
ATOM 3502 O O . GLY A 1 448 ? 2.706 6.266 11.957 1.00 89.38 448 GLY A O 1
ATOM 3503 N N . MET A 1 449 ? 1.287 7.681 10.951 1.00 87.94 449 MET A N 1
ATOM 3504 C CA . MET A 1 449 ? 2.209 8.181 9.924 1.00 87.94 449 MET A CA 1
ATOM 3505 C C . MET A 1 449 ? 3.062 9.342 10.457 1.00 87.94 449 MET A C 1
ATOM 3507 O O . MET A 1 449 ? 3.214 10.383 9.803 1.00 87.94 449 MET A O 1
ATOM 3511 N N . ASP A 1 450 ? 3.587 9.169 11.670 1.00 79.12 450 ASP A N 1
ATOM 3512 C CA . ASP A 1 450 ? 4.412 10.159 12.348 1.00 79.12 450 ASP A CA 1
ATOM 3513 C C . ASP A 1 450 ? 5.730 10.331 11.581 1.00 79.12 450 ASP A C 1
ATOM 3515 O O . ASP A 1 450 ? 6.449 9.369 11.316 1.00 79.12 450 ASP A O 1
ATOM 3519 N N . ALA A 1 451 ? 6.040 11.572 11.210 1.00 81.06 451 ALA A N 1
ATOM 3520 C CA . ALA A 1 451 ? 7.130 11.960 10.319 1.00 81.06 451 ALA A CA 1
ATOM 3521 C C . ALA A 1 451 ? 6.970 11.529 8.848 1.00 81.06 451 ALA A C 1
ATOM 3523 O O . ALA A 1 451 ? 7.969 11.329 8.164 1.00 81.06 451 ALA A O 1
ATOM 3524 N N . SER A 1 452 ? 5.743 11.442 8.323 1.00 89.25 452 SER A N 1
ATOM 3525 C CA . SER A 1 452 ? 5.532 11.365 6.869 1.00 89.25 452 SER A CA 1
ATOM 3526 C C . SER A 1 452 ? 5.775 12.713 6.175 1.00 89.25 452 SER A C 1
ATOM 3528 O O . SER A 1 452 ? 5.651 13.784 6.776 1.00 89.25 452 SER A O 1
ATOM 3530 N N . ARG A 1 453 ? 6.086 12.680 4.872 1.00 89.31 453 ARG A N 1
ATOM 3531 C CA . ARG A 1 453 ? 6.266 13.904 4.070 1.00 89.31 453 ARG A CA 1
ATOM 3532 C C . ARG A 1 453 ? 5.001 14.757 4.038 1.00 89.31 453 ARG A C 1
ATOM 3534 O O . ARG A 1 453 ? 5.093 15.964 4.232 1.00 89.31 453 ARG A O 1
ATOM 3541 N N . ALA A 1 454 ? 3.836 14.123 3.906 1.00 92.19 454 ALA A N 1
ATOM 3542 C CA . ALA A 1 454 ? 2.566 14.834 3.927 1.00 92.19 454 ALA A CA 1
ATOM 3543 C C . ALA A 1 454 ? 2.324 15.557 5.265 1.00 92.19 454 ALA A C 1
ATOM 3545 O O . ALA A 1 454 ? 1.882 16.703 5.280 1.00 92.19 454 ALA A O 1
ATOM 3546 N N . GLN A 1 455 ? 2.682 14.926 6.389 1.00 94.31 455 GLN A N 1
ATOM 3547 C CA . GLN A 1 455 ? 2.598 15.554 7.708 1.00 94.31 455 GLN A CA 1
ATOM 3548 C C . GLN A 1 455 ? 3.562 16.744 7.840 1.00 94.31 455 GLN A C 1
ATOM 3550 O O . GLN A 1 455 ? 3.166 17.804 8.328 1.00 94.31 455 GLN A O 1
ATOM 3555 N N . ALA A 1 456 ? 4.809 16.598 7.379 1.00 94.06 456 ALA A N 1
ATOM 3556 C CA . ALA A 1 456 ? 5.792 17.682 7.388 1.00 94.06 456 ALA A CA 1
ATOM 3557 C C . ALA A 1 456 ? 5.320 18.886 6.551 1.00 94.06 456 ALA A C 1
ATOM 3559 O O . ALA A 1 456 ? 5.445 20.033 6.985 1.00 94.06 456 ALA A O 1
ATOM 3560 N N . ASP A 1 457 ? 4.730 18.624 5.382 1.00 94.12 457 ASP A N 1
ATOM 3561 C CA . ASP A 1 457 ? 4.160 19.653 4.510 1.00 94.12 457 ASP A CA 1
ATOM 3562 C C . ASP A 1 457 ? 2.947 20.342 5.135 1.00 94.12 457 ASP A C 1
ATOM 3564 O O . ASP A 1 457 ? 2.853 21.567 5.079 1.00 94.12 457 ASP A O 1
ATOM 3568 N N . ALA A 1 458 ? 2.065 19.599 5.804 1.00 96.31 458 ALA A N 1
ATOM 3569 C CA . ALA A 1 458 ? 0.936 20.189 6.515 1.00 96.31 458 ALA A CA 1
ATOM 3570 C C . ALA A 1 458 ? 1.375 21.088 7.678 1.00 96.31 458 ALA A C 1
ATOM 3572 O O . ALA A 1 458 ? 0.852 22.194 7.834 1.00 96.31 458 ALA A O 1
ATOM 3573 N N . PHE A 1 459 ? 2.381 20.671 8.454 1.00 96.56 459 PHE A N 1
ATOM 3574 C CA . PHE A 1 459 ? 2.986 21.533 9.470 1.00 96.56 459 PHE A CA 1
ATOM 3575 C C . PHE A 1 459 ? 3.592 22.796 8.854 1.00 96.56 459 PHE A C 1
ATOM 3577 O O . PHE A 1 459 ? 3.375 23.897 9.360 1.00 96.56 459 PHE A O 1
ATOM 3584 N N . SER A 1 460 ? 4.315 22.663 7.741 1.00 95.69 460 SER A N 1
ATOM 3585 C CA . SER A 1 460 ? 4.896 23.813 7.049 1.00 95.69 460 SER A CA 1
ATOM 3586 C C . SER A 1 460 ? 3.814 24.782 6.560 1.00 95.69 460 SER A C 1
ATOM 3588 O O . SER A 1 460 ? 3.888 25.978 6.845 1.00 95.69 460 SER A O 1
ATOM 3590 N N . GLY A 1 461 ? 2.768 24.262 5.913 1.00 95.94 461 GLY A N 1
ATOM 3591 C CA . GLY A 1 461 ? 1.637 25.030 5.401 1.00 95.94 461 GLY A CA 1
ATOM 3592 C C . GLY A 1 461 ? 0.871 25.777 6.492 1.00 95.94 461 GLY A C 1
ATOM 3593 O O . GLY A 1 461 ? 0.628 26.976 6.353 1.00 95.94 461 GLY A O 1
ATOM 3594 N N . LEU A 1 462 ? 0.567 25.118 7.617 1.00 96.69 462 LEU A N 1
ATOM 3595 C CA . LEU A 1 462 ? -0.021 25.780 8.788 1.00 96.69 462 LEU A CA 1
ATOM 3596 C C . LEU A 1 462 ? 0.904 26.865 9.338 1.00 96.69 462 LEU A C 1
ATOM 3598 O O . LEU A 1 462 ? 0.451 27.975 9.603 1.00 96.69 462 LEU A O 1
ATOM 3602 N N . GLY A 1 463 ? 2.199 26.579 9.470 1.00 96.06 463 GLY A N 1
ATOM 3603 C CA . GLY A 1 463 ? 3.188 27.556 9.916 1.00 96.06 463 GLY A CA 1
ATOM 3604 C C . GLY A 1 463 ? 3.214 28.813 9.044 1.00 96.06 463 GLY A C 1
ATOM 3605 O O . GLY A 1 463 ? 3.165 29.926 9.569 1.00 96.06 463 GLY A O 1
ATOM 3606 N N . MET A 1 464 ? 3.213 28.645 7.719 1.00 94.62 464 MET A N 1
ATOM 3607 C CA . MET A 1 464 ? 3.166 29.751 6.757 1.00 94.62 464 MET A CA 1
ATOM 3608 C C . MET A 1 464 ? 1.868 30.558 6.864 1.00 94.62 464 MET A C 1
ATOM 3610 O O . MET A 1 464 ? 1.921 31.787 6.892 1.00 94.62 464 MET A O 1
ATOM 3614 N N . THR A 1 465 ? 0.712 29.898 6.972 1.00 93.44 465 THR A N 1
ATOM 3615 C CA . THR A 1 465 ? -0.574 30.603 7.095 1.00 93.44 465 THR A CA 1
ATOM 3616 C C . THR A 1 465 ? -0.670 31.386 8.406 1.00 93.44 465 THR A C 1
ATOM 3618 O O . THR A 1 465 ? -1.116 32.532 8.411 1.00 93.44 465 THR A O 1
ATOM 3621 N N . ARG A 1 466 ? -0.185 30.817 9.517 1.00 93.06 466 ARG A N 1
ATOM 3622 C CA . ARG A 1 466 ? -0.141 31.490 10.827 1.00 93.06 466 ARG A CA 1
ATOM 3623 C C . ARG A 1 466 ? 0.800 32.689 10.811 1.00 93.06 466 ARG A C 1
ATOM 3625 O O . ARG A 1 466 ? 0.453 33.743 11.337 1.00 93.06 466 ARG A O 1
ATOM 3632 N N . MET A 1 467 ? 1.952 32.557 10.151 1.00 91.94 467 MET A N 1
ATOM 3633 C CA . MET A 1 467 ? 2.893 33.662 9.970 1.00 91.94 467 MET A CA 1
ATOM 3634 C C . MET A 1 467 ? 2.254 34.813 9.183 1.00 91.94 467 MET A C 1
ATOM 3636 O O . MET A 1 467 ? 2.354 35.963 9.600 1.00 91.94 467 MET A O 1
ATOM 3640 N N . ALA A 1 468 ? 1.535 34.507 8.098 1.00 88.88 468 ALA A N 1
ATOM 3641 C CA . ALA A 1 468 ? 0.834 35.508 7.290 1.00 88.88 468 ALA A CA 1
ATOM 3642 C C . ALA A 1 468 ? -0.260 36.268 8.069 1.00 88.88 468 ALA A C 1
ATOM 3644 O O . ALA A 1 468 ? -0.585 37.398 7.717 1.00 88.88 468 ALA A O 1
ATOM 3645 N N . ARG A 1 469 ? -0.801 35.680 9.146 1.00 88.75 469 ARG A N 1
ATOM 3646 C CA . ARG A 1 469 ? -1.769 36.316 10.062 1.00 88.75 469 ARG A CA 1
ATOM 3647 C C . ARG A 1 469 ? -1.127 37.056 11.243 1.00 88.75 469 ARG A C 1
ATOM 3649 O O . ARG A 1 469 ? -1.846 37.592 12.079 1.00 88.75 469 ARG A O 1
ATOM 3656 N N . GLY A 1 470 ? 0.204 37.076 11.345 1.00 90.31 470 GLY A N 1
ATOM 3657 C CA . GLY A 1 470 ? 0.923 37.690 12.468 1.00 90.31 470 GLY A CA 1
ATOM 3658 C C . GLY A 1 470 ? 0.981 36.831 13.740 1.00 90.31 470 GLY A C 1
ATOM 3659 O O . GLY A 1 470 ? 1.459 37.293 14.775 1.00 90.31 470 GLY A O 1
ATOM 3660 N N . GLU A 1 471 ? 0.560 35.563 13.687 1.00 94.12 471 GLU A N 1
ATOM 3661 C CA . GLU A 1 471 ? 0.566 34.625 14.821 1.00 94.12 471 GLU A CA 1
ATOM 3662 C C . GLU A 1 471 ? 1.954 33.971 15.007 1.00 94.12 471 GLU A C 1
ATOM 3664 O O . GLU A 1 471 ? 2.125 32.749 14.965 1.00 94.12 471 GLU A O 1
ATOM 3669 N N . SER A 1 472 ? 2.983 34.799 15.202 1.00 91.19 472 SER A N 1
ATOM 3670 C CA . SER A 1 472 ? 4.404 34.421 15.111 1.00 91.19 472 SER A CA 1
ATOM 3671 C C . SER A 1 472 ? 4.864 33.319 16.076 1.00 91.19 472 SER A C 1
ATOM 3673 O O . SER A 1 472 ? 5.856 32.637 15.807 1.00 91.19 472 SER A O 1
ATOM 3675 N N . GLN A 1 473 ? 4.207 33.144 17.226 1.00 91.69 473 GLN A N 1
ATOM 3676 C CA . GLN A 1 473 ? 4.555 32.084 18.183 1.00 91.69 473 GLN A CA 1
ATOM 3677 C C . GLN A 1 473 ? 4.018 30.720 17.729 1.00 91.69 473 GLN A C 1
ATOM 3679 O O . GLN A 1 473 ? 4.777 29.753 17.662 1.00 91.69 473 GLN A O 1
ATOM 3684 N N . THR A 1 474 ? 2.745 30.660 17.335 1.00 91.69 474 THR A N 1
ATOM 3685 C CA . THR A 1 474 ? 2.104 29.458 16.778 1.00 91.69 474 THR A CA 1
ATOM 3686 C C . THR A 1 474 ? 2.770 29.036 15.469 1.00 91.69 474 THR A C 1
ATOM 3688 O O . THR A 1 474 ? 3.056 27.857 15.264 1.00 91.69 474 THR A O 1
ATOM 3691 N N . ALA A 1 475 ? 3.101 30.004 14.609 1.00 93.69 475 ALA A N 1
ATOM 3692 C CA . ALA A 1 475 ? 3.834 29.762 13.371 1.00 93.69 475 ALA A CA 1
ATOM 3693 C C . ALA A 1 475 ? 5.192 29.090 13.626 1.00 93.69 475 ALA A C 1
ATOM 3695 O O . ALA A 1 475 ? 5.525 28.097 12.978 1.00 93.69 475 ALA A O 1
ATOM 3696 N N . ARG A 1 476 ? 5.960 29.588 14.609 1.00 94.44 476 ARG A N 1
ATOM 3697 C CA . ARG A 1 476 ? 7.260 29.012 14.986 1.00 94.44 476 ARG A CA 1
ATOM 3698 C C . ARG A 1 476 ? 7.145 27.558 15.430 1.00 94.44 476 ARG A C 1
ATOM 3700 O O . ARG A 1 476 ? 7.950 26.749 14.981 1.00 94.44 476 ARG A O 1
ATOM 3707 N N . HIS A 1 477 ? 6.146 27.223 16.247 1.00 93.38 477 HIS A N 1
ATOM 3708 C CA . HIS A 1 477 ? 5.919 25.843 16.681 1.00 93.38 477 HIS A CA 1
ATOM 3709 C C . HIS A 1 477 ? 5.733 24.893 15.486 1.00 93.38 477 HIS A C 1
ATOM 3711 O O . HIS A 1 477 ? 6.419 23.875 15.378 1.00 93.38 477 HIS A O 1
ATOM 3717 N N . TYR A 1 478 ? 4.862 25.255 14.541 1.00 94.94 478 TYR A N 1
ATOM 3718 C CA . TYR A 1 478 ? 4.604 24.430 13.363 1.00 94.94 478 TYR A CA 1
ATOM 3719 C C . TYR A 1 478 ? 5.812 24.318 12.422 1.00 94.94 478 TYR A C 1
ATOM 3721 O O . TYR A 1 478 ? 6.155 23.216 11.994 1.00 94.94 478 TYR A O 1
ATOM 3729 N N . LEU A 1 479 ? 6.507 25.425 12.146 1.00 95.06 479 LEU A N 1
ATOM 3730 C CA . LEU A 1 479 ? 7.686 25.419 11.272 1.00 95.06 479 LEU A CA 1
ATOM 3731 C C . LEU A 1 479 ? 8.859 24.623 11.869 1.00 95.06 479 LEU A C 1
ATOM 3733 O O . LEU A 1 479 ? 9.582 23.955 11.129 1.00 95.06 479 LEU A O 1
ATOM 3737 N N . GLN A 1 480 ? 9.036 24.644 13.194 1.00 94.06 480 GLN A N 1
ATOM 3738 C CA . GLN A 1 480 ? 10.048 23.829 13.877 1.00 94.06 480 GLN A CA 1
ATOM 3739 C C . GLN A 1 480 ? 9.760 22.330 13.735 1.00 94.06 480 GLN A C 1
ATOM 3741 O O . GLN A 1 480 ? 10.664 21.572 13.377 1.00 94.06 480 GLN A O 1
ATOM 3746 N N . ASN A 1 481 ? 8.505 21.910 13.937 1.00 91.56 481 ASN A N 1
ATOM 3747 C CA . ASN A 1 481 ? 8.098 20.517 13.731 1.00 91.56 481 ASN A CA 1
ATOM 3748 C C . ASN A 1 481 ? 8.314 20.076 12.276 1.00 91.56 481 ASN A C 1
ATOM 3750 O O . ASN A 1 481 ? 8.895 19.016 12.038 1.00 91.56 481 ASN A O 1
ATOM 3754 N N . ALA A 1 482 ? 7.926 20.910 11.304 1.00 93.50 482 ALA A N 1
ATOM 3755 C CA . ALA A 1 482 ? 8.155 20.638 9.884 1.00 93.50 482 ALA A CA 1
ATOM 3756 C C . ALA A 1 482 ? 9.649 20.462 9.562 1.00 93.50 482 ALA A C 1
ATOM 3758 O O . ALA A 1 482 ? 10.031 19.502 8.893 1.00 93.50 482 ALA A O 1
ATOM 3759 N N . SER A 1 483 ? 10.504 21.353 10.075 1.00 90.50 483 SER A N 1
ATOM 3760 C CA . SER A 1 483 ? 11.957 21.305 9.864 1.00 90.50 483 SER A CA 1
ATOM 3761 C C . SER A 1 483 ? 12.580 20.026 10.433 1.00 90.50 483 SER A C 1
ATOM 3763 O O . SER A 1 483 ? 13.329 19.331 9.745 1.00 90.50 483 SER A O 1
ATOM 3765 N N . PHE A 1 484 ? 12.206 19.650 11.658 1.00 89.94 484 PHE A N 1
ATOM 3766 C CA . PHE A 1 484 ? 12.682 18.419 12.287 1.00 89.94 484 PHE A CA 1
ATOM 3767 C C . PHE A 1 484 ? 12.293 17.163 11.496 1.00 89.94 484 PHE A C 1
ATOM 3769 O O . PHE A 1 484 ? 13.113 16.262 11.310 1.00 89.94 484 PHE A O 1
ATOM 3776 N N . MET A 1 485 ? 11.057 17.111 10.992 1.00 90.12 485 MET A N 1
ATOM 3777 C CA . MET A 1 485 ? 10.602 16.011 10.140 1.00 90.12 485 MET A CA 1
ATOM 3778 C C . MET A 1 485 ? 11.346 15.991 8.804 1.00 90.12 485 MET A C 1
ATOM 3780 O O . MET A 1 485 ? 11.794 14.933 8.368 1.00 90.12 485 MET A O 1
ATOM 3784 N N . GLN A 1 486 ? 11.549 17.153 8.178 1.00 86.38 486 GLN A N 1
ATOM 3785 C CA . GLN A 1 486 ? 12.256 17.251 6.903 1.00 86.38 486 GLN A CA 1
ATOM 3786 C C . GLN A 1 486 ? 13.705 16.761 6.999 1.00 86.38 486 GLN A C 1
ATOM 3788 O O . GLN A 1 486 ? 14.173 16.069 6.097 1.00 86.38 486 GLN A O 1
ATOM 3793 N N . LEU A 1 487 ? 14.397 17.068 8.101 1.00 85.75 487 LEU A N 1
ATOM 3794 C CA . LEU A 1 487 ? 15.754 16.579 8.357 1.00 85.75 487 LEU A CA 1
ATOM 3795 C C . LEU A 1 487 ? 15.818 15.046 8.421 1.00 85.75 487 LEU A C 1
ATOM 3797 O O . LEU A 1 487 ? 16.795 14.457 7.965 1.00 85.75 487 LEU A O 1
ATOM 3801 N N . ARG A 1 488 ? 14.773 14.392 8.945 1.00 84.88 488 ARG A N 1
ATOM 3802 C CA . ARG A 1 488 ? 14.673 12.923 9.003 1.00 84.88 488 ARG A CA 1
ATOM 3803 C C . ARG A 1 488 ? 14.307 12.296 7.659 1.00 84.88 488 ARG A C 1
ATOM 3805 O O . ARG A 1 488 ? 14.774 11.207 7.352 1.00 84.88 488 ARG A O 1
ATOM 3812 N N . LEU A 1 489 ? 13.472 12.977 6.877 1.00 83.69 489 LEU A N 1
ATOM 3813 C CA . LEU A 1 489 ? 12.947 12.492 5.597 1.00 83.69 489 LEU A CA 1
ATOM 3814 C C . LEU A 1 489 ? 13.926 12.625 4.422 1.00 83.69 489 LEU A C 1
ATOM 3816 O O . LEU A 1 489 ? 13.680 12.053 3.361 1.00 83.69 489 LEU A O 1
ATOM 3820 N N . GLY A 1 490 ? 15.016 13.377 4.585 1.00 80.50 490 GLY A N 1
ATOM 3821 C CA . GLY A 1 490 ? 16.018 13.568 3.540 1.00 80.50 490 GLY A CA 1
ATOM 3822 C C . GLY A 1 490 ? 15.607 14.587 2.462 1.00 80.50 490 GLY A C 1
ATOM 3823 O O . GLY A 1 490 ? 14.711 15.410 2.681 1.00 80.50 490 GLY A O 1
ATOM 3824 N N . PRO A 1 491 ? 16.294 14.596 1.303 1.00 78.75 491 PRO A N 1
ATOM 3825 C CA . PRO A 1 491 ? 16.114 15.617 0.272 1.00 78.75 491 PRO A CA 1
ATOM 3826 C C . PRO A 1 491 ? 14.721 15.576 -0.373 1.00 78.75 491 PRO A C 1
ATOM 3828 O O . PRO A 1 491 ? 14.028 14.557 -0.377 1.00 78.75 491 PRO A O 1
ATOM 3831 N N . ARG A 1 492 ? 14.284 16.712 -0.924 1.00 82.50 492 ARG A N 1
ATOM 3832 C CA . ARG A 1 492 ? 13.079 16.801 -1.765 1.00 82.50 492 ARG A CA 1
ATOM 3833 C C . ARG A 1 492 ? 13.454 16.621 -3.239 1.00 82.50 492 ARG A C 1
ATOM 3835 O O . ARG A 1 492 ? 14.553 17.027 -3.614 1.00 82.50 492 ARG A O 1
ATOM 3842 N N . PRO A 1 493 ? 12.564 16.047 -4.066 1.00 84.00 493 PRO A N 1
ATOM 3843 C CA . PRO A 1 493 ? 12.786 16.034 -5.503 1.00 84.00 493 PRO A CA 1
ATOM 3844 C C . PRO A 1 493 ? 12.806 17.465 -6.063 1.00 84.00 493 PRO A C 1
ATOM 3846 O O . PRO A 1 493 ? 12.162 18.360 -5.517 1.00 84.00 493 PRO A O 1
ATOM 3849 N N . ALA A 1 494 ? 13.544 17.674 -7.159 1.00 78.56 494 ALA A N 1
ATOM 3850 C CA . ALA A 1 494 ? 13.660 18.970 -7.839 1.00 78.56 494 ALA A CA 1
ATOM 3851 C C . ALA A 1 494 ? 12.311 19.541 -8.317 1.00 78.56 494 ALA A C 1
ATOM 3853 O O . ALA A 1 494 ? 12.153 20.754 -8.439 1.00 78.56 494 ALA A O 1
ATOM 3854 N N . PHE A 1 495 ? 11.348 18.665 -8.596 1.00 85.94 495 PHE A N 1
ATOM 3855 C CA . PHE A 1 495 ? 9.960 19.005 -8.871 1.00 85.94 495 PHE A CA 1
ATOM 3856 C C . PHE A 1 495 ? 9.044 17.889 -8.370 1.00 85.94 495 PHE A C 1
ATOM 3858 O O . PHE A 1 495 ? 9.455 16.729 -8.275 1.00 85.94 495 PHE A O 1
ATOM 3865 N N . ASP A 1 496 ? 7.799 18.244 -8.068 1.00 87.25 496 ASP A N 1
ATOM 3866 C CA . ASP A 1 496 ? 6.787 17.286 -7.640 1.00 87.25 496 ASP A CA 1
ATOM 3867 C C . ASP A 1 496 ? 6.245 16.499 -8.840 1.00 87.25 496 ASP A C 1
ATOM 3869 O O . ASP A 1 496 ? 5.977 17.054 -9.906 1.00 87.25 496 ASP A O 1
ATOM 3873 N N . SER A 1 497 ? 6.088 15.191 -8.660 1.00 91.12 497 SER A N 1
ATOM 3874 C CA . SER A 1 497 ? 5.382 14.300 -9.584 1.00 91.12 497 SER A CA 1
ATOM 3875 C C . SER A 1 497 ? 4.798 13.137 -8.792 1.00 91.12 497 SER A C 1
ATOM 3877 O O . SER A 1 497 ? 5.385 12.726 -7.787 1.00 91.12 497 SER A O 1
ATOM 3879 N N . PHE A 1 498 ? 3.656 12.616 -9.240 1.00 91.88 498 PHE A N 1
ATOM 3880 C CA . PHE A 1 498 ? 3.087 11.397 -8.675 1.00 91.88 498 PHE A CA 1
ATOM 3881 C C . PHE A 1 498 ? 3.482 10.197 -9.535 1.00 91.88 498 PHE A C 1
ATOM 3883 O O . PHE A 1 498 ? 3.221 10.187 -10.738 1.00 91.88 498 PHE A O 1
ATOM 3890 N N . THR A 1 499 ? 4.117 9.189 -8.943 1.00 87.56 499 THR A N 1
ATOM 3891 C CA . THR A 1 499 ? 4.658 8.026 -9.662 1.00 87.56 499 THR A CA 1
ATOM 3892 C C . THR A 1 499 ? 3.932 6.739 -9.282 1.00 87.56 499 THR A C 1
ATOM 3894 O O . THR A 1 499 ? 3.253 6.651 -8.261 1.00 87.56 499 THR A O 1
ATOM 3897 N N . THR A 1 500 ? 4.109 5.694 -10.091 1.00 81.50 500 THR A N 1
ATOM 3898 C CA . THR A 1 500 ? 3.493 4.378 -9.857 1.00 81.50 500 THR A CA 1
ATOM 3899 C C . THR A 1 500 ? 3.941 3.715 -8.557 1.00 81.50 500 THR A C 1
ATOM 3901 O O . THR A 1 500 ? 3.173 2.964 -7.976 1.00 81.50 500 THR A O 1
ATOM 3904 N N . SER A 1 501 ? 5.119 4.059 -8.026 1.00 77.06 501 SER A N 1
ATOM 3905 C CA . SER A 1 501 ? 5.581 3.573 -6.717 1.00 77.06 501 SER A CA 1
ATOM 3906 C C . SER A 1 501 ? 4.763 4.101 -5.531 1.00 77.06 501 SER A C 1
ATOM 3908 O O . SER A 1 501 ? 4.993 3.678 -4.404 1.00 77.06 501 SER A O 1
ATOM 3910 N N . GLN A 1 502 ? 3.865 5.066 -5.754 1.00 83.88 502 GLN A N 1
ATOM 3911 C CA . GLN A 1 502 ? 2.941 5.577 -4.739 1.00 83.88 502 GLN A CA 1
ATOM 3912 C C . GLN A 1 502 ? 1.557 4.925 -4.822 1.00 83.88 502 GLN A C 1
ATOM 3914 O O . GLN A 1 502 ? 0.697 5.268 -4.013 1.00 83.88 502 GLN A O 1
ATOM 3919 N N . LEU A 1 503 ? 1.311 4.029 -5.786 1.00 84.44 503 LEU A N 1
ATOM 3920 C CA . LEU A 1 503 ? 0.031 3.331 -5.867 1.00 84.44 503 LEU A CA 1
ATOM 3921 C C . LEU A 1 503 ? -0.203 2.529 -4.581 1.00 84.44 503 LEU A C 1
ATOM 3923 O O . LEU A 1 503 ? 0.690 1.800 -4.147 1.00 84.44 503 LEU A O 1
ATOM 3927 N N . PRO A 1 504 ? -1.369 2.694 -3.937 1.00 86.25 504 PRO A N 1
ATOM 3928 C CA . PRO A 1 504 ? -1.642 2.015 -2.686 1.00 86.25 504 PRO A CA 1
ATOM 3929 C C . PRO A 1 504 ? -1.999 0.542 -2.904 1.00 86.25 504 PRO A C 1
ATOM 3931 O O . PRO A 1 504 ? -2.561 0.164 -3.929 1.00 86.25 504 PRO A O 1
ATOM 3934 N N . GLU A 1 505 ? -1.722 -0.278 -1.890 1.00 80.69 505 GLU A N 1
ATOM 3935 C CA . GLU A 1 505 ? -2.009 -1.715 -1.874 1.00 80.69 505 GLU A CA 1
ATOM 3936 C C . GLU A 1 505 ? -3.015 -2.055 -0.765 1.00 80.69 505 GLU A C 1
ATOM 3938 O O . GLU A 1 505 ? -3.107 -1.336 0.236 1.00 80.69 505 GLU A O 1
ATOM 3943 N N . ARG A 1 506 ? -3.748 -3.171 -0.924 1.00 82.00 506 ARG A N 1
ATOM 3944 C CA . ARG A 1 506 ? -4.597 -3.741 0.137 1.00 82.00 506 ARG A CA 1
ATOM 3945 C C . ARG A 1 506 ? -4.029 -5.039 0.680 1.00 82.00 506 ARG A C 1
ATOM 3947 O O . ARG A 1 506 ? -3.594 -5.902 -0.079 1.00 82.00 506 ARG A O 1
ATOM 3954 N N . THR A 1 507 ? -4.128 -5.216 1.991 1.00 81.69 507 THR A N 1
ATOM 3955 C CA . THR A 1 507 ? -3.880 -6.509 2.632 1.00 81.69 507 THR A CA 1
ATOM 3956 C C . THR A 1 507 ? -5.061 -7.464 2.434 1.00 81.69 507 THR A C 1
ATOM 3958 O O . THR A 1 507 ? -6.169 -7.017 2.122 1.00 81.69 507 THR A O 1
ATOM 3961 N N . PRO A 1 508 ? -4.883 -8.778 2.674 1.00 78.19 508 PRO A N 1
ATOM 3962 C CA . PRO A 1 508 ? -5.990 -9.737 2.647 1.00 78.19 508 PRO A CA 1
ATOM 3963 C C . PRO A 1 508 ? -7.151 -9.389 3.597 1.00 78.19 508 PRO A C 1
ATOM 3965 O O . PRO A 1 508 ? -8.299 -9.694 3.290 1.00 78.19 508 PRO A O 1
ATOM 3968 N N . ALA A 1 509 ? -6.874 -8.719 4.723 1.00 80.56 509 ALA A N 1
ATOM 3969 C CA . ALA A 1 509 ? -7.894 -8.235 5.662 1.00 80.56 509 ALA A CA 1
ATOM 3970 C C . ALA A 1 509 ? -8.604 -6.939 5.200 1.00 80.56 509 ALA A C 1
ATOM 3972 O O . ALA A 1 509 ? -9.530 -6.467 5.864 1.00 80.56 509 ALA A O 1
ATOM 3973 N N . GLY A 1 510 ? -8.187 -6.363 4.067 1.00 84.38 510 GLY A N 1
ATOM 3974 C CA . GLY A 1 510 ? -8.793 -5.184 3.449 1.00 84.38 510 GLY A CA 1
ATOM 3975 C C . GLY A 1 510 ? -8.132 -3.844 3.772 1.00 84.38 510 GLY A C 1
ATOM 3976 O O . GLY A 1 510 ? -8.530 -2.842 3.186 1.00 84.38 510 GLY A O 1
ATOM 3977 N N . PHE A 1 511 ? -7.113 -3.807 4.632 1.00 90.12 511 PHE A N 1
ATOM 3978 C CA . PHE A 1 511 ? -6.438 -2.567 5.035 1.00 90.12 511 PHE A CA 1
ATOM 3979 C C . PHE A 1 511 ? -5.544 -1.994 3.940 1.00 90.12 511 PHE A C 1
ATOM 3981 O O . PHE A 1 511 ? -4.920 -2.762 3.208 1.00 90.12 511 PHE A O 1
ATOM 3988 N N . THR A 1 512 ? -5.375 -0.668 3.900 1.00 90.50 512 THR A N 1
ATOM 3989 C CA . THR A 1 512 ? -4.212 -0.079 3.209 1.00 90.50 512 THR A CA 1
ATOM 3990 C C . THR A 1 512 ? -2.906 -0.443 3.927 1.00 90.50 512 THR A C 1
ATOM 3992 O O . THR A 1 512 ? -2.915 -0.860 5.089 1.00 90.50 512 THR A O 1
ATOM 3995 N N . THR A 1 513 ? -1.753 -0.263 3.276 1.00 86.75 513 THR A N 1
ATOM 3996 C CA . THR A 1 513 ? -0.437 -0.466 3.913 1.00 86.75 513 THR A CA 1
ATOM 3997 C C . THR A 1 513 ? -0.273 0.360 5.194 1.00 86.75 513 THR A C 1
ATOM 3999 O O . THR A 1 513 ? 0.237 -0.140 6.197 1.00 86.75 513 THR A O 1
ATOM 4002 N N . GLU A 1 514 ? -0.728 1.610 5.196 1.00 91.00 514 GLU A N 1
ATOM 4003 C CA . GLU A 1 514 ? -0.676 2.507 6.352 1.00 91.00 514 GLU A CA 1
ATOM 4004 C C . GLU A 1 514 ? -1.574 2.015 7.489 1.00 91.00 514 GLU A C 1
ATOM 4006 O O . GLU A 1 514 ? -1.138 1.941 8.638 1.00 91.00 514 GLU A O 1
ATOM 4011 N N . GLU A 1 515 ? -2.802 1.604 7.170 1.00 93.12 515 GLU A N 1
ATOM 4012 C CA . GLU A 1 515 ? -3.717 1.021 8.151 1.00 93.12 515 GLU A CA 1
ATOM 4013 C C . GLU A 1 515 ? -3.150 -0.272 8.742 1.00 93.12 515 GLU A C 1
ATOM 4015 O O . GLU A 1 515 ? -3.131 -0.438 9.962 1.00 93.12 515 GLU A O 1
ATOM 4020 N N . ARG A 1 516 ? -2.602 -1.159 7.905 1.00 92.19 516 ARG A N 1
ATOM 4021 C CA . ARG A 1 516 ? -1.919 -2.378 8.351 1.00 92.19 516 ARG A CA 1
ATOM 4022 C C . ARG A 1 516 ? -0.798 -2.047 9.326 1.00 92.19 516 ARG A C 1
ATOM 4024 O O . ARG A 1 516 ? -0.759 -2.617 10.413 1.00 92.19 516 ARG A O 1
ATOM 4031 N N . ASN A 1 517 ? 0.104 -1.142 8.951 1.00 90.88 517 ASN A N 1
ATOM 4032 C CA . ASN A 1 517 ? 1.239 -0.760 9.789 1.00 90.88 517 ASN A CA 1
ATOM 4033 C C . ASN A 1 517 ? 0.764 -0.227 11.142 1.00 90.88 517 ASN A C 1
ATOM 4035 O O . ASN A 1 517 ? 1.345 -0.565 12.174 1.00 90.88 517 ASN A O 1
ATOM 4039 N N . ARG A 1 518 ? -0.333 0.537 11.154 1.00 92.00 518 ARG A N 1
ATOM 4040 C CA . ARG A 1 518 ? -0.944 1.039 12.382 1.00 92.00 518 ARG A CA 1
ATOM 4041 C C . ARG A 1 518 ? -1.506 -0.064 13.270 1.00 92.00 518 ARG A C 1
ATOM 4043 O O . ARG A 1 518 ? -1.263 -0.052 14.473 1.00 92.00 518 ARG A O 1
ATOM 4050 N N . VAL A 1 519 ? -2.268 -1.003 12.714 1.00 91.88 519 VAL A N 1
ATOM 4051 C CA . VAL A 1 519 ? -2.848 -2.103 13.503 1.00 91.88 519 VAL A CA 1
ATOM 4052 C C . VAL A 1 519 ? -1.746 -3.039 14.007 1.00 91.88 519 VAL A C 1
ATOM 4054 O O . VAL A 1 519 ? -1.757 -3.431 15.175 1.00 91.88 519 VAL A O 1
ATOM 4057 N N . ALA A 1 520 ? -0.757 -3.331 13.160 1.00 90.25 520 ALA A N 1
ATOM 4058 C CA . ALA A 1 520 ? 0.363 -4.214 13.464 1.00 90.25 520 ALA A CA 1
ATOM 4059 C C . ALA A 1 520 ? 1.366 -3.624 14.468 1.00 90.25 520 ALA A C 1
ATOM 4061 O O . ALA A 1 520 ? 2.078 -4.392 15.115 1.00 90.25 520 ALA A O 1
ATOM 4062 N N . SER A 1 521 ? 1.421 -2.292 14.639 1.00 87.75 521 SER A N 1
ATOM 4063 C CA . SER A 1 521 ? 2.490 -1.603 15.390 1.00 87.75 521 SER A CA 1
ATOM 4064 C C . SER A 1 521 ? 2.645 -2.037 16.848 1.00 87.75 521 SER A C 1
ATOM 4066 O O . SER A 1 521 ? 3.649 -1.717 17.477 1.00 87.75 521 SER A O 1
ATOM 4068 N N . TYR A 1 522 ? 1.640 -2.715 17.398 1.00 84.06 522 TYR A N 1
ATOM 4069 C CA . TYR A 1 522 ? 1.617 -3.129 18.796 1.00 84.06 522 TYR A CA 1
ATOM 4070 C C . TYR A 1 522 ? 1.387 -4.633 19.007 1.00 84.06 522 TYR A C 1
ATOM 4072 O O . TYR A 1 522 ? 1.373 -5.097 20.144 1.00 84.06 522 TYR A O 1
ATOM 4080 N N . THR A 1 523 ? 1.260 -5.398 17.916 1.00 87.00 523 THR A N 1
ATOM 4081 C CA . THR A 1 523 ? 1.090 -6.858 17.976 1.00 87.00 523 THR A CA 1
ATOM 4082 C C . THR A 1 523 ? 2.327 -7.551 18.535 1.00 87.00 523 THR A C 1
ATOM 4084 O O . THR A 1 523 ? 3.448 -7.247 18.127 1.00 87.00 523 THR A O 1
ATOM 4087 N N . GLY A 1 524 ? 2.133 -8.466 19.488 1.00 81.50 524 GLY A N 1
ATOM 4088 C CA . GLY A 1 524 ? 3.203 -9.242 20.123 1.00 81.50 524 GLY A CA 1
ATOM 4089 C C . GLY A 1 524 ? 4.189 -8.410 20.953 1.00 81.50 524 GLY A C 1
ATOM 4090 O O . GLY A 1 524 ? 5.307 -8.859 21.212 1.00 81.50 524 GLY A O 1
ATOM 4091 N N . ALA A 1 525 ? 3.817 -7.187 21.343 1.00 78.88 525 ALA A N 1
ATOM 4092 C CA . ALA A 1 525 ? 4.708 -6.260 22.037 1.00 78.88 525 ALA A CA 1
ATOM 4093 C C . ALA A 1 525 ? 4.949 -6.610 23.519 1.00 78.88 525 ALA A C 1
ATOM 4095 O O . ALA A 1 525 ? 5.881 -6.075 24.122 1.00 78.88 525 ALA A O 1
ATOM 4096 N N . PHE A 1 526 ? 4.139 -7.487 24.123 1.00 79.00 526 PHE A N 1
ATOM 4097 C CA . PHE A 1 526 ? 4.169 -7.740 25.564 1.00 79.00 526 PHE A CA 1
ATOM 4098 C C . PHE A 1 526 ? 4.808 -9.084 25.934 1.00 79.00 526 PHE A C 1
ATOM 4100 O O . PHE A 1 526 ? 4.411 -10.145 25.458 1.00 79.00 526 PHE A O 1
ATOM 4107 N N . GLN A 1 527 ? 5.763 -9.054 26.870 1.00 75.00 527 GLN A N 1
ATOM 4108 C CA . GLN A 1 527 ? 6.427 -10.251 27.397 1.00 75.00 527 GLN A CA 1
ATOM 4109 C C . GLN A 1 527 ? 6.156 -10.396 28.893 1.00 75.00 527 GLN A C 1
ATOM 4111 O O . GLN A 1 527 ? 6.835 -9.786 29.717 1.00 75.00 527 GLN A O 1
ATOM 4116 N N . TYR A 1 528 ? 5.182 -11.237 29.252 1.00 72.44 528 TYR A N 1
ATOM 4117 C CA . TYR A 1 528 ? 4.656 -11.359 30.621 1.00 72.44 528 TYR A CA 1
ATOM 4118 C C . TYR A 1 528 ? 5.741 -11.483 31.704 1.00 72.44 528 TYR A C 1
ATOM 4120 O O . TYR A 1 528 ? 5.677 -10.804 32.729 1.00 72.44 528 TYR A O 1
ATOM 4128 N N . SER A 1 529 ? 6.771 -12.299 31.463 1.00 75.62 529 SER A N 1
ATOM 4129 C CA . SER A 1 529 ? 7.862 -12.556 32.413 1.00 75.62 529 SER A CA 1
ATOM 4130 C C . SER A 1 529 ? 8.773 -11.355 32.686 1.00 75.62 529 SER A C 1
ATOM 4132 O O . SER A 1 529 ? 9.501 -11.367 33.674 1.00 75.62 529 SER A O 1
ATOM 4134 N N . ARG A 1 530 ? 8.744 -10.318 31.840 1.00 77.69 530 ARG A N 1
ATOM 4135 C CA . ARG A 1 530 ? 9.627 -9.145 31.938 1.00 77.69 530 ARG A CA 1
ATOM 4136 C C . ARG A 1 530 ? 8.997 -7.943 32.638 1.00 77.69 530 ARG A C 1
ATOM 4138 O O . ARG A 1 530 ? 9.685 -6.951 32.860 1.00 77.69 530 ARG A O 1
ATOM 4145 N N . HIS A 1 531 ? 7.715 -8.015 32.988 1.00 72.75 531 HIS A N 1
ATOM 4146 C CA . HIS A 1 531 ? 6.980 -6.891 33.562 1.00 72.75 531 HIS A CA 1
ATOM 4147 C C . HIS A 1 531 ? 6.694 -7.076 35.057 1.00 72.75 531 HIS A C 1
ATOM 4149 O O . HIS A 1 531 ? 6.542 -8.192 35.550 1.00 72.75 531 HIS A O 1
ATOM 4155 N N . ALA A 1 532 ? 6.614 -5.962 35.792 1.00 70.69 532 ALA A N 1
ATOM 4156 C CA . ALA A 1 532 ? 6.275 -5.961 37.213 1.00 70.69 532 ALA A CA 1
ATOM 4157 C C . ALA A 1 532 ? 4.843 -6.477 37.455 1.00 70.69 532 ALA A C 1
ATOM 4159 O O . ALA A 1 532 ? 3.970 -6.326 36.604 1.00 70.69 532 ALA A O 1
ATOM 4160 N N . ARG A 1 533 ? 4.564 -7.028 38.647 1.00 66.69 533 ARG A N 1
ATOM 4161 C CA . ARG A 1 533 ? 3.252 -7.630 38.970 1.00 66.69 533 ARG A CA 1
ATOM 4162 C C . ARG A 1 533 ? 2.055 -6.695 38.771 1.00 66.69 533 ARG A C 1
ATOM 4164 O O . ARG A 1 533 ? 1.002 -7.168 38.368 1.00 66.69 533 ARG A O 1
ATOM 4171 N N . HIS A 1 534 ? 2.196 -5.392 39.014 1.00 63.44 534 HIS A N 1
ATOM 4172 C CA . HIS A 1 534 ? 1.107 -4.434 38.769 1.00 63.44 534 HIS A CA 1
ATOM 4173 C C . HIS A 1 534 ? 0.809 -4.281 37.262 1.00 63.44 534 HIS A C 1
ATOM 4175 O O . HIS A 1 534 ? -0.349 -4.314 36.856 1.00 63.44 534 HIS A O 1
ATOM 4181 N N . VAL A 1 535 ? 1.852 -4.263 36.421 1.00 67.19 535 VAL A N 1
ATOM 4182 C CA . VAL A 1 535 ? 1.747 -4.299 34.949 1.00 67.19 535 VAL A CA 1
ATOM 4183 C C . VAL A 1 535 ? 1.247 -5.656 34.442 1.00 67.19 535 VAL A C 1
ATOM 4185 O O . VAL A 1 535 ? 0.702 -5.732 33.352 1.00 67.19 535 VAL A O 1
ATOM 4188 N N . GLN A 1 536 ? 1.401 -6.740 35.210 1.00 68.38 536 GLN A N 1
ATOM 4189 C CA . GLN A 1 536 ? 0.817 -8.054 34.899 1.00 68.38 536 GLN A CA 1
ATOM 4190 C C . GLN A 1 536 ? -0.665 -8.148 35.299 1.00 68.38 536 GLN A C 1
ATOM 4192 O O . GLN A 1 536 ? -1.448 -8.767 34.574 1.00 68.38 536 GLN A O 1
ATOM 4197 N N . ALA A 1 537 ? -1.049 -7.524 36.421 1.00 64.06 537 ALA A N 1
ATOM 4198 C CA . ALA A 1 537 ? -2.395 -7.577 36.993 1.00 64.06 537 ALA A CA 1
ATOM 4199 C C . ALA A 1 537 ? -3.443 -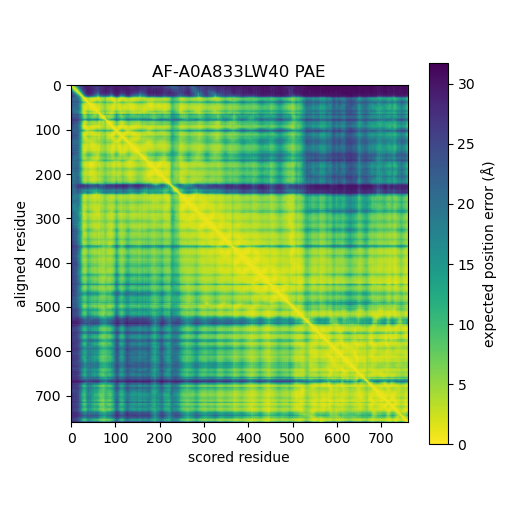6.878 36.117 1.00 64.06 537 ALA A C 1
ATOM 4201 O O . ALA A 1 537 ? -4.547 -7.394 35.991 1.00 64.06 537 ALA A O 1
ATOM 4202 N N . ARG A 1 538 ? -3.081 -5.763 35.462 1.00 67.81 538 ARG A N 1
ATOM 4203 C CA . ARG A 1 538 ? -3.798 -5.182 34.303 1.00 67.81 538 ARG A CA 1
ATOM 4204 C C . ARG A 1 538 ? -5.301 -4.945 34.483 1.00 67.81 538 ARG A C 1
ATOM 4206 O O . ARG A 1 538 ? -6.038 -4.906 33.505 1.00 67.81 538 ARG A O 1
ATOM 4213 N N . THR A 1 539 ? -5.784 -4.757 35.701 1.00 71.12 539 THR A N 1
ATOM 4214 C CA . THR A 1 539 ? -7.218 -4.583 35.952 1.00 71.12 539 THR A CA 1
ATOM 4215 C C . THR A 1 539 ? -7.427 -3.622 37.105 1.00 71.12 539 THR A C 1
ATOM 4217 O O . THR A 1 539 ? -7.119 -3.946 38.250 1.00 71.12 539 THR A O 1
ATOM 4220 N N . TYR A 1 540 ? -7.988 -2.464 36.788 1.00 78.00 540 TYR A N 1
ATOM 4221 C CA . TYR A 1 540 ? -8.406 -1.441 37.734 1.00 78.00 540 TYR A CA 1
ATOM 4222 C C . TYR A 1 540 ? -9.701 -0.801 37.219 1.00 78.00 540 TYR A C 1
ATOM 4224 O O . TYR A 1 540 ? -10.029 -0.902 36.032 1.00 78.00 540 TYR A O 1
ATOM 4232 N N . ALA A 1 541 ? -10.475 -0.186 38.111 1.00 79.31 541 ALA A N 1
ATOM 4233 C CA . ALA A 1 541 ? -11.726 0.471 37.741 1.00 79.31 541 ALA A CA 1
ATOM 4234 C C . ALA A 1 541 ? -11.466 1.650 36.788 1.00 79.31 541 ALA A C 1
ATOM 4236 O O . ALA A 1 541 ? -10.511 2.393 36.979 1.00 79.31 541 ALA A O 1
ATOM 4237 N N . GLY A 1 542 ? -12.307 1.817 35.766 1.00 77.94 542 GLY A N 1
ATOM 4238 C CA . GLY A 1 542 ? -12.165 2.868 34.751 1.00 77.94 542 GLY A CA 1
ATOM 4239 C C . GLY A 1 542 ? -11.182 2.548 33.614 1.00 77.94 542 GLY A C 1
ATOM 4240 O O . GLY A 1 542 ? -10.937 3.363 32.723 1.00 77.94 542 GLY A O 1
ATOM 4241 N N . ARG A 1 543 ? -10.561 1.364 33.642 1.00 82.81 543 ARG A N 1
ATOM 4242 C CA . ARG A 1 543 ? -9.674 0.895 32.576 1.00 82.81 543 ARG A CA 1
ATOM 4243 C C . ARG A 1 543 ? -10.461 0.691 31.277 1.00 82.81 543 ARG A C 1
ATOM 4245 O O . ARG A 1 543 ? -11.512 0.060 31.284 1.00 82.81 543 ARG A O 1
ATOM 4252 N N . LEU A 1 544 ? -9.892 1.158 30.162 1.00 86.69 544 LEU A N 1
ATOM 4253 C CA . LEU A 1 544 ? -10.514 1.162 28.830 1.00 86.69 544 LEU A CA 1
ATOM 4254 C C . LEU A 1 544 ? -11.808 2.001 28.745 1.00 86.69 544 LEU A C 1
ATOM 4256 O O . LEU A 1 544 ? -12.533 1.865 27.766 1.00 86.69 544 LEU A O 1
ATOM 4260 N N . ASP A 1 545 ? -12.104 2.898 29.694 1.00 88.44 545 ASP A N 1
ATOM 4261 C CA . ASP A 1 545 ? -13.354 3.686 29.689 1.00 88.44 545 ASP A CA 1
ATOM 4262 C C . ASP A 1 545 ? -13.542 4.545 28.430 1.00 88.44 545 ASP A C 1
ATOM 4264 O O . ASP A 1 545 ? -14.672 4.809 28.029 1.00 88.44 545 ASP A O 1
ATOM 4268 N N . ASP A 1 546 ? -12.466 4.934 27.744 1.00 91.44 546 ASP A N 1
ATOM 4269 C CA . ASP A 1 546 ? -12.560 5.648 26.463 1.00 91.44 546 ASP A CA 1
ATOM 4270 C C . ASP A 1 546 ? -13.302 4.835 25.388 1.00 91.44 546 ASP A C 1
ATOM 4272 O O . ASP A 1 546 ? -13.959 5.409 24.519 1.00 91.44 546 ASP A O 1
ATOM 4276 N N . THR A 1 547 ? -13.268 3.500 25.481 1.00 91.50 547 THR A N 1
ATOM 4277 C CA . THR A 1 547 ? -14.088 2.615 24.639 1.00 91.50 547 THR A CA 1
ATOM 4278 C C . THR A 1 547 ? -15.577 2.691 24.983 1.00 91.50 547 THR A C 1
ATOM 4280 O O . THR A 1 547 ? -16.412 2.602 24.087 1.00 91.50 547 THR A O 1
ATOM 4283 N N . ASN A 1 548 ? -15.930 2.927 26.250 1.00 93.31 548 ASN A N 1
ATOM 4284 C CA . ASN A 1 548 ? -17.314 3.160 26.662 1.00 93.31 548 ASN A CA 1
ATOM 4285 C C . ASN A 1 548 ? -17.792 4.549 26.208 1.00 93.31 548 ASN A C 1
ATOM 4287 O O . ASN A 1 548 ? -18.950 4.694 25.825 1.00 93.31 548 ASN A O 1
ATOM 4291 N N . VAL A 1 549 ? -16.914 5.562 26.226 1.00 94.69 549 VAL A N 1
ATOM 4292 C CA . VAL A 1 549 ? -17.247 6.930 25.790 1.00 94.69 549 VAL A CA 1
ATOM 4293 C C . VAL A 1 549 ? -17.686 6.945 24.326 1.00 94.69 549 VAL A C 1
ATOM 4295 O O . VAL A 1 549 ? -18.766 7.443 24.033 1.00 94.69 549 VAL A O 1
ATOM 4298 N N . ILE A 1 550 ? -16.921 6.330 23.415 1.00 94.69 550 ILE A N 1
ATOM 4299 C CA . ILE A 1 550 ? -17.328 6.275 22.000 1.00 94.69 550 ILE A CA 1
ATOM 4300 C C . ILE A 1 550 ? -18.661 5.540 21.800 1.00 94.69 550 ILE A C 1
ATOM 4302 O O . ILE A 1 550 ? -19.485 5.984 21.006 1.00 94.69 550 ILE A O 1
ATOM 4306 N N . LEU A 1 551 ? -18.908 4.439 22.517 1.00 94.88 551 LEU A N 1
ATOM 4307 C CA . LEU A 1 551 ? -20.189 3.733 22.425 1.00 94.88 551 LEU A CA 1
ATOM 4308 C C . LEU A 1 551 ? -21.349 4.611 22.893 1.00 94.88 551 LEU A C 1
ATOM 4310 O O . LEU A 1 551 ? -22.389 4.649 22.240 1.00 94.88 551 LEU A O 1
ATOM 4314 N N . ARG A 1 552 ? -21.167 5.336 24.001 1.00 95.25 552 ARG A N 1
ATOM 4315 C CA . ARG A 1 552 ? -22.177 6.254 24.534 1.00 95.25 552 ARG A CA 1
ATOM 4316 C C . ARG A 1 552 ? -22.531 7.325 23.508 1.00 95.25 552 ARG A C 1
ATOM 4318 O O . ARG A 1 552 ? -23.708 7.508 23.219 1.00 95.25 552 ARG A O 1
ATOM 4325 N N . ASP A 1 553 ? -21.524 7.937 22.899 1.00 95.50 553 ASP A N 1
ATOM 4326 C CA . ASP A 1 553 ? -21.708 8.968 21.877 1.00 95.50 553 ASP A CA 1
ATOM 4327 C C . ASP A 1 553 ? -22.345 8.400 20.591 1.00 95.50 553 ASP A C 1
ATOM 4329 O O . ASP A 1 553 ? -23.136 9.069 19.922 1.00 95.50 553 ASP A O 1
ATOM 4333 N N . LEU A 1 554 ? -22.063 7.137 20.244 1.00 94.94 554 LEU A N 1
ATOM 4334 C CA . LEU A 1 554 ? -22.732 6.442 19.138 1.00 94.94 554 LEU A CA 1
ATOM 4335 C C . LEU A 1 554 ? -24.221 6.198 19.427 1.00 94.94 554 LEU A C 1
ATOM 4337 O O . LEU A 1 554 ? -25.029 6.334 18.510 1.00 94.94 554 LEU A O 1
ATOM 4341 N N . PHE A 1 555 ? -24.615 5.895 20.664 1.00 93.81 555 PHE A N 1
ATOM 4342 C CA . PHE A 1 555 ? -26.031 5.749 21.028 1.00 93.81 555 PHE A CA 1
ATOM 4343 C C . PHE A 1 555 ? -26.746 7.084 21.278 1.00 93.81 555 PHE A C 1
ATOM 4345 O O . PHE A 1 555 ? -27.971 7.146 21.146 1.00 93.81 555 PHE A O 1
ATOM 4352 N N . ASP A 1 556 ? -26.016 8.154 21.599 1.00 92.31 556 ASP A N 1
ATOM 4353 C CA . ASP A 1 556 ? -26.595 9.478 21.809 1.00 92.31 556 ASP A CA 1
ATOM 4354 C C . ASP A 1 556 ? -27.038 10.115 20.482 1.00 92.31 556 ASP A C 1
ATOM 4356 O O . ASP A 1 556 ? -26.252 10.675 19.714 1.00 92.31 556 ASP A O 1
ATOM 4360 N N . ARG A 1 557 ? -28.346 10.057 20.216 1.00 86.38 557 ARG A N 1
ATOM 4361 C CA . ARG A 1 557 ? -28.966 10.635 19.014 1.00 86.38 557 ARG A CA 1
ATOM 4362 C C . ARG A 1 557 ? -28.977 12.167 19.012 1.00 86.38 557 ARG A C 1
ATOM 4364 O O . ARG A 1 557 ? -29.265 12.754 17.972 1.00 86.38 557 ARG A O 1
ATOM 4371 N N . THR A 1 558 ? -28.672 12.819 20.135 1.00 89.25 558 THR A N 1
ATOM 4372 C CA . THR A 1 558 ? -28.604 14.285 20.223 1.00 89.25 558 THR A CA 1
ATOM 4373 C C . THR A 1 558 ? -27.263 14.833 19.725 1.00 89.25 558 THR A C 1
ATOM 4375 O O . THR A 1 558 ? -27.199 15.966 19.239 1.00 89.25 558 THR A O 1
ATOM 4378 N N . MET A 1 559 ? -26.204 14.013 19.738 1.00 87.31 559 MET A N 1
ATOM 4379 C CA . MET A 1 559 ? -24.882 14.363 19.216 1.00 87.31 559 MET A CA 1
ATOM 4380 C C . MET A 1 559 ? -24.862 14.330 17.684 1.00 87.31 559 MET A C 1
ATOM 4382 O O . MET A 1 559 ? -24.470 13.336 17.069 1.00 87.31 559 MET A O 1
ATOM 4386 N N . THR A 1 560 ? -25.288 15.441 17.078 1.00 84.75 560 THR A N 1
ATOM 4387 C CA . THR A 1 560 ? -25.402 15.626 15.619 1.00 84.75 560 THR A CA 1
ATOM 4388 C C . THR A 1 560 ? -24.316 16.522 15.016 1.00 84.75 560 THR A C 1
ATOM 4390 O O . THR A 1 560 ? -24.172 16.554 13.797 1.00 84.75 560 THR A O 1
ATOM 4393 N N . GLY A 1 561 ? -23.527 17.221 15.837 1.00 84.56 561 GLY A N 1
ATOM 4394 C CA . GLY A 1 561 ? -22.499 18.162 15.370 1.00 84.56 561 GLY A CA 1
ATOM 4395 C C . GLY A 1 561 ? -21.223 17.522 14.807 1.00 84.56 561 GLY A C 1
ATOM 4396 O O . GLY A 1 561 ? -20.443 18.214 14.158 1.00 84.56 561 GLY A O 1
ATOM 4397 N N . ASP A 1 562 ? -21.005 16.222 15.030 1.00 89.56 562 ASP A N 1
ATOM 4398 C CA . ASP A 1 562 ? -19.836 15.485 14.536 1.00 89.56 562 ASP A CA 1
ATOM 4399 C C . ASP A 1 562 ? -20.227 14.598 13.342 1.00 89.56 562 ASP A C 1
ATOM 4401 O O . ASP A 1 562 ? -20.917 13.583 13.478 1.00 89.56 562 ASP A O 1
ATOM 4405 N N . THR A 1 563 ? -19.783 14.990 12.146 1.00 91.50 563 THR A N 1
ATOM 4406 C CA . THR A 1 563 ? -20.084 14.290 10.891 1.00 91.50 563 THR A CA 1
ATOM 4407 C C . THR A 1 563 ? -19.476 12.890 10.831 1.00 91.50 563 THR A C 1
ATOM 4409 O O . THR A 1 563 ? -20.114 11.975 10.303 1.00 91.50 563 THR A O 1
ATOM 4412 N N . ALA A 1 564 ? -18.280 12.689 11.390 1.00 92.25 564 ALA A N 1
ATOM 4413 C CA . ALA A 1 564 ? -17.612 11.394 11.399 1.00 92.25 564 ALA A CA 1
ATOM 4414 C C . ALA A 1 564 ? -18.316 10.423 12.358 1.00 92.25 564 ALA A C 1
ATOM 4416 O O . ALA A 1 564 ? -18.538 9.260 12.004 1.00 92.25 564 ALA A O 1
ATOM 4417 N N . LEU A 1 565 ? -18.742 10.913 13.528 1.00 95.31 565 LEU A N 1
ATOM 4418 C CA . LEU A 1 565 ? -19.542 10.148 14.487 1.00 95.31 565 LEU A CA 1
ATOM 4419 C C . LEU A 1 565 ? -20.898 9.759 13.897 1.00 95.31 565 LEU A C 1
ATOM 4421 O O . LEU A 1 565 ? -21.265 8.586 13.937 1.00 95.31 565 LEU A O 1
ATOM 4425 N N . ASN A 1 566 ? -21.620 10.713 13.301 1.00 93.69 566 ASN A N 1
ATOM 4426 C CA . ASN A 1 566 ? -22.919 10.459 12.673 1.00 93.69 566 ASN A CA 1
ATOM 4427 C C . ASN A 1 566 ? -22.823 9.401 11.571 1.00 93.69 566 ASN A C 1
ATOM 4429 O O . ASN A 1 566 ? -23.675 8.517 11.483 1.00 93.69 566 ASN A O 1
ATOM 4433 N N . ARG A 1 567 ? -21.773 9.469 10.748 1.00 92.44 567 ARG A N 1
ATOM 4434 C CA . ARG A 1 567 ? -21.534 8.491 9.689 1.00 92.44 567 ARG A CA 1
ATOM 4435 C C . ARG A 1 567 ? -21.246 7.108 10.260 1.00 92.44 567 ARG A C 1
ATOM 4437 O O . ARG A 1 567 ? -21.856 6.139 9.820 1.00 92.44 567 ARG A O 1
ATOM 4444 N N . LEU A 1 568 ? -20.357 7.002 11.251 1.00 94.94 568 LEU A N 1
ATOM 4445 C CA . LEU A 1 568 ? -20.075 5.719 11.900 1.00 94.94 568 LEU A CA 1
ATOM 4446 C C . LEU A 1 568 ? -21.331 5.151 12.574 1.00 94.94 568 LEU A C 1
ATOM 4448 O O . LEU A 1 568 ? -21.601 3.961 12.447 1.00 94.94 568 LEU A O 1
ATOM 4452 N N . ARG A 1 569 ? -22.140 6.000 13.218 1.00 95.31 569 ARG A N 1
ATOM 4453 C CA . ARG A 1 569 ? -23.440 5.635 13.793 1.00 95.31 569 ARG A CA 1
ATOM 4454 C C . ARG A 1 569 ? -24.384 5.076 12.730 1.00 95.31 569 ARG A C 1
ATOM 4456 O O . ARG A 1 569 ? -24.981 4.024 12.940 1.00 95.31 569 ARG A O 1
ATOM 4463 N N . GLN A 1 570 ? -24.507 5.750 11.590 1.00 94.00 570 GLN A N 1
ATOM 4464 C CA . GLN A 1 570 ? -25.357 5.306 10.489 1.00 94.00 570 GLN A CA 1
ATOM 4465 C C . GLN A 1 570 ? -24.876 3.970 9.905 1.00 94.00 570 GLN A C 1
ATOM 4467 O O . GLN A 1 570 ? -25.683 3.064 9.728 1.00 94.00 570 GLN A O 1
ATOM 4472 N N . GLU A 1 571 ? -23.575 3.827 9.647 1.00 94.25 571 GLU A N 1
ATOM 4473 C CA . GLU A 1 571 ? -23.006 2.618 9.041 1.00 94.25 571 GLU A CA 1
ATOM 4474 C C . GLU A 1 571 ? -23.000 1.414 10.007 1.00 94.25 571 GLU A C 1
ATOM 4476 O O . GLU A 1 571 ? -23.212 0.280 9.574 1.00 94.25 571 GLU A O 1
ATOM 4481 N N . TRP A 1 572 ? -22.762 1.634 11.306 1.00 95.75 572 TRP A N 1
ATOM 4482 C CA . TRP A 1 572 ? -22.694 0.564 12.306 1.00 95.75 572 TRP A CA 1
ATOM 4483 C C . TRP A 1 572 ? -24.059 0.234 12.914 1.00 95.75 572 TRP A C 1
ATOM 4485 O O . TRP A 1 572 ? -24.497 -0.913 12.819 1.00 95.75 572 TRP A O 1
ATOM 4495 N N . LEU A 1 573 ? -24.755 1.215 13.502 1.00 93.81 573 LEU A N 1
ATOM 4496 C CA . LEU A 1 573 ? -26.042 0.985 14.167 1.00 93.81 573 LEU A CA 1
ATOM 4497 C C . LEU A 1 573 ? -27.205 0.945 13.184 1.00 93.81 573 LEU A C 1
ATOM 4499 O O . LEU A 1 573 ? -28.110 0.152 13.396 1.00 93.81 573 LEU A O 1
ATOM 4503 N N . ASN A 1 574 ? -27.201 1.745 12.115 1.00 90.00 574 ASN A N 1
ATOM 4504 C CA . ASN A 1 574 ? -28.297 1.807 11.135 1.00 90.00 574 ASN A CA 1
ATOM 4505 C C . ASN A 1 574 ? -29.703 1.889 11.780 1.00 90.00 574 ASN A C 1
ATOM 4507 O O . ASN A 1 574 ? -30.624 1.173 11.400 1.00 90.00 574 ASN A O 1
ATOM 4511 N N . GLY A 1 575 ? -29.849 2.722 12.816 1.00 84.81 575 GLY A N 1
ATOM 4512 C CA . GLY A 1 575 ? -31.114 2.913 13.538 1.00 84.81 575 GLY A CA 1
ATOM 4513 C C . GLY A 1 575 ? -31.413 1.906 14.657 1.00 84.81 575 GLY A C 1
ATOM 4514 O O . GLY A 1 575 ? -32.345 2.166 15.420 1.00 84.81 575 GLY A O 1
ATOM 4515 N N . ARG A 1 576 ? -30.611 0.840 14.799 1.00 88.06 576 ARG A N 1
ATOM 4516 C CA . ARG A 1 576 ? -30.750 -0.185 15.848 1.00 88.06 576 ARG A CA 1
ATOM 4517 C C . ARG A 1 576 ? -30.665 0.389 17.266 1.00 88.06 576 ARG A C 1
ATOM 4519 O O . ARG A 1 576 ? -29.956 1.378 17.501 1.00 88.06 576 ARG A O 1
ATOM 4526 N N . SER A 1 577 ? -31.381 -0.230 18.201 1.00 87.81 577 SER A N 1
ATOM 4527 C CA . SER A 1 577 ? -31.309 0.056 19.643 1.00 87.81 577 SER A CA 1
ATOM 4528 C C . SER A 1 577 ? -30.228 -0.777 20.342 1.00 87.81 577 SER A C 1
ATOM 4530 O O . SER A 1 577 ? -29.566 -1.615 19.731 1.00 87.81 577 SER A O 1
ATOM 4532 N N . GLN A 1 578 ? -29.979 -0.501 21.627 1.00 89.44 578 GLN A N 1
ATOM 4533 C CA . GLN A 1 578 ? -28.919 -1.172 22.391 1.00 89.44 578 GLN A CA 1
ATOM 4534 C C . GLN A 1 578 ? -29.153 -2.682 22.534 1.00 89.44 578 GLN A C 1
ATOM 4536 O O . GLN A 1 578 ? -28.194 -3.445 22.585 1.00 89.44 578 GLN A O 1
ATOM 4541 N N . ASP A 1 579 ? -30.406 -3.127 22.572 1.00 88.12 579 ASP A N 1
ATOM 4542 C CA . ASP A 1 579 ? -30.783 -4.533 22.716 1.00 88.12 579 ASP A CA 1
ATOM 4543 C C . ASP A 1 579 ? -30.478 -5.395 21.476 1.00 88.12 579 ASP A C 1
ATOM 4545 O O . ASP A 1 579 ? -30.364 -6.618 21.595 1.00 88.12 579 ASP A O 1
ATOM 4549 N N . GLU A 1 580 ? -30.251 -4.762 20.327 1.00 89.38 580 GLU A N 1
ATOM 4550 C CA . GLU A 1 580 ? -29.811 -5.379 19.067 1.00 89.38 580 GLU A CA 1
ATOM 4551 C C . GLU A 1 580 ? -28.276 -5.366 18.900 1.00 89.38 580 GLU A C 1
ATOM 4553 O O . GLU A 1 580 ? -27.744 -5.622 17.812 1.00 89.38 580 GLU A O 1
ATOM 4558 N N . VAL A 1 581 ? -27.543 -5.026 19.968 1.00 93.94 581 VAL A N 1
ATOM 4559 C CA . VAL A 1 581 ? -26.081 -4.927 19.966 1.00 93.94 581 VAL A CA 1
ATOM 4560 C C . VAL A 1 581 ? -25.464 -6.024 20.827 1.00 93.94 581 VAL A C 1
ATOM 4562 O O . VAL A 1 581 ? -25.807 -6.218 21.997 1.00 93.94 581 VAL A O 1
ATOM 4565 N N . HIS A 1 582 ? -24.495 -6.722 20.239 1.00 94.50 582 HIS A N 1
ATOM 4566 C CA . HIS A 1 582 ? -23.683 -7.733 20.905 1.00 94.50 582 HIS A CA 1
ATOM 4567 C C . HIS A 1 582 ? -22.272 -7.195 21.125 1.00 94.50 582 HIS A C 1
ATOM 4569 O O . HIS A 1 582 ? -21.554 -6.924 20.162 1.00 94.50 582 HIS A O 1
ATOM 4575 N N . PHE A 1 583 ? -21.857 -7.076 22.384 1.00 96.25 583 PHE A N 1
ATOM 4576 C CA . PHE A 1 583 ? -20.507 -6.670 22.749 1.00 96.25 583 PHE A CA 1
ATOM 4577 C C . PHE A 1 583 ? -19.688 -7.872 23.218 1.00 96.25 583 PHE A C 1
ATOM 4579 O O . PHE A 1 583 ? -19.997 -8.476 24.243 1.00 96.25 583 PHE A O 1
ATOM 4586 N N . LEU A 1 584 ? -18.615 -8.195 22.501 1.00 96.00 584 LEU A N 1
ATOM 4587 C CA . LEU A 1 584 ? -17.633 -9.206 22.885 1.00 96.00 584 LEU A CA 1
ATOM 4588 C C . LEU A 1 584 ? -16.403 -8.532 23.503 1.00 96.00 584 LEU A C 1
ATOM 4590 O O . LEU A 1 584 ? -15.685 -7.813 22.812 1.00 96.00 584 LEU A O 1
ATOM 4594 N N . ASP A 1 585 ? -16.130 -8.787 24.781 1.00 96.00 585 ASP A N 1
ATOM 4595 C CA . ASP A 1 585 ? -14.891 -8.362 25.442 1.00 96.00 585 ASP A CA 1
ATOM 4596 C C . ASP A 1 585 ? -13.942 -9.561 25.546 1.00 96.00 585 ASP A C 1
ATOM 4598 O O . ASP A 1 585 ? -14.247 -10.536 26.236 1.00 96.00 585 ASP A O 1
ATOM 4602 N N . ILE A 1 586 ? -12.819 -9.514 24.829 1.00 95.56 586 ILE A N 1
ATOM 4603 C CA . ILE A 1 586 ? -11.822 -10.587 24.762 1.00 95.56 586 ILE A CA 1
ATOM 4604 C C . ILE A 1 586 ? -10.750 -10.349 25.825 1.00 95.56 586 ILE A C 1
ATOM 4606 O O . ILE A 1 586 ? -10.101 -9.307 25.848 1.00 95.56 586 ILE A O 1
ATOM 4610 N N . GLY A 1 587 ? -10.541 -11.340 26.690 1.00 92.25 587 GLY A N 1
ATOM 4611 C CA . GLY A 1 587 ? -9.580 -11.281 27.789 1.00 92.25 587 GLY A CA 1
ATOM 4612 C C . GLY A 1 587 ? -9.856 -10.185 28.831 1.00 92.25 587 GLY A C 1
ATOM 4613 O O . GLY A 1 587 ? -8.913 -9.488 29.210 1.00 92.25 587 GLY A O 1
ATOM 4614 N N . PRO A 1 588 ? -11.092 -10.024 29.352 1.00 91.69 588 PRO A N 1
ATOM 4615 C CA . PRO A 1 588 ? -11.406 -9.005 30.359 1.00 91.69 588 PRO A CA 1
ATOM 4616 C C . PRO A 1 588 ? -10.862 -9.339 31.759 1.00 91.69 588 PRO A C 1
ATOM 4618 O O . PRO A 1 588 ? -11.174 -8.638 32.725 1.00 91.69 588 PRO A O 1
ATOM 4621 N N . ALA A 1 589 ? -10.074 -10.414 31.886 1.00 90.12 589 ALA A N 1
ATOM 4622 C CA . ALA A 1 589 ? -9.498 -10.917 33.126 1.00 90.12 589 ALA A CA 1
ATOM 4623 C C . ALA A 1 589 ? -10.579 -11.240 34.168 1.00 90.12 589 ALA A C 1
ATOM 4625 O O . ALA A 1 589 ? -10.572 -10.755 35.308 1.00 90.12 589 ALA A O 1
ATOM 4626 N N . ILE A 1 590 ? -11.514 -12.114 33.779 1.00 92.00 590 ILE A N 1
ATOM 4627 C CA . ILE A 1 590 ? -12.586 -12.583 34.674 1.00 92.00 590 ILE A CA 1
ATOM 4628 C C . ILE A 1 590 ? -12.035 -13.269 35.927 1.00 92.00 590 ILE A C 1
ATOM 4630 O O . ILE A 1 590 ? -12.698 -13.286 36.952 1.00 92.00 590 ILE A O 1
ATOM 4634 N N . ALA A 1 591 ? -10.819 -13.808 35.875 1.00 91.25 591 ALA A N 1
ATOM 4635 C CA . ALA A 1 591 ? -10.185 -14.503 36.988 1.00 91.25 591 ALA A CA 1
ATOM 4636 C C . ALA A 1 591 ? -9.607 -13.569 38.067 1.00 91.25 591 ALA A C 1
ATOM 4638 O O . ALA A 1 591 ? -9.083 -14.052 39.075 1.00 91.25 591 ALA A O 1
ATOM 4639 N N . ASN A 1 592 ? -9.643 -12.242 37.879 1.00 88.88 592 ASN A N 1
ATOM 4640 C CA . ASN A 1 592 ? -9.058 -11.327 38.854 1.00 88.88 592 ASN A CA 1
ATOM 4641 C C . ASN A 1 592 ? -9.744 -11.477 40.226 1.00 88.88 592 ASN A C 1
ATOM 4643 O O . ASN A 1 592 ? -10.952 -11.305 40.364 1.00 88.88 592 ASN A O 1
ATOM 4647 N N . ARG A 1 593 ? -8.953 -11.764 41.266 1.00 87.06 593 ARG A N 1
ATOM 4648 C CA . ARG A 1 593 ? -9.468 -12.097 42.606 1.00 87.06 593 ARG A CA 1
ATOM 4649 C C . ARG A 1 593 ? -10.025 -10.905 43.394 1.00 87.06 593 ARG A C 1
ATOM 4651 O O . ARG A 1 593 ? -10.675 -11.120 44.412 1.00 87.06 593 ARG A O 1
ATOM 4658 N N . GLN A 1 594 ? -9.762 -9.674 42.960 1.00 87.25 594 GLN A N 1
ATOM 4659 C CA . GLN A 1 594 ? -10.232 -8.448 43.613 1.00 87.25 594 GLN A CA 1
ATOM 4660 C C . GLN A 1 594 ? -11.360 -7.779 42.822 1.00 87.25 594 GLN A C 1
ATOM 4662 O O . GLN A 1 594 ? -12.359 -7.366 43.405 1.00 87.25 594 GLN A O 1
ATOM 4667 N N . SER A 1 595 ? -11.207 -7.693 41.499 1.00 88.38 595 SER A N 1
ATOM 4668 C CA . SER A 1 595 ? -12.143 -7.039 40.578 1.00 88.38 595 SER A CA 1
ATOM 4669 C C . SER A 1 595 ? -12.353 -7.905 39.325 1.00 88.38 595 SER A C 1
ATOM 4671 O O . SER A 1 595 ? -11.812 -7.585 38.264 1.00 88.38 595 SER A O 1
ATOM 4673 N N . PRO A 1 596 ? -13.096 -9.023 39.437 1.00 91.44 596 PRO A N 1
ATOM 4674 C CA . PRO A 1 596 ? -13.246 -9.989 38.350 1.00 91.44 596 PRO A CA 1
ATOM 4675 C C . PRO A 1 596 ? -13.945 -9.348 37.145 1.00 91.44 596 PRO A C 1
ATOM 4677 O O . PRO A 1 596 ? -15.057 -8.840 37.283 1.00 91.44 596 PRO A O 1
ATOM 4680 N N . GLY A 1 597 ? -13.303 -9.354 35.970 1.00 90.75 597 GLY A N 1
ATOM 4681 C CA . GLY A 1 597 ? -13.922 -8.883 34.724 1.00 90.75 597 GLY A CA 1
ATOM 4682 C C . GLY A 1 597 ? -14.278 -7.393 34.710 1.00 90.75 597 GLY A C 1
ATOM 4683 O O . GLY A 1 597 ? -15.243 -7.007 34.054 1.00 90.75 597 GLY A O 1
ATOM 4684 N N . VAL A 1 598 ? -13.550 -6.554 35.460 1.00 90.62 598 VAL A N 1
ATOM 4685 C CA . VAL A 1 598 ? -13.934 -5.159 35.761 1.00 90.62 598 VAL A CA 1
ATOM 4686 C C . VAL A 1 598 ? -14.309 -4.322 34.529 1.00 90.62 598 VAL A C 1
ATOM 4688 O O . VAL A 1 598 ? -15.244 -3.525 34.591 1.00 90.62 598 VAL A O 1
ATOM 4691 N N . THR A 1 599 ? -13.631 -4.523 33.397 1.00 89.94 599 THR A N 1
ATOM 4692 C CA . THR A 1 599 ? -13.871 -3.780 32.150 1.00 89.94 599 THR A CA 1
ATOM 4693 C C . THR A 1 599 ? -15.176 -4.196 31.469 1.00 89.94 599 THR A C 1
ATOM 4695 O O . THR A 1 599 ? -15.903 -3.343 30.958 1.00 89.94 599 THR A O 1
ATOM 4698 N N . ALA A 1 600 ? -15.500 -5.490 31.478 1.00 93.19 600 ALA A N 1
ATOM 4699 C CA . ALA A 1 600 ? -16.736 -6.027 30.915 1.00 93.19 600 ALA A CA 1
ATOM 4700 C C . ALA A 1 600 ? -17.939 -5.740 31.834 1.00 93.19 600 ALA A C 1
ATOM 4702 O O . ALA A 1 600 ? -19.025 -5.415 31.362 1.00 93.19 600 ALA A O 1
ATOM 4703 N N . VAL A 1 601 ? -17.734 -5.760 33.156 1.00 93.75 601 VAL A N 1
ATOM 4704 C CA . VAL A 1 601 ? -18.749 -5.348 34.142 1.00 93.75 601 VAL A CA 1
ATOM 4705 C C . VAL A 1 601 ? -19.098 -3.864 33.997 1.00 93.75 601 VAL A C 1
ATOM 4707 O O . VAL A 1 601 ? -20.271 -3.506 34.070 1.00 93.75 601 VAL A O 1
ATOM 4710 N N . SER A 1 602 ? -18.104 -2.999 33.752 1.00 92.94 602 SER A N 1
ATOM 4711 C CA . SER A 1 602 ? -18.334 -1.570 33.480 1.00 92.94 602 SER A CA 1
ATOM 4712 C C . SER A 1 602 ? -19.270 -1.373 32.280 1.00 92.94 602 SER A C 1
ATOM 4714 O O . SER A 1 602 ? -20.213 -0.593 32.356 1.00 92.94 602 SER A O 1
ATOM 4716 N N . LEU A 1 603 ? -19.073 -2.143 31.202 1.00 93.75 603 LEU A N 1
ATOM 4717 C CA . LEU A 1 603 ? -19.959 -2.117 30.035 1.00 93.75 603 LEU A CA 1
ATOM 4718 C C . LEU A 1 603 ? -21.374 -2.597 30.357 1.00 93.75 603 LEU A C 1
ATOM 4720 O O . LEU A 1 603 ? -22.331 -1.926 29.987 1.00 93.75 603 LEU A O 1
ATOM 4724 N N . ALA A 1 604 ? -21.518 -3.723 31.059 1.00 94.25 604 ALA A N 1
ATOM 4725 C CA . ALA A 1 604 ? -22.838 -4.249 31.408 1.00 94.25 604 ALA A CA 1
ATOM 4726 C C . ALA A 1 604 ? -23.642 -3.267 32.276 1.00 94.25 604 ALA A C 1
ATOM 4728 O O . ALA A 1 604 ? -24.854 -3.148 32.110 1.00 94.25 604 ALA A O 1
ATOM 4729 N N . ARG A 1 605 ? -22.956 -2.529 33.161 1.00 94.44 605 ARG A N 1
ATOM 4730 C CA . ARG A 1 605 ? -23.540 -1.453 33.969 1.00 94.44 605 ARG A CA 1
ATOM 4731 C C . ARG A 1 605 ? -23.947 -0.242 33.127 1.00 94.44 605 ARG A C 1
ATOM 4733 O O . ARG A 1 605 ? -25.033 0.288 33.331 1.00 94.44 605 ARG A O 1
ATOM 4740 N N . ASP A 1 606 ? -23.066 0.224 32.245 1.00 94.44 606 ASP A N 1
ATOM 4741 C CA . ASP A 1 606 ? -23.272 1.461 31.482 1.00 94.44 606 ASP A CA 1
ATOM 4742 C C . ASP A 1 606 ? -24.286 1.288 30.332 1.00 94.44 606 ASP A C 1
ATOM 4744 O O . ASP A 1 606 ? -24.898 2.269 29.911 1.00 94.44 606 ASP A O 1
ATOM 4748 N N . PHE A 1 607 ? -24.476 0.056 29.846 1.00 95.19 607 PHE A N 1
ATOM 4749 C CA . PHE A 1 607 ? -25.3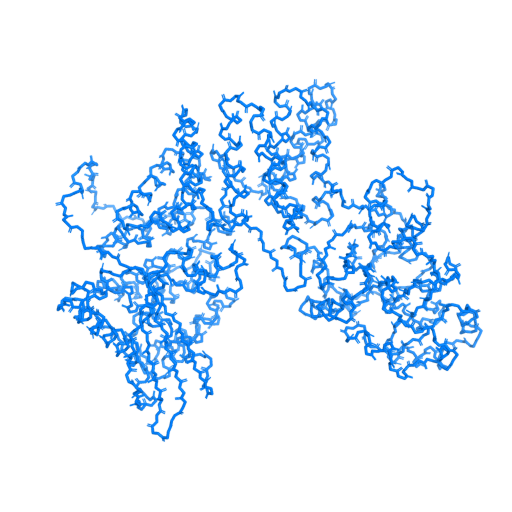46 -0.299 28.719 1.00 95.19 607 PHE A CA 1
ATOM 4750 C C . PHE A 1 607 ? -26.250 -1.493 29.088 1.00 95.19 607 PHE A C 1
ATOM 4752 O O . PHE A 1 607 ? -26.012 -2.616 28.635 1.00 95.19 607 PHE A O 1
ATOM 4759 N N . PRO A 1 608 ? -27.279 -1.290 29.933 1.00 93.25 608 PRO A N 1
ATOM 4760 C CA . PRO A 1 608 ? -28.057 -2.377 30.542 1.00 93.25 608 PRO A CA 1
ATOM 4761 C C . PRO A 1 608 ? -28.881 -3.208 29.546 1.00 93.25 608 PRO A C 1
ATOM 4763 O O . PRO A 1 608 ? -29.265 -4.334 29.859 1.00 93.25 608 PRO A O 1
ATOM 4766 N N . GLU A 1 609 ? -29.156 -2.673 28.355 1.00 93.00 609 GLU A N 1
ATOM 4767 C CA . GLU A 1 609 ? -29.900 -3.366 27.294 1.00 93.00 609 GLU A CA 1
ATOM 4768 C C . GLU A 1 609 ? -28.988 -4.171 26.353 1.00 93.00 609 GLU A C 1
ATOM 4770 O O . GLU A 1 609 ? -29.446 -5.124 25.721 1.00 93.00 609 GLU A O 1
ATOM 4775 N N . MET A 1 610 ? -27.699 -3.822 26.284 1.00 93.56 610 MET A N 1
ATOM 4776 C CA . MET A 1 610 ? -26.717 -4.434 25.388 1.00 93.56 610 MET A CA 1
ATOM 4777 C C . MET A 1 610 ? -26.268 -5.801 25.896 1.00 93.56 610 MET A C 1
ATOM 4779 O O . MET A 1 610 ? -25.975 -5.962 27.080 1.00 93.56 610 MET A O 1
ATOM 4783 N N . ASN A 1 611 ? -26.146 -6.777 24.995 1.00 93.06 611 ASN A N 1
ATOM 4784 C CA . ASN A 1 611 ? -25.687 -8.121 25.334 1.00 93.06 611 ASN A CA 1
ATOM 4785 C C . ASN A 1 611 ? -24.155 -8.153 25.473 1.00 93.06 611 ASN A C 1
ATOM 4787 O O . ASN A 1 611 ? -23.445 -8.106 24.466 1.00 93.06 611 ASN A O 1
ATOM 4791 N N . VAL A 1 612 ? -23.644 -8.242 26.703 1.00 94.81 612 VAL A N 1
ATOM 4792 C CA . VAL A 1 612 ? -22.206 -8.214 27.005 1.00 94.81 612 VAL A CA 1
ATOM 4793 C C . VAL A 1 612 ? -21.680 -9.624 27.252 1.00 94.81 612 VAL A C 1
ATOM 4795 O O . VAL A 1 612 ? -22.090 -10.312 28.185 1.00 94.81 612 VAL A O 1
ATOM 4798 N N . ILE A 1 613 ? -20.719 -10.045 26.435 1.00 94.69 613 ILE A N 1
ATOM 4799 C CA . ILE A 1 613 ? -20.102 -11.370 26.471 1.00 94.69 613 ILE A CA 1
ATOM 4800 C C . ILE A 1 613 ? -18.621 -11.213 26.823 1.00 94.69 613 ILE A C 1
ATOM 4802 O O . ILE A 1 613 ? -17.825 -10.726 26.022 1.00 94.69 613 ILE A O 1
ATOM 4806 N N . ALA A 1 614 ? -18.246 -11.664 28.015 1.00 95.31 614 ALA A N 1
ATOM 4807 C CA . ALA A 1 614 ? -16.863 -11.807 28.444 1.00 95.31 614 ALA A CA 1
ATOM 4808 C C . ALA A 1 614 ? -16.296 -13.138 27.923 1.00 95.31 614 ALA A C 1
ATOM 4810 O O . ALA A 1 614 ? -16.659 -14.209 28.420 1.00 95.31 614 ALA A O 1
ATOM 4811 N N . LEU A 1 615 ? -15.418 -13.067 26.921 1.00 95.38 615 LEU A N 1
ATOM 4812 C CA . LEU A 1 615 ? -14.686 -14.209 26.375 1.00 95.38 615 LEU A CA 1
ATOM 4813 C C . LEU A 1 615 ? -13.308 -14.284 27.035 1.00 95.38 615 LEU A C 1
ATOM 4815 O O . LEU A 1 615 ? -12.474 -13.403 26.828 1.00 95.38 615 LEU A O 1
ATOM 4819 N N . ASP A 1 616 ? -13.049 -15.342 27.795 1.00 94.69 616 ASP A N 1
ATOM 4820 C CA . ASP A 1 616 ? -11.747 -15.561 28.432 1.00 94.69 616 ASP A CA 1
ATOM 4821 C C . ASP A 1 616 ? -11.299 -17.019 28.277 1.00 94.69 616 ASP A C 1
ATOM 4823 O O . ASP A 1 616 ? -12.104 -17.907 27.969 1.00 94.69 616 ASP A O 1
ATOM 4827 N N . LEU A 1 617 ? -10.004 -17.263 28.483 1.00 94.31 617 LEU A N 1
ATOM 4828 C CA . LEU A 1 617 ? -9.423 -18.594 28.327 1.00 94.31 617 LEU A CA 1
ATOM 4829 C C . LEU A 1 617 ? -10.102 -19.602 29.273 1.00 94.31 617 LEU A C 1
ATOM 4831 O O . LEU A 1 617 ? -10.458 -19.237 30.401 1.00 94.31 617 LEU A O 1
ATOM 4835 N N . PRO A 1 618 ? -10.256 -20.880 28.871 1.00 94.62 618 PRO A N 1
ATOM 4836 C CA . PRO A 1 618 ? -10.869 -21.904 29.718 1.00 94.62 618 PRO A CA 1
ATOM 4837 C C . PRO A 1 618 ? -10.264 -21.986 31.124 1.00 94.62 618 PRO A C 1
ATOM 4839 O O . PRO A 1 618 ? -10.991 -22.145 32.102 1.00 94.62 618 PRO A O 1
ATOM 4842 N N . GLU A 1 619 ? -8.950 -21.811 31.249 1.00 93.62 619 GLU A N 1
ATOM 4843 C CA . GLU A 1 619 ? -8.241 -21.807 32.528 1.00 93.62 619 GLU A CA 1
ATOM 4844 C C . GLU A 1 619 ? -8.635 -20.598 33.394 1.00 93.62 619 GLU A C 1
ATOM 4846 O O . GLU A 1 619 ? -8.800 -20.733 34.605 1.00 93.62 619 GLU A O 1
ATOM 4851 N N . GLN A 1 620 ? -8.848 -19.423 32.791 1.00 93.50 620 GLN A N 1
ATOM 4852 C CA . GLN A 1 620 ? -9.299 -18.223 33.509 1.00 93.50 620 GLN A CA 1
ATOM 4853 C C . GLN A 1 620 ? -10.746 -18.371 33.993 1.00 93.50 620 GLN A C 1
ATOM 4855 O O . GLN A 1 620 ? -11.065 -17.974 35.115 1.00 93.50 620 GLN A O 1
ATOM 4860 N N . VAL A 1 621 ? -11.613 -19.007 33.197 1.00 94.31 621 VAL A N 1
ATOM 4861 C CA . VAL A 1 621 ? -12.986 -19.341 33.615 1.00 94.31 621 VAL A CA 1
ATOM 4862 C C . VAL A 1 621 ? -12.973 -20.318 34.791 1.00 94.31 621 VAL A C 1
ATOM 4864 O O . VAL A 1 621 ? -13.696 -20.111 35.765 1.00 94.31 621 VAL A O 1
ATOM 4867 N N . GLN A 1 622 ? -12.104 -21.331 34.768 1.00 94.38 622 GLN A N 1
ATOM 4868 C CA . GLN A 1 622 ? -11.958 -22.263 35.891 1.00 94.38 622 GLN A CA 1
ATOM 4869 C C . GLN A 1 622 ? -11.489 -21.560 37.173 1.00 94.38 622 GLN A C 1
ATOM 4871 O O . GLN A 1 622 ? -12.029 -21.831 38.247 1.00 94.38 622 GLN A O 1
ATOM 4876 N N . ILE A 1 623 ? -10.521 -20.640 37.077 1.00 93.44 623 ILE A N 1
ATOM 4877 C CA . ILE A 1 623 ? -10.066 -19.834 38.223 1.00 93.44 623 ILE A CA 1
ATOM 4878 C C . ILE A 1 623 ? -11.207 -18.954 38.739 1.00 93.44 623 ILE A C 1
ATOM 4880 O O . ILE A 1 623 ? -11.423 -18.887 39.951 1.00 93.44 623 ILE A O 1
ATOM 4884 N N . PHE A 1 624 ? -11.980 -18.325 37.847 1.00 94.12 624 PHE A N 1
ATOM 4885 C CA . PHE A 1 624 ? -13.171 -17.578 38.240 1.00 94.12 624 PHE A CA 1
ATOM 4886 C C . PHE A 1 624 ? -14.129 -18.465 39.040 1.00 94.12 624 PHE A C 1
ATOM 4888 O O . PHE A 1 624 ? -14.478 -18.115 40.160 1.00 94.12 624 PHE A O 1
ATOM 4895 N N . GLU A 1 625 ? -14.499 -19.644 38.539 1.00 92.62 625 GLU A N 1
ATOM 4896 C CA . GLU A 1 625 ? -15.462 -20.531 39.202 1.00 92.62 625 GLU A CA 1
ATOM 4897 C C . GLU A 1 625 ? -14.968 -21.142 40.523 1.00 92.62 625 GLU A C 1
ATOM 4899 O O . GLU A 1 625 ? -15.788 -21.445 41.397 1.00 92.62 625 GLU A O 1
ATOM 4904 N N . ARG A 1 626 ? -13.658 -21.344 40.687 1.00 93.31 626 ARG A N 1
ATOM 4905 C CA . ARG A 1 626 ? -13.099 -22.076 41.837 1.00 93.31 626 ARG A CA 1
ATOM 4906 C C . ARG A 1 626 ? -12.473 -21.177 42.894 1.00 93.31 626 ARG A C 1
ATOM 4908 O O . ARG A 1 626 ? -12.601 -21.467 44.079 1.00 93.31 626 ARG A O 1
ATOM 4915 N N . GLU A 1 627 ? -11.804 -20.106 42.482 1.00 93.50 627 GLU A N 1
ATOM 4916 C CA . GLU A 1 627 ? -10.907 -19.337 43.352 1.00 93.50 627 GLU A CA 1
ATOM 4917 C C . GLU A 1 627 ? -11.402 -17.917 43.644 1.00 93.50 627 GLU A C 1
ATOM 4919 O O . GLU A 1 627 ? -11.028 -17.335 44.664 1.00 93.50 627 GLU A O 1
ATOM 4924 N N . VAL A 1 628 ? -12.256 -17.341 42.791 1.00 92.69 628 VAL A N 1
ATOM 4925 C CA . VAL A 1 628 ? -12.878 -16.039 43.072 1.00 92.69 628 VAL A CA 1
ATOM 4926 C C . VAL A 1 628 ? -13.985 -16.212 44.114 1.00 92.69 628 VAL A C 1
ATOM 4928 O O . VAL A 1 628 ? -14.832 -17.111 44.029 1.00 92.69 628 VAL A O 1
ATOM 4931 N N . SER A 1 629 ? -14.003 -15.324 45.114 1.00 95.31 629 SER A N 1
ATOM 4932 C CA . SER A 1 629 ? -14.941 -15.431 46.233 1.00 95.31 629 SER A CA 1
ATOM 4933 C C . SER A 1 629 ? -16.404 -15.453 45.747 1.00 95.31 629 SER A C 1
ATOM 4935 O O . SER A 1 629 ? -16.763 -14.724 44.815 1.00 95.31 629 SER A O 1
ATOM 4937 N N . PRO A 1 630 ? -17.291 -16.258 46.367 1.00 93.12 630 PRO A N 1
ATOM 4938 C CA . PRO A 1 630 ? -18.697 -16.342 45.959 1.00 93.12 630 PRO A CA 1
ATOM 4939 C C . PRO A 1 630 ? -19.419 -14.987 45.931 1.00 93.12 630 PRO A C 1
ATOM 4941 O O . PRO A 1 630 ? -20.264 -14.757 45.069 1.00 93.12 630 PRO A O 1
ATOM 4944 N N . VAL A 1 631 ? -19.054 -14.074 46.840 1.00 94.56 631 VAL A N 1
ATOM 4945 C CA . VAL A 1 631 ? -19.610 -12.713 46.913 1.00 94.56 631 VAL A CA 1
ATOM 4946 C C . VAL A 1 631 ? -19.257 -11.907 45.664 1.00 94.56 631 VAL A C 1
ATOM 4948 O O . VAL A 1 631 ? -20.138 -11.296 45.061 1.00 94.56 631 VAL A O 1
ATOM 4951 N N . LEU A 1 632 ? -17.989 -11.924 45.240 1.00 92.75 632 LEU A N 1
ATOM 4952 C CA . LEU A 1 632 ? -17.554 -11.204 44.041 1.00 92.75 632 LEU A CA 1
ATOM 4953 C C . LEU A 1 632 ? -18.142 -11.824 42.772 1.00 92.75 632 LEU A C 1
ATOM 4955 O O . LEU A 1 632 ? -18.619 -11.091 41.910 1.00 92.75 632 LEU A O 1
ATOM 4959 N N . ARG A 1 633 ? -18.203 -13.158 42.685 1.00 92.94 633 ARG A N 1
ATOM 4960 C CA . ARG A 1 633 ? -18.857 -13.839 41.558 1.00 92.94 633 ARG A CA 1
ATOM 4961 C C . ARG A 1 633 ? -20.321 -13.454 41.420 1.00 92.94 633 ARG A C 1
ATOM 4963 O O . ARG A 1 633 ? -20.767 -13.163 40.316 1.00 92.94 633 ARG A O 1
ATOM 4970 N N . ARG A 1 634 ? -21.065 -13.435 42.531 1.00 90.31 634 ARG A N 1
ATOM 4971 C CA . ARG A 1 634 ? -22.479 -13.044 42.533 1.00 90.31 634 ARG A CA 1
ATOM 4972 C C . ARG A 1 634 ? -22.644 -11.605 42.032 1.00 90.31 634 ARG A C 1
ATOM 4974 O O . ARG A 1 634 ? -23.414 -11.399 41.108 1.00 90.31 634 ARG A O 1
ATOM 4981 N N . ARG A 1 635 ? -21.826 -10.660 42.513 1.00 90.06 635 ARG A N 1
ATOM 4982 C CA . ARG A 1 635 ? -21.836 -9.259 42.040 1.00 90.06 635 ARG A CA 1
ATOM 4983 C C . ARG A 1 635 ? -21.633 -9.110 40.529 1.00 90.06 635 ARG A C 1
ATOM 4985 O O . ARG A 1 635 ? -22.228 -8.221 39.938 1.00 90.06 635 ARG A O 1
ATOM 4992 N N . VAL A 1 636 ? -20.788 -9.944 39.924 1.00 90.38 636 VAL A N 1
ATOM 4993 C CA . VAL A 1 636 ? -20.553 -9.940 38.469 1.00 90.38 636 VAL A CA 1
ATOM 4994 C C . VAL A 1 636 ? -21.725 -10.576 37.725 1.00 90.38 636 VAL A C 1
ATOM 4996 O O . VAL A 1 636 ? -22.204 -10.043 36.734 1.00 90.38 636 VAL A O 1
ATOM 4999 N N . LEU A 1 637 ? -22.204 -11.716 38.214 1.00 89.62 637 LEU A N 1
ATOM 5000 C CA . LEU A 1 637 ? -23.244 -12.490 37.548 1.00 89.62 637 LEU A CA 1
ATOM 5001 C C . LEU A 1 637 ? -24.651 -11.891 37.705 1.00 89.62 637 LEU A C 1
ATOM 5003 O O . LEU A 1 637 ? -25.554 -12.303 36.987 1.00 89.62 637 LEU A O 1
ATOM 5007 N N . ASP A 1 638 ? -24.860 -10.965 38.643 1.00 90.31 638 ASP A N 1
ATOM 5008 C CA . ASP A 1 638 ? -26.163 -10.335 38.896 1.00 90.31 638 ASP A CA 1
ATOM 5009 C C . ASP A 1 638 ? -26.602 -9.341 37.819 1.00 90.31 638 ASP A C 1
ATOM 5011 O O . ASP A 1 638 ? -27.787 -9.016 37.750 1.00 90.31 638 ASP A O 1
ATOM 5015 N N . PHE A 1 639 ? -25.696 -8.937 36.927 1.00 91.31 639 PHE A N 1
ATOM 5016 C CA . PHE A 1 639 ? -26.059 -8.205 35.720 1.00 91.31 639 PHE A CA 1
ATOM 5017 C C . PHE A 1 639 ? -26.805 -9.134 34.743 1.00 91.31 639 PHE A C 1
ATOM 5019 O O . PHE A 1 639 ? -26.240 -10.140 34.307 1.00 91.31 639 PHE A O 1
ATOM 5026 N N . PRO A 1 640 ? -28.065 -8.833 34.377 1.00 89.25 640 PRO A N 1
ATOM 5027 C CA . PRO A 1 640 ? -28.883 -9.721 33.545 1.00 89.25 640 PRO A CA 1
ATOM 5028 C C . PRO A 1 640 ? -28.392 -9.822 32.095 1.00 89.25 640 PRO A C 1
ATOM 5030 O O . PRO A 1 640 ? -28.697 -10.796 31.413 1.00 89.25 640 PRO A O 1
ATOM 5033 N N . ASN A 1 641 ? -27.640 -8.823 31.640 1.00 92.56 641 ASN A N 1
ATOM 5034 C CA . ASN A 1 641 ? -27.086 -8.690 30.299 1.00 92.56 641 ASN A CA 1
ATOM 5035 C C . ASN A 1 641 ? -25.607 -9.114 30.203 1.00 92.56 641 ASN A C 1
ATOM 5037 O O . ASN A 1 641 ? -24.970 -8.880 29.178 1.00 92.56 641 ASN A O 1
ATOM 5041 N N . PHE A 1 642 ? -25.047 -9.699 31.269 1.00 93.44 642 PHE A N 1
ATOM 5042 C CA . PHE A 1 642 ? -23.652 -10.127 31.332 1.00 93.44 642 PHE A CA 1
ATOM 5043 C C . PHE A 1 642 ? -23.525 -11.647 31.220 1.00 93.44 642 PHE A C 1
ATOM 5045 O O . PHE A 1 642 ? -24.129 -12.406 31.984 1.00 93.44 642 PHE A O 1
ATOM 5052 N N . HIS A 1 643 ? -22.673 -12.096 30.304 1.00 93.19 643 HIS A N 1
ATOM 5053 C CA . HIS A 1 643 ? -22.470 -13.506 30.005 1.00 93.19 643 HIS A CA 1
ATOM 5054 C C . HIS A 1 643 ? -20.984 -13.861 29.953 1.00 93.19 643 HIS A C 1
ATOM 5056 O O . HIS A 1 643 ? -20.164 -13.064 29.507 1.00 93.19 643 HIS A O 1
ATOM 5062 N N . ILE A 1 644 ? -20.635 -15.080 30.373 1.00 94.19 644 ILE A N 1
ATOM 5063 C CA . ILE A 1 644 ? -19.256 -15.590 30.342 1.00 94.19 644 ILE A CA 1
ATOM 5064 C C . ILE A 1 644 ? -19.157 -16.774 29.377 1.00 94.19 644 ILE A C 1
ATOM 5066 O O . ILE A 1 644 ? -19.912 -17.749 29.492 1.00 94.19 644 ILE A O 1
ATOM 5070 N N . LEU A 1 645 ? -18.187 -16.692 28.467 1.00 93.38 645 LEU A N 1
ATOM 5071 C CA . LEU A 1 645 ? -17.851 -17.706 27.473 1.00 93.38 645 LEU A CA 1
ATOM 5072 C C . LEU A 1 645 ? -16.391 -18.148 27.648 1.00 93.38 645 LEU A C 1
ATOM 5074 O O . LEU A 1 645 ? -15.481 -17.323 27.615 1.00 93.38 645 LEU A O 1
ATOM 5078 N N . ALA A 1 646 ? -16.166 -19.454 27.802 1.00 94.25 646 ALA A N 1
ATOM 5079 C CA . ALA A 1 646 ? -14.829 -20.039 27.800 1.00 94.25 646 ALA A CA 1
ATOM 5080 C C . ALA A 1 646 ? -14.356 -20.291 26.362 1.00 94.25 646 ALA A C 1
ATOM 5082 O O . ALA A 1 646 ? -14.978 -21.062 25.620 1.00 94.25 646 ALA A O 1
ATOM 5083 N N . GLY A 1 647 ? -13.237 -19.685 25.967 1.00 93.31 647 GLY A N 1
ATOM 5084 C CA . GLY A 1 647 ? -12.701 -19.846 24.620 1.00 93.31 647 GLY A CA 1
ATOM 5085 C C . GLY A 1 647 ? -11.393 -19.106 24.370 1.00 93.31 647 GLY A C 1
ATOM 5086 O O . GLY A 1 647 ? -10.861 -18.413 25.230 1.00 93.31 647 GLY A O 1
ATOM 5087 N N . ASN A 1 648 ? -10.860 -19.279 23.167 1.00 92.06 648 ASN A N 1
ATOM 5088 C CA . ASN A 1 648 ? -9.640 -18.620 22.727 1.00 92.06 648 ASN A CA 1
ATOM 5089 C C . ASN A 1 648 ? -9.999 -17.443 21.815 1.00 92.06 648 ASN A C 1
ATOM 5091 O O . ASN A 1 648 ? -10.556 -17.637 20.735 1.00 92.06 648 ASN A O 1
ATOM 5095 N N . GLY A 1 649 ? -9.613 -16.234 22.219 1.00 89.25 649 GLY A N 1
ATOM 5096 C CA . GLY A 1 649 ? -9.906 -14.995 21.501 1.00 89.25 649 GLY A CA 1
ATOM 5097 C C . GLY A 1 649 ? -9.504 -14.960 20.024 1.00 89.25 649 GLY A C 1
ATOM 5098 O O . GLY A 1 649 ? -10.139 -14.225 19.279 1.00 89.25 649 GLY A O 1
ATOM 5099 N N . VAL A 1 650 ? -8.517 -15.750 19.572 1.00 91.81 650 VAL A N 1
ATOM 5100 C CA . VAL A 1 650 ? -8.080 -15.737 18.159 1.00 91.81 650 VAL A CA 1
ATOM 5101 C C . VAL A 1 650 ? -8.781 -16.752 17.256 1.00 91.81 650 VAL A C 1
ATOM 5103 O O . VAL A 1 650 ? -8.738 -16.606 16.036 1.00 91.81 650 VAL A O 1
ATOM 5106 N N . HIS A 1 651 ? -9.440 -17.774 17.810 1.00 92.69 651 HIS A N 1
ATOM 5107 C CA . HIS A 1 651 ? -10.174 -18.753 16.999 1.00 92.69 651 HIS A CA 1
ATOM 5108 C C . HIS A 1 651 ? -11.461 -18.149 16.403 1.00 92.69 651 HIS A C 1
ATOM 5110 O O . HIS A 1 651 ? -11.985 -17.181 16.958 1.00 92.69 651 HIS A O 1
ATOM 5116 N N . PRO A 1 652 ? -12.026 -18.731 15.321 1.00 92.62 652 PRO A N 1
ATOM 5117 C CA . PRO A 1 652 ? -13.254 -18.233 14.693 1.00 92.62 652 PRO A CA 1
ATOM 5118 C C . PRO A 1 652 ? -14.373 -17.988 15.713 1.00 92.62 652 PRO A C 1
ATOM 5120 O O . PRO A 1 652 ? -14.869 -18.922 16.358 1.00 92.62 652 PRO A O 1
ATOM 5123 N N . LEU A 1 653 ? -14.729 -16.717 15.915 1.00 92.12 653 LEU A N 1
ATOM 5124 C CA . LEU A 1 653 ? -15.571 -16.287 17.034 1.00 92.12 653 LEU A CA 1
ATOM 5125 C C . LEU A 1 653 ? -16.994 -16.822 16.901 1.00 92.12 653 LEU A C 1
ATOM 5127 O O . LEU A 1 653 ? -17.588 -17.229 17.902 1.00 92.12 653 LEU A O 1
ATOM 5131 N N . ARG A 1 654 ? -17.536 -16.906 15.679 1.00 90.00 654 ARG A N 1
ATOM 5132 C CA . ARG A 1 654 ? -18.896 -17.417 15.466 1.00 90.00 654 ARG A CA 1
ATOM 5133 C C . ARG A 1 654 ? -19.026 -18.862 15.937 1.00 90.00 654 ARG A C 1
ATOM 5135 O O . ARG A 1 654 ? -19.995 -19.205 16.613 1.00 90.00 654 ARG A O 1
ATOM 5142 N N . LYS A 1 655 ? -18.022 -19.697 15.657 1.00 89.69 655 LYS A N 1
ATOM 5143 C CA . LYS A 1 655 ? -17.983 -21.093 16.120 1.00 89.69 655 LYS A CA 1
ATOM 5144 C C . LYS A 1 655 ? -17.945 -21.187 17.648 1.00 89.69 655 LYS A C 1
ATOM 5146 O O . LYS A 1 655 ? -18.591 -22.063 18.216 1.00 89.69 655 LYS A O 1
ATOM 5151 N N . GLN A 1 656 ? -17.217 -20.291 18.311 1.00 91.25 656 GLN A N 1
ATOM 5152 C CA . GLN A 1 656 ? -17.116 -20.271 19.773 1.00 91.25 656 GLN A CA 1
ATOM 5153 C C . GLN A 1 656 ? -18.423 -19.822 20.435 1.00 91.25 656 GLN A C 1
ATOM 5155 O O . GLN A 1 656 ? -18.900 -20.486 21.354 1.00 91.25 656 GLN A O 1
ATOM 5160 N N . ILE A 1 657 ? -19.052 -18.761 19.919 1.00 89.00 657 ILE A N 1
ATOM 5161 C CA . ILE A 1 657 ? -20.336 -18.236 20.413 1.00 89.00 657 ILE A CA 1
ATOM 5162 C C . ILE A 1 657 ? -21.446 -19.292 20.285 1.00 89.00 657 ILE A C 1
ATOM 5164 O O . ILE A 1 657 ? -22.233 -19.498 21.214 1.00 89.00 657 ILE A O 1
ATOM 5168 N N . LEU A 1 658 ? -21.486 -20.011 19.159 1.00 85.75 658 LEU A N 1
ATOM 5169 C CA . LEU A 1 658 ? -22.468 -21.072 18.911 1.00 85.75 658 LEU A CA 1
ATOM 5170 C C . LEU A 1 658 ? -22.159 -22.385 19.658 1.00 85.75 658 LEU A C 1
ATOM 5172 O O . LEU A 1 658 ? -23.027 -23.250 19.747 1.00 85.75 658 LEU A O 1
ATOM 5176 N N . GLY A 1 659 ? -20.960 -22.538 20.231 1.00 84.38 659 GLY A N 1
ATOM 5177 C CA . GLY A 1 659 ? -20.531 -23.737 20.960 1.00 84.38 659 GLY A CA 1
ATOM 5178 C C . GLY A 1 659 ? -21.182 -23.913 22.339 1.00 84.38 659 GLY A C 1
ATOM 5179 O O . GLY A 1 659 ? -22.034 -23.136 22.756 1.00 84.38 659 GLY A O 1
ATOM 5180 N N . SER A 1 660 ? -20.791 -24.938 23.099 1.00 80.75 660 SER A N 1
ATOM 5181 C CA . SER A 1 660 ? -21.384 -25.273 24.412 1.00 80.75 660 SER A CA 1
ATOM 5182 C C . SER A 1 660 ? -20.665 -24.672 25.629 1.00 80.75 660 SER A C 1
ATOM 5184 O O . SER A 1 660 ? -21.139 -24.844 26.747 1.00 80.75 660 SER A O 1
ATOM 5186 N N . ASN A 1 661 ? -19.563 -23.944 25.434 1.00 85.38 661 ASN A N 1
ATOM 5187 C CA . ASN A 1 661 ? -18.600 -23.566 26.483 1.00 85.38 661 ASN A CA 1
ATOM 5188 C C . ASN A 1 661 ? -19.013 -22.356 27.347 1.00 85.38 661 ASN A C 1
ATOM 5190 O O . ASN A 1 661 ? -18.185 -21.538 27.741 1.00 85.38 661 ASN A O 1
ATOM 5194 N N . TRP A 1 662 ? -20.304 -22.214 27.625 1.00 88.81 662 TRP A N 1
ATOM 5195 C CA . TRP A 1 662 ? -20.845 -21.103 28.404 1.00 88.81 662 TRP A CA 1
ATOM 5196 C C . TRP A 1 662 ? -21.004 -21.506 29.866 1.00 88.81 662 TRP A C 1
ATOM 5198 O O . TRP A 1 662 ? -21.449 -22.618 30.155 1.00 88.81 662 TRP A O 1
ATOM 5208 N N . VAL A 1 663 ? -20.710 -20.582 30.781 1.00 85.31 663 VAL A N 1
ATOM 5209 C CA . VAL A 1 663 ? -20.971 -20.777 32.218 1.00 85.31 663 VAL A CA 1
ATOM 5210 C C . VAL A 1 663 ? -22.478 -20.960 32.439 1.00 85.31 663 VAL A C 1
ATOM 5212 O O . VAL A 1 663 ? -23.273 -20.294 31.781 1.00 85.31 663 VAL A O 1
ATOM 5215 N N . GLU A 1 664 ? -22.897 -21.838 33.359 1.00 74.50 664 GLU A N 1
ATOM 5216 C CA . GLU A 1 664 ? -24.290 -22.317 33.501 1.00 74.50 664 GLU A CA 1
ATOM 5217 C C . GLU A 1 664 ? -25.352 -21.197 33.484 1.00 74.50 664 GLU A C 1
ATOM 5219 O O . GLU A 1 664 ? -26.316 -21.258 32.721 1.00 74.50 664 GLU A O 1
ATOM 5224 N N . ARG A 1 665 ? -25.140 -20.116 34.252 1.00 73.38 665 ARG A N 1
ATOM 5225 C CA . ARG A 1 665 ? -26.052 -18.951 34.315 1.00 73.38 665 ARG A CA 1
ATOM 5226 C C . ARG A 1 665 ? -26.155 -18.195 32.979 1.00 73.38 665 ARG A C 1
ATOM 5228 O O . ARG A 1 665 ? -27.158 -17.542 32.719 1.00 73.38 665 ARG A O 1
ATOM 5235 N N . SER A 1 666 ? -25.146 -18.323 32.121 1.00 73.62 666 SER A N 1
ATOM 5236 C CA . SER A 1 666 ? -25.044 -17.687 30.801 1.00 73.62 666 SER A CA 1
ATOM 5237 C C . SER A 1 666 ? -25.633 -18.535 29.664 1.00 73.62 666 SER A C 1
ATOM 5239 O O . SER A 1 666 ? -25.601 -18.115 28.511 1.00 73.62 666 SER A O 1
ATOM 5241 N N . LYS A 1 667 ? -26.181 -19.728 29.944 1.00 65.44 667 LYS A N 1
ATOM 5242 C CA . LYS A 1 667 ? -26.752 -20.607 28.905 1.00 65.44 667 LYS A CA 1
ATOM 5243 C C . LYS A 1 667 ? -28.053 -20.082 28.285 1.00 65.44 667 LYS A C 1
ATOM 5245 O O . LYS A 1 667 ? -28.373 -20.477 27.166 1.00 65.44 667 LYS A O 1
ATOM 5250 N N . LYS A 1 668 ? -28.784 -19.179 28.956 1.00 60.75 668 LYS A N 1
ATOM 5251 C CA . LYS A 1 668 ? -29.884 -18.408 28.343 1.00 60.75 668 LYS A CA 1
ATOM 5252 C C . LYS A 1 668 ? -29.282 -17.316 27.451 1.00 60.75 668 LYS A C 1
ATOM 5254 O O . LYS A 1 668 ? -29.100 -16.186 27.885 1.00 60.75 668 LYS A O 1
ATOM 5259 N N . ARG A 1 669 ? -28.896 -17.689 26.232 1.00 60.44 669 ARG A N 1
ATOM 5260 C CA . ARG A 1 669 ? -28.220 -16.808 25.268 1.00 60.44 669 ARG A CA 1
ATOM 5261 C C . ARG A 1 669 ? -29.240 -16.031 24.440 1.00 60.44 669 ARG A C 1
ATOM 5263 O O . ARG A 1 669 ? -30.232 -16.612 24.007 1.00 60.44 669 ARG A O 1
ATOM 5270 N N . ARG A 1 670 ? -28.939 -14.774 24.105 1.00 59.41 670 ARG A N 1
ATOM 5271 C CA . ARG A 1 670 ? -29.463 -14.180 22.866 1.00 59.41 670 ARG A CA 1
ATOM 5272 C C . ARG A 1 670 ? -28.658 -14.738 21.692 1.00 59.41 670 ARG A C 1
ATOM 5274 O O . ARG A 1 670 ? -27.429 -14.675 21.696 1.00 59.41 670 ARG A O 1
ATOM 5281 N N . THR A 1 671 ? -29.342 -15.335 20.723 1.00 68.69 671 THR A N 1
ATOM 5282 C CA . THR A 1 671 ? -28.743 -15.770 19.455 1.00 68.69 671 THR A CA 1
ATOM 5283 C C . THR A 1 671 ? -28.301 -14.551 18.659 1.00 68.69 671 THR A C 1
ATOM 5285 O O . THR A 1 671 ? -29.093 -13.631 18.507 1.00 68.69 671 THR A O 1
ATOM 5288 N N . LEU A 1 672 ? -27.068 -14.564 18.148 1.00 80.25 672 LEU A N 1
ATOM 5289 C CA . LEU A 1 672 ? -26.558 -13.527 17.252 1.00 80.25 672 LEU A CA 1
ATOM 5290 C C . LEU A 1 672 ? -27.250 -13.677 15.893 1.00 80.25 672 LEU A C 1
ATOM 5292 O O . LEU A 1 672 ? -26.973 -14.630 15.154 1.00 80.25 672 LEU A O 1
ATOM 5296 N N . ALA A 1 673 ? -28.200 -12.795 15.607 1.00 83.62 673 ALA A N 1
ATOM 5297 C CA . ALA A 1 673 ? -28.966 -12.809 14.378 1.00 83.62 673 ALA A CA 1
ATOM 5298 C C . ALA A 1 673 ? -28.168 -12.186 13.226 1.00 83.62 673 ALA A C 1
ATOM 5300 O O . ALA A 1 673 ? -27.185 -11.454 13.386 1.00 83.62 673 ALA A O 1
ATOM 5301 N N . THR A 1 674 ? -28.584 -12.530 12.010 1.00 85.69 674 THR A N 1
ATOM 5302 C CA . THR A 1 674 ? -28.003 -11.933 10.807 1.00 85.69 674 THR A CA 1
ATOM 5303 C C . THR A 1 674 ? -28.379 -10.459 10.768 1.00 85.69 674 THR A C 1
ATOM 5305 O O . THR A 1 674 ? -29.557 -10.127 10.821 1.00 85.69 674 THR A O 1
ATOM 5308 N N . GLY A 1 675 ? -27.379 -9.589 10.655 1.00 85.44 675 GLY A N 1
ATOM 5309 C CA . GLY A 1 675 ? -27.588 -8.147 10.616 1.00 85.44 675 GLY A CA 1
ATOM 5310 C C . GLY A 1 675 ? -27.528 -7.448 11.974 1.00 85.44 675 GLY A C 1
ATOM 5311 O O . GLY A 1 675 ? -27.509 -6.223 11.960 1.00 85.44 675 GLY A O 1
ATOM 5312 N N . ASP A 1 676 ? -27.424 -8.149 13.107 1.00 91.56 676 ASP A N 1
ATOM 5313 C CA . ASP A 1 676 ? -27.161 -7.522 14.415 1.00 91.56 676 ASP A CA 1
ATOM 5314 C C . ASP A 1 676 ? -25.850 -6.733 14.403 1.00 91.56 676 ASP A C 1
ATOM 5316 O O . ASP A 1 676 ? -24.885 -7.125 13.733 1.00 91.56 676 ASP A O 1
ATOM 5320 N N . ALA A 1 677 ? -25.796 -5.642 15.168 1.00 95.81 677 ALA A N 1
ATOM 5321 C CA . ALA A 1 677 ? -24.580 -4.853 15.314 1.00 95.81 677 ALA A CA 1
ATOM 5322 C C . ALA A 1 677 ? -23.641 -5.507 16.333 1.00 95.81 677 ALA A C 1
ATOM 5324 O O . ALA A 1 677 ? -24.024 -5.825 17.459 1.00 95.81 677 ALA A O 1
ATOM 5325 N N . ILE A 1 678 ? -22.384 -5.700 15.937 1.00 96.88 678 ILE A N 1
ATOM 5326 C CA . ILE A 1 678 ? -21.379 -6.350 16.778 1.00 96.88 678 ILE A CA 1
ATOM 5327 C C . ILE A 1 678 ? -20.328 -5.318 17.165 1.00 96.88 678 ILE A C 1
ATOM 5329 O O . ILE A 1 678 ? -19.797 -4.610 16.307 1.00 96.88 678 ILE A O 1
ATOM 5333 N N . ALA A 1 679 ? -20.011 -5.249 18.451 1.00 97.56 679 ALA A N 1
ATOM 5334 C CA . ALA A 1 679 ? -18.829 -4.580 18.963 1.00 97.56 679 ALA A CA 1
ATOM 5335 C C . ALA A 1 679 ? -17.876 -5.625 19.550 1.00 97.56 679 ALA A C 1
ATOM 5337 O O . ALA A 1 679 ? -18.297 -6.525 20.269 1.00 97.56 679 ALA A O 1
ATOM 5338 N N . ILE A 1 680 ? -16.589 -5.518 19.242 1.00 97.62 680 ILE A N 1
ATOM 5339 C CA . ILE A 1 680 ? -15.544 -6.384 19.788 1.00 97.62 680 ILE A CA 1
ATOM 5340 C C . ILE A 1 680 ? -14.490 -5.489 20.420 1.00 97.62 680 ILE A C 1
ATOM 5342 O O . ILE A 1 680 ? -14.021 -4.537 19.796 1.00 97.62 680 ILE A O 1
ATOM 5346 N N . ARG A 1 681 ? -14.080 -5.805 21.643 1.00 95.94 681 ARG A N 1
ATOM 5347 C CA . ARG A 1 681 ? -12.910 -5.208 22.280 1.00 95.94 681 ARG A CA 1
ATOM 5348 C C . ARG A 1 681 ? -11.895 -6.295 22.555 1.00 95.94 681 ARG A C 1
ATOM 5350 O O . ARG A 1 681 ? -12.200 -7.297 23.187 1.00 95.94 681 ARG A O 1
ATOM 5357 N N . ALA A 1 682 ? -10.686 -6.077 22.059 1.00 93.75 682 ALA A N 1
ATOM 5358 C CA . ALA A 1 682 ? -9.540 -6.932 22.345 1.00 93.75 682 ALA A CA 1
ATOM 5359 C C . ALA A 1 682 ? -8.324 -6.121 22.805 1.00 93.75 682 ALA A C 1
ATOM 5361 O O . ALA A 1 682 ? -7.200 -6.612 22.738 1.00 93.75 682 ALA A O 1
ATOM 5362 N N . ALA A 1 683 ? -8.554 -4.891 23.267 1.00 85.69 683 ALA A N 1
ATOM 5363 C CA . ALA A 1 683 ? -7.520 -4.011 23.784 1.00 85.69 683 ALA A CA 1
ATOM 5364 C C . ALA A 1 683 ? -6.821 -4.628 25.010 1.00 85.69 683 ALA A C 1
ATOM 5366 O O . ALA A 1 683 ? -7.476 -4.960 25.998 1.00 85.69 683 ALA A O 1
ATOM 5367 N N . ASN A 1 684 ? -5.492 -4.722 24.971 1.00 83.25 684 ASN A N 1
ATOM 5368 C CA . ASN A 1 684 ? -4.643 -5.331 26.003 1.00 83.25 684 ASN A CA 1
ATOM 5369 C C . ASN A 1 684 ? -4.901 -6.827 26.266 1.00 83.25 684 ASN A C 1
ATOM 5371 O O . ASN A 1 684 ? -4.715 -7.310 27.390 1.00 83.25 684 ASN A O 1
ATOM 5375 N N . SER A 1 685 ? -5.297 -7.553 25.225 1.00 88.56 685 SER A N 1
ATOM 5376 C CA . SER A 1 685 ? -5.506 -8.999 25.215 1.00 88.56 685 SER A CA 1
ATOM 5377 C C . SER A 1 685 ? -4.689 -9.632 24.078 1.00 88.56 685 SER A C 1
ATOM 5379 O O . SER A 1 685 ? -3.464 -9.535 24.073 1.00 88.56 685 SER A O 1
ATOM 5381 N N . ILE A 1 686 ? -5.332 -10.268 23.100 1.00 91.62 686 ILE A N 1
ATOM 5382 C CA . ILE A 1 686 ? -4.678 -10.867 21.932 1.00 91.62 686 ILE A CA 1
ATOM 5383 C C . ILE A 1 686 ? -3.842 -9.845 21.147 1.00 91.62 686 ILE A C 1
ATOM 5385 O O . ILE A 1 686 ? -2.841 -10.210 20.547 1.00 91.62 686 ILE A O 1
ATOM 5389 N N . ASP A 1 687 ? -4.187 -8.560 21.209 1.00 87.31 687 ASP A N 1
ATOM 5390 C CA . ASP A 1 687 ? -3.478 -7.479 20.530 1.00 87.31 687 ASP A CA 1
ATOM 5391 C C . ASP A 1 687 ? -2.045 -7.242 21.029 1.00 87.31 687 ASP A C 1
ATOM 5393 O O . ASP A 1 687 ? -1.213 -6.822 20.238 1.00 87.31 687 ASP A O 1
ATOM 5397 N N . ILE A 1 688 ? -1.730 -7.549 22.290 1.00 86.00 688 ILE A N 1
ATOM 5398 C CA . ILE A 1 688 ? -0.381 -7.410 22.862 1.00 86.00 688 ILE A CA 1
ATOM 5399 C C . ILE A 1 688 ? 0.383 -8.736 22.929 1.00 86.00 688 ILE A C 1
ATOM 5401 O O . ILE A 1 688 ? 1.614 -8.729 23.013 1.00 86.00 688 ILE A O 1
ATOM 5405 N N . TYR A 1 689 ? -0.334 -9.862 22.909 1.00 85.81 689 TYR A N 1
ATOM 5406 C CA . TYR A 1 689 ? 0.239 -11.202 23.046 1.00 85.81 689 TYR A CA 1
ATOM 5407 C C . TYR A 1 689 ? 0.540 -11.875 21.716 1.00 85.81 689 TYR A C 1
ATOM 5409 O O . TYR A 1 689 ? 1.547 -12.570 21.596 1.00 85.81 689 TYR A O 1
ATOM 5417 N N . GLU A 1 690 ? -0.324 -11.676 20.727 1.00 89.69 690 GLU A N 1
ATOM 5418 C CA . GLU A 1 690 ? -0.266 -12.411 19.474 1.00 89.69 690 GLU A CA 1
ATOM 5419 C C . GLU A 1 690 ? 0.454 -11.613 18.397 1.00 89.69 690 GLU A C 1
ATOM 5421 O O . GLU A 1 690 ? 0.405 -10.384 18.342 1.00 89.69 690 GLU A O 1
ATOM 5426 N N . THR A 1 691 ? 1.137 -12.334 17.516 1.00 87.19 691 THR A N 1
ATOM 5427 C CA . THR A 1 691 ? 1.870 -11.735 16.396 1.00 87.19 691 THR A CA 1
ATOM 5428 C C . THR A 1 691 ? 0.924 -11.274 15.286 1.00 87.19 691 THR A C 1
ATOM 5430 O O . THR A 1 691 ? -0.169 -11.822 15.122 1.00 87.19 691 THR A O 1
ATOM 5433 N N . TRP A 1 692 ? 1.361 -10.311 14.462 1.00 88.19 692 TRP A N 1
ATOM 5434 C CA . TRP A 1 692 ? 0.572 -9.829 13.321 1.00 88.19 692 TRP A CA 1
ATOM 5435 C C . TRP A 1 692 ? -0.012 -10.948 12.437 1.00 88.19 692 TRP A C 1
ATOM 5437 O O . TRP A 1 692 ? -1.199 -10.867 12.155 1.00 88.19 692 TRP A O 1
ATOM 5447 N N . PRO A 1 693 ? 0.720 -12.007 12.027 1.00 88.31 693 PRO A N 1
ATOM 5448 C CA . PRO A 1 693 ? 0.134 -13.068 11.199 1.00 88.31 693 PRO A CA 1
ATOM 5449 C C . PRO A 1 693 ? -1.076 -13.770 11.835 1.00 88.31 693 PRO A C 1
ATOM 5451 O O . PRO A 1 693 ? -2.031 -14.105 11.136 1.00 88.31 693 PRO A O 1
ATOM 5454 N N . VAL A 1 694 ? -1.057 -13.969 13.158 1.00 89.81 694 VAL A N 1
ATOM 5455 C CA . VAL A 1 694 ? -2.184 -14.560 13.898 1.00 89.81 694 VAL A CA 1
ATOM 5456 C C . VAL A 1 694 ? -3.365 -13.588 13.923 1.00 89.81 694 VAL A C 1
ATOM 5458 O O . VAL A 1 694 ? -4.495 -13.978 13.638 1.00 89.81 694 VAL A O 1
ATOM 5461 N N . ILE A 1 695 ? -3.097 -12.309 14.194 1.00 93.38 695 ILE A N 1
ATOM 5462 C CA . ILE A 1 695 ? -4.113 -11.250 14.226 1.00 93.38 695 ILE A CA 1
ATOM 5463 C C . ILE A 1 695 ? -4.727 -10.994 12.846 1.00 93.38 695 ILE A C 1
ATOM 5465 O O . ILE A 1 695 ? -5.939 -10.852 12.727 1.00 93.38 695 ILE A O 1
ATOM 5469 N N . GLU A 1 696 ? -3.922 -10.964 11.789 1.00 92.94 696 GLU A N 1
ATOM 5470 C CA . GLU A 1 696 ? -4.398 -10.795 10.418 1.00 92.94 696 GLU A CA 1
ATOM 5471 C C . GLU A 1 696 ? -5.340 -11.936 10.039 1.00 92.94 696 GLU A C 1
ATOM 5473 O O . GLU A 1 696 ? -6.422 -11.689 9.507 1.00 92.94 696 GLU A O 1
ATOM 5478 N N . ARG A 1 697 ? -4.983 -13.178 10.395 1.00 91.88 697 ARG A N 1
ATOM 5479 C CA . ARG A 1 697 ? -5.866 -14.327 10.194 1.00 91.88 697 ARG A CA 1
ATOM 5480 C C . ARG A 1 697 ? -7.167 -14.197 10.985 1.00 91.88 697 ARG A C 1
ATOM 5482 O O . ARG A 1 697 ? -8.230 -14.428 10.420 1.00 91.88 697 ARG A O 1
ATOM 5489 N N . HIS A 1 698 ? -7.088 -13.780 12.244 1.00 94.81 698 HIS A N 1
ATOM 5490 C CA . HIS A 1 698 ? -8.257 -13.538 13.085 1.00 94.81 698 HIS A CA 1
ATOM 5491 C C . HIS A 1 698 ? -9.209 -12.488 12.482 1.00 94.81 698 HIS A C 1
ATOM 5493 O O . HIS A 1 698 ? -10.417 -12.710 12.425 1.00 94.81 698 HIS A O 1
ATOM 5499 N N . LEU A 1 699 ? -8.681 -11.375 11.963 1.00 96.25 699 LEU A N 1
ATOM 5500 C CA . LEU A 1 699 ? -9.483 -10.338 11.305 1.00 96.25 699 LEU A CA 1
ATOM 5501 C C . LEU A 1 699 ? -10.126 -10.842 10.003 1.00 96.25 699 LEU A C 1
ATOM 5503 O O . LEU A 1 699 ? -11.289 -10.537 9.746 1.00 96.25 699 LEU A O 1
ATOM 5507 N N . ILE A 1 700 ? -9.414 -11.655 9.214 1.00 94.19 700 ILE A N 1
ATOM 5508 C CA . ILE A 1 700 ? -9.975 -12.318 8.022 1.00 94.19 700 ILE A CA 1
ATOM 5509 C C . ILE A 1 700 ? -11.127 -13.251 8.414 1.00 94.19 700 ILE A C 1
ATOM 5511 O O . ILE A 1 700 ? -12.183 -13.223 7.780 1.00 94.19 700 ILE A O 1
ATOM 5515 N N . ASP A 1 701 ? -10.940 -14.051 9.464 1.00 95.25 701 ASP A N 1
ATOM 5516 C CA . ASP A 1 701 ? -11.956 -14.987 9.943 1.00 95.25 701 ASP A CA 1
ATOM 5517 C C . ASP A 1 701 ? -13.193 -14.237 10.469 1.00 95.25 701 ASP A C 1
ATOM 5519 O O . ASP A 1 701 ? -14.307 -14.620 10.128 1.00 95.25 701 ASP A O 1
ATOM 5523 N N . ILE A 1 702 ? -13.037 -13.115 11.188 1.00 96.38 702 ILE A N 1
ATOM 5524 C CA . ILE A 1 702 ? -14.166 -12.242 11.575 1.00 96.38 702 ILE A CA 1
ATOM 5525 C C . ILE A 1 702 ? -14.872 -11.674 10.340 1.00 96.38 702 ILE A C 1
ATOM 5527 O O . ILE A 1 702 ? -16.104 -11.647 10.289 1.00 96.38 702 ILE A O 1
ATOM 5531 N N . GLY A 1 703 ? -14.105 -11.225 9.344 1.00 95.12 703 GLY A N 1
ATOM 5532 C CA . GLY A 1 703 ? -14.641 -10.720 8.084 1.00 95.12 703 GLY A CA 1
ATOM 5533 C C . GLY A 1 703 ? -15.552 -11.732 7.389 1.00 95.12 703 GLY A C 1
ATOM 5534 O O . GLY A 1 703 ? -16.620 -11.361 6.903 1.00 95.12 703 GLY A O 1
ATOM 5535 N N . ALA A 1 704 ? -15.157 -13.007 7.390 1.00 93.94 704 ALA A N 1
ATOM 5536 C CA . ALA A 1 704 ? -15.930 -14.107 6.820 1.00 93.94 704 ALA A CA 1
ATOM 5537 C C . ALA A 1 704 ? -17.106 -14.547 7.712 1.00 93.94 704 ALA A C 1
ATOM 5539 O O . ALA A 1 704 ? -18.228 -14.687 7.226 1.00 93.94 704 ALA A O 1
ATOM 5540 N N . ASP A 1 705 ? -16.873 -14.738 9.012 1.00 92.88 705 ASP A N 1
ATOM 5541 C CA . ASP A 1 705 ? -17.870 -15.221 9.975 1.00 92.88 705 ASP A CA 1
ATOM 5542 C C . ASP A 1 705 ? -19.086 -14.289 10.063 1.00 92.88 705 ASP A C 1
ATOM 5544 O O . ASP A 1 705 ? -20.225 -14.757 10.195 1.00 92.88 705 ASP A O 1
ATOM 5548 N N . PHE A 1 706 ? -18.827 -12.981 9.975 1.00 95.12 706 PHE A N 1
ATOM 5549 C CA . PHE A 1 706 ? -19.787 -11.905 10.201 1.00 95.12 706 PHE A CA 1
ATOM 5550 C C . PHE A 1 706 ? -19.968 -11.011 8.971 1.00 95.12 706 PHE A C 1
ATOM 5552 O O . PHE A 1 706 ? -20.230 -9.818 9.108 1.00 95.12 706 PHE A O 1
ATOM 5559 N N . GLU A 1 707 ? -19.844 -11.556 7.758 1.00 95.81 707 GLU A N 1
ATOM 5560 C CA . GLU A 1 707 ? -19.980 -10.795 6.506 1.00 95.81 707 GLU A CA 1
ATOM 5561 C C . GLU A 1 707 ? -21.261 -9.937 6.478 1.00 95.81 707 GLU A C 1
ATOM 5563 O O . GLU A 1 707 ? -21.204 -8.744 6.180 1.00 95.81 707 GLU A O 1
ATOM 5568 N N . ALA A 1 708 ? -22.397 -10.499 6.900 1.00 95.00 708 ALA A N 1
ATOM 5569 C CA . ALA A 1 708 ? -23.695 -9.821 6.929 1.00 95.00 708 ALA A CA 1
ATOM 5570 C C . ALA A 1 708 ? -23.897 -8.842 8.107 1.00 95.00 708 ALA A C 1
ATOM 5572 O O . ALA A 1 708 ? -24.835 -8.048 8.085 1.00 95.00 708 ALA A O 1
ATOM 5573 N N . ASN A 1 709 ? -23.043 -8.873 9.131 1.00 95.75 709 ASN A N 1
ATOM 5574 C CA . ASN A 1 709 ? -23.165 -8.033 10.324 1.00 95.75 709 ASN A CA 1
ATOM 5575 C C . ASN A 1 709 ? -22.163 -6.868 10.259 1.00 95.75 709 ASN A C 1
ATOM 5577 O O . ASN A 1 709 ? -21.018 -7.079 9.853 1.00 95.75 709 ASN A O 1
ATOM 5581 N N . PRO A 1 710 ? -22.523 -5.640 10.662 1.00 97.44 710 PRO A N 1
ATOM 5582 C CA . PRO A 1 710 ? -21.535 -4.588 10.850 1.00 97.44 710 PRO A CA 1
ATOM 5583 C C . PRO A 1 710 ? -20.746 -4.834 12.147 1.00 97.44 710 PRO A C 1
ATOM 5585 O O . PRO A 1 710 ? -21.326 -5.138 13.191 1.00 97.44 710 PRO A O 1
ATOM 5588 N N . VAL A 1 711 ? -19.419 -4.694 12.088 1.00 98.06 711 VAL A N 1
ATOM 5589 C CA . VAL A 1 711 ? -18.514 -4.959 13.218 1.00 98.06 711 VAL A CA 1
ATOM 5590 C C . VAL A 1 711 ? -17.699 -3.710 13.539 1.00 98.06 711 VAL A C 1
ATOM 5592 O O . VAL A 1 711 ? -16.940 -3.226 12.698 1.00 98.06 711 VAL A O 1
ATOM 5595 N N . LEU A 1 712 ? -17.828 -3.215 14.769 1.00 98.06 712 LEU A N 1
ATOM 5596 C CA . LEU A 1 712 ? -16.940 -2.222 15.366 1.00 98.06 712 LEU A CA 1
ATOM 5597 C C . LEU A 1 712 ? -15.908 -2.958 16.223 1.00 98.06 712 LEU A C 1
ATOM 5599 O O . LEU A 1 712 ? -16.273 -3.632 17.180 1.00 98.06 712 LEU A O 1
ATOM 5603 N N . TYR A 1 713 ? -14.625 -2.851 15.895 1.00 97.50 713 TYR A N 1
ATOM 5604 C CA . TYR A 1 713 ? -13.571 -3.578 16.595 1.00 97.50 713 TYR A CA 1
ATOM 5605 C C . TYR A 1 713 ? -12.553 -2.604 17.200 1.00 97.50 713 TYR A C 1
ATOM 5607 O O . TYR A 1 713 ? -11.780 -1.950 16.507 1.00 97.50 713 TYR A O 1
ATOM 5615 N N . LEU A 1 714 ? -12.561 -2.520 18.528 1.00 95.75 714 LEU A N 1
ATOM 5616 C CA . LEU A 1 714 ? -11.634 -1.765 19.361 1.00 95.75 714 LEU A CA 1
ATOM 5617 C C . LEU A 1 714 ? -10.390 -2.623 19.651 1.00 95.75 714 LEU A C 1
ATOM 5619 O O . LEU A 1 714 ? -10.433 -3.560 20.456 1.00 95.75 714 LEU A O 1
ATOM 5623 N N . PHE A 1 715 ? -9.294 -2.323 18.953 1.00 93.12 715 PHE A N 1
ATOM 5624 C CA . PHE A 1 715 ? -8.078 -3.138 18.922 1.00 93.12 715 PHE A CA 1
ATOM 5625 C C . PHE A 1 715 ? -6.837 -2.257 19.052 1.00 93.12 715 PHE A C 1
ATOM 5627 O O . PHE A 1 715 ? -6.652 -1.331 18.259 1.00 93.12 715 PHE A O 1
ATOM 5634 N N . ASN A 1 716 ? -5.956 -2.533 20.018 1.00 88.62 716 ASN A N 1
ATOM 5635 C CA . ASN A 1 716 ? -4.908 -1.598 20.417 1.00 88.62 716 ASN A CA 1
ATOM 5636 C C . ASN A 1 716 ? -5.495 -0.202 20.714 1.00 88.62 716 ASN A C 1
ATOM 5638 O O . ASN A 1 716 ? -6.460 -0.051 21.462 1.00 88.62 716 ASN A O 1
ATOM 5642 N N . ARG A 1 717 ? -4.938 0.829 20.067 1.00 89.56 717 ARG A N 1
ATOM 5643 C CA . ARG A 1 717 ? -5.480 2.192 20.038 1.00 89.56 717 ARG A CA 1
ATOM 5644 C C . ARG A 1 717 ? -6.411 2.446 18.855 1.00 89.56 717 ARG A C 1
ATOM 5646 O O . ARG A 1 717 ? -6.885 3.567 18.711 1.00 89.56 717 ARG A O 1
ATOM 5653 N N . SER A 1 718 ? -6.616 1.476 17.977 1.00 94.56 718 SER A N 1
ATOM 5654 C CA . SER A 1 718 ? -7.344 1.658 16.727 1.00 94.56 718 SER A CA 1
ATOM 5655 C C . SER A 1 718 ? -8.818 1.313 16.902 1.00 94.56 718 SER A C 1
ATOM 5657 O O . SER A 1 718 ? -9.181 0.325 17.540 1.00 94.56 718 SER A O 1
ATOM 5659 N N . ILE A 1 719 ? -9.671 2.125 16.287 1.00 96.81 719 ILE A N 1
ATOM 5660 C CA . ILE A 1 719 ? -11.087 1.826 16.100 1.00 96.81 719 ILE A CA 1
ATOM 5661 C C . ILE A 1 719 ? -11.212 1.304 14.676 1.00 96.81 719 ILE A C 1
ATOM 5663 O O . ILE A 1 719 ? -11.065 2.062 13.716 1.00 96.81 719 ILE A O 1
ATOM 5667 N N . LEU A 1 720 ? -11.428 0.004 14.536 1.00 97.00 720 LEU A N 1
ATOM 5668 C CA . LEU A 1 720 ? -11.608 -0.660 13.253 1.00 97.00 720 LEU A CA 1
ATOM 5669 C C . LEU A 1 720 ? -13.097 -0.807 12.968 1.00 97.00 720 LEU A C 1
ATOM 5671 O O . LEU A 1 720 ? -13.901 -1.008 13.878 1.00 97.00 720 LEU A O 1
ATOM 5675 N N . PHE A 1 721 ? -13.463 -0.739 11.697 1.00 96.88 721 PHE A N 1
ATOM 5676 C CA . PHE A 1 721 ? -14.839 -0.923 11.272 1.00 96.88 721 PHE A CA 1
ATOM 5677 C C . PHE A 1 721 ? -14.913 -1.820 10.042 1.00 96.88 721 PHE A C 1
ATOM 5679 O O . PHE A 1 721 ? -14.154 -1.637 9.089 1.00 96.88 721 PHE A O 1
ATOM 5686 N N . LYS A 1 722 ? -15.855 -2.762 10.066 1.00 96.62 722 LYS A N 1
ATOM 5687 C CA . LYS A 1 722 ? -16.249 -3.599 8.934 1.00 96.62 722 LYS A CA 1
ATOM 5688 C C . LYS A 1 722 ? -17.744 -3.385 8.677 1.00 96.62 722 LYS A C 1
ATOM 5690 O O . LYS A 1 722 ? -18.547 -3.741 9.544 1.00 96.62 722 LYS A O 1
ATOM 5695 N N . PRO A 1 723 ? -18.149 -2.843 7.518 1.00 95.00 723 PRO A N 1
ATOM 5696 C CA . PRO A 1 723 ? -19.562 -2.671 7.208 1.00 95.00 723 PRO A CA 1
ATOM 5697 C C . PRO A 1 723 ? -20.261 -4.016 6.959 1.00 95.00 723 PRO A C 1
ATOM 5699 O O . PRO A 1 723 ? -19.623 -5.033 6.660 1.00 95.00 723 PRO A O 1
ATOM 5702 N N . ALA A 1 724 ? -21.588 -4.022 7.076 1.00 95.31 724 ALA A N 1
ATOM 5703 C CA . ALA A 1 724 ? -22.412 -5.149 6.646 1.00 95.31 724 ALA A CA 1
ATOM 5704 C C . ALA A 1 724 ? -22.272 -5.371 5.127 1.00 95.31 724 ALA A C 1
ATOM 5706 O O . ALA A 1 724 ? -22.166 -4.410 4.368 1.00 95.31 724 ALA A O 1
ATOM 5707 N N . GLY A 1 725 ? -22.249 -6.631 4.689 1.00 94.69 725 GLY A N 1
ATOM 5708 C CA . GLY A 1 725 ? -22.033 -7.009 3.287 1.00 94.69 725 GLY A CA 1
ATOM 5709 C C . GLY A 1 725 ? -20.572 -6.943 2.828 1.00 94.69 725 GLY A C 1
ATOM 5710 O O . GLY A 1 725 ? -20.294 -7.143 1.651 1.00 94.69 725 GLY A O 1
ATOM 5711 N N . SER A 1 726 ? -19.631 -6.668 3.736 1.00 92.56 726 SER A N 1
ATOM 5712 C CA . SER A 1 726 ? -18.195 -6.652 3.451 1.00 92.56 726 SER A CA 1
ATOM 5713 C C . SER A 1 726 ? -17.442 -7.621 4.353 1.00 92.56 726 SER A C 1
ATOM 5715 O O . SER A 1 726 ? -17.805 -7.828 5.513 1.00 92.56 726 SER A O 1
ATOM 5717 N N . ARG A 1 727 ? -16.345 -8.172 3.830 1.00 94.31 727 ARG A N 1
ATOM 5718 C CA . ARG A 1 727 ? -15.357 -8.953 4.594 1.00 94.31 727 ARG A CA 1
ATOM 5719 C C . ARG A 1 727 ? -14.151 -8.124 5.039 1.00 94.31 727 ARG A C 1
ATOM 5721 O O . ARG A 1 727 ? -13.265 -8.649 5.701 1.00 94.31 727 ARG A O 1
ATOM 5728 N N . GLN A 1 728 ? -14.092 -6.857 4.640 1.00 92.00 728 GLN A N 1
ATOM 5729 C CA . GLN A 1 728 ? -12.907 -6.016 4.758 1.00 92.00 728 GLN A CA 1
ATOM 5730 C C . GLN A 1 728 ? -13.043 -4.996 5.887 1.00 92.00 728 GLN A C 1
ATOM 5732 O O . GLN A 1 728 ? -14.087 -4.355 6.043 1.00 92.00 728 GLN A O 1
ATOM 5737 N N . PHE A 1 729 ? -11.959 -4.825 6.640 1.00 94.88 729 PHE A N 1
ATOM 5738 C CA . PHE A 1 729 ? -11.842 -3.802 7.672 1.00 94.88 729 PHE A CA 1
ATOM 5739 C C . PHE A 1 729 ? -11.213 -2.517 7.133 1.00 94.88 729 PHE A C 1
ATOM 5741 O O . PHE A 1 729 ? -10.420 -2.532 6.195 1.00 94.88 729 PHE A O 1
ATOM 5748 N N . ARG A 1 730 ? -11.537 -1.406 7.796 1.00 93.31 730 ARG A N 1
ATOM 5749 C CA . ARG A 1 730 ? -10.882 -0.099 7.656 1.00 93.31 730 ARG A CA 1
ATOM 5750 C C . ARG A 1 730 ? -10.653 0.531 9.025 1.00 93.31 730 ARG A C 1
ATOM 5752 O O . ARG A 1 730 ? -11.358 0.190 9.979 1.00 93.31 730 ARG A O 1
ATOM 5759 N N . ILE A 1 731 ? -9.729 1.484 9.133 1.00 95.38 731 ILE A N 1
ATOM 5760 C CA . ILE A 1 731 ? -9.603 2.284 10.358 1.00 95.38 731 ILE A CA 1
ATOM 5761 C C . ILE A 1 731 ? -10.663 3.392 10.335 1.00 95.38 731 ILE A C 1
ATOM 5763 O O . ILE A 1 731 ? -10.707 4.227 9.434 1.00 95.38 731 ILE A O 1
ATOM 5767 N N . ALA A 1 732 ? -11.542 3.400 11.335 1.00 95.50 732 ALA A N 1
ATOM 5768 C CA . ALA A 1 732 ? -12.541 4.446 11.544 1.00 95.50 732 ALA A CA 1
ATOM 5769 C C . ALA A 1 732 ? -12.051 5.549 12.490 1.00 95.50 732 ALA A C 1
ATOM 5771 O O . ALA A 1 732 ? -12.604 6.644 12.479 1.00 95.50 732 ALA A O 1
ATOM 5772 N N . GLY A 1 733 ? -11.017 5.290 13.292 1.00 95.75 733 GLY A N 1
ATOM 5773 C CA . GLY A 1 733 ? -10.477 6.262 14.233 1.00 95.75 733 GLY A CA 1
ATOM 5774 C C . GLY A 1 733 ? -9.456 5.664 15.192 1.00 95.75 733 GLY A C 1
ATOM 5775 O O . GLY A 1 733 ? -8.934 4.568 14.977 1.00 95.75 733 GLY A O 1
ATOM 5776 N N . MET A 1 734 ? -9.194 6.381 16.277 1.00 94.81 734 MET A N 1
ATOM 5777 C CA . MET A 1 734 ? -8.347 5.930 17.374 1.00 94.81 734 MET A CA 1
ATOM 5778 C C . MET A 1 734 ? -8.900 6.342 18.739 1.00 94.81 734 MET A C 1
ATOM 5780 O O . MET A 1 734 ? -9.603 7.343 18.850 1.00 94.81 734 MET A O 1
ATOM 5784 N N . ILE A 1 735 ? -8.520 5.609 19.782 1.00 93.38 735 ILE A N 1
ATOM 5785 C CA . ILE A 1 735 ? -8.727 5.986 21.184 1.00 93.38 735 ILE A CA 1
ATOM 5786 C C . ILE A 1 735 ? -7.503 6.723 21.749 1.00 93.38 735 ILE A C 1
ATOM 5788 O O . ILE A 1 735 ? -6.373 6.618 21.236 1.00 93.38 735 ILE A O 1
ATOM 5792 N N . SER A 1 736 ? -7.731 7.489 22.817 1.00 91.00 736 SER A N 1
ATOM 5793 C CA . SER A 1 736 ? -6.673 8.209 23.524 1.00 91.00 736 SER A CA 1
ATOM 5794 C C . SER A 1 736 ? -5.601 7.251 24.049 1.00 91.00 736 SER A C 1
ATOM 5796 O O . SER A 1 736 ? -5.811 6.042 24.186 1.00 91.00 736 SER A O 1
ATOM 5798 N N . ARG A 1 737 ? -4.415 7.782 24.355 1.00 85.44 737 ARG A N 1
ATOM 5799 C CA . ARG A 1 737 ? -3.348 6.973 24.954 1.00 85.44 737 ARG A CA 1
ATOM 5800 C C . ARG A 1 737 ? -3.765 6.407 26.311 1.00 85.44 737 ARG A C 1
ATOM 5802 O O . ARG A 1 737 ? -3.507 5.235 26.557 1.00 85.44 737 ARG A O 1
ATOM 5809 N N . ALA A 1 738 ? -4.433 7.201 27.149 1.00 83.06 738 ALA A N 1
ATOM 5810 C CA . ALA A 1 738 ? -4.915 6.758 28.460 1.00 83.06 738 ALA A CA 1
ATOM 5811 C C . ALA A 1 738 ? -5.975 5.649 28.341 1.00 83.06 738 ALA A C 1
ATOM 5813 O O . ALA A 1 738 ? -6.023 4.743 29.165 1.00 83.06 738 ALA A O 1
ATOM 5814 N N . GLY A 1 739 ? -6.764 5.667 27.263 1.00 81.94 739 GLY A N 1
ATOM 5815 C CA . GLY A 1 739 ? -7.749 4.636 26.946 1.00 81.94 739 GLY A CA 1
ATOM 5816 C C . GLY A 1 739 ? -7.164 3.263 26.611 1.00 81.94 739 GLY A C 1
ATOM 5817 O O . GLY A 1 739 ? -7.926 2.309 26.499 1.00 81.94 739 GLY A O 1
ATOM 5818 N N . PHE A 1 740 ? -5.841 3.151 26.454 1.00 81.75 740 PHE A N 1
ATOM 5819 C CA . PHE A 1 740 ? -5.149 1.916 26.082 1.00 81.75 740 PHE A CA 1
ATOM 5820 C C . PHE A 1 740 ? -3.914 1.595 26.938 1.00 81.75 740 PHE A C 1
ATOM 5822 O O . PHE A 1 740 ? -3.534 0.430 27.009 1.00 81.75 740 PHE A O 1
ATOM 5829 N N . ASP A 1 741 ? -3.267 2.586 27.563 1.00 79.19 741 ASP A N 1
ATOM 5830 C CA . ASP A 1 741 ? -1.971 2.416 28.232 1.00 79.19 741 ASP A CA 1
ATOM 5831 C C . ASP A 1 741 ? -1.981 1.227 29.206 1.00 79.19 741 ASP A C 1
ATOM 5833 O O . ASP A 1 741 ? -2.707 1.206 30.198 1.00 79.19 741 ASP A O 1
ATOM 5837 N N . HIS A 1 742 ? -1.193 0.198 28.889 1.00 75.38 742 HIS A N 1
ATOM 5838 C CA . HIS A 1 742 ? -1.100 -1.002 29.715 1.00 75.38 742 HIS A CA 1
ATOM 5839 C C . HIS A 1 742 ? 0.079 -0.974 30.682 1.00 75.38 742 HIS A C 1
ATOM 5841 O O . HIS A 1 742 ? 0.194 -1.879 31.509 1.00 75.38 742 HIS A O 1
ATOM 5847 N N . MET A 1 743 ? 0.958 0.022 30.556 1.00 75.50 743 MET A N 1
ATOM 5848 C CA . MET A 1 743 ? 2.166 0.156 31.364 1.00 75.50 743 MET A CA 1
ATOM 5849 C C . MET A 1 743 ? 1.904 0.974 32.626 1.00 75.50 743 MET A C 1
ATOM 5851 O O . MET A 1 743 ? 2.532 0.713 33.651 1.00 75.50 743 MET A O 1
ATOM 5855 N N . TYR A 1 744 ? 0.975 1.932 32.567 1.00 75.50 744 TYR A N 1
ATOM 5856 C CA . TYR A 1 744 ? 0.674 2.836 33.674 1.00 75.50 744 TYR A CA 1
ATOM 5857 C C . TYR A 1 744 ? -0.826 2.927 33.948 1.00 75.50 744 TYR A C 1
ATOM 5859 O O . TYR A 1 744 ? -1.628 3.075 33.030 1.00 75.50 744 TYR A O 1
ATOM 5867 N N . GLU A 1 745 ? -1.202 2.923 35.229 1.00 76.38 745 GLU A N 1
ATOM 5868 C CA . GLU A 1 745 ? -2.567 3.241 35.651 1.00 76.38 745 GLU A CA 1
ATOM 5869 C C . GLU A 1 745 ? -2.791 4.754 35.527 1.00 76.38 745 GLU A C 1
ATOM 5871 O O . GLU A 1 745 ? -2.497 5.526 36.438 1.00 76.38 745 GLU A O 1
ATOM 5876 N N . THR A 1 746 ? -3.252 5.204 34.361 1.00 75.19 746 THR A N 1
ATOM 5877 C CA . THR A 1 746 ? -3.523 6.622 34.107 1.00 75.19 746 THR A CA 1
ATOM 5878 C C . THR A 1 746 ? -4.874 6.825 33.440 1.00 75.19 746 THR A C 1
ATOM 5880 O O . THR A 1 746 ? -5.222 6.154 32.474 1.00 75.19 746 THR A O 1
ATOM 5883 N N . PHE A 1 747 ? -5.618 7.808 33.944 1.00 77.94 747 PHE A N 1
ATOM 5884 C CA . PHE A 1 747 ? -6.832 8.345 33.319 1.00 77.94 747 PHE A CA 1
ATOM 5885 C C . PHE A 1 747 ? -6.582 9.722 32.697 1.00 77.94 747 PHE A C 1
ATOM 5887 O O . PHE A 1 747 ? -7.467 10.315 32.080 1.00 77.94 747 PHE A O 1
ATOM 5894 N N . ASN A 1 748 ? -5.376 10.266 32.884 1.00 82.62 748 ASN A N 1
ATOM 5895 C CA . ASN A 1 748 ? -5.027 11.571 32.363 1.00 82.62 748 ASN A CA 1
ATOM 5896 C C . ASN A 1 748 ? -4.754 11.458 30.863 1.00 82.62 748 ASN A C 1
ATOM 5898 O O . ASN A 1 748 ? -3.720 10.938 30.443 1.00 82.62 748 ASN A O 1
ATOM 5902 N N . ARG A 1 749 ? -5.672 11.999 30.061 1.00 84.12 749 ARG A N 1
ATOM 5903 C CA . ARG A 1 749 ? -5.551 12.032 28.601 1.00 84.12 749 ARG A CA 1
ATOM 5904 C C . ARG A 1 749 ? -4.522 13.050 28.098 1.00 84.12 749 ARG A C 1
ATOM 5906 O O . ARG A 1 749 ? -4.287 13.107 26.901 1.00 84.12 749 ARG A O 1
ATOM 5913 N N . ALA A 1 750 ? -3.920 13.866 28.970 1.00 84.62 750 ALA A N 1
ATOM 5914 C CA . ALA A 1 750 ? -2.928 14.889 28.618 1.00 84.62 750 ALA A CA 1
ATOM 5915 C C . ALA A 1 750 ? -3.391 15.834 27.486 1.00 84.62 750 ALA A C 1
ATOM 5917 O O . ALA A 1 750 ? -2.609 16.230 26.625 1.00 84.62 750 ALA A O 1
ATOM 5918 N N . GLY A 1 751 ? -4.686 16.172 27.478 1.00 83.75 751 GLY A N 1
ATOM 5919 C CA . GLY A 1 751 ? -5.311 17.006 26.447 1.00 83.75 751 GLY A CA 1
ATOM 5920 C C . GLY A 1 751 ? -5.782 16.256 25.194 1.00 83.75 751 GLY A C 1
ATOM 5921 O O . GLY A 1 751 ? -6.368 16.883 24.316 1.00 83.75 751 GLY A O 1
ATOM 5922 N N . GLU A 1 752 ? -5.577 14.937 25.084 1.00 87.81 752 GLU A N 1
ATOM 5923 C CA . GLU A 1 752 ? -6.212 14.129 24.035 1.00 87.81 752 GLU A CA 1
ATOM 5924 C C . GLU A 1 752 ? -7.725 13.963 24.310 1.00 87.81 752 GLU A C 1
ATOM 5926 O O . GLU A 1 752 ? -8.122 13.757 25.463 1.00 87.81 752 GLU A O 1
ATOM 5931 N N . PRO A 1 753 ? -8.594 14.005 23.282 1.00 92.00 753 PRO A N 1
ATOM 5932 C CA . PRO A 1 753 ? -9.974 13.548 23.431 1.00 92.00 753 PRO A CA 1
ATOM 5933 C C . PRO A 1 753 ? -10.004 12.034 23.699 1.00 92.00 753 PRO A C 1
ATOM 5935 O O . PRO A 1 753 ? -9.052 11.325 23.371 1.00 92.00 753 PRO A O 1
ATOM 5938 N N . ALA A 1 754 ? -11.100 11.526 24.276 1.00 93.50 754 ALA A N 1
ATOM 5939 C CA . ALA A 1 754 ? -11.261 10.091 24.561 1.00 93.50 754 ALA A CA 1
ATOM 5940 C C . ALA A 1 754 ? -11.102 9.228 23.297 1.00 93.50 754 ALA A C 1
ATOM 5942 O O . ALA A 1 754 ? -10.479 8.167 23.324 1.00 93.50 754 ALA A O 1
ATOM 5943 N N . TYR A 1 755 ? -11.610 9.724 22.173 1.00 95.31 755 TYR A N 1
ATOM 5944 C CA . TYR A 1 755 ? -11.409 9.143 20.857 1.00 95.31 755 TYR A CA 1
ATOM 5945 C C . TYR A 1 755 ? -11.332 10.236 19.790 1.00 95.31 755 TYR A C 1
ATOM 5947 O O . TYR A 1 755 ? -11.641 11.405 20.017 1.00 95.31 755 TYR A O 1
ATOM 5955 N N . THR A 1 756 ? -10.872 9.855 18.609 1.00 95.00 756 THR A N 1
ATOM 5956 C CA . THR A 1 756 ? -10.822 10.700 17.420 1.00 95.00 756 THR A CA 1
ATOM 5957 C C . THR A 1 756 ? -11.208 9.855 16.222 1.00 95.00 756 THR A C 1
ATOM 5959 O O . THR A 1 756 ? -10.614 8.800 16.002 1.00 95.00 756 THR A O 1
ATOM 5962 N N . LEU A 1 757 ? -12.185 10.315 15.445 1.00 95.19 757 LEU A N 1
ATOM 5963 C CA . LEU A 1 757 ? -12.642 9.623 14.244 1.00 95.19 757 LEU A CA 1
ATOM 5964 C C . LEU A 1 757 ? -11.970 10.171 12.988 1.00 95.19 757 LEU A C 1
ATOM 5966 O O . LEU A 1 757 ? -11.564 11.331 12.922 1.00 95.19 757 LEU A O 1
ATOM 5970 N N . MET A 1 758 ? -11.834 9.296 11.996 1.00 91.00 758 MET A N 1
ATOM 5971 C CA . MET A 1 758 ? -11.276 9.631 10.697 1.00 91.00 758 MET A CA 1
ATOM 5972 C C . MET A 1 758 ? -12.232 10.589 9.976 1.00 91.00 758 MET A C 1
ATOM 5974 O O . MET A 1 758 ? -13.391 10.221 9.761 1.00 91.00 758 MET A O 1
ATOM 5978 N N . PRO A 1 759 ? -11.771 11.782 9.564 1.00 83.06 759 PRO A N 1
ATOM 5979 C CA . PRO A 1 759 ? -12.566 12.642 8.702 1.00 83.06 759 PRO A CA 1
ATOM 5980 C C . PRO A 1 759 ? -12.779 11.928 7.362 1.00 83.06 759 PRO A C 1
ATOM 5982 O O . PRO A 1 759 ? -11.914 11.179 6.899 1.00 83.06 759 PRO A O 1
ATOM 5985 N N . ARG A 1 760 ? -13.929 12.123 6.728 1.00 66.31 760 ARG A N 1
ATOM 5986 C CA . ARG A 1 760 ? -14.180 11.649 5.366 1.00 66.31 760 ARG A CA 1
ATOM 5987 C C . ARG A 1 760 ? -14.774 12.768 4.546 1.00 66.31 760 ARG A C 1
ATOM 5989 O O . ARG A 1 760 ? -15.767 13.349 5.035 1.00 66.31 760 ARG A O 1
#

Organism: NCBI:txid183

InterPro domains:
  IPR011990 Tetratricopeptide-like helical domain superfamily [G3DSA:1.25.40.10] (110-488)
  IPR011990 Tetratricopeptide-like helical domain superfamily [SSF48452] (312-482)

Radius of gyration: 30.38 Å; Cα contacts (8 Å, |Δi|>4): 1320; chains: 1; bounding box: 75×81×86 Å

pLDDT: mean 85.21, std 14.1, range [24.28, 98.31]

Nearest PDB structures (foldseek):
  6ejn-assembly1_A  TM=5.675E-01  e=1.069E-05  Mus musculus
  8rsv-assembly2_B  TM=5.759E-01  e=2.974E-05  Bacillus phage phi3T
  8rsv-assembly1_A  TM=5.924E-01  e=7.315E-05  Bacillus phage phi3T
  8jau-assembly1_A  TM=5.788E-01  e=6.140E-04  Homo sapiens
  8rtc-assembly1_A  TM=5.159E-01  e=3.324E-04  Bacillus phage phi3T

Secondary structure (DSSP, 8-state):
--SSSTTS-S------TTSS--SPP---EEEEEEEEETTS-HHHHHHHHHHHHHHHHT-TTEEE--HHHHHHHHHHH--S-HHHHHHHTT--EEEEEEEEEETTEEEEEEEEEETTT--EEEPPPEEE-GGGGGGHHHHHHHHHHHHHHHTTSS-GGGGSHHHHHHHHTS----HHHHHHHHHHHHHTTT-HHHHHHHHHHHHHH-TT-HHHHHHHHHHHHHH--SS--TTHHHHHHHHHHSSTTHHHHHHHHHHHHHHHHHHTT-HHHHHHHHHHHHHHHHHTT-TTSHHHHHHHHHHHHHHHHTT-HHHHHHHHHHHHHHHHHTT-TTSHHHHHHHHHHHHHHHHTT-HHHHHHHHHHH--TTS-HHHHHHHHHHHHHHHHHTT-HHHHHHHHHHHHHHHHHTT-TTSHHHHHHHHHHHHHHHHTT-HHHHHHHHHHHHHHHHHTT-TT-HHHHHHHHHHHHHHHHTT-HHHHHHHHHHHHHHHHHH-PPPSS----GGG---B-TTS-BHHHHHHHHTTTT---GGGS-HHHHH---TTTTHHHHHHHHHHH-TT--S-HHHHHHHHHHTTT--GGGEEEEEE---TT-SSSTTHHHHHHHHH-TTSEEEEEE-HHHHHHHHHHS-HHHHHHHHT-TTEEEEES-TTS-HHHHHHSS-B-GGG-SPPP--TT-EEEEE-TTTHHHHS-HHHHHHHHHHHHHHTTTS-EEEEETTEEEEE-TT----EEEEEE-STTT-SSS-----TT--SEEEPP-